Protein AF-0000000087741670 (afdb_homodimer)

InterPro domains:
  IPR006710 Glycoside hydrolase, family 43 [PF04616] (6-291)
  IPR013320 Concanavalin A-like lectin/glucanase domain superfamily [SSF49899] (329-509)
  IPR023296 Glycosyl hydrolase, five-bladed beta-propeller domain superfamily [G3DSA:2.115.10.20] (3-315)
  IPR023296 Glycosyl hydrolase, five-bladed beta-propeller domain superfamily [SSF75005] (6-297)
  IPR041542 Beta-xylosidase, C-terminal Concanavalin A-like domain [PF17851] (325-509)
  IPR051795 Glycosyl Hydrolase Family 43 [PTHR42812] (6-509)

Organism: Butyrivibrio fibrisolvens (NCBI:txid831)

Sequence (1020 aa):
MKAVATNPILSGFYPDPSIVRAGDDYYILNSSFAYFPGLPIMHSKDLANWHQIGNVLCDDKSLPLENTRLSQGLFAPTIRYHEGRFYVVCTNISHGGNFIVTADDINGPWSEPVYIKGADGIDPSIFFDEDGKCYYIGTHPNPEGERYSGNYHIYIGELDTETFQFCGDKVDVWNGSMKNIIWPEGPHLYKKDDYYYIMHAEGGTGPNHCEAICRSKSLFGPYENNMNNPIITHRDMGKEYPIQYVGHADLVETPDGEWFMVMLGVRRTEGYTTIGRETFLAKVTWEDGWPVVNPGIAKLTQTVDTGLEEVKWDDDVKNNRDYRFSSMDKIGPEFVTLRNEQEGRYTLSKDGLVMKASKLPVTQEANPSYLGLRVQNHAFKAYATVNTTESDNLTKGLVLMQNEGFSLRVEVSENKASALLRQDGADKIIGQTEVKDGSVTFVIKGDGLKGQAGIVEGNKEVMFDEVDIRALSTEVAGGFVGCTVGIYASDNTGSDLTNSAVFTDFRYEAMKAVATNPILSGFYPDPSIVRAGDDYYILNSSFAYFPGLPIMHSKDLANWHQIGNVLCDDKSLPLENTRLSQGLFAPTIRYHEGRFYVVCTNISHGGNFIVTADDINGPWSEPVYIKGADGIDPSIFFDEDGKCYYIGTHPNPEGERYSGNYHIYIGELDTETFQFCGDKVDVWNGSMKNIIWPEGPHLYKKDDYYYIMHAEGGTGPNHCEAICRSKSLFGPYENNMNNPIITHRDMGKEYPIQYVGHADLVETPDGEWFMVMLGVRRTEGYTTIGRETFLAKVTWEDGWPVVNPGIAKLTQTVDTGLEEVKWDDDVKNNRDYRFSSMDKIGPEFVTLRNEQEGRYTLSKDGLVMKASKLPVTQEANPSYLGLRVQNHAFKAYATVNTTESDNLTKGLVLMQNEGFSLRVEVSENKASALLRQDGADKIIGQTEVKDGSVTFVIKGDGLKGQAGIVEGNKEVMFDEVDIRALSTEVAGGFVGCTVGIYASDNTGSDLTNSAVFTDFRYEA

Foldseek 3Di:
DFDKAFPPLFFFAFAQWAWEDDPQKIWIWGAQFQKPPGTWIWIDRRSHFIFTDFGQHHACQQAARFLGFRLAAWHRWYWYDDPQKIKIWIAGPPPQGIWMWIASDPRDPIDRTQREPPPDDGQKDWDQDPVRWIKIKWKHADPVHHPDAQQIFIKMFTADPVRRYGDDDIATADRDQDPPWGNFGNWDWDDDPQKIKIKTWTNDQFLRIAIFMWIASDPRDNTHGDPPPPLAACSPVDQPDQKGSWTSKYKYAHPVGWIKIKTWIAGAFPNFGFRFITIHMWGWDADPRRIHTNPPPRYGDRMDRSRGDDDYDPRTSDFKDKDFLLPDPDDDNQKIFRHGDDPPQWDGHNLGIKGQAFQDDQLDSGGGRKIWGRHRDQWKKKKWKWFDDLPAQKKKWKWWDLGSQFIWIWIDGNQKIWTWTGARSDTDTQDMDGHHGTMKMKMWTGHRQKIWIATDDPNDTDITDIDGRSRSTCVNVNRRRHIIMIMGMHGNVSDGRPDIIGIRIMIMHD/DFDKAFPPLFFFAFAQWAWEDDPQKIWIWGAQFQKPPGTWIWIDRRSHFIFTDFGQHHACQQAARFLGFRLAAWHRWYWYDDPQKIKIWIAGPPPQGIWMWIASDPRDPIDRTQREPPPDDGQKDWDQDPVRWIKIKFKHADPVDHPDAQQIFIKMFTADPVRRYGPDDIATAGRDQDPPWGNFGNWDWDDDPQKIKIKTWTNDQFLRIAIFMWIDSDPRDNTHGDPPPPLAACSPVDQPDQKGSWTSKYKYAHPVGWIKIKTWIAGAFPNFGFRFITIHMWGWDDDPRRIHTNPPPRYGDRMDRSRGDDDYDPRTSDFKDKDFLLPDPDDDNQKIFRHGDDPPQWDGHNLGIKGQAFQDDQLDSGGGRKIWGRDRDQWKKKKWKWFDDLPAQKKKWKWWDLGSQFIWIWIDGNQKIWTWTGARSDTDTQDMDGHHGTMKMKMWTGHRQKIWIATDDPNDTDITDIDGRSRSTCVNVNRRRHIIMIMGMHGNVSDGRPDIIGIGIMIMGD

Radius of gyration: 34.97 Å; Cα contacts (8 Å, |Δi|>4): 3132; chains: 2; bounding box: 62×106×77 Å

Solvent-accessible surface area (backbone atoms only — not comparable to full-atom values): 49774 Å² total; per-residue (Å²): 108,69,19,65,18,47,54,52,56,39,60,12,46,36,26,35,32,16,43,35,62,61,86,72,37,35,39,36,34,21,29,38,25,17,33,24,56,25,33,46,34,31,41,24,59,18,84,35,38,38,27,70,77,32,52,67,37,77,46,51,88,65,43,72,29,79,86,40,54,67,69,35,24,35,38,30,34,25,48,46,66,57,94,72,31,38,37,39,26,29,14,24,74,72,53,88,31,28,28,38,33,40,21,72,37,98,87,37,75,52,48,72,64,43,66,28,70,84,51,60,59,46,19,32,25,71,34,75,49,94,87,70,48,35,32,38,29,27,18,27,71,26,87,90,51,62,87,47,88,45,32,27,26,29,30,38,30,38,33,34,90,84,75,54,31,64,74,60,72,69,42,78,49,48,53,66,62,40,61,88,44,24,36,38,34,41,37,41,68,46,76,58,100,74,28,31,32,44,36,26,12,27,41,45,86,41,67,40,8,17,22,36,48,32,34,17,79,37,91,78,39,80,52,44,71,46,75,41,51,52,40,37,45,34,43,36,20,41,80,81,39,47,61,32,35,22,23,29,48,31,65,43,65,48,97,87,68,48,38,34,32,37,20,17,25,29,67,40,55,95,76,34,33,41,34,22,28,14,22,32,58,41,46,39,47,75,56,97,88,36,74,25,32,33,58,68,66,34,46,86,51,62,60,40,80,59,75,28,61,57,48,84,59,96,65,33,76,62,63,64,46,79,44,52,31,41,76,45,91,65,84,60,70,74,46,34,26,47,19,52,76,59,89,78,33,71,40,70,37,82,78,5,31,38,33,31,10,15,45,43,48,76,60,44,92,59,68,27,34,44,48,25,34,68,32,55,57,55,45,33,38,36,36,38,29,35,56,46,54,68,81,49,61,42,39,38,38,40,34,42,34,48,49,47,36,16,32,43,32,27,34,36,42,76,43,30,35,38,23,32,43,30,52,87,63,40,76,40,80,53,35,73,48,81,46,74,71,37,79,45,31,36,37,41,38,37,49,66,52,36,29,35,29,28,35,45,55,91,91,42,76,51,68,41,56,75,43,69,44,54,53,36,7,27,83,64,60,43,69,69,52,23,22,29,41,28,40,37,29,21,25,70,78,59,48,65,58,73,55,68,45,40,32,37,38,42,34,36,41,88,107,67,19,65,20,49,54,51,57,40,56,13,48,36,26,35,32,16,44,34,61,60,88,72,37,35,38,36,35,20,30,38,25,16,33,24,56,26,33,45,34,32,40,24,60,17,84,35,39,37,27,71,78,33,52,68,35,79,46,51,88,65,41,72,30,79,86,39,54,68,68,35,23,35,38,30,34,26,48,46,67,56,95,73,30,39,38,39,26,29,13,24,74,71,53,89,30,27,29,38,33,38,22,72,38,99,87,38,77,53,49,70,64,42,66,30,72,86,51,60,60,46,19,32,25,69,35,75,47,95,87,70,47,35,33,37,30,27,17,28,71,26,88,90,51,62,85,47,91,44,33,28,26,28,32,39,31,39,32,34,90,85,77,53,32,64,73,57,72,72,41,78,50,50,52,64,62,40,60,88,43,24,37,38,35,43,36,42,70,46,76,58,100,74,28,31,33,44,36,26,13,27,41,44,86,41,67,41,7,17,23,36,49,32,34,19,79,38,90,77,39,80,54,45,70,46,75,43,52,54,41,37,45,33,42,36,21,42,81,81,38,46,61,31,34,23,22,30,48,31,64,42,66,46,96,87,69,48,39,34,34,36,21,16,26,30,68,39,55,96,76,34,33,40,34,22,28,15,22,32,56,41,48,40,48,75,57,97,88,37,74,26,33,33,60,67,68,35,48,86,50,62,61,40,80,59,77,27,60,58,48,82,62,96,65,33,71,63,63,68,47,80,45,52,31,40,76,45,91,66,83,60,69,72,46,33,28,46,19,52,75,59,89,77,33,71,41,69,37,80,79,6,32,39,33,30,10,17,44,43,47,76,59,44,93,59,68,27,33,43,48,24,34,68,33,55,56,55,47,32,38,36,37,38,30,34,58,46,52,68,82,48,59,42,38,38,36,40,34,41,35,47,47,46,37,16,31,43,33,25,33,36,41,75,46,30,35,38,23,33,43,29,52,90,64,40,76,41,80,55,34,74,48,81,46,73,72,37,81,45,32,35,37,42,37,37,49,66,53,35,29,35,29,28,36,45,57,91,93,43,76,51,66,39,57,75,44,71,43,55,53,36,7,27,83,64,61,43,70,71,51,25,22,28,42,28,41,38,29,21,24,70,80,59,50,65,57,72,53,68,43,41,32,37,37,41,34,37,40,87

Nearest PDB structures (foldseek):
  5z5d-assembly1_A  TM=9.269E-01  e=2.616E-52  Geobacillus thermoleovorans
  8uws-assembly1_D  TM=9.100E-01  e=6.499E-45  Enterobacter hormaechei
  8uws-assembly1_B  TM=8.966E-01  e=5.292E-44  Enterobacter hormaechei
  7k1r-assembly1_B-2  TM=8.955E-01  e=1.844E-43  Enterobacter sp. enrichment culture clone nf1B6
  8uws-assembly1_A  TM=8.984E-01  e=2.038E-43  Enterobacter hormaechei

Secondary structure (DSSP, 8-state):
-EEEEES-SB-SS--S-EEEEETTEEEEE---BTEESEEEEEEESSSS--EEEEEEE-STTT---TT--TT-SEEEEEEEEETTEEEEEEEETTTTEEEEEEESSTT-PPPPPEE-TT--SEEEEEEE-TTS-EEEEEEEE-TT--SSTT-EEEEEEEEPTTT-SEEEEEEEEE--SBTT----EEEEEEEETTEEEEEEEES-SSTT-EEEEEEESSTT-PPEEPTT--SEESTTS-TT-SEEEEEEEEEEE-TTS-EEEEEEEEE-BTTB-SS-EEEEEEEEEEETTEEEESTTT-S--SEEEEEEEP---TTBS-S-EEEEGGG-SS--TT-BEESSPPTTSEEEETTEEEEEPBSS-TTSSS--EEEEEE---SEEEEEEEEEE-TT--EEEEEEEEEETTEEEEEEEETTEEEEEEEETTEEEEEEEEE--SEEEEEEEEEETTEEEEEEEETTEEEE---EEGGGGSHHHH-SS---EEEEEEEETTS--SSSEEEEEEEEEE-/-EEEEES-SB-SS--S-EEEEETTEEEEE---BTEESEEEEEEESSSS--EEEEEEE-STTT---TT--TT-SEEEEEEEEETTEEEEEEEETTTTEEEEEEESSTT-PPPPPEE-TT--SEEEEEEE-TTS-EEEEEEEE-TT--SSTT-EEEEEEEEPTTT-SEEEEEEEEE--SBTT----EEEEEEEETTEEEEEEEES-SSTT-EEEEEEESSTT-PPEEPTT--SEESTTS-TT-SEEEEEEEEEEE-TTS-EEEEEEEEE-BTTB-SS-EEEEEEEEEEETTEEEESTTT-S--SEEEEEEEP---TT-SSS-EEEEGGG-SS--TT-BEESSPPTTSEEEETTEEEEEPBSS-TTSSS--EEEEEE---SEEEEEEEEEE-TT--EEEEEEEEEETTEEEEEEEETTEEEEEEEETTEEEEEEEEE--SEEEEEEEEEETTEEEEEEEETTEEEE---EEGGGGSHHHH-SS---EEEEEEEETTS--SSSEEEEEEEEEE-

pLDDT: mean 95.94, std 4.17, range [65.69, 98.94]

Structure (mmCIF, N/CA/C/O backbone):
data_AF-0000000087741670-model_v1
#
loop_
_entity.id
_entity.type
_entity.pdbx_description
1 polymer 'Glycoside hydrolase 43 family protein'
#
loop_
_atom_site.group_PDB
_atom_site.id
_atom_site.type_symbol
_atom_site.label_atom_id
_atom_site.label_alt_id
_atom_site.label_comp_id
_atom_site.label_asym_id
_atom_site.label_entity_id
_atom_site.label_seq_id
_atom_site.pdbx_PDB_ins_code
_atom_site.Cartn_x
_atom_site.Cartn_y
_atom_site.Cartn_z
_atom_site.occupancy
_atom_site.B_iso_or_equiv
_atom_site.auth_seq_id
_atom_site.auth_comp_id
_atom_site.auth_asym_id
_atom_site.auth_atom_id
_atom_site.pdbx_PDB_model_num
ATOM 1 N N . MET A 1 1 ? -12.383 -26.609 17.75 1 93.88 1 MET A N 1
ATOM 2 C CA . MET A 1 1 ? -11.516 -25.438 17.812 1 93.88 1 MET A CA 1
ATOM 3 C C . MET A 1 1 ? -11.586 -24.625 16.516 1 93.88 1 MET A C 1
ATOM 5 O O . MET A 1 1 ? -11.836 -25.188 15.445 1 93.88 1 MET A O 1
ATOM 9 N N . LYS A 1 2 ? -11.43 -23.359 16.562 1 96.75 2 LYS A N 1
ATOM 10 C CA . LYS A 1 2 ? -11.477 -22.531 15.359 1 96.75 2 LYS A CA 1
ATOM 11 C C . LYS A 1 2 ? -10.195 -22.656 14.547 1 96.75 2 LYS A C 1
ATOM 13 O O . LYS A 1 2 ? -9.102 -22.734 15.109 1 96.75 2 LYS A O 1
ATOM 18 N N . ALA A 1 3 ? -10.375 -22.688 13.258 1 97.69 3 ALA A N 1
ATOM 19 C CA . ALA A 1 3 ? -9.25 -22.938 12.352 1 97.69 3 ALA A CA 1
ATOM 20 C C . ALA A 1 3 ? -8.398 -21.672 12.195 1 97.69 3 ALA A C 1
ATOM 22 O O . ALA A 1 3 ? -8.922 -20.562 12.109 1 97.69 3 ALA A O 1
ATOM 23 N N . VAL A 1 4 ? -7.105 -21.859 12.203 1 98.12 4 VAL A N 1
ATOM 24 C CA . VAL A 1 4 ? -6.113 -20.844 11.867 1 98.12 4 VAL A CA 1
ATOM 25 C C . VAL A 1 4 ? -5.305 -21.297 10.656 1 98.12 4 VAL A C 1
ATOM 27 O O . VAL A 1 4 ? -4.602 -22.312 10.703 1 98.12 4 VAL A O 1
ATOM 30 N N . ALA A 1 5 ? -5.445 -20.594 9.57 1 98 5 ALA A N 1
ATOM 31 C CA . ALA A 1 5 ? -4.688 -20.922 8.359 1 98 5 ALA A CA 1
ATOM 32 C C . ALA A 1 5 ? -3.25 -20.422 8.461 1 98 5 ALA A C 1
ATOM 34 O O . ALA A 1 5 ? -2.988 -19.375 9.07 1 98 5 ALA A O 1
ATOM 35 N N . THR A 1 6 ? -2.354 -21.125 7.941 1 97.38 6 THR A N 1
ATOM 36 C CA . THR A 1 6 ? -0.962 -20.719 7.805 1 97.38 6 THR A CA 1
ATOM 37 C C . THR A 1 6 ? -0.622 -20.438 6.34 1 97.38 6 THR A C 1
ATOM 39 O O . THR A 1 6 ? -0.8 -21.312 5.484 1 97.38 6 THR A O 1
ATOM 42 N N . ASN A 1 7 ? -0.118 -19.281 6.027 1 98 7 ASN A N 1
ATOM 43 C CA . ASN A 1 7 ? 0.27 -18.938 4.664 1 98 7 ASN A CA 1
ATOM 44 C C . ASN A 1 7 ? 1.676 -19.438 4.34 1 98 7 ASN A C 1
ATOM 46 O O . ASN A 1 7 ? 2.586 -19.312 5.16 1 98 7 ASN A O 1
ATOM 50 N N . PRO A 1 8 ? 1.833 -19.859 3.086 1 97.44 8 PRO A N 1
ATOM 51 C CA . PRO A 1 8 ? 0.785 -20.047 2.082 1 97.44 8 PRO A CA 1
ATOM 52 C C . PRO A 1 8 ? -0.133 -21.234 2.41 1 97.44 8 PRO A C 1
ATOM 54 O O . PRO A 1 8 ? 0.315 -22.219 2.986 1 97.44 8 PRO A O 1
ATOM 57 N N . ILE A 1 9 ? -1.335 -21.109 1.963 1 98.06 9 ILE A N 1
ATOM 58 C CA . ILE A 1 9 ? -2.279 -22.188 2.23 1 98.06 9 ILE A CA 1
ATOM 59 C C . ILE A 1 9 ? -2.07 -23.328 1.225 1 98.06 9 ILE A C 1
ATOM 61 O O . ILE A 1 9 ? -2.426 -24.469 1.492 1 98.06 9 ILE A O 1
ATOM 65 N N . LEU A 1 10 ? -1.612 -23.016 0.079 1 97.62 10 LEU A N 1
ATOM 66 C CA . LEU A 1 10 ? -1.097 -24 -0.874 1 97.62 10 LEU A CA 1
ATOM 67 C C . LEU A 1 10 ? 0.351 -23.688 -1.239 1 97.62 10 LEU A C 1
ATOM 69 O O . LEU A 1 10 ? 0.617 -22.766 -2.02 1 97.62 10 LEU A O 1
ATOM 73 N N . SER A 1 11 ? 1.259 -24.484 -0.723 1 95.38 11 SER A N 1
ATOM 74 C CA . SER A 1 11 ? 2.686 -24.297 -0.96 1 95.38 11 SER A CA 1
ATOM 75 C C . SER A 1 11 ? 3.117 -24.938 -2.273 1 95.38 11 SER A C 1
ATOM 77 O O . SER A 1 11 ? 2.646 -26.031 -2.621 1 95.38 11 SER A O 1
ATOM 79 N N . GLY A 1 12 ? 4.023 -24.266 -2.953 1 93.19 12 GLY A N 1
ATOM 80 C CA . GLY A 1 12 ? 4.441 -24.703 -4.277 1 93.19 12 GLY A CA 1
ATOM 81 C C . GLY A 1 12 ? 3.752 -23.938 -5.398 1 93.19 12 GLY A C 1
ATOM 82 O O . GLY A 1 12 ? 2.994 -23 -5.145 1 93.19 12 GLY A O 1
ATOM 83 N N . PHE A 1 13 ? 4.043 -24.266 -6.645 1 93.25 13 PHE A N 1
ATOM 84 C CA . PHE A 1 13 ? 3.545 -23.484 -7.773 1 93.25 13 PHE A CA 1
ATOM 85 C C . PHE A 1 13 ? 2.084 -23.812 -8.055 1 93.25 13 PHE A C 1
ATOM 87 O O . PHE A 1 13 ? 1.78 -24.562 -8.984 1 93.25 13 PHE A O 1
ATOM 94 N N . TYR A 1 14 ? 1.171 -23.328 -7.164 1 97.19 14 TYR A N 1
ATOM 95 C CA . TYR A 1 14 ? -0.28 -23.266 -7.297 1 97.19 14 TYR A CA 1
ATOM 96 C C . TYR A 1 14 ? -0.741 -21.844 -7.578 1 97.19 14 TYR A C 1
ATOM 98 O O . TYR A 1 14 ? -1.408 -21.219 -6.742 1 97.19 14 TYR A O 1
ATOM 106 N N . PRO A 1 15 ? -0.499 -21.391 -8.711 1 97.56 15 PRO A N 1
ATOM 107 C CA . PRO A 1 15 ? -0.724 -19.969 -9.031 1 97.56 15 PRO A CA 1
ATOM 108 C C . PRO A 1 15 ? -2.152 -19.688 -9.484 1 97.56 15 PRO A C 1
ATOM 110 O O . PRO A 1 15 ? -2.91 -20.625 -9.773 1 97.56 15 PRO A O 1
ATOM 113 N N . ASP A 1 16 ? -2.51 -18.422 -9.531 1 98.31 16 ASP A N 1
ATOM 114 C CA . ASP A 1 16 ? -3.752 -17.906 -10.102 1 98.31 16 ASP A CA 1
ATOM 115 C C . ASP A 1 16 ? -4.965 -18.594 -9.477 1 98.31 16 ASP A C 1
ATOM 117 O O . ASP A 1 16 ? -5.82 -19.141 -10.18 1 98.31 16 ASP A O 1
ATOM 121 N N . PRO A 1 17 ? -5.027 -18.516 -8.164 1 98.81 17 PRO A N 1
ATOM 122 C CA . PRO A 1 17 ? -6.105 -19.25 -7.508 1 98.81 17 PRO A CA 1
ATOM 123 C C . PRO A 1 17 ? -7.488 -18.672 -7.793 1 98.81 17 PRO A C 1
ATOM 125 O O . PRO A 1 17 ? -7.637 -17.453 -7.863 1 98.81 17 PRO A O 1
ATOM 128 N N . SER A 1 18 ? -8.43 -19.484 -7.996 1 98.94 18 SER A N 1
ATOM 129 C CA . SER A 1 18 ? -9.859 -19.172 -7.945 1 98.94 18 SER A CA 1
ATOM 130 C C . SER A 1 18 ? -10.57 -20.031 -6.906 1 98.94 18 SER A C 1
ATOM 132 O O . SER A 1 18 ? -10.312 -21.234 -6.812 1 98.94 18 SER A O 1
ATOM 134 N N . ILE A 1 19 ? -11.398 -19.406 -6.152 1 98.94 19 ILE A N 1
ATOM 135 C CA . ILE A 1 19 ? -12.047 -20.109 -5.055 1 98.94 19 ILE A CA 1
ATOM 136 C C . ILE A 1 19 ? -13.562 -20.016 -5.203 1 98.94 19 ILE A C 1
ATOM 138 O O . ILE A 1 19 ? -14.078 -19 -5.684 1 98.94 19 ILE A O 1
ATOM 142 N N . VAL A 1 20 ? -14.297 -21.031 -4.758 1 98.88 20 VAL A N 1
ATOM 143 C CA . VAL A 1 20 ? -15.758 -21.016 -4.707 1 98.88 20 VAL A CA 1
ATOM 144 C C . VAL A 1 20 ? -16.25 -21.766 -3.471 1 98.88 20 VAL A C 1
ATOM 146 O O . VAL A 1 20 ? -15.578 -22.688 -2.996 1 98.88 20 VAL A O 1
ATOM 149 N N . ARG A 1 21 ? -17.266 -21.281 -2.928 1 98.75 21 ARG A N 1
ATOM 150 C CA . ARG A 1 21 ? -17.969 -22.016 -1.877 1 98.75 21 ARG A CA 1
ATOM 151 C C . ARG A 1 21 ? -19.188 -22.734 -2.436 1 98.75 21 ARG A C 1
ATOM 153 O O . ARG A 1 21 ? -20 -22.125 -3.152 1 98.75 21 ARG A O 1
ATOM 160 N N . ALA A 1 22 ? -19.359 -23.969 -2.197 1 98.31 22 ALA A N 1
ATOM 161 C CA . ALA A 1 22 ? -20.562 -24.766 -2.455 1 98.31 22 ALA A CA 1
ATOM 162 C C . ALA A 1 22 ? -21.062 -25.422 -1.175 1 98.31 22 ALA A C 1
ATOM 164 O O . ALA A 1 22 ? -20.562 -26.469 -0.765 1 98.31 22 ALA A O 1
ATOM 165 N N . GLY A 1 23 ? -22.078 -24.859 -0.567 1 96.31 23 GLY A N 1
ATOM 166 C CA . GLY A 1 23 ? -22.469 -25.281 0.766 1 96.31 23 GLY A CA 1
ATOM 167 C C . GLY A 1 23 ? -21.438 -24.953 1.829 1 96.31 23 GLY A C 1
ATOM 168 O O . GLY A 1 23 ? -21.062 -23.781 1.993 1 96.31 23 GLY A O 1
ATOM 169 N N . ASP A 1 24 ? -20.953 -25.969 2.465 1 96.19 24 ASP A N 1
ATOM 170 C CA . ASP A 1 24 ? -19.953 -25.781 3.518 1 96.19 24 ASP A CA 1
ATOM 171 C C . ASP A 1 24 ? -18.547 -26.125 3.014 1 96.19 24 ASP A C 1
ATOM 173 O O . ASP A 1 24 ? -17.594 -26.156 3.793 1 96.19 24 ASP A O 1
ATOM 177 N N . ASP A 1 25 ? -18.5 -26.375 1.729 1 98.38 25 ASP A N 1
ATOM 178 C CA . ASP A 1 25 ? -17.234 -26.797 1.144 1 98.38 25 ASP A CA 1
ATOM 179 C C . ASP A 1 25 ? -16.609 -25.656 0.336 1 98.38 25 ASP A C 1
ATOM 181 O O . ASP A 1 25 ? -17.312 -24.875 -0.288 1 98.38 25 ASP A O 1
ATOM 185 N N . TYR A 1 26 ? -15.352 -25.578 0.413 1 98.88 26 TYR A N 1
ATOM 186 C CA . TYR A 1 26 ? -14.586 -24.625 -0.384 1 98.88 26 TYR A CA 1
ATOM 187 C C . TYR A 1 26 ? -13.664 -25.344 -1.356 1 98.88 26 TYR A C 1
ATOM 189 O O . TYR A 1 26 ? -13.039 -26.359 -0.999 1 98.88 26 TYR A O 1
ATOM 197 N N . TYR A 1 27 ? -13.578 -24.844 -2.566 1 98.94 27 TYR A N 1
ATOM 198 C CA . TYR A 1 27 ? -12.711 -25.422 -3.586 1 98.94 27 TYR A CA 1
ATOM 199 C C . TYR A 1 27 ? -11.828 -24.344 -4.223 1 98.94 27 TYR A C 1
ATOM 201 O O . TYR A 1 27 ? -12.289 -23.219 -4.469 1 98.94 27 TYR A O 1
ATOM 209 N N . ILE A 1 28 ? -10.602 -24.672 -4.453 1 98.88 28 ILE A N 1
ATOM 210 C CA . ILE A 1 28 ? -9.664 -23.812 -5.172 1 98.88 28 ILE A CA 1
ATOM 211 C C . ILE A 1 28 ? -9.133 -24.547 -6.406 1 98.88 28 ILE A C 1
ATOM 213 O O . ILE A 1 28 ? -8.836 -25.734 -6.352 1 98.88 28 ILE A O 1
ATOM 217 N N . LEU A 1 29 ? -9.109 -23.875 -7.504 1 98.88 29 LEU A N 1
ATOM 218 C CA . LEU A 1 29 ? -8.383 -24.328 -8.688 1 98.88 29 LEU A CA 1
ATOM 219 C C . LEU A 1 29 ? -7.176 -23.422 -8.953 1 98.88 29 LEU A C 1
ATOM 221 O O . LEU A 1 29 ? -7.203 -22.234 -8.641 1 98.88 29 LEU A O 1
ATOM 225 N N . ASN A 1 30 ? -6.156 -23.984 -9.562 1 98.62 30 ASN A N 1
ATOM 226 C CA . ASN A 1 30 ? -4.957 -23.266 -9.953 1 98.62 30 ASN A CA 1
ATOM 227 C C . ASN A 1 30 ? -4.539 -23.578 -11.383 1 98.62 30 ASN A C 1
ATOM 229 O O . ASN A 1 30 ? -4.895 -24.641 -11.914 1 98.62 30 ASN A O 1
ATOM 233 N N . SER A 1 31 ? -3.836 -22.641 -11.945 1 98.44 31 SER A N 1
ATOM 234 C CA . SER A 1 31 ? -3.221 -22.922 -13.242 1 98.44 31 SER A CA 1
ATOM 235 C C . SER A 1 31 ? -2.316 -24.141 -13.164 1 98.44 31 SER A C 1
ATOM 237 O O . SER A 1 31 ? -1.647 -24.375 -12.156 1 98.44 31 SER A O 1
ATOM 239 N N . SER A 1 32 ? -2.303 -24.906 -14.297 1 97.75 32 SER A N 1
ATOM 240 C CA . SER A 1 32 ? -1.443 -26.078 -14.336 1 97.75 32 SER A CA 1
ATOM 241 C C . SER A 1 32 ? -0.487 -26.031 -15.523 1 97.75 32 SER A C 1
ATOM 243 O O . SER A 1 32 ? 0.366 -26.906 -15.672 1 97.75 32 SER A O 1
ATOM 245 N N . PHE A 1 33 ? -0.685 -25.016 -16.438 1 97.69 33 PHE A N 1
ATOM 246 C CA . PHE A 1 33 ? 0.246 -24.766 -17.531 1 97.69 33 PHE A CA 1
ATOM 247 C C . PHE A 1 33 ? 0.373 -26 -18.422 1 97.69 33 PHE A C 1
ATOM 249 O O . PHE A 1 33 ? -0.63 -26.516 -18.906 1 97.69 33 PHE A O 1
ATOM 256 N N . ALA A 1 34 ? 1.618 -26.422 -18.672 1 97.19 34 ALA A N 1
ATOM 257 C CA . ALA A 1 34 ? 1.825 -27.531 -19.594 1 97.19 34 ALA A CA 1
ATOM 258 C C . ALA A 1 34 ? 1.785 -28.875 -18.859 1 97.19 34 ALA A C 1
ATOM 260 O O . ALA A 1 34 ? 2.104 -29.906 -19.438 1 97.19 34 ALA A O 1
ATOM 261 N N . TYR A 1 35 ? 1.41 -28.859 -17.641 1 97 35 TYR A N 1
ATOM 262 C CA . TYR A 1 35 ? 1.383 -30.094 -16.844 1 97 35 TYR A CA 1
ATOM 263 C C . TYR A 1 35 ? 0.029 -30.781 -16.953 1 97 35 TYR A C 1
ATOM 265 O O . TYR A 1 35 ? -0.991 -30.125 -17.188 1 97 35 TYR A O 1
ATOM 273 N N . PHE A 1 36 ? 0.104 -32.062 -16.781 1 96.56 36 PHE A N 1
ATOM 274 C CA . PHE A 1 36 ? -1.04 -32.969 -16.875 1 96.56 36 PHE A CA 1
ATOM 275 C C . PHE A 1 36 ? -1.11 -33.875 -15.656 1 96.56 36 PHE A C 1
ATOM 277 O O . PHE A 1 36 ? -0.085 -34.375 -15.188 1 96.56 36 PHE A O 1
ATOM 284 N N . PRO A 1 37 ? -2.322 -34.156 -15.094 1 96.25 37 PRO A N 1
ATOM 285 C CA . PRO A 1 37 ? -3.639 -33.625 -15.453 1 96.25 37 PRO A CA 1
ATOM 286 C C . PRO A 1 37 ? -3.779 -32.125 -15.156 1 96.25 37 PRO A C 1
ATOM 288 O O . PRO A 1 37 ? -2.941 -31.562 -14.453 1 96.25 37 PRO A O 1
ATOM 291 N N . GLY A 1 38 ? -4.82 -31.594 -15.734 1 97.75 38 GLY A N 1
ATOM 292 C CA . GLY A 1 38 ? -4.949 -30.141 -15.68 1 97.75 38 GLY A CA 1
ATOM 293 C C . GLY A 1 38 ? -5.898 -29.672 -14.594 1 97.75 38 GLY A C 1
ATOM 294 O O . GLY A 1 38 ? -6.922 -30.312 -14.336 1 97.75 38 GLY A O 1
ATOM 295 N N . LEU A 1 39 ? -5.488 -28.547 -13.961 1 98.62 39 LEU A N 1
ATOM 296 C CA . LEU A 1 39 ? -6.328 -27.781 -13.039 1 98.62 39 LEU A CA 1
ATOM 297 C C . LEU A 1 39 ? -6.652 -28.609 -11.797 1 98.62 39 LEU A C 1
ATOM 299 O O . LEU A 1 39 ? -7.785 -29.062 -11.625 1 98.62 39 LEU A O 1
ATOM 303 N N . PRO A 1 40 ? -5.723 -28.672 -10.906 1 98.06 40 PRO A N 1
ATOM 304 C CA . PRO A 1 40 ? -5.961 -29.422 -9.664 1 98.06 40 PRO A CA 1
ATOM 305 C C . PRO A 1 40 ? -7.129 -28.859 -8.859 1 98.06 40 PRO A C 1
ATOM 307 O O . PRO A 1 40 ? -7.32 -27.641 -8.812 1 98.06 40 PRO A O 1
ATOM 310 N N . ILE A 1 41 ? -7.891 -29.734 -8.266 1 98.62 41 ILE A N 1
ATOM 311 C CA . ILE A 1 41 ? -9.016 -29.344 -7.414 1 98.62 41 ILE A CA 1
ATOM 312 C C . ILE A 1 41 ? -8.625 -29.516 -5.945 1 98.62 41 ILE A C 1
ATOM 314 O O . ILE A 1 41 ? -8.469 -30.641 -5.469 1 98.62 41 ILE A O 1
ATOM 318 N N . MET A 1 42 ? -8.516 -28.422 -5.246 1 98.44 42 MET A N 1
ATOM 319 C CA . MET A 1 42 ? -8.234 -28.422 -3.812 1 98.44 42 MET A CA 1
ATOM 320 C C . MET A 1 42 ? -9.516 -28.219 -3.008 1 98.44 42 MET A C 1
ATOM 322 O O . MET A 1 42 ? -10.359 -27.406 -3.367 1 98.44 42 MET A O 1
ATOM 326 N N . HIS A 1 43 ? -9.641 -28.969 -1.946 1 98.44 43 HIS A N 1
ATOM 327 C CA . HIS A 1 43 ? -10.859 -28.953 -1.14 1 98.44 43 HIS A CA 1
ATOM 328 C C . HIS A 1 43 ? -10.555 -28.609 0.314 1 98.44 43 HIS A C 1
ATOM 330 O O . HIS A 1 43 ? -9.539 -29.062 0.862 1 98.44 43 HIS A O 1
ATOM 336 N N . SER A 1 44 ? -11.305 -27.797 0.909 1 98.5 44 SER A N 1
ATOM 337 C CA . SER A 1 44 ? -11.258 -27.453 2.326 1 98.5 44 SER A CA 1
ATOM 338 C C . SER A 1 44 ? -12.664 -27.219 2.885 1 98.5 44 SER A C 1
ATOM 340 O O . SER A 1 44 ? -13.609 -27 2.127 1 98.5 44 SER A O 1
ATOM 342 N N . LYS A 1 45 ? -12.828 -27.328 4.203 1 98.06 45 LYS A N 1
ATOM 343 C CA . LYS A 1 45 ? -14.07 -26.969 4.887 1 98.06 45 LYS A CA 1
ATOM 344 C C . LYS A 1 45 ? -13.844 -25.812 5.848 1 98.06 45 LYS A C 1
ATOM 346 O O . LYS A 1 45 ? -14.805 -25.25 6.383 1 98.06 45 LYS A O 1
ATOM 351 N N . ASP A 1 46 ? -12.562 -25.453 6.004 1 98.31 46 ASP A N 1
ATOM 352 C CA . ASP A 1 46 ? -12.289 -24.484 7.059 1 98.31 46 ASP A CA 1
ATOM 353 C C . ASP A 1 46 ? -11.367 -23.375 6.559 1 98.31 46 ASP A C 1
ATOM 355 O O . ASP A 1 46 ? -10.891 -22.547 7.344 1 98.31 46 ASP A O 1
ATOM 359 N N . LEU A 1 47 ? -10.969 -23.375 5.246 1 98.44 47 LEU A N 1
ATOM 360 C CA . LEU A 1 47 ? -10.117 -22.391 4.57 1 98.44 47 LEU A CA 1
ATOM 361 C C . LEU A 1 47 ? -8.688 -22.469 5.094 1 98.44 47 LEU A C 1
ATOM 363 O O . LEU A 1 47 ? -7.848 -21.641 4.746 1 98.44 47 LEU A O 1
ATOM 367 N N . ALA A 1 48 ? -8.312 -23.422 5.895 1 97.88 48 ALA A N 1
ATOM 368 C CA . ALA A 1 48 ? -6.992 -23.531 6.508 1 97.88 48 ALA A CA 1
ATOM 369 C C . ALA A 1 48 ? -6.305 -24.828 6.102 1 97.88 48 ALA A C 1
ATOM 371 O O . ALA A 1 48 ? -5.098 -24.844 5.852 1 97.88 48 ALA A O 1
ATOM 372 N N . ASN A 1 49 ? -7.07 -25.844 6.078 1 97 49 ASN A N 1
ATOM 373 C CA . ASN A 1 49 ? -6.574 -27.172 5.734 1 97 49 ASN A CA 1
ATOM 374 C C . ASN A 1 49 ? -7.105 -27.641 4.383 1 97 49 ASN A C 1
ATOM 376 O O . ASN A 1 49 ? -8.32 -27.75 4.191 1 97 49 ASN A O 1
ATOM 380 N N . TRP A 1 50 ? -6.215 -27.969 3.502 1 97.5 50 TRP A N 1
ATOM 381 C CA . TRP A 1 50 ? -6.574 -28.281 2.121 1 97.5 50 TRP A CA 1
ATOM 382 C C . TRP A 1 50 ? -6.016 -29.625 1.701 1 97.5 50 TRP A C 1
ATOM 384 O O . TRP A 1 50 ? -4.965 -30.062 2.188 1 97.5 50 TRP A O 1
ATOM 394 N N . HIS A 1 51 ? -6.703 -30.297 0.838 1 95.81 51 HIS A N 1
ATOM 395 C CA . HIS A 1 51 ? -6.23 -31.5 0.174 1 95.81 51 HIS A CA 1
ATOM 396 C C . HIS A 1 51 ? -6.723 -31.562 -1.268 1 95.81 51 HIS A C 1
ATOM 398 O O . HIS A 1 51 ? -7.77 -31.016 -1.596 1 95.81 51 HIS A O 1
ATOM 404 N N . GLN A 1 52 ? -5.957 -32.188 -2.104 1 96.44 52 GLN A N 1
ATOM 405 C CA . GLN A 1 52 ? -6.344 -32.344 -3.502 1 96.44 52 GLN A CA 1
ATOM 406 C C . GLN A 1 52 ? -7.281 -33.531 -3.689 1 96.44 52 GLN A C 1
ATOM 408 O O . GLN A 1 52 ? -6.961 -34.625 -3.281 1 96.44 52 GLN A O 1
ATOM 413 N N . ILE A 1 53 ? -8.359 -33.312 -4.387 1 97 53 ILE A N 1
ATOM 414 C CA . ILE A 1 53 ? -9.328 -34.375 -4.512 1 97 53 ILE A CA 1
ATOM 415 C C . ILE A 1 53 ? -9.391 -34.844 -5.961 1 97 53 ILE A C 1
ATOM 417 O O . ILE A 1 53 ? -10.047 -35.844 -6.266 1 97 53 ILE A O 1
ATOM 421 N N . GLY A 1 54 ? -8.75 -34.156 -6.852 1 96.81 54 GLY A N 1
ATOM 422 C CA . GLY A 1 54 ? -8.727 -34.5 -8.258 1 96.81 54 GLY A CA 1
ATOM 423 C C . GLY A 1 54 ? -8.227 -33.375 -9.148 1 96.81 54 GLY A C 1
ATOM 424 O O . GLY A 1 54 ? -7.488 -32.5 -8.695 1 96.81 54 GLY A O 1
ATOM 425 N N . ASN A 1 55 ? -8.492 -33.5 -10.406 1 97.81 55 ASN A N 1
ATOM 426 C CA . ASN A 1 55 ? -8.234 -32.5 -11.438 1 97.81 55 ASN A CA 1
ATOM 427 C C . ASN A 1 55 ? -9.43 -32.344 -12.383 1 97.81 55 ASN A C 1
ATOM 429 O O . ASN A 1 55 ? -10.234 -33.281 -12.516 1 97.81 55 ASN A O 1
ATOM 433 N N . VAL A 1 56 ? -9.539 -31.25 -13.008 1 98.5 56 VAL A N 1
ATOM 434 C CA . VAL A 1 56 ? -10.672 -30.953 -13.867 1 98.5 56 VAL A CA 1
ATOM 435 C C . VAL A 1 56 ? -10.492 -31.656 -15.211 1 98.5 56 VAL A C 1
ATOM 437 O O . VAL A 1 56 ? -11.422 -32.281 -15.719 1 98.5 56 VAL A O 1
ATOM 440 N N . LEU A 1 57 ? -9.312 -31.562 -15.773 1 97.19 57 LEU A N 1
ATOM 441 C CA . LEU A 1 57 ? -9.031 -32.125 -17.094 1 97.19 57 LEU A CA 1
ATOM 442 C C . LEU A 1 57 ? -8.055 -33.281 -16.984 1 97.19 57 LEU A C 1
ATOM 444 O O . LEU A 1 57 ? -6.859 -33.094 -16.766 1 97.19 57 LEU A O 1
ATOM 448 N N . CYS A 1 58 ? -8.516 -34.531 -17.328 1 93.62 58 CYS A N 1
ATOM 449 C CA . CYS A 1 58 ? -7.734 -35.719 -17.016 1 93.62 58 CYS A CA 1
ATOM 450 C C . CYS A 1 58 ? -7.531 -36.562 -18.25 1 93.62 58 CYS A C 1
ATOM 452 O O . CYS A 1 58 ? -7.012 -37.688 -18.156 1 93.62 58 CYS A O 1
ATOM 454 N N . ASP A 1 59 ? -7.984 -36.094 -19.375 1 91.5 59 ASP A N 1
ATOM 455 C CA . ASP A 1 59 ? -7.789 -36.906 -20.578 1 91.5 59 ASP A CA 1
ATOM 456 C C . ASP A 1 59 ? -7.242 -36.031 -21.734 1 91.5 59 ASP A C 1
ATOM 458 O O . ASP A 1 59 ? -7.488 -34.844 -21.781 1 91.5 59 ASP A O 1
ATOM 462 N N . ASP A 1 60 ? -6.582 -36.688 -22.594 1 87.44 60 ASP A N 1
ATOM 463 C CA . ASP A 1 60 ? -5.867 -36.031 -23.688 1 87.44 60 ASP A CA 1
ATOM 464 C C . ASP A 1 60 ? -6.832 -35.281 -24.609 1 87.44 60 ASP A C 1
ATOM 466 O O . ASP A 1 60 ? -6.488 -34.219 -25.172 1 87.44 60 ASP A O 1
ATOM 470 N N . LYS A 1 61 ? -7.887 -35.875 -24.797 1 86.94 61 LYS A N 1
ATOM 471 C CA . LYS A 1 61 ? -8.859 -35.281 -25.688 1 86.94 61 LYS A CA 1
ATOM 472 C C . LYS A 1 61 ? -9.352 -33.938 -25.156 1 86.94 61 LYS A C 1
ATOM 474 O O . LYS A 1 61 ? -9.562 -32.969 -25.922 1 86.94 61 LYS A O 1
ATOM 479 N N . SER A 1 62 ? -9.484 -33.875 -23.922 1 90.5 62 SER A N 1
ATOM 480 C CA . SER A 1 62 ? -10.039 -32.656 -23.297 1 90.5 62 SER A CA 1
ATOM 481 C C . SER A 1 62 ? -8.953 -31.625 -23.062 1 90.5 62 SER A C 1
ATOM 483 O O . SER A 1 62 ? -9.25 -30.438 -22.859 1 90.5 62 SER A O 1
ATOM 485 N N . LEU A 1 63 ? -7.738 -32.094 -23.047 1 94.38 63 LEU A N 1
ATOM 486 C CA . LEU A 1 63 ? -6.652 -31.172 -22.75 1 94.38 63 LEU A CA 1
ATOM 487 C C . LEU A 1 63 ? -5.484 -31.391 -23.703 1 94.38 63 LEU A C 1
ATOM 489 O O . LEU A 1 63 ? -4.512 -32.062 -23.375 1 94.38 63 LEU A O 1
ATOM 493 N N . PRO A 1 64 ? -5.562 -30.766 -24.891 1 95.06 64 PRO A N 1
ATOM 494 C CA . PRO A 1 64 ? -4.383 -30.797 -25.75 1 95.06 64 PRO A CA 1
ATOM 495 C C . PRO A 1 64 ? -3.236 -29.938 -25.234 1 95.06 64 PRO A C 1
ATOM 497 O O . PRO A 1 64 ? -3.43 -28.766 -24.938 1 95.06 64 PRO A O 1
ATOM 500 N N . LEU A 1 65 ? -2.035 -30.516 -25.141 1 96.25 65 LEU A N 1
ATOM 501 C CA . LEU A 1 65 ? -0.868 -29.797 -24.641 1 96.25 65 LEU A CA 1
ATOM 502 C C . LEU A 1 65 ? 0.347 -30.062 -25.531 1 96.25 65 LEU A C 1
ATOM 504 O O . LEU A 1 65 ? 1.479 -29.75 -25.141 1 96.25 65 LEU A O 1
ATOM 508 N N . GLU A 1 66 ? 0.164 -30.625 -26.672 1 92.69 66 GLU A N 1
ATOM 509 C CA . GLU A 1 66 ? 1.281 -30.922 -27.562 1 92.69 66 GLU A CA 1
ATOM 510 C C . GLU A 1 66 ? 2.037 -29.656 -27.953 1 92.69 66 GLU A C 1
ATOM 512 O O . GLU A 1 66 ? 1.425 -28.625 -28.219 1 92.69 66 GLU A O 1
ATOM 517 N N . ASN A 1 67 ? 3.324 -29.719 -27.922 1 91.69 67 ASN A N 1
ATOM 518 C CA . ASN A 1 67 ? 4.211 -28.641 -28.328 1 91.69 67 ASN A CA 1
ATOM 519 C C . ASN A 1 67 ? 4.016 -27.391 -27.469 1 91.69 67 ASN A C 1
ATOM 521 O O . ASN A 1 67 ? 4.145 -26.266 -27.953 1 91.69 67 ASN A O 1
ATOM 525 N N . THR A 1 68 ? 3.605 -27.625 -26.266 1 95.56 68 THR A N 1
ATOM 526 C CA . THR A 1 68 ? 3.391 -26.531 -25.328 1 95.56 68 THR A CA 1
ATOM 527 C C . THR A 1 68 ? 4.609 -26.328 -24.438 1 95.56 68 THR A C 1
ATOM 529 O O . THR A 1 68 ? 5.07 -27.266 -23.781 1 95.56 68 THR A O 1
ATOM 532 N N . ARG A 1 69 ? 5.16 -25.062 -24.422 1 94.38 69 ARG A N 1
ATOM 533 C CA . ARG A 1 69 ? 6.23 -24.766 -23.469 1 94.38 69 ARG A CA 1
ATOM 534 C C . ARG A 1 69 ? 5.727 -24.844 -22.031 1 94.38 69 ARG A C 1
ATOM 536 O O . ARG A 1 69 ? 4.539 -24.641 -21.766 1 94.38 69 ARG A O 1
ATOM 543 N N . LEU A 1 70 ? 6.574 -25.047 -21.109 1 94.62 70 LEU A N 1
ATOM 544 C CA . LEU A 1 70 ? 6.18 -25.406 -19.766 1 94.62 70 LEU A CA 1
ATOM 545 C C . LEU A 1 70 ? 5.414 -24.281 -19.094 1 94.62 70 LEU A C 1
ATOM 547 O O . LEU A 1 70 ? 4.559 -24.516 -18.234 1 94.62 70 LEU A O 1
ATOM 551 N N . SER A 1 71 ? 5.758 -23.031 -19.422 1 94.31 71 SER A N 1
ATOM 552 C CA . SER A 1 71 ? 5.047 -21.906 -18.828 1 94.31 71 SER A CA 1
ATOM 553 C C . SER A 1 71 ? 3.887 -21.453 -19.719 1 94.31 71 SER A C 1
ATOM 555 O O . SER A 1 71 ? 3.443 -20.312 -19.641 1 94.31 71 SER A O 1
ATOM 557 N N . GLN A 1 72 ? 3.439 -22.234 -20.609 1 96.81 72 GLN A N 1
ATOM 558 C CA . GLN A 1 72 ? 2.23 -22.047 -21.406 1 96.81 72 GLN A CA 1
ATOM 559 C C . GLN A 1 72 ? 1.145 -23.047 -21 1 96.81 72 GLN A C 1
ATOM 561 O O . GLN A 1 72 ? 1.113 -23.516 -19.859 1 96.81 72 GLN A O 1
ATOM 566 N N . GLY A 1 73 ? 0.197 -23.266 -21.859 1 97.12 73 GLY A N 1
ATOM 567 C CA . GLY A 1 73 ? -0.894 -24.172 -21.531 1 97.12 73 GLY A CA 1
ATOM 568 C C . GLY A 1 73 ? -2.037 -23.5 -20.812 1 97.12 73 GLY A C 1
ATOM 569 O O . GLY A 1 73 ? -2.574 -22.484 -21.281 1 97.12 73 GLY A O 1
ATOM 570 N N . LEU A 1 74 ? -2.363 -24.016 -19.641 1 98 74 LEU A N 1
ATOM 571 C CA . LEU A 1 74 ? -3.564 -23.562 -18.953 1 98 74 LEU A CA 1
ATOM 572 C C . LEU A 1 74 ? -3.25 -22.391 -18.016 1 98 74 LEU A C 1
ATOM 574 O O . LEU A 1 74 ? -2.455 -22.531 -17.094 1 98 74 LEU A O 1
ATOM 578 N N . PHE A 1 75 ? -3.996 -21.266 -18.281 1 97.38 75 PHE A N 1
ATOM 579 C CA . PHE A 1 75 ? -3.805 -20.047 -17.5 1 97.38 75 PHE A CA 1
ATOM 580 C C . PHE A 1 75 ? -5.074 -19.703 -16.734 1 97.38 75 PHE A C 1
ATOM 582 O O . PHE A 1 75 ? -6.156 -19.609 -17.312 1 97.38 75 PHE A O 1
ATOM 589 N N . ALA A 1 76 ? -4.91 -19.453 -15.484 1 98.12 76 ALA A N 1
ATOM 590 C CA . ALA A 1 76 ? -5.828 -18.656 -14.68 1 98.12 76 ALA A CA 1
ATOM 591 C C . ALA A 1 76 ? -7.258 -19.188 -14.781 1 98.12 76 ALA A C 1
ATOM 593 O O . ALA A 1 76 ? -8.148 -18.484 -15.273 1 98.12 76 ALA A O 1
ATOM 594 N N . PRO A 1 77 ? -7.516 -20.375 -14.219 1 98.81 77 PRO A N 1
ATOM 595 C CA . PRO A 1 77 ? -8.891 -20.859 -14.18 1 98.81 77 PRO A CA 1
ATOM 596 C C . PRO A 1 77 ? -9.781 -20.062 -13.242 1 98.81 77 PRO A C 1
ATOM 598 O O . PRO A 1 77 ? -9.289 -19.422 -12.305 1 98.81 77 PRO A O 1
ATOM 601 N N . THR A 1 78 ? -11.023 -20.047 -13.531 1 98.94 78 THR A N 1
ATOM 602 C CA . THR A 1 78 ? -12.047 -19.578 -12.602 1 98.94 78 THR A CA 1
ATOM 603 C C . THR A 1 78 ? -13.078 -20.672 -12.336 1 98.94 78 THR A C 1
ATOM 605 O O . THR A 1 78 ? -13.594 -21.297 -13.273 1 98.94 78 THR A O 1
ATOM 608 N N . ILE A 1 79 ? -13.344 -20.938 -11.125 1 98.94 79 ILE A N 1
ATOM 609 C CA . ILE A 1 79 ? -14.391 -21.875 -10.75 1 98.94 79 ILE A CA 1
ATOM 610 C C . ILE A 1 79 ? -15.57 -21.125 -10.141 1 98.94 79 ILE A C 1
ATOM 612 O O . ILE A 1 79 ? -15.391 -20.219 -9.328 1 98.94 79 ILE A O 1
ATOM 616 N N . ARG A 1 80 ? -16.75 -21.438 -10.562 1 98.75 80 ARG A N 1
ATOM 617 C CA . ARG A 1 80 ? -18 -20.938 -10.016 1 98.75 80 ARG A CA 1
ATOM 618 C C . ARG A 1 80 ? -18.984 -22.062 -9.75 1 98.75 80 ARG A C 1
ATOM 620 O O . ARG A 1 80 ? -18.844 -23.156 -10.305 1 98.75 80 ARG A O 1
ATOM 627 N N . TYR A 1 81 ? -19.828 -21.844 -8.859 1 98.31 81 TYR A N 1
ATOM 628 C CA . TYR A 1 81 ? -20.906 -22.75 -8.492 1 98.31 81 TYR A CA 1
ATOM 629 C C . TYR A 1 81 ? -22.25 -22.031 -8.57 1 98.31 81 TYR A C 1
ATOM 631 O O . TYR A 1 81 ? -22.469 -21.016 -7.902 1 98.31 81 TYR A O 1
ATOM 639 N N . HIS A 1 82 ? -23.109 -22.547 -9.367 1 97.44 82 HIS A N 1
ATOM 640 C CA . HIS A 1 82 ? -24.406 -21.906 -9.578 1 97.44 82 HIS A CA 1
ATOM 641 C C . HIS A 1 82 ? -25.5 -22.938 -9.789 1 97.44 82 HIS A C 1
ATOM 643 O O . HIS A 1 82 ? -25.406 -23.781 -10.688 1 97.44 82 HIS A O 1
ATOM 649 N N . GLU A 1 83 ? -26.5 -22.859 -8.906 1 95.81 83 GLU A N 1
ATOM 650 C CA . GLU A 1 83 ? -27.672 -23.703 -8.992 1 95.81 83 GLU A CA 1
ATOM 651 C C . GLU A 1 83 ? -27.281 -25.188 -9.094 1 95.81 83 GLU A C 1
ATOM 653 O O . GLU A 1 83 ? -27.766 -25.891 -9.977 1 95.81 83 GLU A O 1
ATOM 658 N N . GLY A 1 84 ? -26.375 -25.562 -8.312 1 96.94 84 GLY A N 1
ATOM 659 C CA . GLY A 1 84 ? -26.062 -26.984 -8.156 1 96.94 84 GLY A CA 1
ATOM 660 C C . GLY A 1 84 ? -25.047 -27.469 -9.172 1 96.94 84 GLY A C 1
ATOM 661 O O . GLY A 1 84 ? -24.781 -28.672 -9.258 1 96.94 84 GLY A O 1
ATOM 662 N N . ARG A 1 85 ? -24.516 -26.609 -9.961 1 97.69 85 ARG A N 1
ATOM 663 C CA . ARG A 1 85 ? -23.578 -27 -11.008 1 97.69 85 ARG A CA 1
ATOM 664 C C . ARG A 1 85 ? -22.266 -26.234 -10.891 1 97.69 85 ARG A C 1
ATOM 666 O O . ARG A 1 85 ? -22.266 -25.031 -10.594 1 97.69 85 ARG A O 1
ATOM 673 N N . PHE A 1 86 ? -21.156 -26.938 -11.117 1 98.81 86 PHE A N 1
ATOM 674 C CA . PHE A 1 86 ? -19.844 -26.328 -11.141 1 98.81 86 PHE A CA 1
ATOM 675 C C . PHE A 1 86 ? -19.469 -25.891 -12.555 1 98.81 86 PHE A C 1
ATOM 677 O O . PHE A 1 86 ? -19.75 -26.609 -13.523 1 98.81 86 PHE A O 1
ATOM 684 N N . TYR A 1 87 ? -18.922 -24.719 -12.68 1 98.88 87 TYR A N 1
ATOM 685 C CA . TYR A 1 87 ? -18.406 -24.156 -13.922 1 98.88 87 TYR A CA 1
ATOM 686 C C . TYR A 1 87 ? -16.922 -23.828 -13.789 1 98.88 87 TYR A C 1
ATOM 688 O O . TYR A 1 87 ? -16.516 -23.203 -12.805 1 98.88 87 TYR A O 1
ATOM 696 N N . VAL A 1 88 ? -16.141 -24.25 -14.75 1 98.88 88 VAL A N 1
ATOM 697 C CA . VAL A 1 88 ? -14.742 -23.859 -14.812 1 98.88 88 VAL A CA 1
ATOM 698 C C . VAL A 1 88 ? -14.445 -23.219 -16.172 1 98.88 88 VAL A C 1
ATOM 700 O O . VAL A 1 88 ? -14.734 -23.812 -17.219 1 98.88 88 VAL A O 1
ATOM 703 N N . VAL A 1 89 ? -13.992 -22.047 -16.156 1 98.88 89 VAL A N 1
ATOM 704 C CA . VAL A 1 89 ? -13.516 -21.375 -17.375 1 98.88 89 VAL A CA 1
ATOM 705 C C . VAL A 1 89 ? -12.008 -21.156 -17.281 1 98.88 89 VAL A C 1
ATOM 707 O O . VAL A 1 89 ? -11.477 -20.859 -16.203 1 98.88 89 VAL A O 1
ATOM 710 N N . CYS A 1 90 ? -11.312 -21.344 -18.359 1 98.75 90 CYS A N 1
ATOM 711 C CA . CYS A 1 90 ? -9.852 -21.297 -18.359 1 98.75 90 CYS A CA 1
ATOM 712 C C . CYS A 1 90 ? -9.32 -20.969 -19.75 1 98.75 90 CYS A C 1
ATOM 714 O O . CYS A 1 90 ? -10.062 -21.062 -20.734 1 98.75 90 CYS A O 1
ATOM 716 N N . THR A 1 91 ? -8.109 -20.469 -19.844 1 98.75 91 THR A N 1
ATOM 717 C CA . THR A 1 91 ? -7.426 -20.234 -21.109 1 98.75 91 THR A CA 1
ATOM 718 C C . THR A 1 91 ? -6.43 -21.359 -21.406 1 98.75 91 THR A C 1
ATOM 720 O O . THR A 1 91 ? -5.543 -21.641 -20.594 1 98.75 91 THR A O 1
ATOM 723 N N . ASN A 1 92 ? -6.551 -22.047 -22.422 1 98.19 92 ASN A N 1
ATOM 724 C CA . ASN A 1 92 ? -5.449 -22.812 -23 1 98.19 92 ASN A CA 1
ATOM 725 C C . ASN A 1 92 ? -4.727 -22 -24.078 1 98.19 92 ASN A C 1
ATOM 727 O O . ASN A 1 92 ? -5.117 -22.031 -25.25 1 98.19 92 ASN A O 1
ATOM 731 N N . ILE A 1 93 ? -3.697 -21.328 -23.688 1 96.75 93 ILE A N 1
ATOM 732 C CA . ILE A 1 93 ? -3.08 -20.312 -24.531 1 96.75 93 ILE A CA 1
ATOM 733 C C . ILE A 1 93 ? -2.416 -20.969 -25.734 1 96.75 93 ILE A C 1
ATOM 735 O O . ILE A 1 93 ? -2.17 -20.312 -26.75 1 96.75 93 ILE A O 1
ATOM 739 N N . SER A 1 94 ? -2.146 -22.234 -25.625 1 95.69 94 SER A N 1
ATOM 740 C CA . SER A 1 94 ? -1.435 -22.953 -26.688 1 95.69 94 SER A CA 1
ATOM 741 C C . SER A 1 94 ? -2.406 -23.578 -27.672 1 95.69 94 SER A C 1
ATOM 743 O O . SER A 1 94 ? -2.039 -23.859 -28.812 1 95.69 94 SER A O 1
ATOM 745 N N . HIS A 1 95 ? -3.594 -23.844 -27.125 1 95.31 95 HIS A N 1
ATOM 746 C CA . HIS A 1 95 ? -4.531 -24.578 -27.969 1 95.31 95 HIS A CA 1
ATOM 747 C C . HIS A 1 95 ? -5.957 -24.062 -27.781 1 95.31 95 HIS A C 1
ATOM 749 O O . HIS A 1 95 ? -6.602 -24.375 -26.781 1 95.31 95 HIS A O 1
ATOM 755 N N . GLY A 1 96 ? -6.48 -23.281 -28.625 1 94.38 96 GLY A N 1
ATOM 756 C CA . GLY A 1 96 ? -7.902 -22.984 -28.734 1 94.38 96 GLY A CA 1
ATOM 757 C C . GLY A 1 96 ? -8.305 -21.734 -27.969 1 94.38 96 GLY A C 1
ATOM 758 O O . GLY A 1 96 ? -9.32 -21.109 -28.281 1 94.38 96 GLY A O 1
ATOM 759 N N . GLY A 1 97 ? -7.594 -21.422 -26.859 1 97.56 97 GLY A N 1
ATOM 760 C CA . GLY A 1 97 ? -7.906 -20.203 -26.141 1 97.56 97 GLY A CA 1
ATOM 761 C C . GLY A 1 97 ? -8.836 -20.438 -24.953 1 97.56 97 GLY A C 1
ATOM 762 O O . GLY A 1 97 ? -8.617 -21.344 -24.156 1 97.56 97 GLY A O 1
ATOM 763 N N . ASN A 1 98 ? -9.82 -19.594 -24.781 1 98.69 98 ASN A N 1
ATOM 764 C CA . ASN A 1 98 ? -10.695 -19.625 -23.609 1 98.69 98 ASN A CA 1
ATOM 765 C C . ASN A 1 98 ? -11.828 -20.625 -23.781 1 98.69 98 ASN A C 1
ATOM 767 O O . ASN A 1 98 ? -12.508 -20.625 -24.812 1 98.69 98 ASN A O 1
ATOM 771 N N . PHE A 1 99 ? -12.047 -21.453 -22.766 1 98.62 99 PHE A N 1
ATOM 772 C CA . PHE A 1 99 ? -13.047 -22.516 -22.828 1 98.62 99 PHE A CA 1
ATOM 773 C C . PHE A 1 99 ? -13.773 -22.641 -21.5 1 98.62 99 PHE A C 1
ATOM 775 O O . PHE A 1 99 ? -13.367 -22.062 -20.5 1 98.62 99 PHE A O 1
ATOM 782 N N . ILE A 1 100 ? -14.883 -23.344 -21.531 1 98.75 100 ILE A N 1
ATOM 783 C CA . ILE A 1 100 ? -15.664 -23.625 -20.328 1 98.75 100 ILE A CA 1
ATOM 784 C C . ILE A 1 100 ? -15.969 -25.109 -20.234 1 98.75 100 ILE A C 1
ATOM 786 O O . ILE A 1 100 ? -16.234 -25.766 -21.25 1 98.75 100 ILE A O 1
ATOM 790 N N . VAL A 1 101 ? -15.867 -25.719 -19.078 1 98.62 101 VAL A N 1
ATOM 791 C CA . VAL A 1 101 ? -16.328 -27.062 -18.766 1 98.62 101 VAL A CA 1
ATOM 792 C C . VAL A 1 101 ? -17.266 -27.031 -17.547 1 98.62 101 VAL A C 1
ATOM 794 O O . VAL A 1 101 ? -17.203 -26.094 -16.75 1 98.62 101 VAL A O 1
ATOM 797 N N . THR A 1 102 ? -18.125 -27.969 -17.422 1 98.62 102 THR A N 1
ATOM 798 C CA . THR A 1 102 ? -19.094 -28.016 -16.344 1 98.62 102 THR A CA 1
ATOM 799 C C . THR A 1 102 ? -19.156 -29.406 -15.727 1 98.62 102 THR A C 1
ATOM 801 O O . THR A 1 102 ? -18.734 -30.391 -16.344 1 98.62 102 THR A O 1
ATOM 804 N N . ALA A 1 103 ? -19.562 -29.531 -14.523 1 98.69 103 ALA A N 1
ATOM 805 C CA . ALA A 1 103 ? -19.812 -30.781 -13.836 1 98.69 103 ALA A CA 1
ATOM 806 C C . ALA A 1 103 ? -20.891 -30.625 -12.766 1 98.69 103 ALA A C 1
ATOM 808 O O . ALA A 1 103 ? -20.953 -29.594 -12.086 1 98.69 103 ALA A O 1
ATOM 809 N N . ASP A 1 104 ? -21.719 -31.594 -12.555 1 98.25 104 ASP A N 1
ATOM 810 C CA . ASP A 1 104 ? -22.75 -31.578 -11.516 1 98.25 104 ASP A CA 1
ATOM 811 C C . ASP A 1 104 ? -22.156 -31.953 -10.156 1 98.25 104 ASP A C 1
ATOM 813 O O . ASP A 1 104 ? -22.734 -31.641 -9.109 1 98.25 104 ASP A O 1
ATOM 817 N N . ASP A 1 105 ? -21.094 -32.625 -10.258 1 98.31 105 ASP A N 1
ATOM 818 C CA . ASP A 1 105 ? -20.312 -33 -9.078 1 98.31 105 ASP A CA 1
ATOM 819 C C . ASP A 1 105 ? -18.875 -32.531 -9.219 1 98.31 105 ASP A C 1
ATOM 821 O O . ASP A 1 105 ? -18.281 -32.625 -10.297 1 98.31 105 ASP A O 1
ATOM 825 N N . ILE A 1 106 ? -18.234 -32 -8.125 1 98.5 106 ILE A N 1
ATOM 826 C CA . ILE A 1 106 ? -16.891 -31.438 -8.148 1 98.5 106 ILE A CA 1
ATOM 827 C C . ILE A 1 106 ? -15.891 -32.5 -8.594 1 98.5 106 ILE A C 1
ATOM 829 O O . ILE A 1 106 ? -14.828 -32.156 -9.141 1 98.5 106 ILE A O 1
ATOM 833 N N . ASN A 1 107 ? -16.172 -33.719 -8.438 1 96.94 107 ASN A N 1
ATOM 834 C CA . ASN A 1 107 ? -15.266 -34.812 -8.812 1 96.94 107 ASN A CA 1
ATOM 835 C C . ASN A 1 107 ? -15.492 -35.25 -10.25 1 96.94 107 ASN A C 1
ATOM 837 O O . ASN A 1 107 ? -14.836 -36.188 -10.727 1 96.94 107 ASN A O 1
ATOM 841 N N . GLY A 1 108 ? -16.375 -34.531 -10.891 1 96.06 108 GLY A N 1
ATOM 842 C CA . GLY A 1 108 ? -16.688 -34.875 -12.273 1 96.06 108 GLY A CA 1
ATOM 843 C C . GLY A 1 108 ? -17.781 -35.906 -12.391 1 96.06 108 GLY A C 1
ATOM 844 O O . GLY A 1 108 ? -18.438 -36.25 -11.398 1 96.06 108 GLY A O 1
ATOM 845 N N . PRO A 1 109 ? -18.141 -36.469 -13.586 1 96.88 109 PRO A N 1
ATOM 846 C CA . PRO A 1 109 ? -17.359 -36.156 -14.789 1 96.88 109 PRO A CA 1
ATOM 847 C C . PRO A 1 109 ? -17.547 -34.719 -15.25 1 96.88 109 PRO A C 1
ATOM 849 O O . PRO A 1 109 ? -18.656 -34.156 -15.156 1 96.88 109 PRO A O 1
ATOM 852 N N . TRP A 1 110 ? -16.484 -34.188 -15.742 1 98.38 110 TRP A N 1
ATOM 853 C CA . TRP A 1 110 ? -16.516 -32.844 -16.344 1 98.38 110 TRP A CA 1
ATOM 854 C C . TRP A 1 110 ? -16.859 -32.938 -17.828 1 98.38 110 TRP A C 1
ATOM 856 O O . TRP A 1 110 ? -16.484 -33.906 -18.5 1 98.38 110 TRP A O 1
ATOM 866 N N . SER A 1 111 ? -17.516 -31.984 -18.344 1 97.94 111 SER A N 1
ATOM 867 C CA . SER A 1 111 ? -17.906 -31.953 -19.75 1 97.94 111 SER A CA 1
ATOM 868 C C . SER A 1 111 ? -16.703 -31.781 -20.656 1 97.94 111 SER A C 1
ATOM 870 O O . SER A 1 111 ? -15.609 -31.453 -20.188 1 97.94 111 SER A O 1
ATOM 872 N N . GLU A 1 112 ? -16.953 -32.062 -21.938 1 96.69 112 GLU A N 1
ATOM 873 C CA . GLU A 1 112 ? -15.945 -31.641 -22.922 1 96.69 112 GLU A CA 1
ATOM 874 C C . GLU A 1 112 ? -15.812 -30.125 -22.953 1 96.69 112 GLU A C 1
ATOM 876 O O . GLU A 1 112 ? -16.797 -29.406 -22.781 1 96.69 112 GLU A O 1
ATOM 881 N N . PRO A 1 113 ? -14.609 -29.688 -23.172 1 98 113 PRO A N 1
ATOM 882 C CA . PRO A 1 113 ? -14.438 -28.234 -23.234 1 98 113 PRO A CA 1
ATOM 883 C C . PRO A 1 113 ? -15.227 -27.609 -24.391 1 98 113 PRO A C 1
ATOM 885 O O . PRO A 1 113 ? -15.227 -28.125 -25.5 1 98 113 PRO A O 1
ATOM 888 N N . VAL A 1 114 ? -15.922 -26.547 -24.078 1 98.31 114 VAL A N 1
ATOM 889 C CA . VAL A 1 114 ? -16.531 -25.688 -25.078 1 98.31 114 VAL A CA 1
ATOM 890 C C . VAL A 1 114 ? -15.711 -24.422 -25.25 1 98.31 114 VAL A C 1
ATOM 892 O O . VAL A 1 114 ? -15.719 -23.547 -24.375 1 98.31 114 VAL A O 1
ATOM 895 N N . TYR A 1 115 ? -15.047 -24.344 -26.344 1 98.31 115 TYR A N 1
ATOM 896 C CA . TYR A 1 115 ? -14.281 -23.141 -26.641 1 98.31 115 TYR A CA 1
ATOM 897 C C . TYR A 1 115 ? -15.211 -21.984 -27 1 98.31 115 TYR A C 1
ATOM 899 O O . TYR A 1 115 ? -16.109 -22.156 -27.828 1 98.31 115 TYR A O 1
ATOM 907 N N . ILE A 1 116 ? -14.977 -20.844 -26.406 1 98.56 116 ILE A N 1
ATOM 908 C CA . ILE A 1 116 ? -15.859 -19.688 -26.562 1 98.56 116 ILE A CA 1
ATOM 909 C C . ILE A 1 116 ? -15.398 -18.844 -27.75 1 98.56 116 ILE A C 1
ATOM 911 O O . ILE A 1 116 ? -14.414 -18.109 -27.641 1 98.56 116 ILE A O 1
ATOM 915 N N . LYS A 1 117 ? -16.188 -18.891 -28.781 1 97.5 117 LYS A N 1
ATOM 916 C CA . LYS A 1 117 ? -15.836 -18.141 -29.984 1 97.5 117 LYS A CA 1
ATOM 917 C C . LYS A 1 117 ? -15.852 -16.641 -29.734 1 97.5 117 LYS A C 1
ATOM 919 O O . LYS A 1 117 ? -16.828 -16.109 -29.188 1 97.5 117 LYS A O 1
ATOM 924 N N . GLY A 1 118 ? -14.758 -16.016 -30.031 1 96.25 118 GLY A N 1
ATOM 925 C CA . GLY A 1 118 ? -14.688 -14.578 -29.891 1 96.25 118 GLY A CA 1
ATOM 926 C C . GLY A 1 118 ? -14.148 -14.141 -28.531 1 96.25 118 GLY A C 1
ATOM 927 O O . GLY A 1 118 ? -13.953 -12.953 -28.297 1 96.25 118 GLY A O 1
ATOM 928 N N . ALA A 1 119 ? -13.961 -15.055 -27.656 1 97.06 119 ALA A N 1
ATOM 929 C CA . ALA A 1 119 ? -13.352 -14.727 -26.359 1 97.06 119 ALA A CA 1
ATOM 930 C C . ALA A 1 119 ? -11.844 -14.531 -26.5 1 97.06 119 ALA A C 1
ATOM 932 O O . ALA A 1 119 ? -11.07 -15.438 -26.203 1 97.06 119 ALA A O 1
ATOM 933 N N . ASP A 1 120 ? -11.453 -13.312 -26.828 1 93.5 120 ASP A N 1
ATOM 934 C CA . ASP A 1 120 ? -10.039 -13 -27.031 1 93.5 120 ASP A CA 1
ATOM 935 C C . ASP A 1 120 ? -9.32 -12.812 -25.703 1 93.5 120 ASP A C 1
ATOM 937 O O . ASP A 1 120 ? -9.961 -12.547 -24.672 1 93.5 120 ASP A O 1
ATOM 941 N N . GLY A 1 121 ? -8.031 -12.977 -25.781 1 95.62 121 GLY A N 1
ATOM 942 C CA . GLY A 1 121 ? -7.207 -12.695 -24.625 1 95.62 121 GLY A CA 1
ATOM 943 C C . GLY A 1 121 ? -7.125 -13.859 -23.656 1 95.62 121 GLY A C 1
ATOM 944 O O . GLY A 1 121 ? -7.062 -15.016 -24.078 1 95.62 121 GLY A O 1
ATOM 945 N N . ILE A 1 122 ? -6.984 -13.5 -22.297 1 96.62 122 ILE A N 1
ATOM 946 C CA . ILE A 1 122 ? -6.691 -14.539 -21.312 1 96.62 122 ILE A CA 1
ATOM 947 C C . ILE A 1 122 ? -7.5 -14.281 -20.047 1 96.62 122 ILE A C 1
ATOM 949 O O . ILE A 1 122 ? -8.219 -13.289 -19.953 1 96.62 122 ILE A O 1
ATOM 953 N N . ASP A 1 123 ? -7.359 -15.195 -19.125 1 98.19 123 ASP A N 1
ATOM 954 C CA . ASP A 1 123 ? -7.828 -15.117 -17.75 1 98.19 123 ASP A CA 1
ATOM 955 C C . ASP A 1 123 ? -9.344 -14.898 -17.688 1 98.19 123 ASP A C 1
ATOM 957 O O . ASP A 1 123 ? -9.812 -13.961 -17.047 1 98.19 123 ASP A O 1
ATOM 961 N N . PRO A 1 124 ? -10.062 -15.828 -18.219 1 98.75 124 PRO A N 1
ATOM 962 C CA . PRO A 1 124 ? -11.523 -15.695 -18.234 1 98.75 124 PRO A CA 1
ATOM 963 C C . PRO A 1 124 ? -12.156 -15.938 -16.875 1 98.75 124 PRO A C 1
ATOM 965 O O . PRO A 1 124 ? -11.617 -16.703 -16.062 1 98.75 124 PRO A O 1
ATOM 968 N N . SER A 1 125 ? -13.219 -15.297 -16.641 1 98.81 125 SER A N 1
ATOM 969 C CA . SER A 1 125 ? -14.117 -15.562 -15.523 1 98.81 125 SER A CA 1
ATOM 970 C C . SER A 1 125 ? -15.578 -15.484 -15.961 1 98.81 125 SER A C 1
ATOM 972 O O . SER A 1 125 ? -15.875 -15.047 -17.078 1 98.81 125 SER A O 1
ATOM 974 N N . ILE A 1 126 ? -16.469 -15.992 -15.164 1 98.75 126 ILE A N 1
ATOM 975 C CA . ILE A 1 126 ? -17.891 -15.891 -15.43 1 98.75 126 ILE A CA 1
ATOM 976 C C . ILE A 1 126 ? -18.625 -15.453 -14.164 1 98.75 126 ILE A C 1
ATOM 978 O O . ILE A 1 126 ? -18.125 -15.664 -13.047 1 98.75 126 ILE A O 1
ATOM 982 N N . PHE A 1 127 ? -19.703 -14.883 -14.344 1 98.5 127 PHE A N 1
ATOM 983 C CA . PHE A 1 127 ? -20.547 -14.328 -13.297 1 98.5 127 PHE A CA 1
ATOM 984 C C . PHE A 1 127 ? -22.031 -14.578 -13.602 1 98.5 127 PHE A C 1
ATOM 986 O O . PHE A 1 127 ? -22.5 -14.242 -14.695 1 98.5 127 PHE A O 1
ATOM 993 N N . PHE A 1 128 ? -22.656 -15.219 -12.727 1 97.94 128 PHE A N 1
ATOM 994 C CA . PHE A 1 128 ? -24.094 -15.383 -12.836 1 97.94 128 PHE A CA 1
ATOM 995 C C . PHE A 1 128 ? -24.828 -14.281 -12.07 1 97.94 128 PHE A C 1
ATOM 997 O O . PHE A 1 128 ? -24.688 -14.172 -10.852 1 97.94 128 PHE A O 1
ATOM 1004 N N . ASP A 1 129 ? -25.641 -13.555 -12.727 1 96.5 129 ASP A N 1
ATOM 1005 C CA . ASP A 1 129 ? -26.344 -12.445 -12.086 1 96.5 129 ASP A CA 1
ATOM 1006 C C . ASP A 1 129 ? -27.703 -12.883 -11.57 1 96.5 129 ASP A C 1
ATOM 1008 O O . ASP A 1 129 ? -28.125 -14.023 -11.789 1 96.5 129 ASP A O 1
ATOM 1012 N N . GLU A 1 130 ? -28.375 -11.992 -10.914 1 92.56 130 GLU A N 1
ATOM 1013 C CA . GLU A 1 130 ? -29.656 -12.281 -10.266 1 92.56 130 GLU A CA 1
ATOM 1014 C C . GLU A 1 130 ? -30.766 -12.5 -11.297 1 92.56 130 GLU A C 1
ATOM 1016 O O . GLU A 1 130 ? -31.766 -13.148 -11.016 1 92.56 130 GLU A O 1
ATOM 1021 N N . ASP A 1 131 ? -30.562 -11.969 -12.438 1 89.31 131 ASP A N 1
ATOM 1022 C CA . ASP A 1 131 ? -31.578 -12.125 -13.484 1 89.31 131 ASP A CA 1
ATOM 1023 C C . ASP A 1 131 ? -31.422 -13.469 -14.195 1 89.31 131 ASP A C 1
ATOM 1025 O O . ASP A 1 131 ? -32.156 -13.758 -15.141 1 89.31 131 ASP A O 1
ATOM 1029 N N . GLY A 1 132 ? -30.422 -14.258 -13.75 1 89.38 132 GLY A N 1
ATOM 1030 C CA . GLY A 1 132 ? -30.219 -15.586 -14.297 1 89.38 132 GLY A CA 1
ATOM 1031 C C . GLY A 1 132 ? -29.266 -15.609 -15.484 1 89.38 132 GLY A C 1
ATOM 1032 O O . GLY A 1 132 ? -28.906 -16.688 -15.969 1 89.38 132 GLY A O 1
ATOM 1033 N N . LYS A 1 133 ? -28.828 -14.492 -15.875 1 95.69 133 LYS A N 1
ATOM 1034 C CA . LYS A 1 133 ? -27.906 -14.414 -17.016 1 95.69 133 LYS A CA 1
ATOM 1035 C C . LYS A 1 133 ? -26.469 -14.695 -16.594 1 95.69 133 LYS A C 1
ATOM 1037 O O . LYS A 1 133 ? -26.125 -14.516 -15.422 1 95.69 133 LYS A O 1
ATOM 1042 N N . CYS A 1 134 ? -25.734 -15.172 -17.547 1 98.06 134 CYS A N 1
ATOM 1043 C CA . CYS A 1 134 ? -24.328 -15.461 -17.344 1 98.06 134 CYS A CA 1
ATOM 1044 C C . CYS A 1 134 ? -23.438 -14.484 -18.109 1 98.06 134 CYS A C 1
ATOM 1046 O O . CYS A 1 134 ? -23.656 -14.266 -19.297 1 98.06 134 CYS A O 1
ATOM 1048 N N . TYR A 1 135 ? -22.547 -13.891 -17.406 1 98.69 135 TYR A N 1
ATOM 1049 C CA . TYR A 1 135 ? -21.656 -12.93 -18.047 1 98.69 135 TYR A CA 1
ATOM 1050 C C . TYR A 1 135 ? -20.203 -13.422 -18 1 98.69 135 TYR A C 1
ATOM 1052 O O . TYR A 1 135 ? -19.766 -13.961 -16.984 1 98.69 135 TYR A O 1
ATOM 1060 N N . TYR A 1 136 ? -19.562 -13.266 -19.156 1 98.62 136 TYR A N 1
ATOM 1061 C CA . TYR A 1 136 ? -18.125 -13.484 -19.312 1 98.62 136 TYR A CA 1
ATOM 1062 C C . TYR A 1 136 ? -17.344 -12.203 -19.031 1 98.62 136 TYR A C 1
ATOM 1064 O O . TYR A 1 136 ? -17.766 -11.117 -19.422 1 98.62 136 TYR A O 1
ATOM 1072 N N . ILE A 1 137 ? -16.266 -12.297 -18.328 1 98.75 137 ILE A N 1
ATOM 1073 C CA . ILE A 1 137 ? -15.32 -11.195 -18.188 1 98.75 137 ILE A CA 1
ATOM 1074 C C . ILE A 1 137 ? -13.898 -11.688 -18.438 1 98.75 137 ILE A C 1
ATOM 1076 O O . ILE A 1 137 ? -13.523 -12.781 -18 1 98.75 137 ILE A O 1
ATOM 1080 N N . GLY A 1 138 ? -13.125 -11.07 -19.203 1 98.25 138 GLY A N 1
ATOM 1081 C CA . GLY A 1 138 ? -11.742 -11.367 -19.516 1 98.25 138 GLY A CA 1
ATOM 1082 C C . GLY A 1 138 ? -10.93 -10.141 -19.891 1 98.25 138 GLY A C 1
ATOM 1083 O O . GLY A 1 138 ? -11.391 -9.008 -19.719 1 98.25 138 GLY A O 1
ATOM 1084 N N . THR A 1 139 ? -9.719 -10.328 -20.219 1 97.38 139 THR A N 1
ATOM 1085 C CA . THR A 1 139 ? -8.859 -9.234 -20.656 1 97.38 139 THR A CA 1
ATOM 1086 C C . THR A 1 139 ? -8.328 -9.484 -22.062 1 97.38 139 THR A C 1
ATOM 1088 O O . THR A 1 139 ? -8.117 -10.633 -22.453 1 97.38 139 THR A O 1
ATOM 1091 N N . HIS A 1 140 ? -8.188 -8.469 -22.797 1 95.88 140 HIS A N 1
ATOM 1092 C CA . HIS A 1 140 ? -7.68 -8.539 -24.172 1 95.88 140 HIS A CA 1
ATOM 1093 C C . HIS A 1 140 ? -6.941 -7.262 -24.547 1 95.88 140 HIS A C 1
ATOM 1095 O O . HIS A 1 140 ? -6.918 -6.301 -23.781 1 95.88 140 HIS A O 1
ATOM 1101 N N . PRO A 1 141 ? -6.195 -7.32 -25.625 1 93.06 141 PRO A N 1
ATOM 1102 C CA . PRO A 1 141 ? -5.465 -6.109 -26.016 1 93.06 141 PRO A CA 1
ATOM 1103 C C . PRO A 1 141 ? -6.375 -4.891 -26.141 1 93.06 141 PRO A C 1
ATOM 1105 O O . PRO A 1 141 ? -7.535 -5.02 -26.547 1 93.06 141 PRO A O 1
ATOM 1108 N N . ASN A 1 142 ? -5.824 -3.748 -25.859 1 90.94 142 ASN A N 1
ATOM 1109 C CA . ASN A 1 142 ? -6.586 -2.512 -26.016 1 90.94 142 ASN A CA 1
ATOM 1110 C C . ASN A 1 142 ? -7.203 -2.396 -27.406 1 90.94 142 ASN A C 1
ATOM 1112 O O . ASN A 1 142 ? -6.496 -2.486 -28.406 1 90.94 142 ASN A O 1
ATOM 1116 N N . PRO A 1 143 ? -8.453 -2.186 -27.469 1 84.62 143 PRO A N 1
ATOM 1117 C CA . PRO A 1 143 ? -9.133 -2.17 -28.766 1 84.62 143 PRO A CA 1
ATOM 1118 C C . PRO A 1 143 ? -8.688 -1.01 -29.641 1 84.62 143 PRO A C 1
ATOM 1120 O O . PRO A 1 143 ? -8.812 -1.077 -30.875 1 84.62 143 PRO A O 1
ATOM 1123 N N . GLU A 1 144 ? -8.266 0.049 -28.953 1 86.38 144 GLU A N 1
ATOM 1124 C CA . GLU A 1 144 ? -7.797 1.193 -29.734 1 86.38 144 GLU A CA 1
ATOM 1125 C C . GLU A 1 144 ? -6.363 0.98 -30.219 1 86.38 144 GLU A C 1
ATOM 1127 O O . GLU A 1 144 ? -5.797 1.841 -30.891 1 86.38 144 GLU A O 1
ATOM 1132 N N . GLY A 1 145 ? -5.883 -0.135 -29.969 1 84.12 145 GLY A N 1
ATOM 1133 C CA . GLY A 1 145 ? -4.496 -0.431 -30.297 1 84.12 145 GLY A CA 1
ATOM 1134 C C . GLY A 1 145 ? -3.584 -0.413 -29.078 1 84.12 145 GLY A C 1
ATOM 1135 O O . GLY A 1 145 ? -3.689 0.474 -28.234 1 84.12 145 GLY A O 1
ATOM 1136 N N . GLU A 1 146 ? -2.824 -1.383 -28.938 1 82.25 146 GLU A N 1
ATOM 1137 C CA . GLU A 1 146 ? -1.849 -1.436 -27.844 1 82.25 146 GLU A CA 1
ATOM 1138 C C . GLU A 1 146 ? -0.828 -0.308 -27.969 1 82.25 146 GLU A C 1
ATOM 1140 O O . GLU A 1 146 ? -0.074 -0.247 -28.938 1 82.25 146 GLU A O 1
ATOM 1145 N N . ARG A 1 147 ? -0.839 0.623 -27.109 1 84.62 147 ARG A N 1
ATOM 1146 C CA . ARG A 1 147 ? 0.064 1.769 -27.125 1 84.62 147 ARG A CA 1
ATOM 1147 C C . ARG A 1 147 ? 1.422 1.398 -26.531 1 84.62 147 ARG A C 1
ATOM 1149 O O . ARG A 1 147 ? 2.426 2.059 -26.812 1 84.62 147 ARG A O 1
ATOM 1156 N N . TYR A 1 148 ? 1.423 0.411 -25.672 1 85.88 148 TYR A N 1
ATOM 1157 C CA . TYR A 1 148 ? 2.613 -0.151 -25.031 1 85.88 148 TYR A CA 1
ATOM 1158 C C . TYR A 1 148 ? 2.379 -1.601 -24.625 1 85.88 148 TYR A C 1
ATOM 1160 O O . TYR A 1 148 ? 1.235 -2.053 -24.547 1 85.88 148 TYR A O 1
ATOM 1168 N N . SER A 1 149 ? 3.428 -2.312 -24.484 1 85.12 149 SER A N 1
ATOM 1169 C CA . SER A 1 149 ? 3.312 -3.727 -24.125 1 85.12 149 SER A CA 1
ATOM 1170 C C . SER A 1 149 ? 2.549 -3.912 -22.828 1 85.12 149 SER A C 1
ATOM 1172 O O . SER A 1 149 ? 2.912 -3.334 -21.797 1 85.12 149 SER A O 1
ATOM 1174 N N . GLY A 1 150 ? 1.49 -4.645 -22.922 1 90.81 150 GLY A N 1
ATOM 1175 C CA . GLY A 1 150 ? 0.697 -4.902 -21.734 1 90.81 150 GLY A CA 1
ATOM 1176 C C . GLY A 1 150 ? -0.478 -3.957 -21.578 1 90.81 150 GLY A C 1
ATOM 1177 O O . GLY A 1 150 ? -1.241 -4.055 -20.625 1 90.81 150 GLY A O 1
ATOM 1178 N N . ASN A 1 151 ? -0.589 -3.064 -22.609 1 94.12 151 ASN A N 1
ATOM 1179 C CA . ASN A 1 151 ? -1.757 -2.189 -22.609 1 94.12 151 ASN A CA 1
ATOM 1180 C C . ASN A 1 151 ? -3.029 -2.955 -22.969 1 94.12 151 ASN A C 1
ATOM 1182 O O . ASN A 1 151 ? -3.41 -3.031 -24.141 1 94.12 151 ASN A O 1
ATOM 1186 N N . TYR A 1 152 ? -3.676 -3.518 -21.984 1 95.94 152 TYR A N 1
ATOM 1187 C CA . TYR A 1 152 ? -4.832 -4.395 -22.156 1 95.94 152 TYR A CA 1
ATOM 1188 C C . TYR A 1 152 ? -6.074 -3.787 -21.516 1 95.94 152 TYR A C 1
ATOM 1190 O O . TYR A 1 152 ? -5.996 -2.764 -20.844 1 95.94 152 TYR A O 1
ATOM 1198 N N . HIS A 1 153 ? -7.219 -4.371 -21.906 1 96.44 153 HIS A N 1
ATOM 1199 C CA . HIS A 1 153 ? -8.523 -3.934 -21.422 1 96.44 153 HIS A CA 1
ATOM 1200 C C . HIS A 1 153 ? -9.344 -5.117 -20.922 1 96.44 153 HIS A C 1
ATOM 1202 O O . HIS A 1 153 ? -9.266 -6.211 -21.469 1 96.44 153 HIS A O 1
ATOM 1208 N N . ILE A 1 154 ? -10.078 -4.82 -19.891 1 98 154 ILE A N 1
ATOM 1209 C CA . ILE A 1 154 ? -11.055 -5.781 -19.391 1 98 154 ILE A CA 1
ATOM 1210 C C . ILE A 1 154 ? -12.383 -5.59 -20.125 1 98 154 ILE A C 1
ATOM 1212 O O . ILE A 1 154 ? -12.836 -4.461 -20.312 1 98 154 ILE A O 1
ATOM 1216 N N . TYR A 1 155 ? -12.992 -6.656 -20.5 1 98.25 155 TYR A N 1
ATOM 1217 C CA . TYR A 1 155 ? -14.266 -6.582 -21.203 1 98.25 155 TYR A CA 1
ATOM 1218 C C . TYR A 1 155 ? -15.258 -7.602 -20.656 1 98.25 155 TYR A C 1
ATOM 1220 O O . TYR A 1 155 ? -14.867 -8.578 -20.016 1 98.25 155 TYR A O 1
ATOM 1228 N N . ILE A 1 156 ? -16.547 -7.309 -20.891 1 98.38 156 ILE A N 1
ATOM 1229 C CA . ILE A 1 156 ? -17.641 -8.164 -20.438 1 98.38 156 ILE A CA 1
ATOM 1230 C C . ILE A 1 156 ? -18.562 -8.484 -21.625 1 98.38 156 ILE A C 1
ATOM 1232 O O . ILE A 1 156 ? -18.797 -7.629 -22.484 1 98.38 156 ILE A O 1
ATOM 1236 N N . GLY A 1 157 ? -19.016 -9.664 -21.688 1 98.31 157 GLY A N 1
ATOM 1237 C CA . GLY A 1 157 ? -20.047 -10.078 -22.609 1 98.31 157 GLY A CA 1
ATOM 1238 C C . GLY A 1 157 ? -21 -11.102 -22.031 1 98.31 157 GLY A C 1
ATOM 1239 O O . GLY A 1 157 ? -20.625 -11.883 -21.156 1 98.31 157 GLY A O 1
ATOM 1240 N N . GLU A 1 158 ? -22.188 -11.125 -22.562 1 98.31 158 GLU A N 1
ATOM 1241 C CA . GLU A 1 158 ? -23.172 -12.109 -22.109 1 98.31 158 GLU A CA 1
ATOM 1242 C C . GLU A 1 158 ? -22.969 -13.453 -22.812 1 98.31 158 GLU A C 1
ATOM 1244 O O . GLU A 1 158 ? -22.766 -13.5 -24.016 1 98.31 158 GLU A O 1
ATOM 1249 N N . LEU A 1 159 ? -23 -14.516 -22.016 1 98.5 159 LEU A N 1
ATOM 1250 C CA . LEU A 1 159 ? -22.938 -15.867 -22.578 1 98.5 159 LEU A CA 1
ATOM 1251 C C . LEU A 1 159 ? -24.328 -16.516 -22.562 1 98.5 159 LEU A C 1
ATOM 1253 O O . LEU A 1 159 ? -25.078 -16.344 -21.609 1 98.5 159 LEU A O 1
ATOM 1257 N N . ASP A 1 160 ? -24.562 -17.188 -23.688 1 98.12 160 ASP A N 1
ATOM 1258 C CA . ASP A 1 160 ? -25.703 -18.109 -23.656 1 98.12 160 ASP A CA 1
ATOM 1259 C C . ASP A 1 160 ? -25.469 -19.25 -22.672 1 98.12 160 ASP A C 1
ATOM 1261 O O . ASP A 1 160 ? -24.406 -19.891 -22.703 1 98.12 160 ASP A O 1
ATOM 1265 N N . THR A 1 161 ? -26.422 -19.562 -21.828 1 96.12 161 THR A N 1
ATOM 1266 C CA . THR A 1 161 ? -26.203 -20.484 -20.719 1 96.12 161 THR A CA 1
ATOM 1267 C C . THR A 1 161 ? -26.234 -21.938 -21.219 1 96.12 161 THR A C 1
ATOM 1269 O O . THR A 1 161 ? -25.844 -22.859 -20.5 1 96.12 161 THR A O 1
ATOM 1272 N N . GLU A 1 162 ? -26.625 -22.141 -22.438 1 95.19 162 GLU A N 1
ATOM 1273 C CA . GLU A 1 162 ? -26.672 -23.484 -23 1 95.19 162 GLU A CA 1
ATOM 1274 C C . GLU A 1 162 ? -25.469 -23.75 -23.891 1 95.19 162 GLU A C 1
ATOM 1276 O O . GLU A 1 162 ? -24.828 -24.797 -23.781 1 95.19 162 GLU A O 1
ATOM 1281 N N . THR A 1 163 ? -25.156 -22.766 -24.703 1 97.81 163 THR A N 1
ATOM 1282 C CA . THR A 1 163 ? -24.125 -22.984 -25.703 1 97.81 163 THR A CA 1
ATOM 1283 C C . THR A 1 163 ? -22.781 -22.438 -25.219 1 97.81 163 THR A C 1
ATOM 1285 O O . THR A 1 163 ? -21.734 -22.734 -25.781 1 97.81 163 THR A O 1
ATOM 1288 N N . PHE A 1 164 ? -22.844 -21.578 -24.25 1 98.25 164 PHE A N 1
ATOM 1289 C CA . PHE A 1 164 ? -21.688 -20.891 -23.672 1 98.25 164 PHE A CA 1
ATOM 1290 C C . PHE A 1 164 ? -21 -20.031 -24.719 1 98.25 164 PHE A C 1
ATOM 1292 O O . PHE A 1 164 ? -19.781 -19.797 -24.641 1 98.25 164 PHE A O 1
ATOM 1299 N N . GLN A 1 165 ? -21.781 -19.688 -25.766 1 98.56 165 GLN A N 1
ATOM 1300 C CA . GLN A 1 165 ? -21.312 -18.719 -26.734 1 98.56 165 GLN A CA 1
ATOM 1301 C C . GLN A 1 165 ? -21.859 -17.328 -26.453 1 98.56 165 GLN A C 1
ATOM 1303 O O . GLN A 1 165 ? -22.938 -17.188 -25.875 1 98.56 165 GLN A O 1
ATOM 1308 N N . PHE A 1 166 ? -21.094 -16.344 -26.906 1 98.38 166 PHE A N 1
ATOM 1309 C CA . PHE A 1 166 ? -21.562 -14.984 -26.719 1 98.38 166 PHE A CA 1
ATOM 1310 C C . PHE A 1 166 ? -22.906 -14.773 -27.406 1 98.38 166 PHE A C 1
ATOM 1312 O O . PHE A 1 166 ? -23.109 -15.242 -28.516 1 98.38 166 PHE A O 1
ATOM 1319 N N . CYS A 1 167 ? -23.875 -14.109 -26.781 1 96 167 CYS A N 1
ATOM 1320 C CA . CYS A 1 167 ? -25.172 -13.812 -27.375 1 96 167 CYS A CA 1
ATOM 1321 C C . CYS A 1 167 ? -25.453 -12.312 -27.344 1 96 167 CYS A C 1
ATOM 1323 O O . CYS A 1 167 ? -26.609 -11.898 -27.375 1 96 167 CYS A O 1
ATOM 1325 N N . GLY A 1 168 ? -24.531 -11.453 -27.328 1 90.94 168 GLY A N 1
ATOM 1326 C CA . GLY A 1 168 ? -24.594 -10 -27.375 1 90.94 168 GLY A CA 1
ATOM 1327 C C . GLY A 1 168 ? -23.234 -9.352 -27.594 1 90.94 168 GLY A C 1
ATOM 1328 O O . GLY A 1 168 ? -22.266 -10.039 -27.906 1 90.94 168 GLY A O 1
ATOM 1329 N N . ASP A 1 169 ? -23.25 -8.086 -27.516 1 94.31 169 ASP A N 1
ATOM 1330 C CA . ASP A 1 169 ? -22.031 -7.324 -27.734 1 94.31 169 ASP A CA 1
ATOM 1331 C C . ASP A 1 169 ? -21.094 -7.438 -26.531 1 94.31 169 ASP A C 1
ATOM 1333 O O . ASP A 1 169 ? -21.547 -7.617 -25.406 1 94.31 169 ASP A O 1
ATOM 1337 N N . LYS A 1 170 ? -19.797 -7.461 -26.797 1 96.88 170 LYS A N 1
ATOM 1338 C CA . LYS A 1 170 ? -18.781 -7.309 -25.766 1 96.88 170 LYS A CA 1
ATOM 1339 C C . LYS A 1 170 ? -18.484 -5.836 -25.5 1 96.88 170 LYS A C 1
ATOM 1341 O O . LYS A 1 170 ? -18.453 -5.027 -26.438 1 96.88 170 LYS A O 1
ATOM 1346 N N . VAL A 1 171 ? -18.297 -5.523 -24.281 1 97.5 171 VAL A N 1
ATOM 1347 C CA . VAL A 1 171 ? -18.078 -4.133 -23.906 1 97.5 171 VAL A CA 1
ATOM 1348 C C . VAL A 1 171 ? -16.781 -4.004 -23.109 1 97.5 171 VAL A C 1
ATOM 1350 O O . VAL A 1 171 ? -16.594 -4.703 -22.109 1 97.5 171 VAL A O 1
ATOM 1353 N N . ASP A 1 172 ? -15.891 -3.152 -23.578 1 97.12 172 ASP A N 1
ATOM 1354 C CA . ASP A 1 172 ? -14.727 -2.795 -22.781 1 97.12 172 ASP A CA 1
ATOM 1355 C C . ASP A 1 172 ? -15.117 -1.938 -21.578 1 97.12 172 ASP A C 1
ATOM 1357 O O . ASP A 1 172 ? -15.789 -0.913 -21.734 1 97.12 172 ASP A O 1
ATOM 1361 N N . VAL A 1 173 ? -14.625 -2.32 -20.406 1 97.5 173 VAL A N 1
ATOM 1362 C CA . VAL A 1 173 ? -15.234 -1.68 -19.234 1 97.5 173 VAL A CA 1
ATOM 1363 C C . VAL A 1 173 ? -14.156 -1.036 -18.375 1 97.5 173 VAL A C 1
ATOM 1365 O O . VAL A 1 173 ? -14.43 -0.1 -17.625 1 97.5 173 VAL A O 1
ATOM 1368 N N . TRP A 1 174 ? -12.953 -1.485 -18.375 1 95.75 174 TRP A N 1
ATOM 1369 C CA . TRP A 1 174 ? -11.93 -0.976 -17.469 1 95.75 174 TRP A CA 1
ATOM 1370 C C . TRP A 1 174 ? -10.539 -1.37 -17.953 1 95.75 174 TRP A C 1
ATOM 1372 O O . TRP A 1 174 ? -10.375 -2.365 -18.656 1 95.75 174 TRP A O 1
ATOM 1382 N N . ASN A 1 175 ? -9.555 -0.591 -17.672 1 94.69 175 ASN A N 1
ATOM 1383 C CA . ASN A 1 175 ? -8.211 -0.931 -18.125 1 94.69 175 ASN A CA 1
ATOM 1384 C C . ASN A 1 175 ? -7.168 -0.655 -17.047 1 94.69 175 ASN A C 1
ATOM 1386 O O . ASN A 1 175 ? -6.027 -0.295 -17.344 1 94.69 175 ASN A O 1
ATOM 1390 N N . GLY A 1 176 ? -7.605 -0.666 -15.758 1 95.88 176 GLY A N 1
ATOM 1391 C CA . GLY A 1 176 ? -6.648 -0.559 -14.672 1 95.88 176 GLY A CA 1
ATOM 1392 C C . GLY A 1 176 ? -6.832 0.694 -13.836 1 95.88 176 GLY A C 1
ATOM 1393 O O . GLY A 1 176 ? -7.602 1.585 -14.203 1 95.88 176 GLY A O 1
ATOM 1394 N N . SER A 1 177 ? -6.148 0.75 -12.703 1 97.12 177 SER A N 1
ATOM 1395 C CA . SER A 1 177 ? -6.324 1.806 -11.711 1 97.12 177 SER A CA 1
ATOM 1396 C C . SER A 1 177 ? -5.297 2.918 -11.898 1 97.12 177 SER A C 1
ATOM 1398 O O . SER A 1 177 ? -5.582 4.086 -11.617 1 97.12 177 SER A O 1
ATOM 1400 N N . MET A 1 178 ? -4.098 2.611 -12.352 1 96.06 178 MET A N 1
ATOM 1401 C CA . MET A 1 178 ? -3.002 3.572 -12.461 1 96.06 178 MET A CA 1
ATOM 1402 C C . MET A 1 178 ? -2.811 4.016 -13.906 1 96.06 178 MET A C 1
ATOM 1404 O O . MET A 1 178 ? -3.178 3.297 -14.836 1 96.06 178 MET A O 1
ATOM 1408 N N . LYS A 1 179 ? -2.238 5.102 -14.055 1 93.56 179 LYS A N 1
ATOM 1409 C CA . LYS A 1 179 ? -1.871 5.578 -15.383 1 93.56 179 LYS A CA 1
ATOM 1410 C C . LYS A 1 179 ? -0.756 4.723 -15.984 1 93.56 179 LYS A C 1
ATOM 1412 O O . LYS A 1 179 ? 0.199 4.367 -15.297 1 93.56 179 LYS A O 1
ATOM 1417 N N . ASN A 1 180 ? -0.973 4.309 -17.188 1 92.19 180 ASN A N 1
ATOM 1418 C CA . ASN A 1 180 ? -0.018 3.543 -17.984 1 92.19 180 ASN A CA 1
ATOM 1419 C C . ASN A 1 180 ? 0.269 2.18 -17.359 1 92.19 180 ASN A C 1
ATOM 1421 O O . ASN A 1 180 ? 1.339 1.608 -17.578 1 92.19 180 ASN A O 1
ATOM 1425 N N . ILE A 1 181 ? -0.638 1.727 -16.578 1 92.69 181 ILE A N 1
ATOM 1426 C CA . ILE A 1 181 ? -0.472 0.41 -15.969 1 92.69 181 ILE A CA 1
ATOM 1427 C C . ILE A 1 181 ? -0.521 -0.667 -17.047 1 92.69 181 ILE A C 1
ATOM 1429 O O . ILE A 1 181 ? -1.026 -0.43 -18.141 1 92.69 181 ILE A O 1
ATOM 1433 N N . ILE A 1 182 ? 0.076 -1.827 -16.688 1 94.44 182 ILE A N 1
ATOM 1434 C CA . ILE A 1 182 ? 0.151 -2.881 -17.688 1 94.44 182 ILE A CA 1
ATOM 1435 C C . ILE A 1 182 ? -0.546 -4.137 -17.172 1 94.44 182 ILE A C 1
ATOM 1437 O O . ILE A 1 182 ? -0.642 -4.348 -15.969 1 94.44 182 ILE A O 1
ATOM 1441 N N . TRP A 1 183 ? -1.105 -4.934 -18.109 1 95.06 183 TRP A N 1
ATOM 1442 C CA . TRP A 1 183 ? -1.579 -6.297 -17.906 1 95.06 183 TRP A CA 1
ATOM 1443 C C . TRP A 1 183 ? -2.658 -6.352 -16.828 1 95.06 183 TRP A C 1
ATOM 1445 O O . TRP A 1 183 ? -2.535 -7.098 -15.859 1 95.06 183 TRP A O 1
ATOM 1455 N N . PRO A 1 184 ? -3.678 -5.543 -16.953 1 96.62 184 PRO A N 1
ATOM 1456 C CA . PRO A 1 184 ? -4.836 -5.895 -16.125 1 96.62 184 PRO A CA 1
ATOM 1457 C C . PRO A 1 184 ? -5.336 -7.312 -16.391 1 96.62 184 PRO A C 1
ATOM 1459 O O . PRO A 1 184 ? -5.805 -7.617 -17.484 1 96.62 184 PRO A O 1
ATOM 1462 N N . GLU A 1 185 ? -5.207 -8.188 -15.422 1 96.5 185 GLU A N 1
ATOM 1463 C CA . GLU A 1 185 ? -5.453 -9.602 -15.68 1 96.5 185 GLU A CA 1
ATOM 1464 C C . GLU A 1 185 ? -6.184 -10.258 -14.516 1 96.5 185 GLU A C 1
ATOM 1466 O O . GLU A 1 185 ? -6.289 -9.68 -13.43 1 96.5 185 GLU A O 1
ATOM 1471 N N . GLY A 1 186 ? -6.719 -11.43 -14.82 1 98.19 186 GLY A N 1
ATOM 1472 C CA . GLY A 1 186 ? -7.43 -12.203 -13.812 1 98.19 186 GLY A CA 1
ATOM 1473 C C . GLY A 1 186 ? -8.641 -11.477 -13.25 1 98.19 186 GLY A C 1
ATOM 1474 O O . GLY A 1 186 ? -8.812 -11.406 -12.039 1 98.19 186 GLY A O 1
ATOM 1475 N N . PRO A 1 187 ? -9.438 -10.852 -14.055 1 98.75 187 PRO A N 1
ATOM 1476 C CA . PRO A 1 187 ? -10.594 -10.109 -13.547 1 98.75 187 PRO A CA 1
ATOM 1477 C C . PRO A 1 187 ? -11.719 -11.023 -13.062 1 98.75 187 PRO A C 1
ATOM 1479 O O . PRO A 1 187 ? -11.953 -12.078 -13.648 1 98.75 187 PRO A O 1
ATOM 1482 N N . HIS A 1 188 ? -12.367 -10.641 -12.078 1 98.81 188 HIS A N 1
ATOM 1483 C CA . HIS A 1 188 ? -13.586 -11.266 -11.578 1 98.81 188 HIS A CA 1
ATOM 1484 C C . HIS A 1 188 ? -14.688 -10.227 -11.359 1 98.81 188 HIS A C 1
ATOM 1486 O O . HIS A 1 188 ? -14.414 -9.109 -10.922 1 98.81 188 HIS A O 1
ATOM 1492 N N . LEU A 1 189 ? -15.883 -10.633 -11.664 1 98.62 189 LEU A N 1
ATOM 1493 C CA . LEU A 1 189 ? -17.078 -9.836 -11.375 1 98.62 189 LEU A CA 1
ATOM 1494 C C . LEU A 1 189 ? -17.734 -10.305 -10.078 1 98.62 189 LEU A C 1
ATOM 1496 O O . LEU A 1 189 ? -17.828 -11.5 -9.82 1 98.62 189 LEU A O 1
ATOM 1500 N N . TYR A 1 190 ? -18.094 -9.352 -9.258 1 98.25 190 TYR A N 1
ATOM 1501 C CA . TYR A 1 190 ? -18.875 -9.594 -8.055 1 98.25 190 TYR A CA 1
ATOM 1502 C C . TYR A 1 190 ? -20.062 -8.633 -7.965 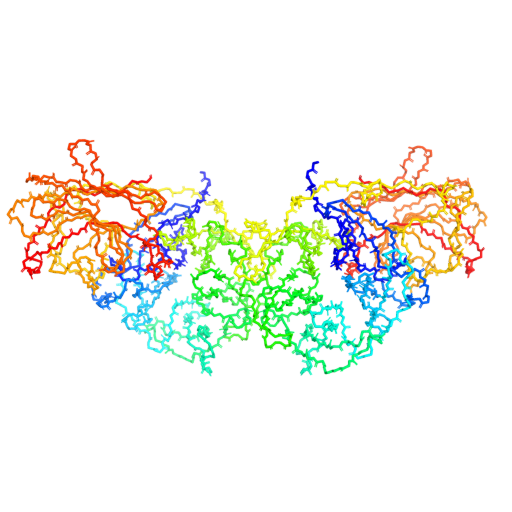1 98.25 190 TYR A C 1
ATOM 1504 O O . TYR A 1 190 ? -20.047 -7.57 -8.586 1 98.25 190 TYR A O 1
ATOM 1512 N N . LYS A 1 191 ? -21.016 -9.047 -7.332 1 97.69 191 LYS A N 1
ATOM 1513 C CA . LYS A 1 191 ? -22.125 -8.172 -6.969 1 97.69 191 LYS A CA 1
ATOM 1514 C C . LYS A 1 191 ? -22.312 -8.125 -5.453 1 97.69 191 LYS A C 1
ATOM 1516 O O . LYS A 1 191 ? -22.375 -9.164 -4.797 1 97.69 191 LYS A O 1
ATOM 1521 N N . LYS A 1 192 ? -22.312 -6.91 -4.879 1 96.31 192 LYS A N 1
ATOM 1522 C CA . LYS A 1 192 ? -22.531 -6.684 -3.453 1 96.31 192 LYS A CA 1
ATOM 1523 C C . LYS A 1 192 ? -23.234 -5.348 -3.209 1 96.31 192 LYS A C 1
ATOM 1525 O O . LYS A 1 192 ? -22.844 -4.324 -3.775 1 96.31 192 LYS A O 1
ATOM 1530 N N . ASP A 1 193 ? -24.312 -5.16 -2.275 1 93.44 193 ASP A N 1
ATOM 1531 C CA . ASP A 1 193 ? -25.031 -3.963 -1.851 1 93.44 193 ASP A CA 1
ATOM 1532 C C . ASP A 1 193 ? -25.375 -3.08 -3.047 1 93.44 193 ASP A C 1
ATOM 1534 O O . ASP A 1 193 ? -25.078 -1.885 -3.051 1 93.44 193 ASP A O 1
ATOM 1538 N N . ASP A 1 194 ? -25.703 -3.486 -4.156 1 94.12 194 ASP A N 1
ATOM 1539 C CA . ASP A 1 194 ? -26.234 -2.791 -5.324 1 94.12 194 ASP A CA 1
ATOM 1540 C C . ASP A 1 194 ? -25.125 -2.428 -6.301 1 94.12 194 ASP A C 1
ATOM 1542 O O . ASP A 1 194 ? -25.344 -1.673 -7.25 1 94.12 194 ASP A O 1
ATOM 1546 N N . TYR A 1 195 ? -23.938 -2.844 -5.953 1 98.38 195 TYR A N 1
ATOM 1547 C CA . TYR A 1 195 ? -22.828 -2.535 -6.844 1 98.38 195 TYR A CA 1
ATOM 1548 C C . TYR A 1 195 ? -22.297 -3.795 -7.523 1 98.38 195 TYR A C 1
ATOM 1550 O O . TYR A 1 195 ? -22.281 -4.871 -6.914 1 98.38 195 TYR A O 1
ATOM 1558 N N . TYR A 1 196 ? -21.906 -3.607 -8.781 1 98.69 196 TYR A N 1
ATOM 1559 C CA . TYR A 1 196 ? -21 -4.543 -9.445 1 98.69 196 TYR A CA 1
ATOM 1560 C C . TYR A 1 196 ? -19.547 -4.156 -9.211 1 98.69 196 TYR A C 1
ATOM 1562 O O . TYR A 1 196 ? -19.188 -2.979 -9.305 1 98.69 196 TYR A O 1
ATOM 1570 N N . TYR A 1 197 ? -18.781 -5.078 -8.859 1 98.88 197 TYR A N 1
ATOM 1571 C CA . TYR A 1 197 ? -17.344 -4.863 -8.664 1 98.88 197 TYR A CA 1
ATOM 1572 C C . TYR A 1 197 ? -16.531 -5.645 -9.688 1 98.88 197 TYR A C 1
ATOM 1574 O O . TYR A 1 197 ? -16.875 -6.777 -10.031 1 98.88 197 TYR A O 1
ATOM 1582 N N . ILE A 1 198 ? -15.484 -5.043 -10.18 1 98.88 198 ILE A N 1
ATOM 1583 C CA . ILE A 1 198 ? -14.445 -5.746 -10.93 1 98.88 198 ILE A CA 1
ATOM 1584 C C . ILE A 1 198 ? -13.148 -5.742 -10.125 1 98.88 198 ILE A C 1
ATOM 1586 O O . ILE A 1 198 ? -12.609 -4.676 -9.805 1 98.88 198 ILE A O 1
ATOM 1590 N N . MET A 1 199 ? -12.719 -6.836 -9.711 1 98.88 199 MET A N 1
ATOM 1591 C CA . MET A 1 199 ? -11.406 -6.992 -9.102 1 98.88 199 MET A CA 1
ATOM 1592 C C . MET A 1 199 ? -10.438 -7.688 -10.047 1 98.88 199 MET A C 1
ATOM 1594 O O . MET A 1 199 ? -10.812 -8.648 -10.734 1 98.88 199 MET A O 1
ATOM 1598 N N . HIS A 1 200 ? -9.25 -7.199 -10.188 1 98.56 200 HIS A N 1
ATOM 1599 C CA . HIS A 1 200 ? -8.25 -7.77 -11.086 1 98.56 200 HIS A CA 1
ATOM 1600 C C . HIS A 1 200 ? -6.84 -7.445 -10.602 1 98.56 200 HIS A C 1
ATOM 1602 O O . HIS A 1 200 ? -6.648 -6.555 -9.773 1 98.56 200 HIS A O 1
ATOM 1608 N N . ALA A 1 201 ? -5.906 -8.211 -11.062 1 98.44 201 ALA A N 1
ATOM 1609 C CA . ALA A 1 201 ? -4.492 -7.91 -10.844 1 98.44 201 ALA A CA 1
ATOM 1610 C C . ALA A 1 201 ? -3.967 -6.957 -11.914 1 98.44 201 ALA A C 1
ATOM 1612 O O . ALA A 1 201 ? -4.492 -6.914 -13.031 1 98.44 201 ALA A O 1
ATOM 1613 N N . GLU A 1 202 ? -2.975 -6.199 -11.586 1 98 202 GLU A N 1
ATOM 1614 C CA . GLU A 1 202 ? -2.312 -5.355 -12.578 1 98 202 GLU A CA 1
ATOM 1615 C C . GLU A 1 202 ? -0.849 -5.125 -12.219 1 98 202 GLU A C 1
ATOM 1617 O O . GLU A 1 202 ? -0.396 -5.535 -11.148 1 98 202 GLU A O 1
ATOM 1622 N N . GLY A 1 203 ? -0.074 -4.531 -13.125 1 96.31 203 GLY A N 1
ATOM 1623 C CA . GLY A 1 203 ? 1.347 -4.277 -12.938 1 96.31 203 GLY A CA 1
ATOM 1624 C C . GLY A 1 203 ? 2.221 -5.438 -13.383 1 96.31 203 GLY A C 1
ATOM 1625 O O . GLY A 1 203 ? 3.377 -5.543 -12.977 1 96.31 203 GLY A O 1
ATOM 1626 N N . GLY A 1 204 ? 1.621 -6.32 -14.156 1 91.81 204 GLY A N 1
ATOM 1627 C CA . GLY A 1 204 ? 2.328 -7.531 -14.555 1 91.81 204 GLY A CA 1
ATOM 1628 C C . GLY A 1 204 ? 2.221 -8.641 -13.523 1 91.81 204 GLY A C 1
ATOM 1629 O O . GLY A 1 204 ? 1.396 -8.578 -12.609 1 91.81 204 GLY A O 1
ATOM 1630 N N . THR A 1 205 ? 2.975 -9.734 -13.68 1 88.62 205 THR A N 1
ATOM 1631 C CA . THR A 1 205 ? 2.939 -10.875 -12.773 1 88.62 205 THR A CA 1
ATOM 1632 C C . THR A 1 205 ? 4.238 -10.977 -11.984 1 88.62 205 THR A C 1
ATOM 1634 O O . THR A 1 205 ? 4.562 -12.039 -11.445 1 88.62 205 THR A O 1
ATOM 1637 N N . GLY A 1 206 ? 4.996 -9.906 -12.008 1 93.06 206 GLY A N 1
ATOM 1638 C CA . GLY A 1 206 ? 6.285 -9.859 -11.336 1 93.06 206 GLY A CA 1
ATOM 1639 C C . GLY A 1 206 ? 6.316 -8.875 -10.18 1 93.06 206 GLY A C 1
ATOM 1640 O O . GLY A 1 206 ? 5.41 -8.859 -9.344 1 93.06 206 GLY A O 1
ATOM 1641 N N . PRO A 1 207 ? 7.371 -8.078 -10.078 1 93.75 207 PRO A N 1
ATOM 1642 C CA . PRO A 1 207 ? 7.625 -7.289 -8.867 1 93.75 207 PRO A CA 1
ATOM 1643 C C . PRO A 1 207 ? 6.59 -6.188 -8.648 1 93.75 207 PRO A C 1
ATOM 1645 O O . PRO A 1 207 ? 6.34 -5.789 -7.512 1 93.75 207 PRO A O 1
ATOM 1648 N N . ASN A 1 208 ? 5.957 -5.688 -9.711 1 96.44 208 ASN A N 1
ATOM 1649 C CA . ASN A 1 208 ? 5.035 -4.562 -9.586 1 96.44 208 ASN A CA 1
ATOM 1650 C C . ASN A 1 208 ? 3.594 -5.031 -9.422 1 96.44 208 ASN A C 1
ATOM 1652 O O . ASN A 1 208 ? 2.666 -4.223 -9.453 1 96.44 208 ASN A O 1
ATOM 1656 N N . HIS A 1 209 ? 3.426 -6.324 -9.227 1 97.56 209 HIS A N 1
ATOM 1657 C CA . HIS A 1 209 ? 2.115 -6.961 -9.172 1 97.56 209 HIS A CA 1
ATOM 1658 C C . HIS A 1 209 ? 1.298 -6.434 -7.996 1 97.56 209 HIS A C 1
ATOM 1660 O O . HIS A 1 209 ? 1.851 -6.125 -6.938 1 97.56 209 HIS A O 1
ATOM 1666 N N . CYS A 1 210 ? 0.018 -6.246 -8.219 1 98.38 210 CYS A N 1
ATOM 1667 C CA . CYS A 1 210 ? -0.902 -5.824 -7.172 1 98.38 210 CYS A CA 1
ATOM 1668 C C . CYS A 1 210 ? -2.338 -6.191 -7.523 1 98.38 210 CYS A C 1
ATOM 1670 O O . CYS A 1 210 ? -2.602 -6.707 -8.609 1 98.38 210 CYS A O 1
ATOM 1672 N N . GLU A 1 211 ? -3.189 -6.012 -6.539 1 98.69 211 GLU A N 1
ATOM 1673 C CA . GLU A 1 211 ? -4.617 -6.227 -6.754 1 98.69 211 GLU A CA 1
ATOM 1674 C C . GLU A 1 211 ? -5.391 -4.914 -6.688 1 98.69 211 GLU A C 1
ATOM 1676 O O . GLU A 1 211 ? -5.168 -4.105 -5.785 1 98.69 211 GLU A O 1
ATOM 1681 N N . ALA A 1 212 ? -6.234 -4.652 -7.688 1 98.56 212 ALA A N 1
ATOM 1682 C CA . ALA A 1 212 ? -7.031 -3.43 -7.77 1 98.56 212 ALA A CA 1
ATOM 1683 C C . ALA A 1 212 ? -8.516 -3.754 -7.941 1 98.56 212 ALA A C 1
ATOM 1685 O O . ALA A 1 212 ? -8.875 -4.883 -8.281 1 98.56 212 ALA A O 1
ATOM 1686 N N . ILE A 1 213 ? -9.375 -2.752 -7.676 1 98.81 213 ILE A N 1
ATOM 1687 C CA . ILE A 1 213 ? -10.812 -2.986 -7.746 1 98.81 213 ILE A CA 1
ATOM 1688 C C . ILE A 1 213 ? -11.523 -1.702 -8.164 1 98.81 213 ILE A C 1
ATOM 1690 O O . ILE A 1 213 ? -11.039 -0.601 -7.895 1 98.81 213 ILE A O 1
ATOM 1694 N N . CYS A 1 214 ? -12.562 -1.768 -8.898 1 98.69 214 CYS A N 1
ATOM 1695 C CA . CYS A 1 214 ? -13.492 -0.697 -9.25 1 98.69 214 CYS A CA 1
ATOM 1696 C C . CYS A 1 214 ? -14.938 -1.141 -9.07 1 98.69 214 CYS A C 1
ATOM 1698 O O . CYS A 1 214 ? -15.195 -2.314 -8.805 1 98.69 214 CYS A O 1
ATOM 1700 N N . ARG A 1 215 ? -15.891 -0.252 -9.109 1 98.75 215 ARG A N 1
ATOM 1701 C CA . ARG A 1 215 ? -17.281 -0.635 -8.938 1 98.75 215 ARG A CA 1
ATOM 1702 C C . ARG A 1 215 ? -18.203 0.225 -9.805 1 98.75 215 ARG A C 1
ATOM 1704 O O . ARG A 1 215 ? -17.781 1.269 -10.312 1 98.75 215 ARG A O 1
ATOM 1711 N N . SER A 1 216 ? -19.375 -0.225 -10.031 1 98.62 216 SER A N 1
ATOM 1712 C CA . SER A 1 216 ? -20.422 0.478 -10.766 1 98.62 216 SER A CA 1
ATOM 1713 C C . SER A 1 216 ? -21.812 -0.008 -10.359 1 98.62 216 SER A C 1
ATOM 1715 O O . SER A 1 216 ? -21.969 -1.133 -9.883 1 98.62 216 SER A O 1
ATOM 1717 N N . LYS A 1 217 ? -22.812 0.838 -10.523 1 97.94 217 LYS A N 1
ATOM 1718 C CA . LYS A 1 217 ? -24.188 0.438 -10.297 1 97.94 217 LYS A CA 1
ATOM 1719 C C . LYS A 1 217 ? -24.75 -0.31 -11.5 1 97.94 217 LYS A C 1
ATOM 1721 O O . LYS A 1 217 ? -25.781 -0.973 -11.398 1 97.94 217 LYS A O 1
ATOM 1726 N N . SER A 1 218 ? -24 -0.205 -12.594 1 97.75 218 SER A N 1
ATOM 1727 C CA . SER A 1 218 ? -24.391 -0.895 -13.82 1 97.75 218 SER A CA 1
ATOM 1728 C C . SER A 1 218 ? -23.328 -1.89 -14.258 1 97.75 218 SER A C 1
ATOM 1730 O O . SER A 1 218 ? -22.125 -1.589 -14.211 1 97.75 218 SER A O 1
ATOM 1732 N N . LEU A 1 219 ? -23.719 -3.045 -14.773 1 97.5 219 LEU A N 1
ATOM 1733 C CA . LEU A 1 219 ? -22.828 -4.145 -15.109 1 97.5 219 LEU A CA 1
ATOM 1734 C C . LEU A 1 219 ? -21.781 -3.701 -16.141 1 97.5 219 LEU A C 1
ATOM 1736 O O . LEU A 1 219 ? -20.625 -4.094 -16.047 1 97.5 219 LEU A O 1
ATOM 1740 N N . PHE A 1 220 ? -22.172 -2.857 -17.062 1 97.81 220 PHE A N 1
ATOM 1741 C CA . PHE A 1 220 ? -21.281 -2.51 -18.172 1 97.81 220 PHE A CA 1
ATOM 1742 C C . PHE A 1 220 ? -20.641 -1.149 -17.938 1 97.81 220 PHE A C 1
ATOM 1744 O O . PHE A 1 220 ? -20 -0.602 -18.828 1 97.81 220 PHE A O 1
ATOM 1751 N N . GLY A 1 221 ? -20.844 -0.587 -16.719 1 96.62 221 GLY A N 1
ATOM 1752 C CA . GLY A 1 221 ? -20.188 0.655 -16.344 1 96.62 221 GLY A CA 1
ATOM 1753 C C . GLY A 1 221 ? -21.031 1.883 -16.594 1 96.62 221 GLY A C 1
ATOM 1754 O O . GLY A 1 221 ? -22.234 1.767 -16.844 1 96.62 221 GLY A O 1
ATOM 1755 N N . PRO A 1 222 ? -20.406 3.082 -16.453 1 97.06 222 PRO A N 1
ATOM 1756 C CA . PRO A 1 222 ? -18.984 3.309 -16.188 1 97.06 222 PRO A CA 1
ATOM 1757 C C . PRO A 1 222 ? -18.562 2.891 -14.773 1 97.06 222 PRO A C 1
ATOM 1759 O O . PRO A 1 222 ? -19.344 3.051 -13.828 1 97.06 222 PRO A O 1
ATOM 1762 N N . TYR A 1 223 ? -17.359 2.357 -14.68 1 97.94 223 TYR A N 1
ATOM 1763 C CA . TYR A 1 223 ? -16.844 1.907 -13.398 1 97.94 223 TYR A CA 1
ATOM 1764 C C . TYR A 1 223 ? -16.047 3.012 -12.711 1 97.94 223 TYR A C 1
ATOM 1766 O O . TYR A 1 223 ? -15.289 3.734 -13.367 1 97.94 223 TYR A O 1
ATOM 1774 N N . GLU A 1 224 ? -16.266 3.186 -11.453 1 96.44 224 GLU A N 1
ATOM 1775 C CA . GLU A 1 224 ? -15.492 4.117 -10.633 1 96.44 224 GLU A CA 1
ATOM 1776 C C . GLU A 1 224 ? -14.305 3.42 -9.977 1 96.44 224 GLU A C 1
ATOM 1778 O O . GLU A 1 224 ? -14.445 2.342 -9.398 1 96.44 224 GLU A O 1
ATOM 1783 N N . ASN A 1 225 ? -13.195 4.066 -10.078 1 96.56 225 ASN A N 1
ATOM 1784 C CA . ASN A 1 225 ? -11.953 3.582 -9.492 1 96.56 225 ASN A CA 1
ATOM 1785 C C . ASN A 1 225 ? -11.969 3.672 -7.973 1 96.56 225 ASN A C 1
ATOM 1787 O O . ASN A 1 225 ? -12.438 4.66 -7.41 1 96.56 225 ASN A O 1
ATOM 1791 N N . ASN A 1 226 ? -11.578 2.576 -7.246 1 97.38 226 ASN A N 1
ATOM 1792 C CA . ASN A 1 226 ? -11.289 2.744 -5.828 1 97.38 226 ASN A CA 1
ATOM 1793 C C . ASN A 1 226 ? -10.055 3.625 -5.613 1 97.38 226 ASN A C 1
ATOM 1795 O O . ASN A 1 226 ? -8.953 3.26 -6.008 1 97.38 226 ASN A O 1
ATOM 1799 N N . MET A 1 227 ? -10.148 4.676 -4.945 1 94.44 227 MET A N 1
ATOM 1800 C CA . MET A 1 227 ? -9.055 5.621 -4.754 1 94.44 227 MET A CA 1
ATOM 1801 C C . MET A 1 227 ? -8.008 5.051 -3.799 1 94.44 227 MET A C 1
ATOM 1803 O O . MET A 1 227 ? -6.898 5.578 -3.703 1 94.44 227 MET A O 1
ATOM 1807 N N . ASN A 1 228 ? -8.344 3.959 -3.168 1 96.31 228 ASN A N 1
ATOM 1808 C CA . ASN A 1 228 ? -7.41 3.328 -2.242 1 96.31 228 ASN A CA 1
ATOM 1809 C C . ASN A 1 228 ? -6.684 2.154 -2.893 1 96.31 228 ASN A C 1
ATOM 1811 O O . ASN A 1 228 ? -6.051 1.354 -2.203 1 96.31 228 ASN A O 1
ATOM 1815 N N . ASN A 1 229 ? -6.84 2.062 -4.195 1 97.75 229 ASN A N 1
ATOM 1816 C CA . ASN A 1 229 ? -6.016 1.078 -4.887 1 97.75 229 ASN A CA 1
ATOM 1817 C C . ASN A 1 229 ? -4.527 1.397 -4.758 1 97.75 229 ASN A C 1
ATOM 1819 O O . ASN A 1 229 ? -4.141 2.566 -4.75 1 97.75 229 ASN A O 1
ATOM 1823 N N . PRO A 1 230 ? -3.707 0.302 -4.824 1 97.81 230 PRO A N 1
ATOM 1824 C CA . PRO A 1 230 ? -4.105 -1.107 -4.781 1 97.81 230 PRO A CA 1
ATOM 1825 C C . PRO A 1 230 ? -4.695 -1.513 -3.434 1 97.81 230 PRO A C 1
ATOM 1827 O O . PRO A 1 230 ? -4.32 -0.953 -2.398 1 97.81 230 PRO A O 1
ATOM 1830 N N . ILE A 1 231 ? -5.547 -2.436 -3.451 1 98.25 231 ILE A N 1
ATOM 1831 C CA . ILE A 1 231 ? -6.164 -2.846 -2.193 1 98.25 231 ILE A CA 1
ATOM 1832 C C . ILE A 1 231 ? -5.254 -3.836 -1.472 1 98.25 231 ILE A C 1
ATOM 1834 O O . ILE A 1 231 ? -5.391 -4.051 -0.265 1 98.25 231 ILE A O 1
ATOM 1838 N N . ILE A 1 232 ? -4.324 -4.461 -2.137 1 98.44 232 ILE A N 1
ATOM 1839 C CA . ILE A 1 232 ? -3.26 -5.242 -1.52 1 98.44 232 ILE A CA 1
ATOM 1840 C C . ILE A 1 232 ? -2.09 -5.379 -2.492 1 98.44 232 ILE A C 1
ATOM 1842 O O . ILE A 1 232 ? -2.291 -5.57 -3.693 1 98.44 232 ILE A O 1
ATOM 1846 N N . THR A 1 233 ? -0.886 -5.281 -2.02 1 98.31 233 THR A N 1
ATOM 1847 C CA . THR A 1 233 ? 0.349 -5.449 -2.779 1 98.31 233 THR A CA 1
ATOM 1848 C C . THR A 1 233 ? 1.536 -5.652 -1.843 1 98.31 233 THR A C 1
ATOM 1850 O O . THR A 1 233 ? 1.431 -5.418 -0.638 1 98.31 233 THR A O 1
ATOM 1853 N N . HIS A 1 234 ? 2.605 -6.148 -2.336 1 98.19 234 HIS A N 1
ATOM 1854 C CA . HIS A 1 234 ? 3.877 -6.172 -1.621 1 98.19 234 HIS A CA 1
ATOM 1855 C C . HIS A 1 234 ? 4.957 -5.426 -2.395 1 98.19 234 HIS A C 1
ATOM 1857 O O . HIS A 1 234 ? 6.145 -5.527 -2.068 1 98.19 234 HIS A O 1
ATOM 1863 N N . ARG A 1 235 ? 4.523 -4.66 -3.447 1 97.69 235 ARG A N 1
ATOM 1864 C CA . ARG A 1 235 ? 5.496 -4.031 -4.336 1 97.69 235 ARG A CA 1
ATOM 1865 C C . ARG A 1 235 ? 6.18 -2.854 -3.648 1 97.69 235 ARG A C 1
ATOM 1867 O O . ARG A 1 235 ? 7.188 -2.34 -4.141 1 97.69 235 ARG A O 1
ATOM 1874 N N . ASP A 1 236 ? 5.648 -2.377 -2.516 1 97.25 236 ASP A N 1
ATOM 1875 C CA . ASP A 1 236 ? 6.207 -1.256 -1.77 1 97.25 236 ASP A CA 1
ATOM 1876 C C . ASP A 1 236 ? 7.051 -1.744 -0.594 1 97.25 236 ASP A C 1
ATOM 1878 O O . ASP A 1 236 ? 7.543 -0.941 0.2 1 97.25 236 ASP A O 1
ATOM 1882 N N . MET A 1 237 ? 7.301 -3.043 -0.463 1 97.44 237 MET A N 1
ATOM 1883 C CA . MET A 1 237 ? 7.98 -3.637 0.686 1 97.44 237 MET A CA 1
ATOM 1884 C C . MET A 1 237 ? 9.492 -3.625 0.492 1 97.44 237 MET A C 1
ATOM 1886 O O . MET A 1 237 ? 10.25 -3.842 1.441 1 97.44 237 MET A O 1
ATOM 1890 N N . GLY A 1 238 ? 9.938 -3.385 -0.72 1 96.75 238 GLY A N 1
ATOM 1891 C CA . GLY A 1 238 ? 11.352 -3.52 -1.043 1 96.75 238 GLY A CA 1
ATOM 1892 C C . GLY A 1 238 ? 11.703 -4.883 -1.608 1 96.75 238 GLY A C 1
ATOM 1893 O O . GLY A 1 238 ? 10.977 -5.855 -1.394 1 96.75 238 GLY A O 1
ATOM 1894 N N . LYS A 1 239 ? 12.805 -5.031 -2.246 1 94.5 239 LYS A N 1
ATOM 1895 C CA . LYS A 1 239 ? 13.18 -6.207 -3.027 1 94.5 239 LYS A CA 1
ATOM 1896 C C . LYS A 1 239 ? 13.57 -7.367 -2.121 1 94.5 239 LYS A C 1
ATOM 1898 O O . LYS A 1 239 ? 13.578 -8.523 -2.549 1 94.5 239 LYS A O 1
ATOM 1903 N N . GLU A 1 240 ? 13.938 -7.035 -0.868 1 94.5 240 GLU A N 1
ATOM 1904 C CA . GLU A 1 240 ? 14.453 -8.078 0.013 1 94.5 240 GLU A CA 1
ATOM 1905 C C . GLU A 1 240 ? 13.328 -8.727 0.82 1 94.5 240 GLU A C 1
ATOM 1907 O O . GLU A 1 240 ? 13.539 -9.734 1.497 1 94.5 240 GLU A O 1
ATOM 1912 N N . TYR A 1 241 ? 12.148 -8.109 0.779 1 96.69 241 TYR A N 1
ATOM 1913 C CA . TYR A 1 241 ? 11.039 -8.711 1.508 1 96.69 241 TYR A CA 1
ATOM 1914 C C . TYR A 1 241 ? 10.727 -10.109 0.981 1 96.69 241 TYR A C 1
ATOM 1916 O O . TYR A 1 241 ? 10.703 -10.328 -0.231 1 96.69 241 TYR A O 1
ATOM 1924 N N . PRO A 1 242 ? 10.453 -11.047 1.791 1 95.94 242 PRO A N 1
ATOM 1925 C CA . PRO A 1 242 ? 10.453 -12.445 1.363 1 95.94 242 PRO A CA 1
ATOM 1926 C C . PRO A 1 242 ? 9.227 -12.812 0.54 1 95.94 242 PRO A C 1
ATOM 1928 O O . PRO A 1 242 ? 9.281 -13.727 -0.29 1 95.94 242 PRO A O 1
ATOM 1931 N N . ILE A 1 243 ? 8.102 -12.25 0.815 1 97.81 243 ILE A N 1
ATOM 1932 C CA . ILE A 1 243 ? 6.879 -12.531 0.065 1 97.81 243 ILE A CA 1
ATOM 1933 C C . ILE A 1 243 ? 6.641 -11.43 -0.965 1 97.81 243 ILE A C 1
ATOM 1935 O O . ILE A 1 243 ? 6.469 -10.266 -0.606 1 97.81 243 ILE A O 1
ATOM 1939 N N . GLN A 1 244 ? 6.648 -11.781 -2.254 1 97 244 GLN A N 1
ATOM 1940 C CA . GLN A 1 244 ? 6.543 -10.812 -3.342 1 97 244 GLN A CA 1
ATOM 1941 C C . GLN A 1 244 ? 5.516 -11.258 -4.379 1 97 244 GLN A C 1
ATOM 1943 O O . GLN A 1 244 ? 4.883 -12.305 -4.223 1 97 244 GLN A O 1
ATOM 1948 N N . TYR A 1 245 ? 5.234 -10.398 -5.359 1 97.25 245 TYR A N 1
ATOM 1949 C CA . TYR A 1 245 ? 4.398 -10.648 -6.527 1 97.25 245 TYR A CA 1
ATOM 1950 C C . TYR A 1 245 ? 2.957 -10.938 -6.113 1 97.25 2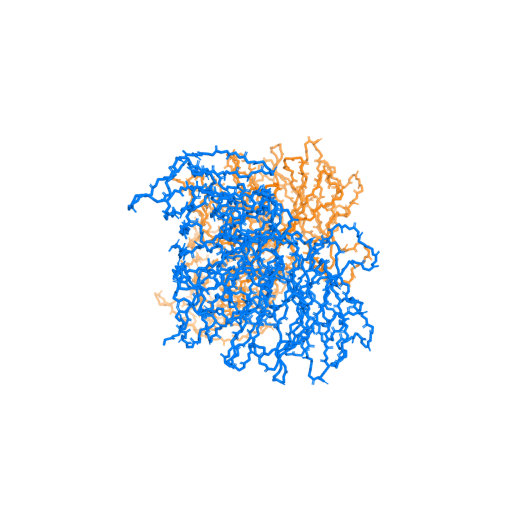45 TYR A C 1
ATOM 1952 O O . TYR A 1 245 ? 2.285 -11.766 -6.723 1 97.25 245 TYR A O 1
ATOM 1960 N N . VAL A 1 246 ? 2.52 -10.281 -5.094 1 98.31 246 VAL A N 1
ATOM 1961 C CA . VAL A 1 246 ? 1.206 -10.539 -4.516 1 98.31 246 VAL A CA 1
ATOM 1962 C C . VAL A 1 246 ? 0.121 -9.953 -5.418 1 98.31 246 VAL A C 1
ATOM 1964 O O . VAL A 1 246 ? 0.184 -8.781 -5.793 1 98.31 246 VAL A O 1
ATOM 1967 N N . GLY A 1 247 ? -0.841 -10.766 -5.809 1 98.19 247 GLY A N 1
ATOM 1968 C CA . GLY A 1 247 ? -1.963 -10.352 -6.637 1 98.19 247 GLY A CA 1
ATOM 1969 C C . GLY A 1 247 ? -2.742 -11.523 -7.207 1 98.19 247 GLY A C 1
ATOM 1970 O O . GLY A 1 247 ? -2.688 -12.633 -6.676 1 98.19 247 GLY A O 1
ATOM 1971 N N . HIS A 1 248 ? -3.586 -11.234 -8.203 1 98.38 248 HIS A N 1
ATOM 1972 C CA . HIS A 1 248 ? -4.426 -12.227 -8.875 1 98.38 248 HIS A CA 1
ATOM 1973 C C . HIS A 1 248 ? -5.344 -12.93 -7.879 1 98.38 248 HIS A C 1
ATOM 1975 O O . HIS A 1 248 ? -5.285 -14.148 -7.73 1 98.38 248 HIS A O 1
ATOM 1981 N N . ALA A 1 249 ? -6.238 -12.234 -7.387 1 98.81 249 ALA A N 1
ATOM 1982 C CA . ALA A 1 249 ? -6.988 -12.672 -6.215 1 98.81 249 ALA A CA 1
ATOM 1983 C C . ALA A 1 249 ? -8.414 -13.07 -6.59 1 98.81 249 ALA A C 1
ATOM 1985 O O . ALA A 1 249 ? -8.883 -12.758 -7.688 1 98.81 249 ALA A O 1
ATOM 1986 N N . ASP A 1 250 ? -9.039 -13.781 -5.789 1 98.94 250 ASP A N 1
ATOM 1987 C CA . ASP A 1 250 ? -10.453 -14.133 -5.82 1 98.94 250 ASP A CA 1
ATOM 1988 C C . ASP A 1 250 ? -11.07 -14.062 -4.426 1 98.94 250 ASP A C 1
ATOM 1990 O O . ASP A 1 250 ? -10.383 -14.273 -3.426 1 98.94 250 ASP A O 1
ATOM 1994 N N . LEU A 1 251 ? -12.312 -13.727 -4.34 1 98.88 251 LEU A N 1
ATOM 1995 C CA . LEU A 1 251 ? -13.008 -13.516 -3.072 1 98.88 251 LEU A CA 1
ATOM 1996 C C . LEU A 1 251 ? -13.945 -14.68 -2.766 1 98.88 251 LEU A C 1
ATOM 1998 O O . LEU A 1 251 ? -14.484 -15.312 -3.68 1 98.88 251 LEU A O 1
ATOM 2002 N N . VAL A 1 252 ? -14.133 -14.953 -1.482 1 98.75 252 VAL A N 1
ATOM 2003 C CA . VAL A 1 252 ? -15.117 -15.938 -1.051 1 98.75 252 VAL A CA 1
ATOM 2004 C C . VAL A 1 252 ? -15.773 -15.477 0.246 1 98.75 252 VAL A C 1
ATOM 2006 O O . VAL A 1 252 ? -15.125 -14.867 1.099 1 98.75 252 VAL A O 1
ATOM 2009 N N . GLU A 1 253 ? -17 -15.672 0.365 1 97.94 253 GLU A N 1
ATOM 2010 C CA . GLU A 1 253 ? -17.781 -15.367 1.553 1 97.94 253 GLU A CA 1
ATOM 2011 C C . GLU A 1 253 ? -18.156 -16.641 2.314 1 97.94 253 GLU A C 1
ATOM 2013 O O . GLU A 1 253 ? -18.562 -17.625 1.712 1 97.94 253 GLU A O 1
ATOM 2018 N N . THR A 1 254 ? -17.953 -16.625 3.576 1 97.62 254 THR A N 1
ATOM 2019 C CA . THR A 1 254 ? -18.375 -17.766 4.398 1 97.62 254 THR A CA 1
ATOM 2020 C C . THR A 1 254 ? -19.875 -17.734 4.66 1 97.62 254 THR A C 1
ATOM 2022 O O . THR A 1 254 ? -20.531 -16.703 4.422 1 97.62 254 THR A O 1
ATOM 2025 N N . PRO A 1 255 ? -20.406 -18.812 5.18 1 94.44 255 PRO A N 1
ATOM 2026 C CA . PRO A 1 255 ? -21.844 -18.828 5.465 1 94.44 255 PRO A CA 1
ATOM 2027 C C . PRO A 1 255 ? -22.25 -17.766 6.488 1 94.44 255 PRO A C 1
ATOM 2029 O O . PRO A 1 255 ? -23.375 -17.266 6.445 1 94.44 255 PRO A O 1
ATOM 2032 N N . ASP A 1 256 ? -21.344 -17.359 7.387 1 94.25 256 ASP A N 1
ATOM 2033 C CA . ASP A 1 256 ? -21.641 -16.391 8.438 1 94.25 256 ASP A CA 1
ATOM 2034 C C . ASP A 1 256 ? -21.406 -14.961 7.957 1 94.25 256 ASP A C 1
ATOM 2036 O O . ASP A 1 256 ? -21.469 -14.016 8.742 1 94.25 256 ASP A O 1
ATOM 2040 N N . GLY A 1 257 ? -21.016 -14.812 6.754 1 95.31 257 GLY A N 1
ATOM 2041 C CA . GLY A 1 257 ? -20.922 -13.484 6.168 1 95.31 257 GLY A CA 1
ATOM 2042 C C . GLY A 1 257 ? -19.516 -12.898 6.238 1 95.31 257 GLY A C 1
ATOM 2043 O O . GLY A 1 257 ? -19.328 -11.719 5.961 1 95.31 257 GLY A O 1
ATOM 2044 N N . GLU A 1 258 ? -18.562 -13.695 6.648 1 97.5 258 GLU A N 1
ATOM 2045 C CA . GLU A 1 258 ? -17.172 -13.242 6.633 1 97.5 258 GLU A CA 1
ATOM 2046 C C . GLU A 1 258 ? -16.547 -13.414 5.25 1 97.5 258 GLU A C 1
ATOM 2048 O O . GLU A 1 258 ? -16.906 -14.344 4.52 1 97.5 258 GLU A O 1
ATOM 2053 N N . TRP A 1 259 ? -15.656 -12.508 4.906 1 98.69 259 TRP A N 1
ATOM 2054 C CA . TRP A 1 259 ? -15.055 -12.523 3.576 1 98.69 259 TRP A CA 1
ATOM 2055 C C . TRP A 1 259 ? -13.562 -12.836 3.662 1 98.69 259 TRP A C 1
ATOM 2057 O O . TRP A 1 259 ? -12.883 -12.383 4.586 1 98.69 259 TRP A O 1
ATOM 2067 N N . PHE A 1 260 ? -13.094 -13.586 2.732 1 98.88 260 PHE A N 1
ATOM 2068 C CA . PHE A 1 260 ? -11.688 -13.906 2.562 1 98.88 260 PHE A CA 1
ATOM 2069 C C . PHE A 1 260 ? -11.266 -13.758 1.104 1 98.88 260 PHE A C 1
ATOM 2071 O O . PHE A 1 260 ? -12.117 -13.672 0.215 1 98.88 260 PHE A O 1
ATOM 2078 N N . MET A 1 261 ? -9.984 -13.633 0.943 1 98.88 261 MET A N 1
ATOM 2079 C CA . MET A 1 261 ? -9.367 -13.492 -0.372 1 98.88 261 MET A CA 1
ATOM 2080 C C . MET A 1 261 ? -8.219 -14.484 -0.542 1 98.88 261 MET A C 1
ATOM 2082 O O . MET A 1 261 ? -7.387 -14.633 0.354 1 98.88 261 MET A O 1
ATOM 2086 N N . VAL A 1 262 ? -8.242 -15.234 -1.593 1 98.94 262 VAL A N 1
ATOM 2087 C CA . VAL A 1 262 ? -7.055 -15.992 -1.977 1 98.94 262 VAL A CA 1
ATOM 2088 C C . VAL A 1 262 ? -6.281 -15.234 -3.051 1 98.94 262 VAL A C 1
ATOM 2090 O O . VAL A 1 262 ? -6.871 -14.516 -3.865 1 98.94 262 VAL A O 1
ATOM 2093 N N . MET A 1 263 ? -5.023 -15.344 -3.057 1 98.75 263 MET A N 1
ATOM 2094 C CA . MET A 1 263 ? -4.203 -14.688 -4.066 1 98.75 263 MET A CA 1
ATOM 2095 C C . MET A 1 263 ? -2.861 -15.398 -4.223 1 98.75 263 MET A C 1
ATOM 2097 O O . MET A 1 263 ? -2.488 -16.219 -3.389 1 98.75 263 MET A O 1
ATOM 2101 N N . LEU A 1 264 ? -2.223 -15.102 -5.289 1 98.5 264 LEU A N 1
ATOM 2102 C CA . LEU A 1 264 ? -0.906 -15.703 -5.473 1 98.5 264 LEU A CA 1
ATOM 2103 C C . LEU A 1 264 ? 0.184 -14.805 -4.887 1 98.5 264 LEU A C 1
ATOM 2105 O O . LEU A 1 264 ? -0.032 -13.609 -4.68 1 98.5 264 LEU A O 1
ATOM 2109 N N . GLY A 1 265 ? 1.272 -15.344 -4.574 1 97.88 265 GLY A N 1
ATOM 2110 C CA . GLY A 1 265 ? 2.541 -14.75 -4.191 1 97.88 265 GLY A CA 1
ATOM 2111 C C . GLY A 1 265 ? 3.709 -15.711 -4.293 1 97.88 265 GLY A C 1
ATOM 2112 O O . GLY A 1 265 ? 3.518 -16.891 -4.566 1 97.88 265 GLY A O 1
ATOM 2113 N N . VAL A 1 266 ? 4.891 -15.188 -4.102 1 97.69 266 VAL A N 1
ATOM 2114 C CA . VAL A 1 266 ? 6.07 -16.047 -4.109 1 97.69 266 VAL A CA 1
ATOM 2115 C C . VAL A 1 266 ? 6.824 -15.898 -2.789 1 97.69 266 VAL A C 1
ATOM 2117 O O . VAL A 1 266 ? 6.805 -14.828 -2.172 1 97.69 266 VAL A O 1
ATOM 2120 N N . ARG A 1 267 ? 7.441 -16.953 -2.305 1 97.38 267 ARG A N 1
ATOM 2121 C CA . ARG A 1 267 ? 8.477 -16.906 -1.274 1 97.38 267 ARG A CA 1
ATOM 2122 C C . ARG A 1 267 ? 9.867 -16.984 -1.891 1 97.38 267 ARG A C 1
ATOM 2124 O O . ARG A 1 267 ? 10.273 -18.031 -2.396 1 97.38 267 ARG A O 1
ATOM 2131 N N . ARG A 1 268 ? 10.594 -15.914 -1.767 1 96.31 268 ARG A N 1
ATOM 2132 C CA . ARG A 1 268 ? 11.898 -15.852 -2.42 1 96.31 268 ARG A CA 1
ATOM 2133 C C . ARG A 1 268 ? 13.016 -16.141 -1.431 1 96.31 268 ARG A C 1
ATOM 2135 O O . ARG A 1 268 ? 12.898 -15.844 -0.24 1 96.31 268 ARG A O 1
ATOM 2142 N N . THR A 1 269 ? 13.984 -16.656 -1.921 1 96.38 269 THR A N 1
ATOM 2143 C CA . THR A 1 269 ? 15.25 -16.797 -1.201 1 96.38 269 THR A CA 1
ATOM 2144 C C . THR A 1 269 ? 16.344 -15.984 -1.865 1 96.38 269 THR A C 1
ATOM 2146 O O . THR A 1 269 ? 16.75 -16.266 -2.996 1 96.38 269 THR A O 1
ATOM 2149 N N . GLU A 1 270 ? 16.828 -14.977 -1.182 1 94.5 270 GLU A N 1
ATOM 2150 C CA . GLU A 1 270 ? 17.859 -14.086 -1.69 1 94.5 270 GLU A CA 1
ATOM 2151 C C . GLU A 1 270 ? 17.484 -13.523 -3.057 1 94.5 270 GLU A C 1
ATOM 2153 O O . GLU A 1 270 ? 18.312 -13.484 -3.969 1 94.5 270 GLU A O 1
ATOM 2158 N N . GLY A 1 271 ? 16.25 -13.266 -3.252 1 93.5 271 GLY A N 1
ATOM 2159 C CA . GLY A 1 271 ? 15.781 -12.602 -4.461 1 93.5 271 GLY A CA 1
ATOM 2160 C C . GLY A 1 271 ? 15.398 -13.562 -5.562 1 93.5 271 GLY A C 1
ATOM 2161 O O . GLY A 1 271 ? 14.977 -13.148 -6.645 1 93.5 271 GLY A O 1
ATOM 2162 N N . TYR A 1 272 ? 15.438 -14.891 -5.316 1 96.38 272 TYR A N 1
ATOM 2163 C CA . TYR A 1 272 ? 15.18 -15.883 -6.355 1 96.38 272 TYR A CA 1
ATOM 2164 C C . TYR A 1 272 ? 14 -16.766 -5.977 1 96.38 272 TYR A C 1
ATOM 2166 O O . TYR A 1 272 ? 13.836 -17.125 -4.809 1 96.38 272 TYR A O 1
ATOM 2174 N N . THR A 1 273 ? 13.203 -17.109 -6.996 1 96.69 273 THR A N 1
ATOM 2175 C CA . THR A 1 273 ? 12.008 -17.922 -6.824 1 96.69 273 THR A CA 1
ATOM 2176 C C . THR A 1 273 ? 12.195 -19.312 -7.453 1 96.69 273 THR A C 1
ATOM 2178 O O . THR A 1 273 ? 12.219 -19.438 -8.68 1 96.69 273 THR A O 1
ATOM 2181 N N . THR A 1 274 ? 12.25 -20.328 -6.578 1 97.44 274 THR A N 1
ATOM 2182 C CA . THR A 1 274 ? 12.438 -21.672 -7.117 1 97.44 274 THR A CA 1
ATOM 2183 C C . THR A 1 274 ? 11.148 -22.484 -6.996 1 97.44 274 THR A C 1
ATOM 2185 O O . THR A 1 274 ? 10.922 -23.406 -7.777 1 97.44 274 THR A O 1
ATOM 2188 N N . ILE A 1 275 ? 10.312 -22.172 -6.078 1 96 275 ILE A N 1
ATOM 2189 C CA . ILE A 1 275 ? 9.18 -23.062 -5.832 1 96 275 ILE A CA 1
ATOM 2190 C C . ILE A 1 275 ? 7.941 -22.531 -6.543 1 96 275 ILE A C 1
ATOM 2192 O O . ILE A 1 275 ? 6.879 -23.156 -6.512 1 96 275 ILE A O 1
ATOM 2196 N N . GLY A 1 276 ? 8.047 -21.297 -7.168 1 96.44 276 GLY A N 1
ATOM 2197 C CA . GLY A 1 276 ? 6.98 -20.75 -7.996 1 96.44 276 GLY A CA 1
ATOM 2198 C C . GLY A 1 276 ? 5.977 -19.938 -7.215 1 96.44 276 GLY A C 1
ATOM 2199 O O . GLY A 1 276 ? 6.246 -19.516 -6.082 1 96.44 276 GLY A O 1
ATOM 2200 N N . ARG A 1 277 ? 4.895 -19.547 -7.848 1 97.44 277 ARG A N 1
ATOM 2201 C CA . ARG A 1 277 ? 3.822 -18.766 -7.246 1 97.44 277 ARG A CA 1
ATOM 2202 C C . ARG A 1 277 ? 2.869 -19.656 -6.457 1 97.44 277 ARG A C 1
ATOM 2204 O O . ARG A 1 277 ? 2.406 -20.688 -6.957 1 97.44 277 ARG A O 1
ATOM 2211 N N . GLU A 1 278 ? 2.66 -19.281 -5.27 1 97.81 278 GLU A N 1
ATOM 2212 C CA . GLU A 1 278 ? 1.886 -20.062 -4.309 1 97.81 278 GLU A CA 1
ATOM 2213 C C . GLU A 1 278 ? 0.546 -19.391 -4.008 1 97.81 278 GLU A C 1
ATOM 2215 O O . GLU A 1 278 ? 0.247 -18.328 -4.543 1 97.81 278 GLU A O 1
ATOM 2220 N N . THR A 1 279 ? -0.306 -20.062 -3.262 1 98.62 279 THR A N 1
ATOM 2221 C CA . THR A 1 279 ? -1.608 -19.5 -2.926 1 98.62 279 THR A CA 1
ATOM 2222 C C . THR A 1 279 ? -1.642 -19.031 -1.471 1 98.62 279 THR A C 1
ATOM 2224 O O . THR A 1 279 ? -1.299 -19.797 -0.566 1 98.62 279 THR A O 1
ATOM 2227 N N . PHE A 1 280 ? -2.02 -17.828 -1.266 1 98.81 280 PHE A N 1
ATOM 2228 C CA . PHE A 1 280 ? -2.129 -17.203 0.047 1 98.81 280 PHE A CA 1
ATOM 2229 C C . PHE A 1 280 ? -3.578 -16.859 0.361 1 98.81 280 PHE A C 1
ATOM 2231 O O . PHE A 1 280 ? -4.418 -16.797 -0.541 1 98.81 280 PHE A O 1
ATOM 2238 N N . LEU A 1 281 ? -3.816 -16.703 1.668 1 98.88 281 LEU A N 1
ATOM 2239 C CA . LEU A 1 281 ? -5.129 -16.328 2.182 1 98.88 281 LEU A CA 1
ATOM 2240 C C . LEU A 1 281 ? -5.055 -15.023 2.973 1 98.88 281 LEU A C 1
ATOM 2242 O O . LEU A 1 281 ? -4.066 -14.773 3.67 1 98.88 281 LEU A O 1
ATOM 2246 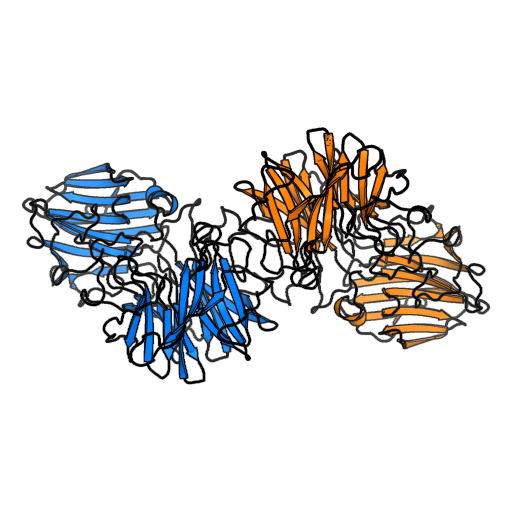N N . ALA A 1 282 ? -6.074 -14.188 2.865 1 98.94 282 ALA A N 1
ATOM 2247 C CA . ALA A 1 282 ? -6.188 -12.977 3.666 1 98.94 282 ALA A CA 1
ATOM 2248 C C . ALA A 1 282 ? -7.637 -12.719 4.078 1 98.94 282 ALA A C 1
ATOM 2250 O O . ALA A 1 282 ? -8.57 -13.125 3.381 1 98.94 282 ALA A O 1
ATOM 2251 N N . LYS A 1 283 ? -7.805 -12.062 5.168 1 98.69 283 LYS A N 1
ATOM 2252 C CA . LYS A 1 283 ? -9.125 -11.602 5.586 1 98.69 283 LYS A CA 1
ATOM 2253 C C . LYS A 1 283 ? -9.523 -10.328 4.848 1 98.69 283 LYS A C 1
ATOM 2255 O O . LYS A 1 283 ? -8.672 -9.508 4.516 1 98.69 283 LYS A O 1
ATOM 2260 N N . VAL A 1 284 ? -10.805 -10.18 4.59 1 98.81 284 VAL A N 1
ATOM 2261 C CA . VAL A 1 284 ? -11.336 -8.984 3.941 1 98.81 284 VAL A CA 1
ATOM 2262 C C . VAL A 1 284 ? -12.508 -8.43 4.754 1 98.81 284 VAL A C 1
ATOM 2264 O O . VAL A 1 284 ? -13.398 -9.18 5.156 1 98.81 284 VAL A O 1
ATOM 2267 N N . THR A 1 285 ? -12.469 -7.207 5.047 1 98.19 285 THR A N 1
ATOM 2268 C CA . THR A 1 285 ? -13.617 -6.477 5.578 1 98.19 285 THR A CA 1
ATOM 2269 C C . THR A 1 285 ? -14.07 -5.398 4.598 1 98.19 285 THR A C 1
ATOM 2271 O O . THR A 1 285 ? -13.312 -4.992 3.717 1 98.19 285 THR A O 1
ATOM 2274 N N . TRP A 1 286 ? -15.32 -5.035 4.633 1 98.06 286 TRP A N 1
ATOM 2275 C CA . TRP A 1 286 ? -15.875 -4.008 3.75 1 98.06 286 TRP A CA 1
ATOM 2276 C C . TRP A 1 286 ? -16.141 -2.717 4.516 1 98.06 286 TRP A C 1
ATOM 2278 O O . TRP A 1 286 ? -16.812 -2.723 5.543 1 98.06 286 TRP A O 1
ATOM 2288 N N . GLU A 1 287 ? -15.523 -1.665 4.094 1 97.19 287 GLU A N 1
ATOM 2289 C CA . GLU A 1 287 ? -15.711 -0.332 4.66 1 97.19 287 GLU A CA 1
ATOM 2290 C C . GLU A 1 287 ? -16.172 0.661 3.594 1 97.19 287 GLU A C 1
ATOM 2292 O O . GLU A 1 287 ? -15.492 0.838 2.574 1 97.19 287 GLU A O 1
ATOM 2297 N N . ASP A 1 288 ? -17.312 1.293 3.812 1 94.88 288 ASP A N 1
ATOM 2298 C CA . ASP A 1 288 ? -17.875 2.279 2.895 1 94.88 288 ASP A CA 1
ATOM 2299 C C . ASP A 1 288 ? -17.984 1.707 1.483 1 94.88 288 ASP A C 1
ATOM 2301 O O . ASP A 1 288 ? -17.656 2.379 0.504 1 94.88 288 ASP A O 1
ATOM 2305 N N . GLY A 1 289 ? -18.297 0.448 1.433 1 97.38 289 GLY A N 1
ATOM 2306 C CA . GLY A 1 289 ? -18.578 -0.215 0.17 1 97.38 289 GLY A CA 1
ATOM 2307 C C . GLY A 1 289 ? -17.328 -0.714 -0.537 1 97.38 289 GLY A C 1
ATOM 2308 O O . GLY A 1 289 ? -17.391 -1.145 -1.69 1 97.38 289 GLY A O 1
ATOM 2309 N N . TRP A 1 290 ? -16.188 -0.642 0.099 1 98.38 290 TRP A N 1
ATOM 2310 C CA . TRP A 1 290 ? -14.961 -1.114 -0.524 1 98.38 290 TRP A CA 1
ATOM 2311 C C . TRP A 1 290 ? -14.281 -2.174 0.339 1 98.38 290 TRP A C 1
ATOM 2313 O O . TRP A 1 290 ? -14.352 -2.117 1.569 1 98.38 290 TRP A O 1
ATOM 2323 N N . PRO A 1 291 ? -13.609 -3.141 -0.293 1 98.5 291 PRO A N 1
ATOM 2324 C CA . PRO A 1 291 ? -12.883 -4.141 0.498 1 98.5 291 PRO A CA 1
ATOM 2325 C C . PRO A 1 291 ? -11.586 -3.598 1.084 1 98.5 291 PRO A C 1
ATOM 2327 O O . PRO A 1 291 ? -10.875 -2.828 0.425 1 98.5 291 PRO A O 1
ATOM 2330 N N . VAL A 1 292 ? -11.305 -3.9 2.279 1 98.69 292 VAL A N 1
ATOM 2331 C CA . VAL A 1 292 ? -10.047 -3.664 2.971 1 98.69 292 VAL A CA 1
ATOM 2332 C C . VAL A 1 292 ? -9.406 -4.996 3.348 1 98.69 292 VAL A C 1
ATOM 2334 O O . VAL A 1 292 ? -9.992 -5.793 4.082 1 98.69 292 VAL A O 1
ATOM 2337 N N . VAL A 1 293 ? -8.227 -5.223 2.846 1 98.81 293 VAL A N 1
ATOM 2338 C CA . VAL A 1 293 ? -7.574 -6.516 3.025 1 98.81 293 VAL A CA 1
ATOM 2339 C C . VAL A 1 293 ? -6.656 -6.465 4.246 1 98.81 293 VAL A C 1
ATOM 2341 O O . VAL A 1 293 ? -5.801 -5.586 4.352 1 98.81 293 VAL A O 1
ATOM 2344 N N . ASN A 1 294 ? -6.836 -7.414 5.18 1 98.5 294 ASN A N 1
ATOM 2345 C CA . ASN A 1 294 ? -6.09 -7.473 6.43 1 98.5 294 ASN A CA 1
ATOM 2346 C C . ASN A 1 294 ? -5.992 -6.098 7.086 1 98.5 294 ASN A C 1
ATOM 2348 O O . ASN A 1 294 ? -4.891 -5.578 7.285 1 98.5 294 ASN A O 1
ATOM 2352 N N . PRO A 1 295 ? -7.18 -5.539 7.453 1 97.69 295 PRO A N 1
ATOM 2353 C CA . PRO A 1 295 ? -7.188 -4.203 8.055 1 97.69 295 PRO A CA 1
ATOM 2354 C C . PRO A 1 295 ? -6.215 -4.074 9.219 1 97.69 295 PRO A C 1
ATOM 2356 O O . PRO A 1 295 ? -6.078 -5.004 10.023 1 97.69 295 PRO A O 1
ATOM 2359 N N . GLY A 1 296 ? -5.539 -2.939 9.289 1 96.62 296 GLY A N 1
ATOM 2360 C CA . GLY A 1 296 ? -4.57 -2.654 10.336 1 96.62 296 GLY A CA 1
ATOM 2361 C C . GLY A 1 296 ? -3.176 -3.16 10.016 1 96.62 296 GLY A C 1
ATOM 2362 O O . GLY A 1 296 ? -2.203 -2.768 10.664 1 96.62 296 GLY A O 1
ATOM 2363 N N . ILE A 1 297 ? -3.08 -4.027 9 1 96.75 297 ILE A N 1
ATOM 2364 C CA . ILE A 1 297 ? -1.808 -4.641 8.633 1 96.75 297 ILE A CA 1
ATOM 2365 C C . ILE A 1 297 ? -1.467 -4.293 7.184 1 96.75 297 ILE A C 1
ATOM 2367 O O . ILE A 1 297 ? -0.339 -3.895 6.883 1 96.75 297 ILE A O 1
ATOM 2371 N N . ALA A 1 298 ? -2.467 -4.465 6.219 1 96.81 298 ALA A N 1
ATOM 2372 C CA . ALA A 1 298 ? -2.436 -4.062 4.812 1 96.81 298 ALA A CA 1
ATOM 2373 C C . ALA A 1 298 ? -1.41 -4.879 4.031 1 96.81 298 ALA A C 1
ATOM 2375 O O . ALA A 1 298 ? -0.876 -4.414 3.021 1 96.81 298 ALA A O 1
ATOM 2376 N N . LYS A 1 299 ? -0.968 -6.004 4.484 1 97.94 299 LYS A N 1
ATOM 2377 C CA . LYS A 1 299 ? -0.131 -6.977 3.789 1 97.94 299 LYS A CA 1
ATOM 2378 C C . LYS A 1 299 ? -0.478 -8.398 4.211 1 97.94 299 LYS A C 1
ATOM 2380 O O . LYS A 1 299 ? -1.268 -8.609 5.137 1 97.94 299 LYS A O 1
ATOM 2385 N N . LEU A 1 300 ? 0.063 -9.359 3.527 1 98.69 300 LEU A N 1
ATOM 2386 C CA . LEU A 1 300 ? -0.176 -10.75 3.883 1 98.69 300 LEU A CA 1
ATOM 2387 C C . LEU A 1 300 ? 0.418 -11.07 5.25 1 98.69 300 LEU A C 1
ATOM 2389 O O . LEU A 1 300 ? 1.499 -10.586 5.59 1 98.69 300 LEU A O 1
ATOM 2393 N N . THR A 1 301 ? -0.292 -11.883 6.004 1 98.31 301 THR A N 1
ATOM 2394 C CA . THR A 1 301 ? 0.141 -12.312 7.328 1 98.31 301 THR A CA 1
ATOM 2395 C C . THR A 1 301 ? 0.542 -13.789 7.316 1 98.31 301 THR A C 1
ATOM 2397 O O . THR A 1 301 ? 0.125 -14.539 6.434 1 98.31 301 THR A O 1
ATOM 2400 N N . GLN A 1 302 ? 1.314 -14.164 8.281 1 98.25 302 GLN A N 1
ATOM 2401 C CA . GLN A 1 302 ? 1.738 -15.555 8.391 1 98.25 302 GLN A CA 1
ATOM 2402 C C . GLN A 1 302 ? 0.553 -16.469 8.688 1 98.25 302 GLN A C 1
ATOM 2404 O O . GLN A 1 302 ? 0.475 -17.578 8.172 1 98.25 302 GLN A O 1
ATOM 2409 N N . THR A 1 303 ? -0.326 -15.977 9.547 1 98.62 303 THR A N 1
ATOM 2410 C CA . THR A 1 303 ? -1.503 -16.75 9.914 1 98.62 303 THR A CA 1
ATOM 2411 C C . THR A 1 303 ? -2.779 -15.953 9.68 1 98.62 303 THR A C 1
ATOM 2413 O O . THR A 1 303 ? -2.746 -14.719 9.648 1 98.62 303 THR A O 1
ATOM 2416 N N . VAL A 1 304 ? -3.857 -16.547 9.453 1 98.62 304 VAL A N 1
ATOM 2417 C CA . VAL A 1 304 ? -5.18 -15.961 9.273 1 98.62 304 VAL A CA 1
ATOM 2418 C C . VAL A 1 304 ? -6.203 -16.734 10.109 1 98.62 304 VAL A C 1
ATOM 2420 O O . VAL A 1 304 ? -6.395 -17.938 9.922 1 98.62 304 VAL A O 1
ATOM 2423 N N . ASP A 1 305 ? -6.844 -16.094 11.039 1 98.25 305 ASP A N 1
ATOM 2424 C CA . ASP A 1 305 ? -7.98 -16.688 11.742 1 98.25 305 ASP A CA 1
ATOM 2425 C C . ASP A 1 305 ? -9.211 -16.766 10.836 1 98.25 305 ASP A C 1
ATOM 2427 O O . ASP A 1 305 ? -9.766 -15.734 10.461 1 98.25 305 ASP A O 1
ATOM 2431 N N . THR A 1 306 ? -9.711 -17.922 10.523 1 98.06 306 THR A N 1
ATOM 2432 C CA . THR A 1 306 ? -10.812 -18.062 9.578 1 98.06 306 THR A CA 1
ATOM 2433 C C . THR A 1 306 ? -12.156 -18 10.305 1 98.06 306 THR A C 1
ATOM 2435 O O . THR A 1 306 ? -13.188 -17.766 9.68 1 98.06 306 THR A O 1
ATOM 2438 N N . GLY A 1 307 ? -12.117 -18.297 11.617 1 97.12 307 GLY A N 1
ATOM 2439 C CA . GLY A 1 307 ? -13.344 -18.344 12.391 1 97.12 307 GLY A CA 1
ATOM 2440 C C . GLY A 1 307 ? -14.164 -19.594 12.141 1 97.12 307 GLY A C 1
ATOM 2441 O O . GLY A 1 307 ? -15.18 -19.812 12.812 1 97.12 307 GLY A O 1
ATOM 2442 N N . LEU A 1 308 ? -13.781 -20.5 11.227 1 98 308 LEU A N 1
ATOM 2443 C CA . LEU A 1 308 ? -14.492 -21.734 10.898 1 98 308 LEU A CA 1
ATOM 2444 C C . LEU A 1 308 ? -14.016 -22.875 11.789 1 98 308 LEU A C 1
ATOM 2446 O O . LEU A 1 308 ? -12.922 -22.828 12.344 1 98 308 LEU A O 1
ATOM 2450 N N . GLU A 1 309 ? -14.875 -23.906 11.945 1 97.81 309 GLU A N 1
ATOM 2451 C CA . GLU A 1 309 ? -14.461 -25.094 12.688 1 97.81 309 GLU A CA 1
ATOM 2452 C C . GLU A 1 309 ? -13.375 -25.859 11.938 1 97.81 309 GLU A C 1
ATOM 2454 O O . GLU A 1 309 ? -13.484 -26.078 10.727 1 97.81 309 GLU A O 1
ATOM 2459 N N . GLU A 1 310 ? -12.367 -26.203 12.648 1 97.5 310 GLU A N 1
ATOM 2460 C CA . GLU A 1 310 ? -11.227 -26.875 12.031 1 97.5 310 GLU A CA 1
ATOM 2461 C C . GLU A 1 310 ? -11.609 -28.25 11.516 1 97.5 310 GLU A C 1
ATOM 2463 O O . GLU A 1 310 ? -12.242 -29.031 12.227 1 97.5 310 GLU A O 1
ATOM 2468 N N . VAL A 1 311 ? -11.32 -28.5 10.289 1 97.06 311 VAL A N 1
ATOM 2469 C CA . VAL A 1 311 ? -11.453 -29.812 9.656 1 97.06 311 VAL A CA 1
ATOM 2470 C C . VAL A 1 311 ? -10.141 -30.203 8.984 1 97.06 311 VAL A C 1
ATOM 2472 O O . VAL A 1 311 ? -9.781 -29.641 7.945 1 97.06 311 VAL A O 1
ATOM 2475 N N . LYS A 1 312 ? -9.484 -31.234 9.461 1 94.31 312 LYS A N 1
ATOM 2476 C CA . LYS A 1 312 ? -8.211 -31.703 8.93 1 94.31 312 LYS A CA 1
ATOM 2477 C C . LYS A 1 312 ? -8.398 -32.906 8 1 94.31 312 LYS A C 1
ATOM 2479 O O . LYS A 1 312 ? -9.398 -33.625 8.109 1 94.31 312 LYS A O 1
ATOM 2484 N N . TRP A 1 313 ? -7.422 -33.094 7.133 1 91.62 313 TRP A N 1
ATOM 2485 C CA . TRP A 1 313 ? -7.414 -34.219 6.203 1 91.62 313 TRP A CA 1
ATOM 2486 C C . TRP A 1 313 ? -6.133 -35.031 6.348 1 91.62 313 TRP A C 1
ATOM 2488 O O . TRP A 1 313 ? -5.055 -34.469 6.551 1 91.62 313 TRP A O 1
ATOM 2498 N N . ASP A 1 314 ? -6.199 -36.281 6.152 1 83.31 314 ASP A N 1
ATOM 2499 C CA . ASP A 1 314 ? -5.031 -37.156 6.227 1 83.31 314 ASP A CA 1
ATOM 2500 C C . ASP A 1 314 ? -4.023 -36.812 5.129 1 83.31 314 ASP A C 1
ATOM 2502 O O . ASP A 1 314 ? -2.812 -36.906 5.348 1 83.31 314 ASP A O 1
ATOM 2506 N N . ASP A 1 315 ? -4.543 -36.406 3.969 1 77.94 315 ASP A N 1
ATOM 2507 C CA . ASP A 1 315 ? -3.699 -36.125 2.816 1 77.94 315 ASP A CA 1
ATOM 2508 C C . ASP A 1 315 ? -3.6 -34.625 2.586 1 77.94 315 ASP A C 1
ATOM 2510 O O . ASP A 1 315 ? -3.564 -34.156 1.442 1 77.94 315 ASP A O 1
ATOM 2514 N N . ASP A 1 316 ? -3.469 -34 3.592 1 74.62 316 ASP A N 1
ATOM 2515 C CA . ASP A 1 316 ? -3.342 -32.562 3.492 1 74.62 316 ASP A CA 1
ATOM 2516 C C . ASP A 1 316 ? -2.109 -32.156 2.676 1 74.62 316 ASP A C 1
ATOM 2518 O O . ASP A 1 316 ? -1.192 -32.969 2.506 1 74.62 316 ASP A O 1
ATOM 2522 N N . VAL A 1 317 ? -2.141 -31.109 1.951 1 68.44 317 VAL A N 1
ATOM 2523 C CA . VAL A 1 317 ? -1.107 -30.672 1.018 1 68.44 317 VAL A CA 1
ATOM 2524 C C . VAL A 1 317 ? 0.195 -30.406 1.771 1 68.44 317 VAL A C 1
ATOM 2526 O O . VAL A 1 317 ? 1.094 -29.734 1.258 1 68.44 317 VAL A O 1
ATOM 2529 N N . LYS A 1 318 ? 0.302 -31.094 2.855 1 65.69 318 LYS A N 1
ATOM 2530 C CA . LYS A 1 318 ? 1.505 -30.859 3.65 1 65.69 318 LYS A CA 1
ATOM 2531 C C . LYS A 1 318 ? 2.689 -31.641 3.094 1 65.69 318 LYS A C 1
ATOM 2533 O O . LYS A 1 318 ? 2.529 -32.469 2.178 1 65.69 318 LYS A O 1
ATOM 2538 N N . ASN A 1 319 ? 3.855 -31.609 3.645 1 73.62 319 ASN A N 1
ATOM 2539 C CA . ASN A 1 319 ? 5.246 -31.547 3.209 1 73.62 319 ASN A CA 1
ATOM 2540 C C . ASN A 1 319 ? 5.844 -32.938 3.027 1 73.62 319 ASN A C 1
ATOM 2542 O O . ASN A 1 319 ? 6.598 -33.156 2.084 1 73.62 319 ASN A O 1
ATOM 2546 N N . ASN A 1 320 ? 5.457 -33.938 3.725 1 85.75 320 ASN A N 1
ATOM 2547 C CA . ASN A 1 320 ? 6.117 -35.219 3.568 1 85.75 320 ASN A CA 1
ATOM 2548 C C . ASN A 1 320 ? 5.238 -36.219 2.807 1 85.75 320 ASN A C 1
ATOM 2550 O O . ASN A 1 320 ? 4.055 -36.344 3.105 1 85.75 320 ASN A O 1
ATOM 2554 N N . ARG A 1 321 ? 5.746 -36.812 1.741 1 91.19 321 ARG A N 1
ATOM 2555 C CA . ARG A 1 321 ? 5.109 -37.844 0.917 1 91.19 321 ARG A CA 1
ATOM 2556 C C . ARG A 1 321 ? 5.984 -39.094 0.815 1 91.19 321 ARG A C 1
ATOM 2558 O O . ARG A 1 321 ? 7.199 -38.969 0.644 1 91.19 321 ARG A O 1
ATOM 2565 N N . ASP A 1 322 ? 5.414 -40.188 1.125 1 94.12 322 ASP A N 1
ATOM 2566 C CA . ASP A 1 322 ? 6.09 -41.469 1.023 1 94.12 322 ASP A CA 1
ATOM 2567 C C . ASP A 1 322 ? 5.27 -42.469 0.201 1 94.12 322 ASP A C 1
ATOM 2569 O O . ASP A 1 322 ? 4.297 -43.031 0.698 1 94.12 322 ASP A O 1
ATOM 2573 N N . TYR A 1 323 ? 5.68 -42.688 -1.036 1 96 323 TYR A N 1
ATOM 2574 C CA . TYR A 1 323 ? 4.945 -43.562 -1.951 1 96 323 TYR A CA 1
ATOM 2575 C C . TYR A 1 323 ? 5.66 -44.875 -2.131 1 96 323 TYR A C 1
ATOM 2577 O O . TYR A 1 323 ? 6.805 -44.938 -2.586 1 96 323 TYR A O 1
ATOM 2585 N N . ARG A 1 324 ? 4.984 -45.969 -1.772 1 97.19 324 ARG A N 1
ATOM 2586 C CA . ARG A 1 324 ? 5.352 -47.312 -2.148 1 97.19 324 ARG A CA 1
ATOM 2587 C C . ARG A 1 324 ? 4.477 -47.812 -3.291 1 97.19 324 ARG A C 1
ATOM 2589 O O . ARG A 1 324 ? 3.373 -48.312 -3.062 1 97.19 324 ARG A O 1
ATOM 2596 N N . PHE A 1 325 ? 5.043 -47.812 -4.484 1 97.69 325 PHE A N 1
ATOM 2597 C CA . PHE A 1 325 ? 4.23 -47.969 -5.688 1 97.69 325 PHE A CA 1
ATOM 2598 C C . PHE A 1 325 ? 3.58 -49.344 -5.715 1 97.69 325 PHE A C 1
ATOM 2600 O O . PHE A 1 325 ? 2.471 -49.531 -6.227 1 97.69 325 PHE A O 1
ATOM 2607 N N . SER A 1 326 ? 4.199 -50.375 -5.148 1 96.5 326 SER A N 1
ATOM 2608 C CA . SER A 1 326 ? 3.684 -51.719 -5.18 1 96.5 326 SER A CA 1
ATOM 2609 C C . SER A 1 326 ? 2.404 -51.844 -4.359 1 96.5 326 SER A C 1
ATOM 2611 O O . SER A 1 326 ? 1.65 -52.812 -4.52 1 96.5 326 SER A O 1
ATOM 2613 N N . SER A 1 327 ? 2.213 -50.969 -3.523 1 96.31 327 SER A N 1
ATOM 2614 C CA . SER A 1 327 ? 1.06 -51.031 -2.633 1 96.31 327 SER A CA 1
ATOM 2615 C C . SER A 1 327 ? -0.018 -50.031 -3.035 1 96.31 327 SER A C 1
ATOM 2617 O O . SER A 1 327 ? -1.033 -49.906 -2.35 1 96.31 327 SER A O 1
ATOM 2619 N N . MET A 1 328 ? 0.209 -49.375 -4.039 1 95.12 328 MET A N 1
ATOM 2620 C CA . MET A 1 328 ? -0.734 -48.344 -4.465 1 95.12 328 MET A CA 1
ATOM 2621 C C . MET A 1 328 ? -1.734 -48.875 -5.473 1 95.12 328 MET A C 1
ATOM 2623 O O . MET A 1 328 ? -1.375 -49.719 -6.324 1 95.12 328 MET A O 1
ATOM 2627 N N . ASP A 1 329 ? -2.963 -48.406 -5.34 1 94.62 329 ASP A N 1
ATOM 2628 C CA . ASP A 1 329 ? -4 -48.812 -6.281 1 94.62 329 ASP A CA 1
ATOM 2629 C C . ASP A 1 329 ? -4.074 -47.844 -7.469 1 94.62 329 ASP A C 1
ATOM 2631 O O . ASP A 1 329 ? -4.492 -48.25 -8.562 1 94.62 329 ASP A O 1
ATOM 2635 N N . LYS A 1 330 ? -3.754 -46.656 -7.219 1 94.88 330 LYS A N 1
ATOM 2636 C CA . LYS A 1 330 ? -3.768 -45.625 -8.258 1 94.88 330 LYS A CA 1
ATOM 2637 C C . LYS A 1 330 ? -2.703 -44.562 -7.996 1 94.88 330 LYS A C 1
ATOM 2639 O O . LYS A 1 330 ? -2.285 -44.375 -6.855 1 94.88 330 LYS A O 1
ATOM 2644 N N . ILE A 1 331 ? -2.287 -43.969 -9.055 1 94.75 331 ILE A N 1
ATOM 2645 C CA . ILE A 1 331 ? -1.396 -42.844 -8.93 1 94.75 331 ILE A CA 1
ATOM 2646 C C . ILE A 1 331 ? -2.176 -41.625 -8.406 1 94.75 331 ILE A C 1
ATOM 2648 O O . ILE A 1 331 ? -3.25 -41.312 -8.914 1 94.75 331 ILE A O 1
ATOM 2652 N N . GLY A 1 332 ? -1.783 -41 -7.41 1 92.94 332 GLY A N 1
ATOM 2653 C CA . GLY A 1 332 ? -2.486 -39.906 -6.766 1 92.94 332 GLY A CA 1
ATOM 2654 C C . GLY A 1 332 ? -2.639 -38.688 -7.66 1 92.94 332 GLY A C 1
ATOM 2655 O O . GLY A 1 332 ? -1.831 -38.5 -8.57 1 92.94 332 GLY A O 1
ATOM 2656 N N . PRO A 1 333 ? -3.662 -37.875 -7.395 1 94.12 333 PRO A N 1
ATOM 2657 C CA . PRO A 1 333 ? -3.947 -36.719 -8.242 1 94.12 333 PRO A CA 1
ATOM 2658 C C . PRO A 1 333 ? -2.883 -35.625 -8.133 1 94.12 333 PRO A C 1
ATOM 2660 O O . PRO A 1 333 ? -2.877 -34.688 -8.93 1 94.12 333 PRO A O 1
ATOM 2663 N N . GLU A 1 334 ? -2.018 -35.719 -7.129 1 94.25 334 GLU A N 1
ATOM 2664 C CA . GLU A 1 334 ? -0.99 -34.719 -6.91 1 94.25 334 GLU A CA 1
ATOM 2665 C C . GLU A 1 334 ? 0.177 -34.906 -7.875 1 94.25 334 GLU A C 1
ATOM 2667 O O . GLU A 1 334 ? 1.009 -34 -8.023 1 94.25 334 GLU A O 1
ATOM 2672 N N . PHE A 1 335 ? 0.29 -36.094 -8.508 1 96 335 PHE A N 1
ATOM 2673 C CA . PHE A 1 335 ? 1.354 -36.312 -9.477 1 96 335 PHE A CA 1
ATOM 2674 C C . PHE A 1 335 ? 1.077 -35.594 -10.773 1 96 335 PHE A C 1
ATOM 2676 O O . PHE A 1 335 ? -0.074 -35.469 -11.203 1 96 335 PHE A O 1
ATOM 2683 N N . VAL A 1 336 ? 2.133 -35.125 -11.391 1 96.62 336 VAL A N 1
ATOM 2684 C CA . VAL A 1 336 ? 1.998 -34.406 -12.664 1 96.62 336 VAL A CA 1
ATOM 2685 C C . VAL A 1 336 ? 2.957 -35.031 -13.688 1 96.62 336 VAL A C 1
ATOM 2687 O O . VAL A 1 336 ? 4.02 -35.531 -13.328 1 96.62 336 VAL A O 1
ATOM 2690 N N . THR A 1 337 ? 2.586 -34.969 -14.938 1 96.56 337 THR A N 1
ATOM 2691 C CA . THR A 1 337 ? 3.436 -35.312 -16.078 1 96.56 337 THR A CA 1
ATOM 2692 C C . THR A 1 337 ? 3.688 -34.062 -16.938 1 96.56 337 THR A C 1
ATOM 2694 O O . THR A 1 337 ? 3.07 -33.031 -16.719 1 96.56 337 THR A O 1
ATOM 2697 N N . LEU A 1 338 ? 4.676 -34.125 -17.797 1 95.5 338 LEU A N 1
ATOM 2698 C CA . LEU A 1 338 ? 4.941 -33.062 -18.75 1 95.5 338 LEU A CA 1
ATOM 2699 C C . LEU A 1 338 ? 4.148 -33.25 -20.031 1 95.5 338 LEU A C 1
ATOM 2701 O O . LEU A 1 338 ? 4.402 -34.219 -20.781 1 95.5 338 LEU A O 1
ATOM 2705 N N . ARG A 1 339 ? 3.146 -32.344 -20.203 1 95.31 339 ARG A N 1
ATOM 2706 C CA . ARG A 1 339 ? 2.25 -32.406 -21.344 1 95.31 339 ARG A CA 1
ATOM 2707 C C . ARG A 1 339 ? 1.373 -33.656 -21.281 1 95.31 339 ARG A C 1
ATOM 2709 O O . ARG A 1 339 ? 1.035 -34.125 -20.188 1 95.31 339 ARG A O 1
ATOM 2716 N N . ASN A 1 340 ? 0.76 -34.094 -22.406 1 88.81 340 ASN A N 1
ATOM 2717 C CA . ASN A 1 340 ? -0.27 -35.125 -22.375 1 88.81 340 ASN A CA 1
ATOM 2718 C C . ASN A 1 340 ? 0.31 -36.469 -21.984 1 88.81 340 ASN A C 1
ATOM 2720 O O . ASN A 1 340 ? 1.459 -36.781 -22.312 1 88.81 340 ASN A O 1
ATOM 2724 N N . GLU A 1 341 ? -0.466 -37.125 -21.172 1 82.44 341 GLU A N 1
ATOM 2725 C CA . GLU A 1 341 ? -0.103 -38.5 -20.812 1 82.44 341 GLU A CA 1
ATOM 2726 C C . GLU A 1 341 ? -0.484 -39.469 -21.906 1 82.44 341 GLU A C 1
ATOM 2728 O O . GLU A 1 341 ? -1.495 -39.281 -22.594 1 82.44 341 GLU A O 1
ATOM 2733 N N . GLN A 1 342 ? 0.47 -40.344 -22.266 1 80.06 342 GLN A N 1
ATOM 2734 C CA . GLN A 1 342 ? 0.129 -41.438 -23.172 1 80.06 342 GLN A CA 1
ATOM 2735 C C . GLN A 1 342 ? -0.386 -42.625 -22.391 1 80.06 342 GLN A C 1
ATOM 2737 O O . GLN A 1 342 ? 0.224 -43.062 -21.406 1 80.06 342 GLN A O 1
ATOM 2742 N N . GLU A 1 343 ? -1.534 -43.062 -22.859 1 83.88 343 GLU A N 1
ATOM 2743 C CA . GLU A 1 343 ? -2.156 -44.188 -22.188 1 83.88 343 GLU A CA 1
ATOM 2744 C C . GLU A 1 343 ? -1.173 -45.375 -22.047 1 83.88 343 GLU A C 1
ATOM 2746 O O . GLU A 1 343 ? -0.459 -45.688 -23 1 83.88 343 GLU A O 1
ATOM 2751 N N . GLY A 1 344 ? -1.105 -45.875 -20.844 1 89.44 344 GLY A N 1
ATOM 2752 C CA . GLY A 1 344 ? -0.302 -47.062 -20.609 1 89.44 344 GLY A CA 1
ATOM 2753 C C . GLY A 1 344 ? 1.138 -46.75 -20.25 1 89.44 344 GLY A C 1
ATOM 2754 O O . GLY A 1 344 ? 1.907 -47.656 -19.891 1 89.44 344 GLY A O 1
ATOM 2755 N N . ARG A 1 345 ? 1.5 -45.562 -20.297 1 95 345 ARG A N 1
ATOM 2756 C CA . ARG A 1 345 ? 2.881 -45.188 -20 1 95 345 ARG A CA 1
ATOM 2757 C C . ARG A 1 345 ? 3.246 -45.469 -18.562 1 95 345 ARG A C 1
ATOM 2759 O O . ARG A 1 345 ? 4.375 -45.875 -18.266 1 95 345 ARG A O 1
ATOM 2766 N N . TYR A 1 346 ? 2.32 -45.281 -17.656 1 96.44 346 TYR A N 1
ATOM 2767 C CA . TYR A 1 346 ? 2.525 -45.5 -16.219 1 96.44 346 TYR A CA 1
ATOM 2768 C C . TYR A 1 346 ? 1.567 -46.562 -15.688 1 96.44 346 TYR A C 1
ATOM 2770 O O . TYR A 1 346 ? 0.351 -46.375 -15.68 1 96.44 346 TYR A O 1
ATOM 2778 N N . THR A 1 347 ? 2.043 -47.656 -15.203 1 96.69 347 THR A N 1
ATOM 2779 C CA . THR A 1 347 ? 1.208 -48.75 -14.68 1 96.69 347 THR A CA 1
ATOM 2780 C C . THR A 1 347 ? 1.729 -49.219 -13.328 1 96.69 347 THR A C 1
ATOM 2782 O O . THR A 1 347 ? 2.93 -49.438 -13.164 1 96.69 347 THR A O 1
ATOM 2785 N N . LEU A 1 348 ? 0.854 -49.312 -12.406 1 97.62 348 LEU A N 1
ATOM 2786 C CA . LEU A 1 348 ? 1.206 -49.875 -11.102 1 97.62 348 LEU A CA 1
ATOM 2787 C C . LEU A 1 348 ? 1.146 -51.375 -11.117 1 97.62 348 LEU A C 1
ATOM 2789 O O . LEU A 1 348 ? 0.253 -51.969 -11.734 1 97.62 348 LEU A O 1
ATOM 2793 N N . SER A 1 349 ? 2.135 -52 -10.516 1 96.88 349 SER A N 1
ATOM 2794 C CA . SER A 1 349 ? 2.209 -53.438 -10.391 1 96.88 349 SER A CA 1
ATOM 2795 C C . SER A 1 349 ? 2.74 -53.844 -9.023 1 96.88 349 SER A C 1
ATOM 2797 O O . SER A 1 349 ? 3.115 -53 -8.219 1 96.88 349 SER A O 1
ATOM 2799 N N . LYS A 1 350 ? 2.799 -55.156 -8.797 1 96.75 350 LYS A N 1
ATOM 2800 C CA . LYS A 1 350 ? 3.324 -55.688 -7.539 1 96.75 350 LYS A CA 1
ATOM 2801 C C . LYS A 1 350 ? 4.812 -55.375 -7.398 1 96.75 350 LYS A C 1
ATOM 2803 O O . LYS A 1 350 ? 5.352 -55.375 -6.289 1 96.75 350 LYS A O 1
ATOM 2808 N N . ASP A 1 351 ? 5.406 -55.156 -8.523 1 96.38 351 ASP A N 1
ATOM 2809 C CA . ASP A 1 351 ? 6.84 -54.875 -8.5 1 96.38 351 ASP A CA 1
ATOM 2810 C C . ASP A 1 351 ? 7.109 -53.375 -8.336 1 96.38 351 ASP A C 1
ATOM 2812 O O . ASP A 1 351 ? 8.234 -52.969 -8.047 1 96.38 351 ASP A O 1
ATOM 2816 N N . GLY A 1 352 ? 6.078 -52.625 -8.492 1 98.06 352 GLY A N 1
ATOM 2817 C CA . GLY A 1 352 ? 6.215 -51.188 -8.43 1 98.06 352 GLY A CA 1
ATOM 2818 C C . GLY A 1 352 ? 5.52 -50.469 -9.57 1 98.06 352 GLY A C 1
ATOM 2819 O O . GLY A 1 352 ? 4.535 -50.969 -10.117 1 98.06 352 GLY A O 1
ATOM 2820 N N . LEU A 1 353 ? 5.969 -49.25 -9.812 1 98.5 353 LEU A N 1
ATOM 2821 C CA . LEU A 1 353 ? 5.48 -48.469 -10.945 1 98.5 353 LEU A CA 1
ATOM 2822 C C . LEU A 1 353 ? 6.25 -48.812 -12.219 1 98.5 353 LEU A C 1
ATOM 2824 O O . LEU A 1 353 ? 7.453 -48.562 -12.312 1 98.5 353 LEU A O 1
ATOM 2828 N N . VAL A 1 354 ? 5.617 -49.406 -13.172 1 98.12 354 VAL A N 1
ATOM 2829 C CA . VAL A 1 354 ? 6.191 -49.656 -14.484 1 98.12 354 VAL A CA 1
ATOM 2830 C C . VAL A 1 354 ? 6.043 -48.406 -15.367 1 98.12 354 VAL A C 1
ATOM 2832 O O . VAL A 1 354 ? 4.93 -48.031 -15.727 1 98.12 354 VAL A O 1
ATOM 2835 N N . MET A 1 355 ? 7.16 -47.812 -15.695 1 97.69 355 MET A N 1
ATOM 2836 C CA . MET A 1 355 ? 7.207 -46.625 -16.547 1 97.69 355 MET A CA 1
ATOM 2837 C C . MET A 1 355 ? 7.797 -46.969 -17.906 1 97.69 355 MET A C 1
ATOM 2839 O O . MET A 1 355 ? 8.984 -47.312 -18.016 1 97.69 355 MET A O 1
ATOM 2843 N N . LYS A 1 356 ? 6.941 -46.906 -18.938 1 97.38 356 LYS A N 1
ATOM 2844 C CA . LYS A 1 356 ? 7.473 -47.094 -20.281 1 97.38 356 LYS A CA 1
ATOM 2845 C C . LYS A 1 356 ? 8.391 -45.938 -20.672 1 97.38 356 LYS A C 1
ATOM 2847 O O . LYS A 1 356 ? 8.031 -44.75 -20.516 1 97.38 356 LYS A O 1
ATOM 2852 N N . ALA A 1 357 ? 9.555 -46.281 -21.141 1 96.88 357 ALA A N 1
ATOM 2853 C CA . ALA A 1 357 ? 10.578 -45.281 -21.438 1 96.88 357 ALA A CA 1
ATOM 2854 C C . ALA A 1 357 ? 10.289 -44.562 -22.75 1 96.88 357 ALA A C 1
ATOM 2856 O O . ALA A 1 357 ? 9.844 -45.156 -23.719 1 96.88 357 ALA A O 1
ATOM 2857 N N . SER A 1 358 ? 10.477 -43.312 -22.703 1 96.19 358 SER A N 1
ATOM 2858 C CA . SER A 1 358 ? 10.305 -42.5 -23.891 1 96.19 358 SER A CA 1
ATOM 2859 C C . SER A 1 358 ? 11.586 -42.406 -24.703 1 96.19 358 SER A C 1
ATOM 2861 O O . SER A 1 358 ? 12.688 -42.406 -24.141 1 96.19 358 SER A O 1
ATOM 2863 N N . LYS A 1 359 ? 11.438 -42.281 -26.031 1 95.25 359 LYS A N 1
ATOM 2864 C CA . LYS A 1 359 ? 12.594 -42 -26.875 1 95.25 359 LYS A CA 1
ATOM 2865 C C . LYS A 1 359 ? 13.086 -40.562 -26.688 1 95.25 359 LYS A C 1
ATOM 2867 O O . LYS A 1 359 ? 14.211 -40.25 -27.078 1 95.25 359 LYS A O 1
ATOM 2872 N N . LEU A 1 360 ? 12.219 -39.75 -26.156 1 93.56 360 LEU A N 1
ATOM 2873 C CA . LEU A 1 360 ? 12.547 -38.344 -25.922 1 93.56 360 LEU A CA 1
ATOM 2874 C C . LEU A 1 360 ? 13.094 -38.156 -24.516 1 93.56 360 LEU A C 1
ATOM 2876 O O . LEU A 1 360 ? 12.453 -38.531 -23.531 1 93.56 360 LEU A O 1
ATOM 2880 N N . PRO A 1 361 ? 14.234 -37.531 -24.438 1 94.44 361 PRO A N 1
ATOM 2881 C CA . PRO A 1 361 ? 14.789 -37.281 -23.109 1 94.44 361 PRO A CA 1
ATOM 2882 C C . PRO A 1 361 ? 14.016 -36.188 -22.344 1 94.44 361 PRO A C 1
ATOM 2884 O O . PRO A 1 361 ? 13.281 -35.406 -22.938 1 94.44 361 PRO A O 1
ATOM 2887 N N . VAL A 1 362 ? 14.164 -36.125 -21.031 1 95.25 362 VAL A N 1
ATOM 2888 C CA . VAL A 1 362 ? 13.461 -35.188 -20.172 1 95.25 362 VAL A CA 1
ATOM 2889 C C . VAL A 1 362 ? 13.984 -33.781 -20.422 1 95.25 362 VAL A C 1
ATOM 2891 O O . VAL A 1 362 ? 13.336 -32.812 -20.031 1 95.25 362 VAL A O 1
ATOM 2894 N N . THR A 1 363 ? 15.047 -33.594 -21.219 1 95.44 363 THR A N 1
ATOM 2895 C CA . THR A 1 363 ? 15.688 -32.312 -21.484 1 95.44 363 THR A CA 1
ATOM 2896 C C . THR A 1 363 ? 15.156 -31.703 -22.781 1 95.44 363 THR A C 1
ATOM 2898 O O . THR A 1 363 ? 15.594 -30.625 -23.203 1 95.44 363 THR A O 1
ATOM 2901 N N . GLN A 1 364 ? 14.281 -32.344 -23.438 1 93 364 GLN A N 1
ATOM 2902 C CA . GLN A 1 364 ? 13.719 -31.828 -24.688 1 93 364 GLN A CA 1
ATOM 2903 C C . GLN A 1 364 ? 12.297 -31.328 -24.484 1 93 364 GLN A C 1
ATOM 2905 O O . GLN A 1 364 ? 11.531 -31.891 -23.703 1 93 364 GLN A O 1
ATOM 2910 N N . GLU A 1 365 ? 12 -30.219 -25.234 1 92.12 365 GLU A N 1
ATOM 2911 C CA . GLU A 1 365 ? 10.641 -29.688 -25.219 1 92.12 365 GLU A CA 1
ATOM 2912 C C . GLU A 1 365 ? 9.688 -30.609 -25.984 1 92.12 365 GLU A C 1
ATOM 2914 O O . GLU A 1 365 ? 9.289 -30.312 -27.109 1 92.12 365 GLU A O 1
ATOM 2919 N N . ALA A 1 366 ? 9.352 -31.641 -25.344 1 91.94 366 ALA A N 1
ATOM 2920 C CA . ALA A 1 366 ? 8.484 -32.688 -25.891 1 91.94 366 ALA A CA 1
ATOM 2921 C C . ALA A 1 366 ? 7.742 -33.406 -24.781 1 91.94 366 ALA A C 1
ATOM 2923 O O . ALA A 1 366 ? 7.453 -32.812 -23.734 1 91.94 366 ALA A O 1
ATOM 2924 N N . ASN A 1 367 ? 7.297 -34.625 -25.078 1 93.06 367 ASN A N 1
ATOM 2925 C CA . ASN A 1 367 ? 6.555 -35.406 -24.094 1 93.06 367 ASN A CA 1
ATOM 2926 C C . ASN A 1 367 ? 7.383 -36.594 -23.578 1 93.06 367 ASN A C 1
ATOM 2928 O O . ASN A 1 367 ? 7.133 -37.719 -23.938 1 93.06 367 ASN A O 1
ATOM 2932 N N . PRO A 1 368 ? 8.281 -36.312 -22.688 1 95.88 368 PRO A N 1
ATOM 2933 C CA . PRO A 1 368 ? 9.078 -37.375 -22.078 1 95.88 368 PRO A CA 1
ATOM 2934 C C . PRO A 1 368 ? 8.273 -38.25 -21.094 1 95.88 368 PRO A C 1
ATOM 2936 O O . PRO A 1 368 ? 7.145 -37.875 -20.75 1 95.88 368 PRO A O 1
ATOM 2939 N N . SER A 1 369 ? 8.82 -39.438 -20.766 1 97.25 369 SER A N 1
ATOM 2940 C CA . SER A 1 369 ? 8.281 -40.156 -19.625 1 97.25 369 SER A CA 1
ATOM 2941 C C . SER A 1 369 ? 8.742 -39.531 -18.312 1 97.25 369 SER A C 1
ATOM 2943 O O . SER A 1 369 ? 9.906 -39.688 -17.922 1 97.25 369 SER A O 1
ATOM 2945 N N . TYR A 1 370 ? 7.918 -38.812 -17.688 1 97.56 370 TYR A N 1
ATOM 2946 C CA . TYR A 1 370 ? 8.188 -38.062 -16.469 1 97.56 370 TYR A CA 1
ATOM 2947 C C . TYR A 1 370 ? 6.98 -38.094 -15.531 1 97.56 370 TYR A C 1
ATOM 2949 O O . TYR A 1 370 ? 5.844 -37.906 -15.977 1 97.56 370 TYR A O 1
ATOM 2957 N N . LEU A 1 371 ? 7.125 -38.375 -14.305 1 97.56 371 LEU A N 1
ATOM 2958 C CA . LEU A 1 371 ? 6.121 -38.312 -13.25 1 97.56 371 LEU A CA 1
ATOM 2959 C C . LEU A 1 371 ? 6.684 -37.625 -12.008 1 97.56 371 LEU A C 1
ATOM 2961 O O . LEU A 1 371 ? 7.645 -38.125 -11.406 1 97.56 371 LEU A O 1
ATOM 2965 N N . GLY A 1 372 ? 6.086 -36.531 -11.648 1 96.56 372 GLY A N 1
ATOM 2966 C CA . GLY A 1 372 ? 6.691 -35.781 -10.547 1 96.56 372 GLY A CA 1
ATOM 2967 C C . GLY A 1 372 ? 5.676 -35.062 -9.68 1 96.56 372 GLY A C 1
ATOM 2968 O O . GLY A 1 372 ? 4.469 -35.25 -9.852 1 96.56 372 GLY A O 1
ATOM 2969 N N . LEU A 1 373 ? 6.164 -34.406 -8.664 1 96.31 373 LEU A N 1
ATOM 2970 C CA . LEU A 1 373 ? 5.414 -33.562 -7.727 1 96.31 373 LEU A CA 1
ATOM 2971 C C . LEU A 1 373 ? 5.91 -32.125 -7.758 1 96.31 373 LEU A C 1
ATOM 2973 O O . LEU A 1 373 ? 7.074 -31.875 -8.07 1 96.31 373 LEU A O 1
ATOM 2977 N N . ARG A 1 374 ? 5.055 -31.219 -7.426 1 96.5 374 ARG A N 1
ATOM 2978 C CA . ARG A 1 374 ? 5.48 -29.844 -7.199 1 96.5 374 ARG A CA 1
ATOM 2979 C C . ARG A 1 374 ? 6.383 -29.75 -5.977 1 96.5 374 ARG A C 1
ATOM 2981 O O . ARG A 1 374 ? 6.098 -30.344 -4.934 1 96.5 374 ARG A O 1
ATOM 2988 N N . VAL A 1 375 ? 7.504 -29.016 -6.113 1 97 375 VAL A N 1
ATOM 2989 C CA . VAL A 1 375 ? 8.32 -28.719 -4.941 1 97 375 VAL A CA 1
ATOM 2990 C C . VAL A 1 375 ? 7.602 -27.688 -4.07 1 97 375 VAL A C 1
ATOM 2992 O O . VAL A 1 375 ? 7.184 -26.625 -4.559 1 97 375 VAL A O 1
ATOM 2995 N N . GLN A 1 376 ? 7.504 -27.953 -2.797 1 95.75 376 GLN A N 1
ATOM 2996 C CA . GLN A 1 376 ? 6.645 -27.125 -1.96 1 95.75 376 GLN A CA 1
ATOM 2997 C C . GLN A 1 376 ? 7.453 -26.406 -0.879 1 95.75 376 GLN A C 1
ATOM 2999 O O . GLN A 1 376 ? 6.922 -25.578 -0.147 1 95.75 376 GLN A O 1
ATOM 3004 N N . ASN A 1 377 ? 8.781 -26.734 -0.75 1 96 377 ASN A N 1
ATOM 3005 C CA . ASN A 1 377 ? 9.625 -26.219 0.319 1 96 377 ASN A CA 1
ATOM 3006 C C . ASN A 1 377 ? 11 -25.812 -0.2 1 96 377 ASN A C 1
ATOM 3008 O O . ASN A 1 377 ? 11.539 -26.453 -1.105 1 96 377 ASN A O 1
ATOM 3012 N N . HIS A 1 378 ? 11.516 -24.812 0.435 1 96.56 378 HIS A N 1
ATOM 3013 C CA . HIS A 1 378 ? 12.875 -24.422 0.075 1 96.56 378 HIS A CA 1
ATOM 3014 C C . HIS A 1 378 ? 13.891 -25.484 0.499 1 96.56 378 HIS A C 1
ATOM 3016 O O . HIS A 1 378 ? 14.914 -25.656 -0.159 1 96.56 378 HIS A O 1
ATOM 3022 N N . ALA A 1 379 ? 13.578 -26.062 1.623 1 97.19 379 ALA A N 1
ATOM 3023 C CA . ALA A 1 379 ? 14.375 -27.203 2.086 1 97.19 379 ALA A CA 1
ATOM 3024 C C . ALA A 1 379 ? 13.617 -28.516 1.922 1 97.19 379 ALA A C 1
ATOM 3026 O O . ALA A 1 379 ? 12.539 -28.688 2.494 1 97.19 379 ALA A O 1
ATOM 3027 N N . PHE A 1 380 ? 14.188 -29.453 1.134 1 97.19 380 PHE A N 1
ATOM 3028 C CA . PHE A 1 380 ? 13.523 -30.719 0.892 1 97.19 380 PHE A CA 1
ATOM 3029 C C . PHE A 1 380 ? 14.523 -31.781 0.449 1 97.19 380 PHE A C 1
ATOM 3031 O O . PHE A 1 380 ? 15.664 -31.453 0.102 1 97.19 380 PHE A O 1
ATOM 3038 N N . LYS A 1 381 ? 14.125 -33 0.552 1 97.75 381 LYS A N 1
ATOM 3039 C CA . LYS A 1 381 ? 14.789 -34.156 -0.046 1 97.75 381 LYS A CA 1
ATOM 3040 C C . LYS A 1 381 ? 13.789 -35.031 -0.808 1 97.75 381 LYS A C 1
ATOM 3042 O O . LYS A 1 381 ? 12.656 -35.219 -0.36 1 97.75 381 LYS A O 1
ATOM 3047 N N . ALA A 1 382 ? 14.203 -35.469 -1.916 1 98.44 382 ALA A N 1
ATOM 3048 C CA . ALA A 1 382 ? 13.43 -36.406 -2.695 1 98.44 382 ALA A CA 1
ATOM 3049 C C . ALA A 1 382 ? 14.242 -37.656 -2.992 1 98.44 382 ALA A C 1
ATOM 3051 O O . ALA A 1 382 ? 15.438 -37.594 -3.279 1 98.44 382 ALA A O 1
ATOM 3052 N N . TYR A 1 383 ? 13.617 -38.781 -2.854 1 98.44 383 TYR A N 1
ATOM 3053 C CA . TYR A 1 383 ? 14.227 -40.094 -3.115 1 98.44 383 TYR A CA 1
ATOM 3054 C C . TYR A 1 383 ? 13.406 -40.875 -4.125 1 98.44 383 TYR A C 1
ATOM 3056 O O . TYR A 1 383 ? 12.172 -40.812 -4.117 1 98.44 383 TYR A O 1
ATOM 3064 N N . ALA A 1 384 ? 14.055 -41.594 -4.945 1 98.56 384 ALA A N 1
ATOM 3065 C CA . ALA A 1 384 ? 13.398 -42.562 -5.836 1 98.56 384 ALA A CA 1
ATOM 3066 C C . ALA A 1 384 ? 14.258 -43.812 -6.02 1 98.56 384 ALA A C 1
ATOM 3068 O O . ALA A 1 384 ? 15.477 -43.719 -6.152 1 98.56 384 ALA A O 1
ATOM 3069 N N . THR A 1 385 ? 13.672 -44.938 -5.957 1 98 385 THR A N 1
ATOM 3070 C CA . THR A 1 385 ? 14.375 -46.188 -6.133 1 98 385 THR A CA 1
ATOM 3071 C C . THR A 1 385 ? 13.938 -46.875 -7.422 1 98 385 THR A C 1
ATOM 3073 O O . THR A 1 385 ? 12.734 -47.031 -7.684 1 98 385 THR A O 1
ATOM 3076 N N . VAL A 1 386 ? 14.93 -47.375 -8.18 1 97 386 VAL A N 1
ATOM 3077 C CA . VAL A 1 386 ? 14.641 -48 -9.453 1 97 386 VAL A CA 1
ATOM 3078 C C . VAL A 1 386 ? 15.445 -49.281 -9.594 1 97 386 VAL A C 1
ATOM 3080 O O . VAL A 1 386 ? 16.562 -49.375 -9.062 1 97 386 VAL A O 1
ATOM 3083 N N . ASN A 1 387 ? 14.867 -50.188 -10.289 1 93.5 387 ASN A N 1
ATOM 3084 C CA . ASN A 1 387 ? 15.609 -51.375 -10.656 1 93.5 387 ASN A CA 1
ATOM 3085 C C . ASN A 1 387 ? 16.453 -51.156 -11.906 1 93.5 387 ASN A C 1
ATOM 3087 O O . ASN A 1 387 ? 16 -50.531 -12.859 1 93.5 387 ASN A O 1
ATOM 3091 N N . THR A 1 388 ? 17.688 -51.719 -11.836 1 91.06 388 THR A N 1
ATOM 3092 C CA . THR A 1 388 ? 18.578 -51.562 -12.977 1 91.06 388 THR A CA 1
ATOM 3093 C C . THR A 1 388 ? 19.25 -52.875 -13.32 1 91.06 388 THR A C 1
ATOM 3095 O O . THR A 1 388 ? 19.484 -53.719 -12.445 1 91.06 388 THR A O 1
ATOM 3098 N N . THR A 1 389 ? 19.391 -53.031 -14.625 1 84.94 389 THR A N 1
ATOM 3099 C CA . THR A 1 389 ? 20.188 -54.156 -15.109 1 84.94 389 THR A CA 1
ATOM 3100 C C . THR A 1 389 ? 21.219 -53.656 -16.141 1 84.94 389 THR A C 1
ATOM 3102 O O . THR A 1 389 ? 20.984 -52.656 -16.828 1 84.94 389 THR A O 1
ATOM 3105 N N . GLU A 1 390 ? 22.312 -54.344 -16.172 1 76.38 390 GLU A N 1
ATOM 3106 C CA . GLU A 1 390 ? 23.391 -53.969 -17.094 1 76.38 390 GLU A CA 1
ATOM 3107 C C . GLU A 1 390 ? 22.906 -53.969 -18.547 1 76.38 390 GLU A C 1
ATOM 3109 O O . GLU A 1 390 ? 23.406 -53.219 -19.375 1 76.38 390 GLU A O 1
ATOM 3114 N N . SER A 1 391 ? 22 -54.75 -18.719 1 77 391 SER A N 1
ATOM 3115 C CA . SER A 1 391 ? 21.641 -55 -20.109 1 77 391 SER A CA 1
ATOM 3116 C C . SER A 1 391 ? 20.562 -54.031 -20.578 1 77 391 SER A C 1
ATOM 3118 O O . SER A 1 391 ? 20.234 -53.969 -21.766 1 77 391 SER A O 1
ATOM 3120 N N . ASP A 1 392 ? 20.125 -53.219 -19.641 1 85.62 392 ASP A N 1
ATOM 3121 C CA . ASP A 1 392 ? 19.047 -52.406 -20.188 1 85.62 392 ASP A CA 1
ATOM 3122 C C . ASP A 1 392 ? 19.578 -51.156 -20.891 1 85.62 392 ASP A C 1
ATOM 3124 O O . ASP A 1 392 ? 20.703 -50.719 -20.609 1 85.62 392 ASP A O 1
ATOM 3128 N N . ASN A 1 393 ? 19.094 -50.688 -21.969 1 91.81 393 ASN A N 1
ATOM 3129 C CA . ASN A 1 393 ? 19.438 -49.531 -22.766 1 91.81 393 ASN A CA 1
ATOM 3130 C C . ASN A 1 393 ? 18.609 -48.312 -22.375 1 91.81 393 ASN A C 1
ATOM 3132 O O . ASN A 1 393 ? 18.109 -47.594 -23.25 1 91.81 393 ASN A O 1
ATOM 3136 N N . LEU A 1 394 ? 18.453 -48.188 -21.062 1 96 394 LEU A N 1
ATOM 3137 C CA . LEU A 1 394 ? 17.625 -47.094 -20.562 1 96 394 LEU A CA 1
ATOM 3138 C C . LEU A 1 394 ? 18.469 -46.125 -19.75 1 96 394 LEU A C 1
ATOM 3140 O O . LEU A 1 394 ? 19.453 -46.5 -19.109 1 96 394 LEU A O 1
ATOM 3144 N N . THR A 1 395 ? 18.125 -44.875 -19.812 1 96.62 395 THR A N 1
ATOM 3145 C CA . THR A 1 395 ? 18.5 -43.906 -18.812 1 96.62 395 THR A CA 1
ATOM 3146 C C . THR A 1 395 ? 17.344 -43.656 -17.844 1 96.62 395 THR A C 1
ATOM 3148 O O . THR A 1 395 ? 16.234 -43.344 -18.281 1 96.62 395 THR A O 1
ATOM 3151 N N . LYS A 1 396 ? 17.562 -43.906 -16.562 1 96.75 396 LYS A N 1
ATOM 3152 C CA . LYS A 1 396 ? 16.578 -43.719 -15.508 1 96.75 396 LYS A CA 1
ATOM 3153 C C . LYS A 1 396 ? 17.109 -42.781 -14.422 1 96.75 396 LYS A C 1
ATOM 3155 O O . LYS A 1 396 ? 18.297 -42.812 -14.102 1 96.75 396 LYS A O 1
ATOM 3160 N N . GLY A 1 397 ? 16.109 -41.969 -13.883 1 98.12 397 GLY A N 1
ATOM 3161 C CA . GLY A 1 397 ? 16.672 -41.094 -12.867 1 98.12 397 GLY A CA 1
ATOM 3162 C C . GLY A 1 397 ? 15.617 -40.281 -12.133 1 98.12 397 GLY A C 1
ATOM 3163 O O . GLY A 1 397 ? 14.43 -40.594 -12.211 1 98.12 397 GLY A O 1
ATOM 3164 N N . LEU A 1 398 ? 16.078 -39.406 -11.266 1 98.81 398 LEU A N 1
ATOM 3165 C CA . LEU A 1 398 ? 15.367 -38.375 -10.523 1 98.81 398 LEU A CA 1
ATOM 3166 C C . LEU A 1 398 ? 15.781 -36.969 -10.977 1 98.81 398 LEU A C 1
ATOM 3168 O O . LEU A 1 398 ? 16.969 -36.719 -11.188 1 98.81 398 LEU A O 1
ATOM 3172 N N . VAL A 1 399 ? 14.781 -36.156 -11.219 1 98.81 399 VAL A N 1
ATOM 3173 C CA . VAL A 1 399 ? 15.117 -34.844 -11.758 1 98.81 399 VAL A CA 1
ATOM 3174 C C . VAL A 1 399 ? 14.375 -33.75 -10.992 1 98.81 399 VAL A C 1
ATOM 3176 O O . VAL A 1 399 ? 13.188 -33.906 -10.688 1 98.81 399 VAL A O 1
ATOM 3179 N N . LEU A 1 400 ? 15.062 -32.75 -10.516 1 98.69 400 LEU A N 1
ATOM 3180 C CA . LEU A 1 400 ? 14.516 -31.438 -10.133 1 98.69 400 LEU A CA 1
ATOM 3181 C C . LEU A 1 400 ? 14.422 -30.516 -11.344 1 98.69 400 LEU A C 1
ATOM 3183 O O . LEU A 1 400 ? 15.438 -30.016 -11.828 1 98.69 400 LEU A O 1
ATOM 3187 N N . MET A 1 401 ? 13.203 -30.281 -11.758 1 97.31 401 MET A N 1
ATOM 3188 C CA . MET A 1 401 ? 12.953 -29.688 -13.07 1 97.31 401 MET A CA 1
ATOM 3189 C C . MET A 1 401 ? 12.352 -28.297 -12.93 1 97.31 401 MET A C 1
ATOM 3191 O O . MET A 1 401 ? 11.312 -28.125 -12.281 1 97.31 401 MET A O 1
ATOM 3195 N N . GLN A 1 402 ? 13.039 -27.297 -13.461 1 98 402 GLN A N 1
ATOM 3196 C CA . GLN A 1 402 ? 12.391 -26 -13.711 1 98 402 GLN A CA 1
ATOM 3197 C C . GLN A 1 402 ? 11.781 -25.969 -15.109 1 98 402 GLN A C 1
ATOM 3199 O O . GLN A 1 402 ? 10.602 -25.656 -15.273 1 98 402 GLN A O 1
ATOM 3204 N N . ASN A 1 403 ? 12.578 -26.203 -16.062 1 97.25 403 ASN A N 1
ATOM 3205 C CA . ASN A 1 403 ? 12.164 -26.469 -17.438 1 97.25 403 ASN A CA 1
ATOM 3206 C C . ASN A 1 403 ? 13.227 -27.25 -18.203 1 97.25 403 ASN A C 1
ATOM 3208 O O . ASN A 1 403 ? 14.203 -27.719 -17.609 1 97.25 403 ASN A O 1
ATOM 3212 N N . GLU A 1 404 ? 13.07 -27.469 -19.484 1 96.44 404 GLU A N 1
ATOM 3213 C CA . GLU A 1 404 ? 13.914 -28.391 -20.266 1 96.44 404 GLU A CA 1
ATOM 3214 C C . GLU A 1 404 ? 15.344 -27.859 -20.344 1 96.44 404 GLU A C 1
ATOM 3216 O O . GLU A 1 404 ? 16.281 -28.641 -20.531 1 96.44 404 GLU A O 1
ATOM 3221 N N . GLY A 1 405 ? 15.469 -26.609 -20.203 1 97.5 405 GLY A N 1
ATOM 3222 C CA . GLY A 1 405 ? 16.797 -26.016 -20.297 1 97.5 405 GLY A CA 1
ATOM 3223 C C . GLY A 1 405 ? 17.469 -25.859 -18.938 1 97.5 405 GLY A C 1
ATOM 3224 O O . GLY A 1 405 ? 18.656 -25.516 -18.859 1 97.5 405 GLY A O 1
ATOM 3225 N N . PHE A 1 406 ? 16.781 -26.141 -17.844 1 98.38 406 PHE A N 1
ATOM 3226 C CA . PHE A 1 406 ? 17.266 -25.891 -16.5 1 98.38 406 PHE A CA 1
ATOM 3227 C C . PHE A 1 406 ? 16.781 -26.969 -15.531 1 98.38 406 PHE A C 1
ATOM 3229 O O . PHE A 1 406 ? 15.594 -27.047 -15.211 1 98.38 406 PHE A O 1
ATOM 3236 N N . SER A 1 407 ? 17.75 -27.828 -15.031 1 98.56 407 SER A N 1
ATOM 3237 C CA . SER A 1 407 ? 17.391 -28.922 -14.133 1 98.56 407 SER A CA 1
ATOM 3238 C C . SER A 1 407 ? 18.609 -29.438 -13.383 1 98.56 407 SER A C 1
ATOM 3240 O O . SER A 1 407 ? 19.75 -29.156 -13.758 1 98.56 407 SER A O 1
ATOM 3242 N N . LEU A 1 408 ? 18.406 -30 -12.305 1 98.81 408 LEU A N 1
ATOM 3243 C CA . LEU A 1 408 ? 19.359 -30.859 -11.594 1 98.81 408 LEU A CA 1
ATOM 3244 C C . LEU A 1 408 ? 18.891 -32.312 -11.609 1 98.81 408 LEU A C 1
ATOM 3246 O O . LEU A 1 408 ? 17.781 -32.625 -11.164 1 98.81 408 LEU A O 1
ATOM 3250 N N . ARG A 1 409 ? 19.703 -33.25 -12.164 1 98.56 409 ARG A N 1
ATOM 3251 C CA . ARG A 1 409 ? 19.25 -34.625 -12.25 1 98.56 409 ARG A CA 1
ATOM 3252 C C . ARG A 1 409 ? 20.344 -35.594 -11.797 1 98.56 409 ARG A C 1
ATOM 3254 O O . ARG A 1 409 ? 21.516 -35.25 -11.82 1 98.56 409 ARG A O 1
ATOM 3261 N N . VAL A 1 410 ? 19.969 -36.656 -11.297 1 98.75 410 VAL A N 1
ATOM 3262 C CA . VAL A 1 410 ? 20.797 -37.844 -11.055 1 98.75 410 VAL A CA 1
ATOM 3263 C C . VAL A 1 410 ? 20.203 -39.031 -11.766 1 98.75 410 VAL A C 1
ATOM 3265 O O . VAL A 1 410 ? 19 -39.312 -11.656 1 98.75 410 VAL A O 1
ATOM 3268 N N . GLU A 1 411 ? 21.031 -39.688 -12.539 1 98.12 411 GLU A N 1
ATOM 3269 C CA . GLU A 1 411 ? 20.516 -40.719 -13.406 1 98.12 411 GLU A CA 1
ATOM 3270 C C . GLU A 1 411 ? 21.484 -41.906 -13.508 1 98.12 411 GLU A C 1
ATOM 3272 O O . GLU A 1 411 ? 22.672 -41.75 -13.188 1 98.12 411 GLU A O 1
ATOM 3277 N N . VAL A 1 412 ? 20.984 -43.031 -13.891 1 96.69 412 VAL A N 1
ATOM 3278 C CA . VAL A 1 412 ? 21.812 -44.219 -14.148 1 96.69 412 VAL A CA 1
ATOM 3279 C C . VAL A 1 412 ? 21.641 -44.625 -15.602 1 96.69 412 VAL A C 1
ATOM 3281 O O . VAL A 1 412 ? 20.531 -44.625 -16.141 1 96.69 412 VAL A O 1
ATOM 3284 N N . SER A 1 413 ? 22.703 -44.812 -16.219 1 93.19 413 SER A N 1
ATOM 3285 C CA . SER A 1 413 ? 22.828 -45.438 -17.547 1 93.19 413 SER A CA 1
ATOM 3286 C C . SER A 1 413 ? 24.047 -46.344 -17.625 1 93.19 413 SER A C 1
ATOM 3288 O O . SER A 1 413 ? 25.125 -46 -17.156 1 93.19 413 SER A O 1
ATOM 3290 N N . GLU A 1 414 ? 23.969 -47.5 -18.297 1 84.62 414 GLU A N 1
ATOM 3291 C CA . GLU A 1 414 ? 25.078 -48.406 -18.516 1 84.62 414 GLU A CA 1
ATOM 3292 C C . GLU A 1 414 ? 25.891 -48.625 -17.25 1 84.62 414 GLU A C 1
ATOM 3294 O O . GLU A 1 414 ? 27.125 -48.469 -17.266 1 84.62 414 GLU A O 1
ATOM 3299 N N . ASN A 1 415 ? 25.469 -48.844 -16.141 1 84.88 415 ASN A N 1
ATOM 3300 C CA . ASN A 1 415 ? 26.078 -49.188 -14.867 1 84.88 415 ASN A CA 1
ATOM 3301 C C . ASN A 1 415 ? 26.766 -48 -14.242 1 84.88 415 ASN A C 1
ATOM 3303 O O . ASN A 1 415 ? 27.703 -48.125 -13.461 1 84.88 415 ASN A O 1
ATOM 3307 N N . LYS A 1 416 ? 26.406 -46.812 -14.68 1 92.88 416 LYS A N 1
ATOM 3308 C CA . LYS A 1 416 ? 26.969 -45.594 -14.141 1 92.88 416 LYS A CA 1
ATOM 3309 C C . LYS A 1 416 ? 25.875 -44.656 -13.656 1 92.88 416 LYS A C 1
ATOM 3311 O O . LYS A 1 416 ? 24.875 -44.438 -14.359 1 92.88 416 LYS A O 1
ATOM 3316 N N . ALA A 1 417 ? 26.109 -44.188 -12.438 1 96.12 417 ALA A N 1
ATOM 3317 C CA . ALA A 1 417 ? 25.266 -43.094 -11.93 1 96.12 417 ALA A CA 1
ATOM 3318 C C . ALA A 1 417 ? 25.938 -41.75 -12.094 1 96.12 417 ALA A C 1
ATOM 3320 O O . ALA A 1 417 ? 27.125 -41.594 -11.766 1 96.12 417 ALA A O 1
ATOM 3321 N N . SER A 1 418 ? 25.25 -40.781 -12.672 1 97.75 418 SER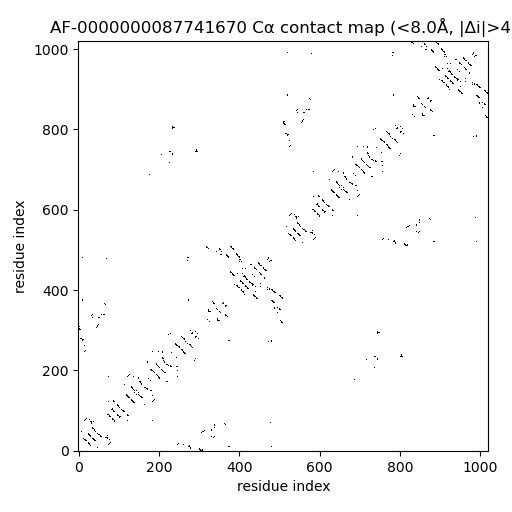 A N 1
ATOM 3322 C CA . SER A 1 418 ? 25.781 -39.438 -12.891 1 97.75 418 SER A CA 1
ATOM 3323 C C . SER A 1 418 ? 24.812 -38.375 -12.406 1 97.75 418 SER A C 1
ATOM 3325 O O . SER A 1 418 ? 23.594 -38.5 -12.562 1 97.75 418 SER A O 1
ATOM 3327 N N . ALA A 1 419 ? 25.375 -37.406 -11.758 1 98.5 419 ALA A N 1
ATOM 3328 C CA . ALA A 1 419 ? 24.625 -36.188 -11.445 1 98.5 419 ALA A CA 1
ATOM 3329 C C . ALA A 1 419 ? 24.969 -35.062 -12.43 1 98.5 419 ALA A C 1
ATOM 3331 O O . ALA A 1 419 ? 26.141 -34.875 -12.766 1 98.5 419 ALA A O 1
ATOM 3332 N N . LEU A 1 420 ? 23.922 -34.375 -12.914 1 98.5 420 LEU A N 1
ATOM 3333 C CA . LEU A 1 420 ? 24.109 -33.344 -13.93 1 98.5 420 LEU A CA 1
ATOM 3334 C C . LEU A 1 420 ? 23.344 -32.094 -13.562 1 98.5 420 LEU A C 1
ATOM 3336 O O . LEU A 1 420 ? 22.188 -32.156 -13.133 1 98.5 420 LEU A O 1
ATOM 3340 N N . LEU A 1 421 ? 23.984 -30.984 -13.641 1 98.62 421 LEU A N 1
ATOM 3341 C CA . LEU A 1 421 ? 23.312 -29.688 -13.625 1 98.62 421 LEU A CA 1
ATOM 3342 C C . LEU A 1 421 ? 23.141 -29.141 -15.039 1 98.62 421 LEU A C 1
ATOM 3344 O O . LEU A 1 421 ? 24.109 -29.031 -15.781 1 98.62 421 LEU A O 1
ATOM 3348 N N . ARG A 1 422 ? 21.922 -28.969 -15.398 1 98.38 422 ARG A N 1
ATOM 3349 C CA . ARG A 1 422 ? 21.625 -28.406 -16.719 1 98.38 422 ARG A CA 1
ATOM 3350 C C . ARG A 1 422 ? 21.297 -26.922 -16.609 1 98.38 422 ARG A C 1
ATOM 3352 O O . ARG A 1 422 ? 20.422 -26.516 -15.844 1 98.38 422 ARG A O 1
ATOM 3359 N N . GLN A 1 423 ? 22 -26.078 -17.344 1 97.88 423 GLN A N 1
ATOM 3360 C CA . GLN A 1 423 ? 21.781 -24.641 -17.438 1 97.88 423 GLN A CA 1
ATOM 3361 C C . GLN A 1 423 ? 21.844 -24.172 -18.891 1 97.88 423 GLN A C 1
ATOM 3363 O O . GLN A 1 423 ? 22.766 -24.531 -19.641 1 97.88 423 GLN A O 1
ATOM 3368 N N . ASP A 1 424 ? 20.875 -23.422 -19.297 1 97.06 424 ASP A N 1
ATOM 3369 C CA . ASP A 1 424 ? 20.797 -22.891 -20.641 1 97.06 424 ASP A CA 1
ATOM 3370 C C . ASP A 1 424 ? 20.922 -24 -21.688 1 97.06 424 ASP A C 1
ATOM 3372 O O . ASP A 1 424 ? 21.672 -23.859 -22.656 1 97.06 424 ASP A O 1
ATOM 3376 N N . GLY A 1 425 ? 20.422 -25.125 -21.328 1 97.06 425 GLY A N 1
ATOM 3377 C CA . GLY A 1 425 ? 20.359 -26.219 -22.266 1 97.06 425 GLY A CA 1
ATOM 3378 C C . GLY A 1 425 ? 21.625 -27.062 -22.281 1 97.06 425 GLY A C 1
ATOM 3379 O O . GLY A 1 425 ? 21.703 -28.047 -23.031 1 97.06 425 GLY A O 1
ATOM 3380 N N . ALA A 1 426 ? 22.531 -26.719 -21.469 1 97.81 426 ALA A N 1
ATOM 3381 C CA . ALA A 1 426 ? 23.797 -27.453 -21.453 1 97.81 426 ALA A CA 1
ATOM 3382 C C . ALA A 1 426 ? 23.969 -28.219 -20.141 1 97.81 426 ALA A C 1
ATOM 3384 O O . ALA A 1 426 ? 23.766 -27.656 -19.062 1 97.81 426 ALA A O 1
ATOM 3385 N N . ASP A 1 427 ? 24.375 -29.484 -20.266 1 97.81 427 ASP A N 1
ATOM 3386 C CA . ASP A 1 427 ? 24.609 -30.328 -19.094 1 97.81 427 ASP A CA 1
ATOM 3387 C C . ASP A 1 427 ? 26.047 -30.219 -18.594 1 97.81 427 ASP A C 1
ATOM 3389 O O . ASP A 1 427 ? 26.969 -30.156 -19.406 1 97.81 427 ASP A O 1
ATOM 3393 N N . LYS A 1 428 ? 26.203 -30.078 -17.359 1 98 428 LYS A N 1
ATOM 3394 C CA . LYS A 1 428 ? 27.5 -30.219 -16.703 1 98 428 LYS A CA 1
ATOM 3395 C C . LYS A 1 428 ? 27.469 -31.359 -15.688 1 98 428 LYS A C 1
ATOM 3397 O O . LYS A 1 428 ? 26.641 -31.375 -14.789 1 98 428 LYS A O 1
ATOM 3402 N N . ILE A 1 429 ? 28.375 -32.375 -15.859 1 98.06 429 ILE A N 1
ATOM 3403 C CA . ILE A 1 429 ? 28.484 -33.469 -14.898 1 98.06 429 ILE A CA 1
ATOM 3404 C C . ILE A 1 429 ? 29.094 -32.938 -13.602 1 98.06 429 ILE A C 1
ATOM 3406 O O . ILE A 1 429 ? 30.188 -32.344 -13.602 1 98.06 429 ILE A O 1
ATOM 3410 N N . ILE A 1 430 ? 28.438 -33.219 -12.562 1 97.5 430 ILE A N 1
ATOM 3411 C CA . ILE A 1 430 ? 28.922 -32.688 -11.297 1 97.5 430 ILE A CA 1
ATOM 3412 C C . ILE A 1 430 ? 29.422 -33.844 -10.414 1 97.5 430 ILE A C 1
ATOM 3414 O O . ILE A 1 430 ? 30.016 -33.594 -9.359 1 97.5 430 ILE A O 1
ATOM 3418 N N . GLY A 1 431 ? 29.172 -35.031 -10.766 1 97.5 431 GLY A N 1
ATOM 3419 C CA . GLY A 1 431 ? 29.656 -36.25 -10.094 1 97.5 431 GLY A CA 1
ATOM 3420 C C . GLY A 1 431 ? 29.234 -37.531 -10.789 1 97.5 431 GLY A C 1
ATOM 3421 O O . GLY A 1 431 ? 28.25 -37.531 -11.531 1 97.5 431 GLY A O 1
ATOM 3422 N N . GLN A 1 432 ? 30.016 -38.562 -10.617 1 96.94 432 GLN A N 1
ATOM 3423 C CA . GLN A 1 432 ? 29.734 -39.844 -11.219 1 96.94 432 GLN A CA 1
ATOM 3424 C C . GLN A 1 432 ? 30.281 -41 -10.359 1 96.94 432 GLN A C 1
ATOM 3426 O O . GLN A 1 432 ? 31.281 -40.812 -9.664 1 96.94 432 GLN A O 1
ATOM 3431 N N . THR A 1 433 ? 29.641 -42.094 -10.414 1 95.69 433 THR A N 1
ATOM 3432 C CA . THR A 1 433 ? 30.109 -43.312 -9.75 1 95.69 433 THR A CA 1
ATOM 3433 C C . THR A 1 433 ? 29.578 -44.562 -10.445 1 95.69 433 THR A C 1
ATOM 3435 O O . THR A 1 433 ? 28.578 -44.5 -11.172 1 95.69 433 THR A O 1
ATOM 3438 N N . GLU A 1 434 ? 30.219 -45.688 -10.273 1 93.31 434 GLU A N 1
ATOM 3439 C CA . GLU A 1 434 ? 29.75 -46.969 -10.812 1 93.31 434 GLU A CA 1
ATOM 3440 C C . GLU A 1 434 ? 28.641 -47.531 -9.93 1 93.31 434 GLU A C 1
ATOM 3442 O O . GLU A 1 434 ? 28.656 -47.375 -8.711 1 93.31 434 GLU A O 1
ATOM 3447 N N . VAL A 1 435 ? 27.688 -48.094 -10.641 1 91.75 435 VAL A N 1
ATOM 3448 C CA . VAL A 1 435 ? 26.625 -48.781 -9.906 1 91.75 435 VAL A CA 1
ATOM 3449 C C . VAL A 1 435 ? 26.5 -50.219 -10.391 1 91.75 435 VAL A C 1
ATOM 3451 O O . VAL A 1 435 ? 26.781 -50.531 -11.562 1 91.75 435 VAL A O 1
ATOM 3454 N N . LYS A 1 436 ? 26.125 -51.125 -9.461 1 87.19 436 LYS A N 1
ATOM 3455 C CA . LYS A 1 436 ? 25.906 -52.531 -9.797 1 87.19 436 LYS A CA 1
ATOM 3456 C C . LYS A 1 436 ? 24.453 -52.781 -10.164 1 87.19 436 LYS A C 1
ATOM 3458 O O . LYS A 1 436 ? 23.578 -51.969 -9.875 1 87.19 436 LYS A O 1
ATOM 3463 N N . ASP A 1 437 ? 24.297 -53.938 -10.82 1 88.75 437 ASP A N 1
ATOM 3464 C CA . ASP A 1 437 ? 22.922 -54.375 -11.102 1 88.75 437 ASP A CA 1
ATOM 3465 C C . ASP A 1 437 ? 22.125 -54.5 -9.812 1 88.75 437 ASP A C 1
ATOM 3467 O O . ASP A 1 437 ? 22.656 -54.906 -8.781 1 88.75 437 ASP A O 1
ATOM 3471 N N . GLY A 1 438 ? 20.906 -54.125 -9.898 1 90.75 438 GLY A N 1
ATOM 3472 C CA . GLY A 1 438 ? 20.031 -54.188 -8.742 1 90.75 438 GLY A CA 1
ATOM 3473 C C . GLY A 1 438 ? 19.234 -52.938 -8.508 1 90.75 438 GLY A C 1
ATOM 3474 O O . GLY A 1 438 ? 18.828 -52.281 -9.461 1 90.75 438 GLY A O 1
ATOM 3475 N N . SER A 1 439 ? 19.016 -52.719 -7.242 1 93.44 439 SER A N 1
ATOM 3476 C CA . SER A 1 439 ? 18.219 -51.562 -6.859 1 93.44 439 SER A CA 1
ATOM 3477 C C . SER A 1 439 ? 19.094 -50.344 -6.602 1 93.44 439 SER A C 1
ATOM 3479 O O . SER A 1 439 ? 20.078 -50.438 -5.855 1 93.44 439 SER A O 1
ATOM 3481 N N . VAL A 1 440 ? 18.797 -49.25 -7.285 1 95.44 440 VAL A N 1
ATOM 3482 C CA . VAL A 1 440 ? 19.5 -48 -7.07 1 95.44 440 VAL A CA 1
ATOM 3483 C C . VAL A 1 440 ? 18.516 -46.969 -6.516 1 95.44 440 VAL A C 1
ATOM 3485 O O . VAL A 1 440 ? 17.422 -46.781 -7.047 1 95.44 440 VAL A O 1
ATOM 3488 N N . THR A 1 441 ? 18.891 -46.312 -5.426 1 97.75 441 THR A N 1
ATOM 3489 C CA . THR A 1 441 ? 18.109 -45.219 -4.863 1 97.75 441 THR A CA 1
ATOM 3490 C C . THR A 1 441 ? 18.781 -43.875 -5.133 1 97.75 441 THR A C 1
ATOM 3492 O O . THR A 1 441 ? 19.922 -43.656 -4.734 1 97.75 441 THR A O 1
ATOM 3495 N N . PHE A 1 442 ? 18.031 -43 -5.863 1 98.5 442 PHE A N 1
ATOM 3496 C CA . PHE A 1 442 ? 18.469 -41.656 -6.125 1 98.5 442 PHE A CA 1
ATOM 3497 C C . PHE A 1 442 ? 18.078 -40.719 -4.984 1 98.5 442 PHE A C 1
ATOM 3499 O O . PHE A 1 442 ? 17.094 -40.938 -4.297 1 98.5 442 PHE A O 1
ATOM 3506 N N . VAL A 1 443 ? 18.844 -39.625 -4.805 1 98.62 443 VAL A N 1
ATOM 3507 C CA . VAL A 1 443 ? 18.469 -38.594 -3.846 1 98.62 443 VAL A CA 1
ATOM 3508 C C . VAL A 1 443 ? 18.812 -37.219 -4.414 1 98.62 443 VAL A C 1
ATOM 3510 O O . VAL A 1 443 ? 19.875 -37.031 -5.008 1 98.62 443 VAL A O 1
ATOM 3513 N N . ILE A 1 444 ? 17.906 -36.312 -4.398 1 98.81 444 ILE A N 1
ATOM 3514 C CA . ILE A 1 444 ? 18.109 -34.875 -4.645 1 98.81 444 ILE A CA 1
ATOM 3515 C C . ILE A 1 444 ? 17.719 -34.062 -3.41 1 98.81 444 ILE A C 1
ATOM 3517 O O . ILE A 1 444 ? 16.656 -34.312 -2.826 1 98.81 444 ILE A O 1
ATOM 3521 N N . LYS A 1 445 ? 18.625 -33.219 -3.018 1 98.44 445 LYS A N 1
ATOM 3522 C CA . LYS A 1 445 ? 18.406 -32.344 -1.871 1 98.44 445 LYS A CA 1
ATOM 3523 C C . LYS A 1 445 ? 18.438 -30.891 -2.289 1 98.44 445 LYS A C 1
ATOM 3525 O O . LYS A 1 445 ? 19.312 -30.469 -3.057 1 98.44 445 LYS A O 1
ATOM 3530 N N . GLY A 1 446 ? 17.422 -30.141 -1.861 1 97.69 446 GLY A N 1
ATOM 3531 C CA . GLY A 1 446 ? 17.422 -28.688 -1.943 1 97.69 446 GLY A CA 1
ATOM 3532 C C . GLY A 1 446 ? 17.453 -28.016 -0.584 1 97.69 446 GLY A C 1
ATOM 3533 O O . GLY A 1 446 ? 16.828 -28.484 0.363 1 97.69 446 GLY A O 1
ATOM 3534 N N . ASP A 1 447 ? 18.188 -26.953 -0.445 1 97.88 447 ASP A N 1
ATOM 3535 C CA . ASP A 1 447 ? 18.25 -26.125 0.748 1 97.88 447 ASP A CA 1
ATOM 3536 C C . ASP A 1 447 ? 18.5 -24.656 0.379 1 97.88 447 ASP A C 1
ATOM 3538 O O . ASP A 1 447 ? 19.641 -24.219 0.28 1 97.88 447 ASP A O 1
ATOM 3542 N N . GLY A 1 448 ? 17.391 -23.953 0.348 1 96.81 448 GLY A N 1
ATOM 3543 C CA . GLY A 1 448 ? 17.5 -22.609 -0.21 1 96.81 448 GLY A CA 1
ATOM 3544 C C . GLY A 1 448 ? 17.922 -22.609 -1.67 1 96.81 448 GLY A C 1
ATOM 3545 O O . GLY A 1 448 ? 17.219 -23.156 -2.52 1 96.81 448 GLY A O 1
ATOM 3546 N N . LEU A 1 449 ? 19.094 -22.031 -1.895 1 98.12 449 LEU A N 1
ATOM 3547 C CA . LEU A 1 449 ? 19.578 -21.938 -3.266 1 98.12 449 LEU A CA 1
ATOM 3548 C C . LEU A 1 449 ? 20.719 -22.938 -3.508 1 98.12 449 LEU A C 1
ATOM 3550 O O . LEU A 1 449 ? 21.438 -22.844 -4.504 1 98.12 449 LEU A O 1
ATOM 3554 N N . LYS A 1 450 ? 20.797 -23.891 -2.586 1 98.31 450 LYS A N 1
ATOM 3555 C CA . LYS A 1 450 ? 21.781 -24.953 -2.719 1 98.31 450 LYS A CA 1
ATOM 3556 C C . LYS A 1 450 ? 21.109 -26.281 -3.098 1 98.31 450 LYS A C 1
ATOM 3558 O O . LYS A 1 450 ? 20.016 -26.578 -2.605 1 98.31 450 LYS A O 1
ATOM 3563 N N . GLY A 1 451 ? 21.734 -26.984 -4.039 1 98.31 451 GLY A N 1
ATOM 3564 C CA . GLY A 1 451 ? 21.266 -28.297 -4.461 1 98.31 451 GLY A CA 1
ATOM 3565 C C . GLY A 1 451 ? 22.344 -29.359 -4.453 1 98.31 451 GLY A C 1
ATOM 3566 O O . GLY A 1 451 ? 23.531 -29.047 -4.652 1 98.31 451 GLY A O 1
ATOM 3567 N N . GLN A 1 452 ? 21.953 -30.5 -4.191 1 98.44 452 GLN A N 1
ATOM 3568 C CA . GLN A 1 452 ? 22.828 -31.672 -4.297 1 98.44 452 GLN A CA 1
ATOM 3569 C C . GLN A 1 452 ? 22.062 -32.875 -4.812 1 98.44 452 GLN A C 1
ATOM 3571 O O . GLN A 1 452 ? 20.859 -33 -4.605 1 98.44 452 GLN A O 1
ATOM 3576 N N . ALA A 1 453 ? 22.781 -33.719 -5.5 1 98.69 453 ALA A N 1
ATOM 3577 C CA . ALA A 1 453 ? 22.234 -34.969 -6.004 1 98.69 453 ALA A CA 1
ATOM 3578 C C . ALA A 1 453 ? 23.203 -36.156 -5.762 1 98.69 453 ALA A C 1
ATOM 3580 O O . ALA A 1 453 ? 24.406 -35.938 -5.656 1 98.69 453 ALA A O 1
ATOM 3581 N N . GLY A 1 454 ? 22.672 -37.281 -5.605 1 98.44 454 GLY A N 1
ATOM 3582 C CA . GLY A 1 454 ? 23.469 -38.469 -5.379 1 98.44 454 GLY A CA 1
ATOM 3583 C C . GLY A 1 454 ? 22.656 -39.75 -5.359 1 98.44 454 GLY A C 1
ATOM 3584 O O . GLY A 1 454 ? 21.578 -39.812 -5.949 1 98.44 454 GLY A O 1
ATOM 3585 N N . ILE A 1 455 ? 23.281 -40.781 -4.844 1 97.81 455 ILE A N 1
ATOM 3586 C CA . ILE A 1 455 ? 22.625 -42.094 -4.695 1 97.81 455 ILE A CA 1
ATOM 3587 C C . ILE A 1 455 ? 22.781 -42.594 -3.262 1 97.81 455 ILE A C 1
ATOM 3589 O O . ILE A 1 455 ? 23.578 -42.031 -2.49 1 97.81 455 ILE A O 1
ATOM 3593 N N . VAL A 1 456 ? 21.922 -43.531 -2.969 1 96.44 456 VAL A N 1
ATOM 3594 C CA . VAL A 1 456 ? 22.016 -44.156 -1.661 1 96.44 456 VAL A CA 1
ATOM 3595 C C . VAL A 1 456 ? 22.688 -45.531 -1.802 1 96.44 456 VAL A C 1
ATOM 3597 O O . VAL A 1 456 ? 22.25 -46.375 -2.586 1 96.44 456 VAL A O 1
ATOM 3600 N N . GLU A 1 457 ? 23.672 -45.812 -1.152 1 89.06 457 GLU A N 1
ATOM 3601 C CA . GLU A 1 457 ? 24.359 -47.094 -1.047 1 89.06 457 GLU A CA 1
ATOM 3602 C C . GLU A 1 457 ? 24.219 -47.656 0.356 1 89.06 457 GLU A C 1
ATOM 3604 O O . GLU A 1 457 ? 24.781 -47.156 1.313 1 89.06 457 GLU A O 1
ATOM 3609 N N . GLY A 1 458 ? 23.578 -48.75 0.441 1 84.38 458 GLY A N 1
ATOM 3610 C CA . GLY A 1 458 ? 23.219 -49.219 1.766 1 84.38 458 GLY A CA 1
ATOM 3611 C C . GLY A 1 458 ? 22.359 -48.25 2.545 1 84.38 458 GLY A C 1
ATOM 3612 O O . GLY A 1 458 ? 21.234 -47.969 2.143 1 84.38 458 GLY A O 1
ATOM 3613 N N . ASN A 1 459 ? 22.891 -47.719 3.557 1 87.12 459 ASN A N 1
ATOM 3614 C CA . ASN A 1 459 ? 22.156 -46.75 4.355 1 87.12 459 ASN A CA 1
ATOM 3615 C C . ASN A 1 459 ? 22.812 -45.375 4.336 1 87.12 459 ASN A C 1
ATOM 3617 O O . ASN A 1 459 ? 22.484 -44.531 5.148 1 87.12 459 ASN A O 1
ATOM 3621 N N . LYS A 1 460 ? 23.781 -45.219 3.348 1 92.06 460 LYS A N 1
ATOM 3622 C CA . LYS A 1 460 ? 24.547 -43.969 3.307 1 92.06 460 LYS A CA 1
ATOM 3623 C C . LYS A 1 460 ? 24.266 -43.219 2.012 1 92.06 460 LYS A C 1
ATOM 3625 O O . LYS A 1 460 ? 24.297 -43.812 0.925 1 92.06 460 LYS A O 1
ATOM 3630 N N . GLU A 1 461 ? 23.875 -42.062 2.115 1 95.38 461 GLU A N 1
ATOM 3631 C CA . GLU A 1 461 ? 23.75 -41.156 0.962 1 95.38 461 GLU A CA 1
ATOM 3632 C C . GLU A 1 461 ? 25.125 -40.781 0.421 1 95.38 461 GLU A C 1
ATOM 3634 O O . GLU A 1 461 ? 25.938 -40.219 1.152 1 95.38 461 GLU A O 1
ATOM 3639 N N . VAL A 1 462 ? 25.469 -41.094 -0.739 1 96.12 462 VAL A N 1
ATOM 3640 C CA . VAL A 1 462 ? 26.641 -40.625 -1.465 1 96.12 462 VAL A CA 1
ATOM 3641 C C . VAL A 1 462 ? 26.281 -39.438 -2.33 1 96.12 462 VAL A C 1
ATOM 3643 O O . VAL A 1 462 ? 25.844 -39.594 -3.467 1 96.12 462 VAL A O 1
ATOM 3646 N N . MET A 1 463 ? 26.562 -38.25 -1.794 1 97.44 463 MET A N 1
ATOM 3647 C CA . MET A 1 463 ? 26.188 -37 -2.449 1 97.44 463 MET A CA 1
ATOM 3648 C C . MET A 1 463 ? 27.344 -36.438 -3.271 1 97.44 463 MET A C 1
ATOM 3650 O O . MET A 1 463 ? 28.484 -36.5 -2.838 1 97.44 463 MET A O 1
ATOM 3654 N N . PHE A 1 464 ? 27.031 -36 -4.434 1 97.5 464 PHE A N 1
ATOM 3655 C CA . PHE A 1 464 ? 28.016 -35.375 -5.297 1 97.5 464 PHE A CA 1
ATOM 3656 C C . PHE A 1 464 ? 28.156 -33.875 -4.949 1 97.5 464 PHE A C 1
ATOM 3658 O O . PHE A 1 464 ? 27.75 -33.469 -3.869 1 97.5 464 PHE A O 1
ATOM 3665 N N . ASP A 1 465 ? 28.859 -33.094 -5.781 1 97.31 465 ASP A N 1
ATOM 3666 C CA . ASP A 1 465 ? 29.188 -31.719 -5.484 1 97.31 465 ASP A CA 1
ATOM 3667 C C . ASP A 1 465 ? 27.922 -30.875 -5.328 1 97.31 465 ASP A C 1
ATOM 3669 O O . ASP A 1 465 ? 26.938 -31.062 -6.047 1 97.31 465 ASP A O 1
ATOM 3673 N N . GLU A 1 466 ? 27.953 -30.047 -4.344 1 98.06 466 GLU A N 1
ATOM 3674 C CA . GLU A 1 466 ? 26.875 -29.062 -4.18 1 98.06 466 GLU A CA 1
ATOM 3675 C C . GLU A 1 466 ? 26.844 -28.078 -5.336 1 98.06 466 GLU A C 1
ATOM 3677 O O . GLU A 1 466 ? 27.906 -27.641 -5.816 1 98.06 466 GLU A O 1
ATOM 3682 N N . VAL A 1 467 ? 25.641 -27.672 -5.75 1 98.38 467 VAL A N 1
ATOM 3683 C CA . VAL A 1 467 ? 25.516 -26.734 -6.859 1 98.38 467 VAL A CA 1
ATOM 3684 C C . VAL A 1 467 ? 24.609 -25.578 -6.449 1 98.38 467 VAL A C 1
ATOM 3686 O O . VAL A 1 467 ? 23.859 -25.688 -5.473 1 98.38 467 VAL A O 1
ATOM 3689 N N . ASP A 1 468 ? 24.656 -24.469 -7.168 1 98.12 468 ASP A N 1
ATOM 3690 C CA . ASP A 1 468 ? 23.781 -23.297 -7.012 1 98.12 468 ASP A CA 1
ATOM 3691 C C . ASP A 1 468 ? 22.516 -23.453 -7.836 1 98.12 468 ASP A C 1
ATOM 3693 O O . ASP A 1 468 ? 22.547 -23.328 -9.062 1 98.12 468 ASP A O 1
ATOM 3697 N N . ILE A 1 469 ? 21.453 -23.656 -7.188 1 97.81 469 ILE A N 1
ATOM 3698 C CA . ILE A 1 469 ? 20.234 -23.922 -7.949 1 97.81 469 ILE A CA 1
ATOM 3699 C C . ILE A 1 469 ? 19.469 -22.609 -8.188 1 97.81 469 ILE A C 1
ATOM 3701 O O . ILE A 1 469 ? 18.312 -22.641 -8.617 1 97.81 469 ILE A O 1
ATOM 3705 N N . ARG A 1 470 ? 20.078 -21.422 -7.98 1 96.06 470 ARG A N 1
ATOM 3706 C CA . ARG A 1 470 ? 19.531 -20.172 -8.5 1 96.06 470 ARG A CA 1
ATOM 3707 C C . ARG A 1 470 ? 19.219 -20.297 -9.984 1 96.06 470 ARG A C 1
ATOM 3709 O O . ARG A 1 470 ? 18.281 -19.656 -10.477 1 96.06 470 ARG A O 1
ATOM 3716 N N . ALA A 1 471 ? 19.922 -21.078 -10.641 1 97.12 471 ALA A N 1
ATOM 3717 C CA . ALA A 1 471 ? 19.719 -21.344 -12.062 1 97.12 471 ALA A CA 1
ATOM 3718 C C . ALA A 1 471 ? 18.297 -21.828 -12.336 1 97.12 471 ALA A C 1
ATOM 3720 O O . ALA A 1 471 ? 17.766 -21.609 -13.422 1 97.12 471 ALA A O 1
ATOM 3721 N N . LEU A 1 472 ? 17.734 -22.516 -11.344 1 98.19 472 LEU A N 1
ATOM 3722 C CA . LEU A 1 472 ? 16.406 -23.109 -11.508 1 98.19 472 LEU A CA 1
ATOM 3723 C C . LEU A 1 472 ? 15.32 -22.172 -11.023 1 98.19 472 LEU A C 1
ATOM 3725 O O . LEU A 1 472 ? 14.188 -22.594 -10.766 1 98.19 472 LEU A O 1
ATOM 3729 N N . SER A 1 473 ? 15.648 -20.922 -10.891 1 97.38 473 SER A N 1
ATOM 3730 C CA . SER A 1 473 ? 14.68 -19.922 -10.461 1 97.38 473 SER A CA 1
ATOM 3731 C C . SER A 1 473 ? 13.992 -19.266 -11.656 1 97.38 473 SER A C 1
ATOM 3733 O O . SER A 1 473 ? 14.516 -19.297 -12.773 1 97.38 473 SER A O 1
ATOM 3735 N N . THR A 1 474 ? 12.852 -18.703 -11.383 1 96.12 474 THR A N 1
ATOM 3736 C CA . THR A 1 474 ? 12.117 -17.938 -12.391 1 96.12 474 THR A CA 1
ATOM 3737 C C . THR A 1 474 ? 12.977 -16.812 -12.938 1 96.12 474 THR A C 1
ATOM 3739 O O . THR A 1 474 ? 12.922 -16.5 -14.125 1 96.12 474 THR A O 1
ATOM 3742 N N . GLU A 1 475 ? 13.789 -16.141 -12.141 1 94.88 475 GLU A N 1
ATOM 3743 C CA . GLU A 1 475 ? 14.586 -14.977 -12.5 1 94.88 475 GLU A CA 1
ATOM 3744 C C . GLU A 1 475 ? 15.672 -15.344 -13.508 1 94.88 475 GLU A C 1
ATOM 3746 O O . GLU A 1 475 ? 16.062 -14.523 -14.336 1 94.88 475 GLU A O 1
ATOM 3751 N N . VAL A 1 476 ? 16.094 -16.594 -13.484 1 97 476 VAL A N 1
ATOM 3752 C CA . VAL A 1 476 ? 17.188 -17.016 -14.367 1 97 476 VAL A CA 1
ATOM 3753 C C . VAL A 1 476 ? 16.625 -17.844 -15.516 1 97 476 VAL A C 1
ATOM 3755 O O . VAL A 1 476 ? 16.859 -17.547 -16.688 1 97 476 VAL A O 1
ATOM 3758 N N . ALA A 1 477 ? 15.828 -18.844 -15.156 1 97.31 477 ALA A N 1
ATOM 3759 C CA . ALA A 1 477 ? 15.328 -19.812 -16.141 1 97.31 477 ALA A CA 1
ATOM 3760 C C . ALA A 1 477 ? 14.164 -19.234 -16.938 1 97.31 477 ALA A C 1
ATOM 3762 O O . ALA A 1 477 ? 13.797 -19.766 -17.984 1 97.31 477 ALA A O 1
ATOM 3763 N N . GLY A 1 478 ? 13.555 -18.172 -16.391 1 94.12 478 GLY A N 1
ATOM 3764 C CA . GLY A 1 478 ? 12.391 -17.594 -17.031 1 94.12 478 GLY A CA 1
ATOM 3765 C C . GLY A 1 478 ? 11.102 -18.328 -16.719 1 94.12 478 GLY A C 1
ATOM 3766 O O . GLY A 1 478 ? 11.094 -19.281 -15.938 1 94.12 478 GLY A O 1
ATOM 3767 N N . GLY A 1 479 ? 10.031 -17.812 -17.281 1 89.81 479 GLY A N 1
ATOM 3768 C CA . GLY A 1 479 ? 8.719 -18.406 -17.078 1 89.81 479 GLY A CA 1
ATOM 3769 C C . GLY A 1 479 ? 8.117 -18.047 -15.727 1 89.81 479 GLY A C 1
ATOM 3770 O O . GLY A 1 479 ? 8.586 -17.125 -15.055 1 89.81 479 GLY A O 1
ATOM 3771 N N . PHE A 1 480 ? 7.07 -18.734 -15.359 1 88.38 480 PHE A N 1
ATOM 3772 C CA . PHE A 1 480 ? 6.426 -18.406 -14.094 1 88.38 480 PHE A CA 1
ATOM 3773 C C . PHE A 1 480 ? 5.914 -19.656 -13.398 1 88.38 480 PHE A C 1
ATOM 3775 O O . PHE A 1 480 ? 4.926 -19.609 -12.664 1 88.38 480 PHE A O 1
ATOM 3782 N N . VAL A 1 481 ? 6.543 -20.797 -13.805 1 94.69 481 VAL A N 1
ATOM 3783 C CA . VAL A 1 481 ? 6.254 -22.031 -13.07 1 94.69 481 VAL A CA 1
ATOM 3784 C C . VAL A 1 481 ? 7.297 -22.234 -11.969 1 94.69 481 VAL A C 1
ATOM 3786 O O . VAL A 1 481 ? 8.305 -21.531 -11.93 1 94.69 481 VAL A O 1
ATOM 3789 N N . GLY A 1 482 ? 7.008 -23.125 -11.055 1 96.94 482 GLY A N 1
ATOM 3790 C CA . GLY A 1 482 ? 7.973 -23.578 -10.062 1 96.94 482 GLY A CA 1
ATOM 3791 C C . GLY A 1 482 ? 8.594 -24.922 -10.406 1 96.94 482 GLY A C 1
ATOM 3792 O O . GLY A 1 482 ? 8.195 -25.562 -11.375 1 96.94 482 GLY A O 1
ATOM 3793 N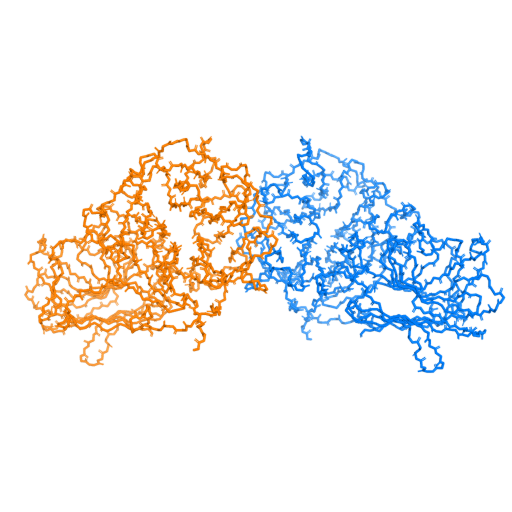 N . CYS A 1 483 ? 9.531 -25.266 -9.594 1 98.12 483 CYS A N 1
ATOM 3794 C CA . CYS A 1 483 ? 10.203 -26.531 -9.836 1 98.12 483 CYS A CA 1
ATOM 3795 C C . CYS A 1 483 ? 9.312 -27.719 -9.461 1 98.12 483 CYS A C 1
ATOM 3797 O O . CYS A 1 483 ? 8.508 -27.609 -8.523 1 98.12 483 CYS A O 1
ATOM 3799 N N . THR A 1 484 ? 9.477 -28.766 -10.18 1 97.88 484 THR A N 1
ATOM 3800 C CA . THR A 1 484 ? 8.961 -30.078 -9.812 1 97.88 484 THR A CA 1
ATOM 3801 C C . THR A 1 484 ? 10.109 -31.078 -9.633 1 97.88 484 THR A C 1
ATOM 3803 O O . THR A 1 484 ? 11.219 -30.844 -10.117 1 97.88 484 THR A O 1
ATOM 3806 N N . VAL A 1 485 ? 9.867 -32.031 -8.852 1 98.31 485 VAL A N 1
ATOM 3807 C CA . VAL A 1 485 ? 10.82 -33.125 -8.68 1 98.31 485 VAL A CA 1
ATOM 3808 C C . VAL A 1 485 ? 10.148 -34.469 -8.977 1 98.31 485 VAL A C 1
ATOM 3810 O O . VAL A 1 485 ? 9.055 -34.75 -8.484 1 98.31 485 VAL A O 1
ATOM 3813 N N . GLY A 1 486 ? 10.781 -35.219 -9.867 1 98.44 486 GLY A N 1
ATOM 3814 C CA . GLY A 1 486 ? 10.102 -36.438 -10.273 1 98.44 486 GLY A CA 1
ATOM 3815 C C . GLY A 1 486 ? 11.016 -37.438 -10.938 1 98.44 486 GLY A C 1
ATOM 3816 O O . GLY A 1 486 ? 12.203 -37.156 -11.148 1 98.44 486 GLY A O 1
ATOM 3817 N N . ILE A 1 487 ? 10.508 -38.656 -11.258 1 98.69 487 ILE A N 1
ATOM 3818 C CA . ILE A 1 487 ? 11.219 -39.75 -11.875 1 98.69 487 ILE A CA 1
ATOM 3819 C C . ILE A 1 487 ? 11.031 -39.719 -13.391 1 98.69 487 ILE A C 1
ATOM 3821 O O . ILE A 1 487 ? 10.023 -39.188 -13.875 1 98.69 487 ILE A O 1
ATOM 3825 N N . TYR A 1 488 ? 12.039 -40.219 -14.094 1 98.31 488 TYR A N 1
ATOM 3826 C CA . TYR A 1 488 ? 11.93 -40.281 -15.547 1 98.31 488 TYR A CA 1
ATOM 3827 C C . TYR A 1 488 ? 12.688 -41.469 -16.109 1 98.31 488 TYR A C 1
ATOM 3829 O O . TYR A 1 488 ? 13.539 -42.062 -15.422 1 98.31 488 TYR A O 1
ATOM 3837 N N . ALA A 1 489 ? 12.32 -41.875 -17.297 1 97.62 489 ALA A N 1
ATOM 3838 C CA . ALA A 1 489 ? 13 -42.938 -18.031 1 97.62 489 ALA A CA 1
ATOM 3839 C C . ALA A 1 489 ? 13.07 -42.625 -19.531 1 97.62 489 ALA A C 1
ATOM 3841 O O . ALA A 1 489 ? 12.07 -42.219 -20.141 1 97.62 489 ALA A O 1
ATOM 3842 N N . SER A 1 490 ? 14.219 -42.75 -20.047 1 96.81 490 SER A N 1
ATOM 3843 C CA . SER A 1 490 ? 14.453 -42.531 -21.469 1 96.81 490 SER A CA 1
ATOM 3844 C C . SER A 1 490 ? 15.07 -43.781 -22.109 1 96.81 490 SER A C 1
ATOM 3846 O O . SER A 1 490 ? 15.945 -44.406 -21.531 1 96.81 490 SER A O 1
ATOM 3848 N N . ASP A 1 491 ? 14.586 -44.031 -23.297 1 96.31 491 ASP A N 1
ATOM 3849 C CA . ASP A 1 491 ? 15.133 -45.156 -24.047 1 96.31 491 ASP A CA 1
ATOM 3850 C C . ASP A 1 491 ? 16.297 -44.719 -24.922 1 96.31 491 ASP A C 1
ATOM 3852 O O . ASP A 1 491 ? 16.141 -43.875 -25.812 1 96.31 491 ASP A O 1
ATOM 3856 N N . ASN A 1 492 ? 17.438 -45.344 -24.75 1 93.88 492 ASN A N 1
ATOM 3857 C CA . ASN A 1 492 ? 18.656 -44.906 -25.422 1 93.88 492 ASN A CA 1
ATOM 3858 C C . ASN A 1 492 ? 18.734 -45.5 -26.844 1 93.88 492 ASN A C 1
ATOM 3860 O O . ASN A 1 492 ? 19.547 -45.062 -27.656 1 93.88 492 ASN A O 1
ATOM 3864 N N . THR A 1 493 ? 17.953 -46.406 -27.125 1 93.5 493 THR A N 1
ATOM 3865 C CA . THR A 1 493 ? 18 -47.031 -28.438 1 93.5 493 THR A CA 1
ATOM 3866 C C . THR A 1 493 ? 17.172 -46.281 -29.453 1 93.5 493 THR A C 1
ATOM 3868 O O . THR A 1 493 ? 17.266 -46.531 -30.656 1 93.5 493 THR A O 1
ATOM 3871 N N . GLY A 1 494 ? 16.375 -45.438 -28.969 1 92.56 494 GLY A N 1
ATOM 3872 C CA . GLY A 1 494 ? 15.484 -44.688 -29.844 1 92.56 494 GLY A CA 1
ATOM 3873 C C . GLY A 1 494 ? 14.094 -45.312 -29.922 1 92.56 494 GLY A C 1
ATOM 3874 O O . GLY A 1 494 ? 13.203 -44.75 -30.578 1 92.56 494 GLY A O 1
ATOM 3875 N N . SER A 1 495 ? 13.867 -46.344 -29.203 1 93.5 495 SER A N 1
ATOM 3876 C CA . SER A 1 495 ? 12.531 -46.906 -29.109 1 93.5 495 SER A CA 1
ATOM 3877 C C . SER A 1 495 ? 11.625 -46.094 -28.219 1 93.5 495 SER A C 1
ATOM 3879 O O . SER A 1 495 ? 12.102 -45.438 -27.281 1 93.5 495 SER A O 1
ATOM 3881 N N . ASP A 1 496 ? 10.406 -46.094 -28.656 1 94 496 ASP A N 1
ATOM 3882 C CA . ASP A 1 496 ? 9.461 -45.281 -27.875 1 94 496 ASP A CA 1
ATOM 3883 C C . ASP A 1 496 ? 8.422 -46.188 -27.188 1 94 496 ASP A C 1
ATOM 3885 O O . ASP A 1 496 ? 7.668 -46.875 -27.859 1 94 496 ASP A O 1
ATOM 3889 N N . LEU A 1 497 ? 8.438 -46.219 -25.875 1 95 497 LEU A N 1
ATOM 3890 C CA . LEU A 1 497 ? 7.43 -46.844 -25.031 1 95 497 LEU A CA 1
ATOM 3891 C C . LEU A 1 497 ? 7.418 -48.344 -25.203 1 95 497 LEU A C 1
ATOM 3893 O O . LEU A 1 497 ? 6.359 -48.969 -25.172 1 95 497 LEU A O 1
ATOM 3897 N N . THR A 1 498 ? 8.477 -48.875 -25.469 1 94.31 498 THR A N 1
ATOM 3898 C CA . THR A 1 498 ? 8.617 -50.312 -25.609 1 94.31 498 THR A CA 1
ATOM 3899 C C . THR A 1 498 ? 9.305 -50.906 -24.391 1 94.31 498 THR A C 1
ATOM 3901 O O . THR A 1 498 ? 8.82 -51.906 -23.828 1 94.31 498 THR A O 1
ATOM 3904 N N . ASN A 1 499 ? 10.391 -50.312 -24.078 1 94.81 499 ASN A N 1
ATOM 3905 C CA . ASN A 1 499 ? 11.109 -50.719 -22.875 1 94.81 499 ASN A CA 1
ATOM 3906 C C . ASN A 1 499 ? 10.617 -49.938 -21.641 1 94.81 499 ASN A C 1
ATOM 3908 O O . ASN A 1 499 ? 10 -48.875 -21.766 1 94.81 499 ASN A O 1
ATOM 3912 N N . SER A 1 500 ? 10.828 -50.656 -20.484 1 96.19 500 SER A N 1
ATOM 3913 C CA . SER A 1 500 ? 10.273 -50.031 -19.281 1 96.19 500 SER A CA 1
ATOM 3914 C C . SER A 1 500 ? 11.273 -50.062 -18.141 1 96.19 500 SER A C 1
ATOM 3916 O O . SER A 1 500 ? 12.141 -50.938 -18.078 1 96.19 500 SER A O 1
ATOM 3918 N N . ALA A 1 501 ? 11.18 -49.094 -17.344 1 96.69 501 ALA A N 1
ATOM 3919 C CA . ALA A 1 501 ? 11.82 -49.062 -16.031 1 96.69 501 ALA A CA 1
ATOM 3920 C C . ALA A 1 501 ? 10.812 -49.312 -14.922 1 96.69 501 ALA A C 1
ATOM 3922 O O . ALA A 1 501 ? 9.656 -48.906 -15.016 1 96.69 501 ALA A O 1
ATOM 3923 N N . VAL A 1 502 ? 11.242 -49.969 -13.852 1 97.69 502 VAL A N 1
ATOM 3924 C CA . VAL A 1 502 ? 10.375 -50.219 -12.703 1 97.69 502 VAL A CA 1
ATOM 3925 C C . VAL A 1 502 ? 10.883 -49.469 -11.484 1 97.69 502 VAL A C 1
ATOM 3927 O O . VAL A 1 502 ? 11.914 -49.812 -10.914 1 97.69 502 VAL A O 1
ATOM 3930 N N . PHE A 1 503 ? 10.141 -48.469 -11.086 1 98.5 503 PHE A N 1
ATOM 3931 C CA . PHE A 1 503 ? 10.406 -47.719 -9.852 1 98.5 503 PHE A CA 1
ATOM 3932 C C . PHE A 1 503 ? 9.625 -48.344 -8.688 1 98.5 503 PHE A C 1
ATOM 3934 O O . PHE A 1 503 ? 8.445 -48.656 -8.828 1 98.5 503 PHE A O 1
ATOM 3941 N N . THR A 1 504 ? 10.242 -48.438 -7.512 1 98 504 THR A N 1
ATOM 3942 C CA . THR A 1 504 ? 9.578 -49.094 -6.391 1 98 504 THR A CA 1
ATOM 3943 C C . THR A 1 504 ? 9.078 -48.062 -5.379 1 98 504 THR A C 1
ATOM 3945 O O . THR A 1 504 ? 8.062 -48.281 -4.723 1 98 504 THR A O 1
ATOM 3948 N N . ASP A 1 505 ? 9.828 -47.031 -5.254 1 96.62 505 ASP A N 1
ATOM 3949 C CA . ASP A 1 505 ? 9.5 -46.062 -4.23 1 96.62 505 ASP A CA 1
ATOM 3950 C C . ASP A 1 505 ? 9.789 -44.625 -4.723 1 96.62 505 ASP A C 1
ATOM 3952 O O . ASP A 1 505 ? 10.656 -44.438 -5.578 1 96.62 505 ASP A O 1
ATOM 3956 N N . PHE A 1 506 ? 9.039 -43.688 -4.188 1 97.56 506 PHE A N 1
ATOM 3957 C CA . PHE A 1 506 ? 9.242 -42.25 -4.328 1 97.56 506 PHE A CA 1
ATOM 3958 C C . PHE A 1 506 ? 8.891 -41.531 -3.031 1 97.56 506 PHE A C 1
ATOM 3960 O O . PHE A 1 506 ? 7.816 -41.75 -2.471 1 97.56 506 PHE A O 1
ATOM 3967 N N . ARG A 1 507 ? 9.852 -40.719 -2.539 1 96.94 507 ARG A N 1
ATOM 3968 C CA . ARG A 1 507 ? 9.641 -40 -1.272 1 96.94 507 ARG A CA 1
ATOM 3969 C C . ARG A 1 507 ? 10.016 -38.531 -1.388 1 96.94 507 ARG A C 1
ATOM 3971 O O . ARG A 1 507 ? 11.016 -38.188 -2.01 1 96.94 507 ARG A O 1
ATOM 3978 N N . TYR A 1 508 ? 9.195 -37.75 -0.901 1 96.25 508 TYR A N 1
ATOM 3979 C CA . TYR A 1 508 ? 9.43 -36.312 -0.742 1 96.25 508 TYR A CA 1
ATOM 3980 C C . TYR A 1 508 ? 9.359 -35.906 0.725 1 96.25 508 TYR A C 1
ATOM 3982 O O . TYR A 1 508 ? 8.336 -36.125 1.387 1 96.25 508 TYR A O 1
ATOM 3990 N N . GLU A 1 509 ? 10.469 -35.25 1.28 1 95.12 509 GLU A N 1
ATOM 3991 C CA . GLU A 1 509 ? 10.57 -34.875 2.682 1 95.12 509 GLU A CA 1
ATOM 3992 C C . GLU A 1 509 ? 10.906 -33.375 2.814 1 95.12 509 GLU A C 1
ATOM 3994 O O . GLU A 1 509 ? 11.781 -32.875 2.105 1 95.12 509 GLU A O 1
ATOM 3999 N N . ALA A 1 510 ? 10.18 -32.781 3.686 1 91.31 510 ALA A N 1
ATOM 4000 C CA . ALA A 1 510 ? 10.508 -31.375 3.947 1 91.31 510 ALA A CA 1
ATOM 4001 C C 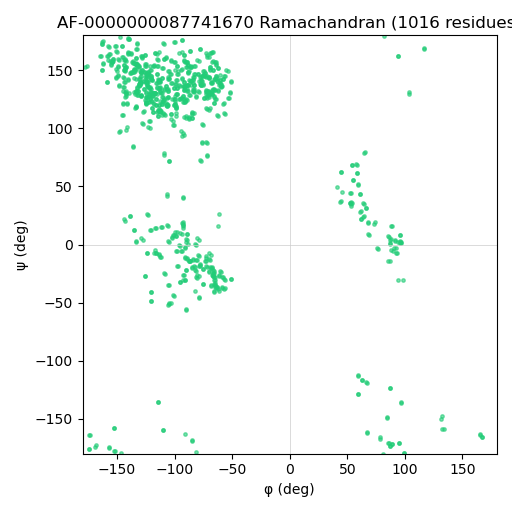. ALA A 1 510 ? 10.383 -31.062 5.434 1 91.31 510 ALA A C 1
ATOM 4003 O O . ALA A 1 510 ? 9.617 -31.688 6.156 1 91.31 510 ALA A O 1
ATOM 4004 N N . MET B 1 1 ? 25.453 8.188 21.906 1 94.06 1 MET B N 1
ATOM 4005 C CA . MET B 1 1 ? 24.484 7.164 21.531 1 94.06 1 MET B CA 1
ATOM 4006 C C . MET B 1 1 ? 23.75 7.551 20.25 1 94.06 1 MET B C 1
ATOM 4008 O O . MET B 1 1 ? 23.578 8.734 19.969 1 94.06 1 MET B O 1
ATOM 4012 N N . LYS B 1 2 ? 23.344 6.629 19.453 1 96.81 2 LYS B N 1
ATOM 4013 C CA . LYS B 1 2 ? 22.641 6.934 18.219 1 96.81 2 LYS B CA 1
ATOM 4014 C C . LYS B 1 2 ? 21.188 7.309 18.5 1 96.81 2 LYS B C 1
ATOM 4016 O O . LYS B 1 2 ? 20.547 6.719 19.375 1 96.81 2 LYS B O 1
ATOM 4021 N N . ALA B 1 3 ? 20.719 8.273 17.766 1 97.69 3 ALA B N 1
ATOM 4022 C CA . ALA B 1 3 ? 19.391 8.82 18 1 97.69 3 ALA B CA 1
ATOM 4023 C C . ALA B 1 3 ? 18.312 7.895 17.453 1 97.69 3 ALA B C 1
ATOM 4025 O O . ALA B 1 3 ? 18.469 7.316 16.375 1 97.69 3 ALA B O 1
ATOM 4026 N N . VAL B 1 4 ? 17.266 7.719 18.203 1 98.06 4 VAL B N 1
ATOM 4027 C CA . VAL B 1 4 ? 16.047 7.051 17.781 1 98.06 4 VAL B CA 1
ATOM 4028 C C . VAL B 1 4 ? 14.867 8.031 17.859 1 98.06 4 VAL B C 1
ATOM 4030 O O . VAL B 1 4 ? 14.523 8.516 18.938 1 98.06 4 VAL B O 1
ATOM 4033 N N . ALA B 1 5 ? 14.305 8.359 16.734 1 98 5 ALA B N 1
ATOM 4034 C CA . ALA B 1 5 ? 13.156 9.25 16.688 1 98 5 ALA B CA 1
ATOM 4035 C C . ALA B 1 5 ? 11.875 8.523 17.094 1 98 5 ALA B C 1
ATOM 4037 O O . ALA B 1 5 ? 11.711 7.336 16.797 1 98 5 ALA B O 1
ATOM 4038 N N . THR B 1 6 ? 11.023 9.172 17.75 1 97.31 6 THR B N 1
ATOM 4039 C CA . THR B 1 6 ? 9.688 8.68 18.062 1 97.31 6 THR B CA 1
ATOM 4040 C C . THR B 1 6 ? 8.633 9.453 17.266 1 97.31 6 THR B C 1
ATOM 4042 O O . THR B 1 6 ? 8.562 10.68 17.344 1 97.31 6 THR B O 1
ATOM 4045 N N . ASN B 1 7 ? 7.801 8.773 16.516 1 97.94 7 ASN B N 1
ATOM 4046 C CA . ASN B 1 7 ? 6.738 9.414 15.75 1 97.94 7 ASN B CA 1
ATOM 4047 C C . ASN B 1 7 ? 5.504 9.664 16.609 1 97.94 7 ASN B C 1
ATOM 4049 O O . ASN B 1 7 ? 5.102 8.805 17.406 1 97.94 7 ASN B O 1
ATOM 4053 N N . PRO B 1 8 ? 4.855 10.812 16.328 1 97.38 8 PRO B N 1
ATOM 4054 C CA . PRO B 1 8 ? 5.301 11.883 15.445 1 97.38 8 PRO B CA 1
ATOM 4055 C C . PRO B 1 8 ? 6.5 12.648 16 1 97.38 8 PRO B C 1
ATOM 4057 O O . PRO B 1 8 ? 6.625 12.82 17.219 1 97.38 8 PRO B O 1
ATOM 4060 N N . ILE B 1 9 ? 7.285 13.148 15.102 1 98.06 9 ILE B N 1
ATOM 4061 C CA . ILE B 1 9 ? 8.453 13.898 15.547 1 98.06 9 ILE B CA 1
ATOM 4062 C C . ILE B 1 9 ? 8.047 15.32 15.914 1 98.06 9 ILE B C 1
ATOM 4064 O O . ILE B 1 9 ? 8.727 15.984 16.703 1 98.06 9 ILE B O 1
ATOM 4068 N N . LEU B 1 10 ? 7.031 15.82 15.312 1 97.44 10 LEU B N 1
ATOM 4069 C CA . LEU B 1 10 ? 6.355 17.031 15.758 1 97.44 10 LEU B CA 1
ATOM 4070 C C . LEU B 1 10 ? 4.883 16.766 16.047 1 97.44 10 LEU B C 1
ATOM 4072 O O . LEU B 1 10 ? 4.074 16.641 15.133 1 97.44 10 LEU B O 1
ATOM 4076 N N . SER B 1 11 ? 4.551 16.734 17.328 1 95.31 11 SER B N 1
ATOM 4077 C CA . SER B 1 11 ? 3.188 16.453 17.766 1 95.31 11 SER B CA 1
ATOM 4078 C C . SER B 1 11 ? 2.33 17.703 17.75 1 95.31 11 SER B C 1
ATOM 4080 O O . SER B 1 11 ? 2.799 18.797 18.109 1 95.31 11 SER B O 1
ATOM 4082 N N . GLY B 1 12 ? 1.085 17.531 17.344 1 93.06 12 GLY B N 1
ATOM 4083 C CA . GLY B 1 12 ? 0.189 18.656 17.172 1 93.06 12 GLY B CA 1
ATOM 4084 C C . GLY B 1 12 ? 0.065 19.094 15.719 1 93.06 12 GLY B C 1
ATOM 4085 O O . GLY B 1 12 ? 0.62 18.453 14.82 1 93.06 12 GLY B O 1
ATOM 4086 N N . PHE B 1 13 ? -0.716 20.109 15.43 1 93.31 13 PHE B N 1
ATOM 4087 C CA . PHE B 1 13 ? -1.018 20.5 14.055 1 93.31 13 PHE B CA 1
ATOM 4088 C C . PHE B 1 13 ? 0.152 21.25 13.43 1 93.31 13 PHE B C 1
ATOM 4090 O O . PHE B 1 13 ? 0.12 22.469 13.32 1 93.31 13 PHE B O 1
ATOM 4097 N N . TYR B 1 14 ? 1.254 20.5 13.117 1 97.19 14 TYR B N 1
ATOM 4098 C CA . TYR B 1 14 ? 2.404 20.875 12.305 1 97.19 14 TYR B CA 1
ATOM 4099 C C . TYR B 1 14 ? 2.34 20.219 10.93 1 97.19 14 TYR B C 1
ATOM 4101 O O . TYR B 1 14 ? 3.17 19.359 10.602 1 97.19 14 TYR B O 1
ATOM 4109 N N . PRO B 1 15 ? 1.476 20.656 10.125 1 97.62 15 PRO B N 1
ATOM 4110 C CA . PRO B 1 15 ? 1.195 19.969 8.859 1 97.62 15 PRO B CA 1
ATOM 4111 C C . PRO B 1 15 ? 2.123 20.422 7.734 1 97.62 15 PRO B C 1
ATOM 4113 O O . PRO B 1 15 ? 2.832 21.422 7.875 1 97.62 15 PRO B O 1
ATOM 4116 N N . ASP B 1 16 ? 2.131 19.688 6.645 1 98.31 16 ASP B N 1
ATOM 4117 C CA . ASP B 1 16 ? 2.793 20.016 5.391 1 98.31 16 ASP B CA 1
ATOM 4118 C C . ASP B 1 16 ? 4.277 20.297 5.609 1 98.31 16 ASP B C 1
ATOM 4120 O O . ASP B 1 16 ? 4.781 21.359 5.207 1 98.31 16 ASP B O 1
ATOM 4124 N N . PRO B 1 17 ? 4.941 19.344 6.207 1 98.81 17 PRO B N 1
ATOM 4125 C CA . PRO B 1 17 ? 6.336 19.609 6.551 1 98.81 17 PRO B CA 1
ATOM 4126 C C . PRO B 1 17 ? 7.238 19.734 5.324 1 98.81 17 PRO B C 1
ATOM 4128 O O . PRO B 1 17 ? 7.059 18.984 4.352 1 98.81 17 PRO B O 1
ATOM 4131 N N . SER B 1 18 ? 8.125 20.625 5.336 1 98.94 18 SER B N 1
ATOM 4132 C CA . SER B 1 18 ? 9.289 20.703 4.457 1 98.94 18 SER B CA 1
ATOM 4133 C C . SER B 1 18 ? 10.586 20.719 5.262 1 98.94 18 SER B C 1
ATOM 4135 O O . SER B 1 18 ? 10.68 21.406 6.285 1 98.94 18 SER B O 1
ATOM 4137 N N . ILE B 1 19 ? 11.508 19.953 4.82 1 98.94 19 ILE B N 1
ATOM 4138 C CA . ILE B 1 19 ? 12.75 19.797 5.574 1 98.94 19 ILE B CA 1
ATOM 4139 C C . ILE B 1 19 ? 13.938 20.172 4.691 1 98.94 19 ILE B C 1
ATOM 4141 O O . ILE B 1 19 ? 13.922 19.938 3.482 1 98.94 19 ILE B O 1
ATOM 4145 N N . VAL B 1 20 ? 15.008 20.703 5.297 1 98.88 20 VAL B N 1
ATOM 4146 C CA . VAL B 1 20 ? 16.266 20.984 4.605 1 98.88 20 VAL B CA 1
ATOM 4147 C C . VAL B 1 20 ? 17.438 20.734 5.547 1 98.88 20 VAL B C 1
ATOM 4149 O O . VAL B 1 20 ? 17.297 20.859 6.766 1 98.88 20 VAL B O 1
ATOM 4152 N N . ARG B 1 21 ? 18.453 20.25 4.992 1 98.75 21 ARG B N 1
ATOM 4153 C CA . ARG B 1 21 ? 19.719 20.156 5.707 1 98.75 21 ARG B CA 1
ATOM 4154 C C . ARG B 1 21 ? 20.656 21.297 5.332 1 98.75 21 ARG B C 1
ATOM 4156 O O . ARG B 1 21 ? 20.859 21.578 4.148 1 98.75 21 ARG B O 1
ATOM 4163 N N . ALA B 1 22 ? 21.188 22.016 6.25 1 98.38 22 ALA B N 1
ATOM 4164 C CA . ALA B 1 22 ? 22.266 23 6.105 1 98.38 22 ALA B CA 1
ATOM 4165 C C . ALA B 1 22 ? 23.453 22.641 6.988 1 98.38 22 ALA B C 1
ATOM 4167 O O . ALA B 1 22 ? 23.469 22.953 8.18 1 98.38 22 ALA B O 1
ATOM 4168 N N . GLY B 1 23 ? 24.469 22.062 6.43 1 96.38 23 GLY B N 1
ATOM 4169 C CA . GLY B 1 23 ? 25.547 21.484 7.23 1 96.38 23 GLY B CA 1
ATOM 4170 C C . GLY B 1 23 ? 25.109 20.297 8.047 1 96.38 23 GLY B C 1
ATOM 4171 O O . GLY B 1 23 ? 24.594 19.312 7.5 1 96.38 23 GLY B O 1
ATOM 4172 N N . ASP B 1 24 ? 25.219 20.422 9.344 1 96.25 24 ASP B N 1
ATOM 4173 C CA . ASP B 1 24 ? 24.844 19.344 10.242 1 96.25 24 ASP B CA 1
ATOM 4174 C C . ASP B 1 24 ? 23.484 19.609 10.891 1 96.25 24 ASP B C 1
ATOM 4176 O O . ASP B 1 24 ? 23.062 18.875 11.781 1 96.25 24 ASP B O 1
ATOM 4180 N N . ASP B 1 25 ? 22.891 20.688 10.414 1 98.38 25 ASP B N 1
ATOM 4181 C CA . ASP B 1 25 ? 21.625 21.094 11.008 1 98.38 25 ASP B CA 1
ATOM 4182 C C . ASP B 1 25 ? 20.453 20.75 10.086 1 98.38 25 ASP B C 1
ATOM 4184 O O . ASP B 1 25 ? 20.578 20.828 8.867 1 98.38 25 ASP B O 1
ATOM 4188 N N . TYR B 1 26 ? 19.406 20.359 10.688 1 98.88 26 TYR B N 1
ATOM 4189 C CA . TYR B 1 26 ? 18.156 20.109 9.977 1 98.88 26 TYR B CA 1
ATOM 4190 C C . TYR B 1 26 ? 17.062 21.078 10.422 1 98.88 26 TYR B C 1
ATOM 4192 O O . TYR B 1 26 ? 16.938 21.359 11.617 1 98.88 26 TYR B O 1
ATOM 4200 N N . TYR B 1 27 ? 16.297 21.562 9.461 1 98.94 27 TYR B N 1
ATOM 4201 C CA . TYR B 1 27 ? 15.203 22.484 9.758 1 98.94 27 TYR B CA 1
ATOM 4202 C C . TYR B 1 27 ? 13.914 22.016 9.094 1 98.94 27 TYR B C 1
ATOM 4204 O O . TYR B 1 27 ? 13.93 21.531 7.957 1 98.94 27 TYR B O 1
ATOM 4212 N N . ILE B 1 28 ? 12.82 22.125 9.805 1 98.88 28 ILE B N 1
ATOM 4213 C CA . ILE B 1 28 ? 11.492 21.844 9.281 1 98.88 28 ILE B CA 1
ATOM 4214 C C . ILE B 1 28 ? 10.617 23.078 9.398 1 98.88 28 ILE B C 1
ATOM 4216 O O . ILE B 1 28 ? 10.656 23.781 10.414 1 98.88 28 ILE B O 1
ATOM 4220 N N . LEU B 1 29 ? 9.922 23.406 8.367 1 98.88 29 LEU B N 1
ATOM 4221 C CA . LEU B 1 29 ? 8.828 24.375 8.406 1 98.88 29 LEU B CA 1
ATOM 4222 C C . LEU B 1 29 ? 7.48 23.688 8.219 1 98.88 29 LEU B C 1
ATOM 4224 O O . LEU B 1 29 ? 7.391 22.656 7.543 1 98.88 29 LEU B O 1
ATOM 4228 N N . ASN B 1 30 ? 6.445 24.281 8.789 1 98.62 30 ASN B N 1
ATOM 4229 C CA . ASN B 1 30 ? 5.074 23.781 8.656 1 98.62 30 ASN B CA 1
ATOM 4230 C C . ASN B 1 30 ? 4.105 24.922 8.336 1 98.62 30 ASN B C 1
ATOM 4232 O O . ASN B 1 30 ? 4.387 26.078 8.633 1 98.62 30 ASN B O 1
ATOM 4236 N N . SER B 1 31 ? 3.027 24.531 7.715 1 98.44 31 SER B N 1
ATOM 4237 C CA . SER B 1 31 ? 1.946 25.484 7.535 1 98.44 31 SER B CA 1
ATOM 4238 C C . SER B 1 31 ? 1.49 26.062 8.875 1 98.44 31 SER B C 1
ATOM 4240 O O . SER B 1 31 ? 1.466 25.359 9.883 1 98.44 31 SER B O 1
ATOM 4242 N N . SER B 1 32 ? 1.103 27.375 8.82 1 97.81 32 SER B N 1
ATOM 4243 C CA . SER B 1 32 ? 0.621 28 10.047 1 97.81 32 SER B CA 1
ATOM 4244 C C . SER B 1 32 ? -0.771 28.594 9.859 1 97.81 32 SER B C 1
ATOM 4246 O O . SER B 1 32 ? -1.37 29.094 10.805 1 97.81 32 SER B O 1
ATOM 4248 N N . PHE B 1 33 ? -1.277 28.594 8.578 1 97.69 33 PHE B N 1
ATOM 4249 C CA . PHE B 1 33 ? -2.65 28.984 8.281 1 97.69 33 PHE B CA 1
ATOM 4250 C C . PHE B 1 33 ? -2.91 30.422 8.742 1 97.69 33 PHE B C 1
ATOM 4252 O O . PHE B 1 33 ? -2.174 31.344 8.375 1 97.69 33 PHE B O 1
ATOM 4259 N N . ALA B 1 34 ? -3.988 30.609 9.508 1 97.19 34 ALA B N 1
ATOM 4260 C CA . ALA B 1 34 ? -4.355 31.969 9.914 1 97.19 34 ALA B CA 1
ATOM 4261 C C . ALA B 1 34 ? -3.668 32.344 11.219 1 97.19 34 ALA B C 1
ATOM 4263 O O . ALA B 1 34 ? -3.975 33.406 11.805 1 97.19 34 ALA B O 1
ATOM 4264 N N . TYR B 1 35 ? -2.762 31.562 11.68 1 97 35 TYR B N 1
ATOM 4265 C CA . TYR B 1 35 ? -2.082 31.828 12.945 1 97 35 TYR B CA 1
ATOM 4266 C C . TYR B 1 35 ? -0.836 32.688 12.719 1 97 35 TYR B C 1
ATOM 4268 O O . TYR B 1 35 ? -0.231 32.625 11.648 1 97 35 TYR B O 1
ATOM 4276 N N . PHE B 1 36 ? -0.527 33.406 13.75 1 96.62 36 PHE B N 1
ATOM 4277 C CA . PHE B 1 36 ? 0.599 34.344 13.781 1 96.62 36 PHE B CA 1
ATOM 4278 C C . PHE B 1 36 ? 1.449 34.094 15.031 1 96.62 36 PHE B C 1
ATOM 4280 O O . PHE B 1 36 ? 0.917 33.875 16.125 1 96.62 36 PHE B O 1
ATOM 4287 N N . PRO B 1 37 ? 2.814 34.156 14.93 1 96.31 37 PRO B N 1
ATOM 4288 C CA . PRO B 1 37 ? 3.635 34.344 13.734 1 96.31 37 PRO B CA 1
ATOM 4289 C C . PRO B 1 37 ? 3.566 33.156 12.773 1 96.31 37 PRO B C 1
ATOM 4291 O O . PRO B 1 37 ? 3.064 32.094 13.141 1 96.31 37 PRO B O 1
ATOM 4294 N N . GLY B 1 38 ? 4.043 33.438 11.586 1 97.81 38 GLY B N 1
ATOM 4295 C CA . GLY B 1 38 ? 3.857 32.469 10.531 1 97.81 38 GLY B CA 1
ATOM 4296 C C . GLY B 1 38 ? 5.078 31.594 10.312 1 97.81 38 GLY B C 1
ATOM 4297 O O . GLY B 1 38 ? 6.211 32.062 10.398 1 97.81 38 GLY B O 1
ATOM 4298 N N . LEU B 1 39 ? 4.781 30.297 10.039 1 98.69 39 LEU B N 1
ATOM 4299 C CA . LEU B 1 39 ? 5.766 29.328 9.578 1 98.69 39 LEU B CA 1
ATOM 4300 C C . LEU B 1 39 ? 6.82 29.078 10.648 1 98.69 39 LEU B C 1
ATOM 4302 O O . LEU B 1 39 ? 7.965 29.516 10.516 1 98.69 39 LEU B O 1
ATOM 4306 N N . PRO B 1 40 ? 6.477 28.281 11.602 1 98.06 40 PRO B N 1
ATOM 4307 C CA . PRO B 1 40 ? 7.441 27.953 12.656 1 98.06 40 PRO B CA 1
ATOM 4308 C C . PRO B 1 40 ? 8.695 27.266 12.117 1 98.06 40 PRO B C 1
ATOM 4310 O O . PRO B 1 40 ? 8.609 26.453 11.195 1 98.06 40 PRO B O 1
ATOM 4313 N N . ILE B 1 41 ? 9.828 27.609 12.672 1 98.69 41 ILE B N 1
ATOM 4314 C CA . ILE B 1 41 ? 11.102 27 12.305 1 98.69 41 ILE B CA 1
ATOM 4315 C C . ILE B 1 41 ? 11.523 26 13.375 1 98.69 41 ILE B C 1
ATOM 4317 O O . ILE B 1 41 ? 11.883 26.391 14.492 1 98.69 41 ILE B O 1
ATOM 4321 N N . MET B 1 42 ? 11.516 24.75 13.023 1 98.38 42 MET B N 1
ATOM 4322 C CA . MET B 1 42 ? 11.977 23.672 13.906 1 98.38 42 MET B CA 1
ATOM 4323 C C . MET B 1 42 ? 13.406 23.266 13.57 1 98.38 42 MET B C 1
ATOM 4325 O O . MET B 1 42 ? 13.766 23.156 12.398 1 98.38 42 MET B O 1
ATOM 4329 N N . HIS B 1 43 ? 14.188 23.047 14.586 1 98.44 43 HIS B N 1
ATOM 4330 C CA . HIS B 1 43 ? 15.602 22.734 14.422 1 98.44 43 HIS B CA 1
ATOM 4331 C C . HIS B 1 43 ? 15.969 21.406 15.078 1 98.44 43 HIS B C 1
ATOM 4333 O O . HIS B 1 43 ? 15.477 21.109 16.172 1 98.44 43 HIS B O 1
ATOM 4339 N N . SER B 1 44 ? 16.703 20.609 14.445 1 98.44 44 SER B N 1
ATOM 4340 C CA . SER B 1 44 ? 17.281 19.359 14.961 1 98.44 44 SER B CA 1
ATOM 4341 C C . SER B 1 44 ? 18.688 19.141 14.422 1 98.44 44 SER B C 1
ATOM 4343 O O . SER B 1 44 ? 19.078 19.734 13.414 1 98.44 44 SER B O 1
ATOM 4345 N N . LYS B 1 45 ? 19.484 18.328 15.117 1 98.06 45 LYS B N 1
ATOM 4346 C CA . LYS B 1 45 ? 20.781 17.875 14.625 1 98.06 45 LYS B CA 1
ATOM 4347 C C . LYS B 1 45 ? 20.797 16.359 14.414 1 98.06 45 LYS B C 1
ATOM 4349 O O . LYS B 1 45 ? 21.734 15.82 13.82 1 98.06 45 LYS B O 1
ATOM 4354 N N . ASP B 1 46 ? 19.703 15.719 14.852 1 98.31 46 ASP B N 1
ATOM 4355 C CA . ASP B 1 46 ? 19.766 14.258 14.852 1 98.31 46 ASP B CA 1
ATOM 4356 C C . ASP B 1 46 ? 18.5 13.664 14.25 1 98.31 46 ASP B C 1
ATOM 4358 O O . ASP B 1 46 ? 18.297 12.445 14.305 1 98.31 46 ASP B O 1
ATOM 4362 N N . LEU B 1 47 ? 17.531 14.492 13.758 1 98.5 47 LEU B N 1
ATOM 4363 C CA . LEU B 1 47 ? 16.266 14.125 13.133 1 98.5 47 LEU B CA 1
ATOM 4364 C C . LEU B 1 47 ? 15.32 13.492 14.148 1 98.5 47 LEU B C 1
ATOM 4366 O O . LEU B 1 47 ? 14.258 12.977 13.781 1 98.5 47 LEU B O 1
ATOM 4370 N N . ALA B 1 48 ? 15.602 13.492 15.422 1 97.88 48 ALA B N 1
ATOM 4371 C CA . ALA B 1 48 ? 14.797 12.836 16.453 1 97.88 48 ALA B CA 1
ATOM 4372 C C . ALA B 1 48 ? 14.305 13.844 17.484 1 97.88 48 ALA B C 1
ATOM 4374 O O . ALA B 1 48 ? 13.164 13.758 17.953 1 97.88 48 ALA B O 1
ATOM 4375 N N . ASN B 1 49 ? 15.164 14.727 17.828 1 96.88 49 ASN B N 1
ATOM 4376 C CA . ASN B 1 49 ? 14.867 15.75 18.812 1 96.88 49 ASN B CA 1
ATOM 4377 C C . ASN B 1 49 ? 14.773 17.141 18.188 1 96.88 49 ASN B C 1
ATOM 4379 O O . ASN B 1 49 ? 15.734 17.609 17.578 1 96.88 49 ASN B O 1
ATOM 4383 N N . TRP B 1 50 ? 13.664 17.766 18.375 1 97.31 50 TRP B N 1
ATOM 4384 C CA . TRP B 1 50 ? 13.367 19.016 17.703 1 97.31 50 TRP B CA 1
ATOM 4385 C C . TRP B 1 50 ? 12.992 20.109 18.703 1 97.31 50 TRP B C 1
ATOM 4387 O O . TRP B 1 50 ? 12.422 19.812 19.75 1 97.31 50 TRP B O 1
ATOM 4397 N N . HIS B 1 51 ? 13.312 21.312 18.391 1 95.62 51 HIS B N 1
ATOM 4398 C CA . HIS B 1 51 ? 12.859 22.484 19.125 1 95.62 51 HIS B CA 1
ATOM 4399 C C . HIS B 1 51 ? 12.602 23.656 18.188 1 95.62 51 HIS B C 1
ATOM 4401 O O . HIS B 1 51 ? 13.211 23.75 17.125 1 95.62 51 HIS B O 1
ATOM 4407 N N . GLN B 1 52 ? 11.688 24.5 18.547 1 96.38 52 GLN B N 1
ATOM 4408 C CA . GLN B 1 52 ? 11.375 25.672 17.734 1 96.38 52 GLN B CA 1
ATOM 4409 C C . GLN B 1 52 ? 12.344 26.812 18.031 1 96.38 52 GLN B C 1
ATOM 4411 O O . GLN B 1 52 ? 12.508 27.203 19.172 1 96.38 52 GLN B O 1
ATOM 4416 N N . ILE B 1 53 ? 12.883 27.406 17 1 97 53 ILE B N 1
ATOM 4417 C CA . ILE B 1 53 ? 13.891 28.438 17.219 1 97 53 ILE B CA 1
ATOM 4418 C C . ILE B 1 53 ? 13.352 29.781 16.766 1 97 53 ILE B C 1
ATOM 4420 O O . ILE B 1 53 ? 13.977 30.828 17 1 97 53 ILE B O 1
ATOM 4424 N N . GLY B 1 54 ? 12.219 29.797 16.125 1 96.94 54 GLY B N 1
ATOM 4425 C CA . GLY B 1 54 ? 11.602 31.016 15.648 1 96.94 54 GLY B CA 1
ATOM 4426 C C . GLY B 1 54 ? 10.492 30.781 14.641 1 96.94 54 GLY B C 1
ATOM 4427 O O . GLY B 1 54 ? 9.891 29.703 14.617 1 96.94 54 GLY B O 1
ATOM 4428 N N . ASN B 1 55 ? 10.141 31.797 13.938 1 97.88 55 ASN B N 1
ATOM 4429 C CA . ASN B 1 55 ? 9.203 31.797 12.82 1 97.88 55 ASN B CA 1
ATOM 4430 C C . ASN B 1 55 ? 9.727 32.625 11.648 1 97.88 55 ASN B C 1
ATOM 4432 O O . ASN B 1 55 ? 10.547 33.531 11.836 1 97.88 55 ASN B O 1
ATOM 4436 N N . VAL B 1 56 ? 9.273 32.344 10.484 1 98.5 56 VAL B N 1
ATOM 4437 C CA . VAL B 1 56 ? 9.758 33 9.281 1 98.5 56 VAL B CA 1
ATOM 4438 C C . VAL B 1 56 ? 9.117 34.375 9.164 1 98.5 56 VAL B C 1
ATOM 4440 O O . VAL B 1 56 ? 9.797 35.375 8.891 1 98.5 56 VAL B O 1
ATOM 4443 N N . LEU B 1 57 ? 7.82 34.438 9.383 1 97.31 57 LEU B N 1
ATOM 4444 C CA . LEU B 1 57 ? 7.078 35.688 9.227 1 97.31 57 LEU B CA 1
ATOM 4445 C C . LEU B 1 57 ? 6.559 36.188 10.57 1 97.31 57 LEU B C 1
ATOM 4447 O O . LEU B 1 57 ? 5.59 35.656 11.102 1 97.31 57 LEU B O 1
ATOM 4451 N N . CYS B 1 58 ? 7.059 37.375 11.031 1 93.69 58 CYS B N 1
ATOM 4452 C CA . CYS B 1 58 ? 6.812 37.75 12.414 1 93.69 58 CYS B CA 1
ATOM 4453 C C . CYS B 1 58 ? 6.238 39.188 12.477 1 93.69 58 CYS B C 1
ATOM 4455 O O . CYS B 1 58 ? 6.082 39.75 13.562 1 93.69 58 CYS B O 1
ATOM 4457 N N . ASP B 1 59 ? 5.98 39.75 11.328 1 91.56 59 ASP B N 1
ATOM 4458 C CA . ASP B 1 59 ? 5.418 41.094 11.367 1 91.56 59 ASP B CA 1
ATOM 4459 C C . ASP B 1 59 ? 4.211 41.219 10.438 1 91.56 59 ASP B C 1
ATOM 4461 O O . ASP B 1 59 ? 4.113 40.5 9.445 1 91.56 59 ASP B O 1
ATOM 4465 N N . ASP B 1 60 ? 3.373 42.094 10.734 1 87.81 60 ASP B N 1
ATOM 4466 C CA . ASP B 1 60 ? 2.096 42.281 10.055 1 87.81 60 ASP B CA 1
ATOM 4467 C C . ASP B 1 60 ? 2.301 42.625 8.586 1 87.81 60 ASP B C 1
ATOM 4469 O O . ASP B 1 60 ? 1.512 42.219 7.727 1 87.81 60 ASP B O 1
ATOM 4473 N N . LYS B 1 61 ? 3.254 43.406 8.391 1 87.38 61 LYS B N 1
ATOM 4474 C CA . LYS B 1 61 ? 3.506 43.844 7.023 1 87.38 61 LYS B CA 1
ATOM 4475 C C . LYS B 1 61 ? 3.875 42.656 6.129 1 87.38 61 LYS B C 1
ATOM 4477 O O . LYS B 1 61 ? 3.475 42.625 4.961 1 87.38 61 LYS B O 1
ATOM 4482 N N . SER B 1 62 ? 4.57 41.781 6.664 1 90.5 62 SER B N 1
ATOM 4483 C CA . SER B 1 62 ? 5.062 40.656 5.879 1 90.5 62 SER B CA 1
ATOM 4484 C C . SER B 1 62 ? 4.02 39.531 5.793 1 90.5 62 SER B C 1
ATOM 4486 O O . SER B 1 62 ? 4.105 38.688 4.926 1 90.5 62 SER B O 1
ATOM 4488 N N . LEU B 1 63 ? 3.104 39.594 6.73 1 94.5 63 LEU B N 1
ATOM 4489 C CA . LEU B 1 63 ? 2.119 38.531 6.758 1 94.5 63 LEU B CA 1
ATOM 4490 C C . LEU B 1 63 ? 0.714 39.094 6.969 1 94.5 63 LEU B C 1
ATOM 4492 O O . LEU B 1 63 ? 0.202 39.094 8.086 1 94.5 63 LEU B O 1
ATOM 4496 N N . PRO B 1 64 ? 0.08 39.5 5.883 1 95.19 64 PRO B N 1
ATOM 4497 C CA . PRO B 1 64 ? -1.327 39.906 6.023 1 95.19 64 PRO B CA 1
ATOM 4498 C C . PRO B 1 64 ? -2.244 38.688 6.246 1 95.19 64 PRO B C 1
ATOM 4500 O O . PRO B 1 64 ? -2.207 37.719 5.473 1 95.19 64 PRO B O 1
ATOM 4503 N N . LEU B 1 65 ? -3.096 38.75 7.273 1 96.31 65 LEU B N 1
ATOM 4504 C CA . LEU B 1 65 ? -4.012 37.656 7.586 1 96.31 65 LEU B CA 1
ATOM 4505 C C . LEU B 1 65 ? -5.406 38.188 7.895 1 96.31 65 LEU B C 1
ATOM 4507 O O . LEU B 1 65 ? -6.246 37.469 8.43 1 96.31 65 LEU B O 1
ATOM 4511 N N . GLU B 1 66 ? -5.676 39.438 7.617 1 92.81 66 GLU B N 1
ATOM 4512 C CA . GLU B 1 66 ? -6.984 40 7.898 1 92.81 66 GLU B CA 1
ATOM 4513 C C . GLU B 1 66 ? -8.094 39.25 7.176 1 92.81 66 GLU B C 1
ATOM 4515 O O . GLU B 1 66 ? -7.945 38.875 6.004 1 92.81 66 GLU B O 1
ATOM 4520 N N . ASN B 1 67 ? -9.148 39 7.844 1 91.88 67 ASN B N 1
ATOM 4521 C CA . ASN B 1 67 ? -10.344 38.344 7.301 1 91.88 67 ASN B CA 1
ATOM 4522 C C . ASN B 1 67 ? -10.039 36.938 6.785 1 91.88 67 ASN B C 1
ATOM 4524 O O . ASN B 1 67 ? -10.656 36.5 5.82 1 91.88 67 ASN B O 1
ATOM 4528 N N . THR B 1 68 ? -9.047 36.344 7.367 1 95.62 68 THR B N 1
ATOM 4529 C CA . THR B 1 68 ? -8.672 35 6.969 1 95.62 68 THR B CA 1
ATOM 4530 C C . THR B 1 68 ? -9.32 33.969 7.887 1 95.62 68 THR B C 1
ATOM 4532 O O . THR B 1 68 ? -9.188 34.031 9.109 1 95.62 68 THR B O 1
ATOM 4535 N N . ARG B 1 69 ? -10.055 33 7.277 1 94.44 69 ARG B N 1
ATOM 4536 C CA . ARG B 1 69 ? -10.57 31.875 8.07 1 94.44 69 ARG B CA 1
ATOM 4537 C C . ARG B 1 69 ? -9.438 31.031 8.641 1 94.44 69 ARG B C 1
ATOM 4539 O O . ARG B 1 69 ? -8.344 30.984 8.07 1 94.44 69 ARG B O 1
ATOM 4546 N N . LEU B 1 70 ? -9.68 30.328 9.664 1 94.75 70 LEU B N 1
ATOM 4547 C CA . LEU B 1 70 ? -8.617 29.703 10.445 1 94.75 70 LEU B CA 1
ATOM 4548 C C . LEU B 1 70 ? -7.895 28.641 9.625 1 94.75 70 LEU B C 1
ATOM 4550 O O . LEU B 1 70 ? -6.703 28.391 9.828 1 94.75 70 LEU B O 1
ATOM 4554 N N . SER B 1 71 ? -8.633 27.953 8.75 1 94.5 71 SER B N 1
ATOM 4555 C CA . SER B 1 71 ? -7.996 26.938 7.918 1 94.5 71 SER B CA 1
ATOM 4556 C C . SER B 1 71 ? -7.543 27.516 6.582 1 94.5 71 SER B C 1
ATOM 4558 O O . SER B 1 71 ? -7.402 26.781 5.602 1 94.5 71 SER B O 1
ATOM 4560 N N . GLN B 1 72 ? -7.402 28.766 6.445 1 96.81 72 GLN B N 1
ATOM 4561 C CA . GLN B 1 72 ? -6.801 29.469 5.309 1 96.81 72 GLN B CA 1
ATOM 4562 C C . GLN B 1 72 ? -5.465 30.094 5.695 1 96.81 72 GLN B C 1
ATOM 4564 O O . GLN B 1 72 ? -4.793 29.625 6.617 1 96.81 72 GLN B O 1
ATOM 4569 N N . GLY B 1 73 ? -5.016 31.062 4.953 1 97.12 73 GLY B N 1
ATOM 4570 C CA . GLY B 1 73 ? -3.732 31.672 5.234 1 97.12 73 GLY B CA 1
ATOM 4571 C C . GLY B 1 73 ? -2.566 30.953 4.578 1 97.12 73 GLY B C 1
ATOM 4572 O O . GLY B 1 73 ? -2.566 30.734 3.367 1 97.12 73 GLY B O 1
ATOM 4573 N N . LEU B 1 74 ? -1.614 30.547 5.395 1 98.06 74 LEU B N 1
ATOM 4574 C CA . LEU B 1 74 ? -0.363 30.031 4.859 1 98.06 74 LEU B CA 1
ATOM 4575 C C . LEU B 1 74 ? -0.448 28.516 4.664 1 98.06 74 LEU B C 1
ATOM 4577 O O . LEU B 1 74 ? -0.649 27.766 5.625 1 98.06 74 LEU B O 1
ATOM 4581 N N . PHE B 1 75 ? -0.194 28.109 3.375 1 97.44 75 PHE B N 1
ATOM 4582 C CA . PHE B 1 75 ? -0.251 26.703 3.012 1 97.44 75 PHE B CA 1
ATOM 4583 C C . PHE B 1 75 ? 1.114 26.203 2.551 1 97.44 75 PHE B C 1
ATOM 4585 O O . PHE B 1 75 ? 1.724 26.797 1.654 1 97.44 75 PHE B O 1
ATOM 4592 N N . ALA B 1 76 ? 1.532 25.109 3.107 1 98.12 76 ALA B N 1
ATOM 4593 C CA . ALA B 1 76 ? 2.514 24.203 2.516 1 98.12 76 ALA B CA 1
ATOM 4594 C C . ALA B 1 76 ? 3.793 24.953 2.146 1 98.12 76 ALA B C 1
ATOM 4596 O O . ALA B 1 76 ? 4.16 25.016 0.971 1 98.12 76 ALA B O 1
ATOM 4597 N N . PRO B 1 77 ? 4.559 25.422 3.162 1 98.81 77 PRO B N 1
ATOM 4598 C CA . PRO B 1 77 ? 5.855 26.031 2.861 1 98.81 77 PRO B CA 1
ATOM 4599 C C . PRO B 1 77 ? 6.883 25.016 2.357 1 98.81 77 PRO B C 1
ATOM 4601 O O . PRO B 1 77 ? 6.773 23.828 2.645 1 98.81 77 PRO B O 1
ATOM 4604 N N . THR B 1 78 ? 7.781 25.484 1.592 1 98.94 78 THR B N 1
ATOM 4605 C CA . THR B 1 78 ? 8.992 24.75 1.255 1 98.94 78 THR B CA 1
ATOM 4606 C C . THR B 1 78 ? 10.234 25.531 1.667 1 98.94 78 THR B C 1
ATOM 4608 O O . THR B 1 78 ? 10.359 26.719 1.365 1 98.94 78 THR B O 1
ATOM 4611 N N . ILE B 1 79 ? 11.102 24.906 2.361 1 98.94 79 ILE B N 1
ATOM 4612 C CA . ILE B 1 79 ? 12.383 25.516 2.721 1 98.94 79 ILE B CA 1
ATOM 4613 C C . ILE B 1 79 ? 13.508 24.844 1.938 1 98.94 79 ILE B C 1
ATOM 4615 O O . ILE B 1 79 ? 13.539 23.609 1.804 1 98.94 79 ILE B O 1
ATOM 4619 N N . ARG B 1 80 ? 14.375 25.625 1.383 1 98.75 80 ARG B N 1
ATOM 4620 C CA . ARG B 1 80 ? 15.586 25.172 0.708 1 98.75 80 ARG B CA 1
ATOM 4621 C C . ARG B 1 80 ? 16.797 25.969 1.174 1 98.75 80 ARG B C 1
ATOM 4623 O O . ARG B 1 80 ? 16.656 27.062 1.717 1 98.75 80 ARG B O 1
ATOM 4630 N N . TYR B 1 81 ? 17.891 25.375 1.068 1 98.25 81 TYR B N 1
ATOM 4631 C CA . TYR B 1 81 ? 19.203 25.969 1.366 1 98.25 81 TYR B CA 1
ATOM 4632 C C . TYR B 1 81 ? 20.141 25.844 0.176 1 98.25 81 TYR B C 1
ATOM 4634 O O . TYR B 1 81 ? 20.406 24.734 -0.295 1 98.25 81 TYR B O 1
ATOM 4642 N N . HIS B 1 82 ? 20.594 26.953 -0.296 1 97.44 82 HIS B N 1
ATOM 4643 C CA . HIS B 1 82 ? 21.438 26.953 -1.482 1 97.44 82 HIS B CA 1
ATOM 4644 C C . HIS B 1 82 ? 22.5 28.047 -1.394 1 97.44 82 HIS B C 1
ATOM 4646 O O . HIS B 1 82 ? 22.172 29.219 -1.223 1 97.44 82 HIS B O 1
ATOM 4652 N N . GLU B 1 83 ? 23.734 27.594 -1.466 1 95.81 83 GLU B N 1
ATOM 4653 C CA . GLU B 1 83 ? 24.891 28.5 -1.479 1 95.81 83 GLU B CA 1
ATOM 4654 C C . GLU B 1 83 ? 24.844 29.469 -0.304 1 95.81 83 GLU B C 1
ATOM 4656 O O . GLU B 1 83 ? 24.969 30.672 -0.489 1 95.81 83 GLU B O 1
ATOM 4661 N N . GLY B 1 84 ? 24.547 28.969 0.817 1 96.94 84 GLY B N 1
ATOM 4662 C CA . GLY B 1 84 ? 24.656 29.75 2.047 1 96.94 84 GLY B CA 1
ATOM 4663 C C . GLY B 1 84 ? 23.422 30.562 2.355 1 96.94 84 GLY B C 1
ATOM 4664 O O . GLY B 1 84 ? 23.422 31.375 3.291 1 96.94 84 GLY B O 1
ATOM 4665 N N . ARG B 1 85 ? 22.406 30.422 1.581 1 97.69 85 ARG B N 1
ATOM 4666 C CA . ARG B 1 85 ? 21.188 31.219 1.766 1 97.69 85 ARG B CA 1
ATOM 4667 C C . ARG B 1 85 ? 19.969 30.312 1.921 1 97.69 85 ARG B C 1
ATOM 4669 O O . ARG B 1 85 ? 19.844 29.297 1.233 1 97.69 85 ARG B O 1
ATOM 4676 N N . PHE B 1 86 ? 19.078 30.703 2.826 1 98.81 86 PHE B N 1
ATOM 4677 C CA . PHE B 1 86 ? 17.812 30.016 3.014 1 98.81 86 PHE B CA 1
ATOM 4678 C C . PHE B 1 86 ? 16.719 30.641 2.152 1 98.81 86 PHE B C 1
ATOM 4680 O O . PHE B 1 86 ? 16.656 31.859 2.02 1 98.81 86 PHE B O 1
ATOM 4687 N N . TYR B 1 87 ? 15.938 29.812 1.532 1 98.88 87 TYR B N 1
ATOM 4688 C CA . TYR B 1 87 ? 14.773 30.188 0.737 1 98.88 87 TYR B CA 1
ATOM 4689 C C . TYR B 1 87 ? 13.508 29.547 1.275 1 98.88 87 TYR B C 1
ATOM 4691 O O . TYR B 1 87 ? 13.492 28.344 1.56 1 98.88 87 TYR B O 1
ATOM 4699 N N . VAL B 1 88 ? 12.469 30.328 1.444 1 98.88 88 VAL B N 1
ATOM 4700 C CA . VAL B 1 88 ? 11.164 29.797 1.814 1 98.88 88 VAL B CA 1
ATOM 4701 C C . VAL B 1 88 ? 10.117 30.25 0.806 1 98.88 88 VAL B C 1
ATOM 4703 O O . VAL B 1 88 ? 9.992 31.453 0.536 1 98.88 88 VAL B O 1
ATOM 4706 N N . VAL B 1 89 ? 9.477 29.359 0.197 1 98.88 89 VAL B N 1
ATOM 4707 C CA . VAL B 1 89 ? 8.344 29.656 -0.667 1 98.88 89 VAL B CA 1
ATOM 4708 C C . VAL B 1 89 ? 7.059 29.109 -0.045 1 98.88 89 VAL B C 1
ATOM 4710 O O . VAL B 1 89 ? 7.062 28.031 0.561 1 98.88 89 VAL B O 1
ATOM 4713 N N . CYS B 1 90 ? 5.988 29.828 -0.143 1 98.75 90 CYS B N 1
ATOM 4714 C CA . CYS B 1 90 ? 4.738 29.469 0.526 1 98.75 90 CYS B CA 1
ATOM 4715 C C . CYS B 1 90 ? 3.547 30.125 -0.17 1 98.75 90 CYS B C 1
ATOM 4717 O O . CYS B 1 90 ? 3.719 31.031 -0.984 1 98.75 90 CYS B O 1
ATOM 4719 N N . THR B 1 91 ? 2.363 29.578 0.024 1 98.75 91 THR B N 1
ATOM 4720 C CA . THR B 1 91 ? 1.124 30.172 -0.473 1 98.75 91 THR B CA 1
ATOM 4721 C C . THR B 1 91 ? 0.389 30.906 0.643 1 98.75 91 THR B C 1
ATOM 4723 O O . THR B 1 91 ? 0.09 30.328 1.688 1 98.75 91 THR B O 1
ATOM 4726 N N . ASN B 1 92 ? 0.158 32.125 0.549 1 98.25 92 ASN B N 1
ATOM 4727 C CA . ASN B 1 92 ? -0.891 32.812 1.305 1 98.25 92 ASN B CA 1
ATOM 4728 C C . ASN B 1 92 ? -2.201 32.844 0.522 1 98.25 92 ASN B C 1
ATOM 4730 O O . ASN B 1 92 ? -2.428 33.781 -0.256 1 98.25 92 ASN B O 1
ATOM 4734 N N . ILE B 1 93 ? -3.037 31.906 0.758 1 96.81 93 ILE B N 1
ATOM 4735 C CA . ILE B 1 93 ? -4.195 31.672 -0.1 1 96.81 93 ILE B CA 1
ATOM 4736 C C . ILE B 1 93 ? -5.188 32.812 0.055 1 96.81 93 ILE B C 1
ATOM 4738 O O . ILE B 1 93 ? -6.031 33.062 -0.817 1 96.81 93 ILE B O 1
ATOM 4742 N N . SER B 1 94 ? -5.078 33.562 1.134 1 95.94 94 SER B N 1
ATOM 4743 C CA . SER B 1 94 ? -6.023 34.625 1.436 1 95.94 94 SER B CA 1
ATOM 4744 C C . SER B 1 94 ? -5.535 35.969 0.89 1 95.94 94 SER B C 1
ATOM 4746 O O . SER B 1 94 ? -6.332 36.875 0.666 1 95.94 94 SER B O 1
ATOM 4748 N N . HIS B 1 95 ? -4.207 36 0.786 1 95.5 95 HIS B N 1
ATOM 4749 C CA . HIS B 1 95 ? -3.656 37.312 0.407 1 95.5 95 HIS B CA 1
ATOM 4750 C C . HIS B 1 95 ? -2.477 37.156 -0.546 1 95.5 95 HIS B C 1
ATOM 4752 O O . HIS B 1 95 ? -1.37 36.812 -0.121 1 95.5 95 HIS B O 1
ATOM 4758 N N . GLY B 1 96 ? -2.621 37.281 -1.802 1 94.56 96 GLY B N 1
ATOM 4759 C CA . GLY B 1 96 ? -1.541 37.5 -2.756 1 94.56 96 GLY B CA 1
ATOM 4760 C C . GLY B 1 96 ? -1.111 36.188 -3.434 1 94.56 96 GLY B C 1
ATOM 4761 O O . GLY B 1 96 ? -0.554 36.219 -4.531 1 94.56 96 GLY B O 1
ATOM 4762 N N . GLY B 1 97 ? -1.24 35.062 -2.725 1 97.62 97 GLY B N 1
ATOM 4763 C CA . GLY B 1 97 ? -0.898 33.781 -3.354 1 97.62 97 GLY B CA 1
ATOM 4764 C C . GLY B 1 97 ? 0.51 33.312 -3.033 1 97.62 97 GLY B C 1
ATOM 4765 O O . GLY B 1 97 ? 0.915 33.312 -1.869 1 97.62 97 GLY B O 1
ATOM 4766 N N . ASN B 1 98 ? 1.237 32.844 -4.012 1 98.69 98 ASN B N 1
ATOM 4767 C CA . ASN B 1 98 ? 2.547 32.219 -3.805 1 98.69 98 ASN B CA 1
ATOM 4768 C C . ASN B 1 98 ? 3.648 33.281 -3.729 1 98.69 98 ASN B C 1
ATOM 4770 O O . ASN B 1 98 ? 3.73 34.156 -4.586 1 98.69 98 ASN B O 1
ATOM 4774 N N . PHE B 1 99 ? 4.508 33.188 -2.719 1 98.62 99 PHE B N 1
ATOM 4775 C CA . PHE B 1 99 ? 5.559 34.156 -2.49 1 98.62 99 PHE B CA 1
ATOM 4776 C C . PHE B 1 99 ? 6.848 33.469 -2.051 1 98.62 99 PHE B C 1
ATOM 4778 O O . PHE B 1 99 ? 6.855 32.281 -1.747 1 98.62 99 PHE B O 1
ATOM 4785 N N . ILE B 1 100 ? 7.934 34.219 -2.102 1 98.75 100 ILE B N 1
ATOM 4786 C CA . ILE B 1 100 ? 9.234 33.719 -1.66 1 98.75 100 ILE B CA 1
ATOM 4787 C C . ILE B 1 100 ? 9.867 34.75 -0.707 1 98.75 100 ILE B C 1
ATOM 4789 O O . ILE B 1 100 ? 9.742 35.938 -0.907 1 98.75 100 ILE B O 1
ATOM 4793 N N . VAL B 1 101 ? 10.477 34.312 0.376 1 98.62 101 VAL B N 1
ATOM 4794 C CA . VAL B 1 101 ? 11.32 35.094 1.267 1 98.62 101 VAL B CA 1
ATOM 4795 C C . VAL B 1 101 ? 12.688 34.438 1.414 1 98.62 101 VAL B C 1
ATOM 4797 O O . VAL B 1 101 ? 12.82 33.219 1.209 1 98.62 101 VAL B O 1
ATOM 4800 N N . THR B 1 102 ? 13.68 35.156 1.734 1 98.62 102 THR B N 1
ATOM 4801 C CA . THR B 1 102 ? 15.039 34.656 1.861 1 98.62 102 THR B CA 1
ATOM 4802 C C . THR B 1 102 ? 15.703 35.156 3.135 1 98.62 102 THR B C 1
ATOM 4804 O O . THR B 1 102 ? 15.266 36.188 3.697 1 98.62 102 THR B O 1
ATOM 4807 N N . ALA B 1 103 ? 16.656 34.5 3.641 1 98.69 103 ALA B N 1
ATOM 4808 C CA . ALA B 1 103 ? 17.484 34.906 4.773 1 98.69 103 ALA B CA 1
ATOM 4809 C C . ALA B 1 103 ? 18.875 34.312 4.691 1 98.69 103 ALA B C 1
ATOM 4811 O O . ALA B 1 103 ? 19.031 33.156 4.293 1 98.69 103 ALA B O 1
ATOM 4812 N N . ASP B 1 104 ? 19.906 35 5.086 1 98.25 104 ASP B N 1
ATOM 4813 C CA . ASP B 1 104 ? 21.266 34.469 5.121 1 98.25 104 ASP B CA 1
ATOM 4814 C C . ASP B 1 104 ? 21.516 33.656 6.379 1 98.25 104 ASP B C 1
ATOM 4816 O O . ASP B 1 104 ? 22.438 32.844 6.422 1 98.25 104 ASP B O 1
ATOM 4820 N N . ASP B 1 105 ? 20.719 33.938 7.312 1 98.31 105 ASP B N 1
ATOM 4821 C CA . ASP B 1 105 ? 20.703 33.156 8.562 1 98.31 105 ASP B CA 1
ATOM 4822 C C . ASP B 1 105 ? 19.297 32.625 8.859 1 98.31 105 ASP B C 1
ATOM 4824 O O . ASP B 1 105 ? 18.312 33.344 8.656 1 98.31 105 ASP B O 1
ATOM 4828 N N . ILE B 1 106 ? 19.188 31.359 9.367 1 98.56 106 ILE B N 1
ATOM 4829 C CA . ILE B 1 106 ? 17.906 30.703 9.594 1 98.56 106 ILE B CA 1
ATOM 4830 C C . ILE B 1 106 ? 17.078 31.5 10.594 1 98.56 106 ILE B C 1
ATOM 4832 O O . ILE B 1 106 ? 15.844 31.438 10.578 1 98.56 106 ILE B O 1
ATOM 4836 N N . ASN B 1 107 ? 17.656 32.281 11.398 1 97 107 ASN B N 1
ATOM 4837 C CA . ASN B 1 107 ? 16.953 33.062 12.398 1 97 107 ASN B CA 1
ATOM 4838 C C . ASN B 1 107 ? 16.547 34.438 11.852 1 97 107 ASN B C 1
ATOM 4840 O O . ASN B 1 107 ? 15.969 35.25 12.57 1 97 107 ASN B O 1
ATOM 4844 N N . GLY B 1 108 ? 16.828 34.594 10.586 1 96 108 GLY B N 1
ATOM 4845 C CA . GLY B 1 108 ? 16.5 35.875 9.953 1 96 108 GLY B CA 1
ATOM 4846 C C . GLY B 1 108 ? 17.609 36.906 10.102 1 96 108 GLY B C 1
ATOM 4847 O O . GLY B 1 108 ? 18.719 36.594 10.547 1 96 108 GLY B O 1
ATOM 4848 N N . PRO B 1 109 ? 17.453 38.188 9.703 1 96.88 109 PRO B N 1
ATOM 4849 C CA . PRO B 1 109 ? 16.141 38.656 9.234 1 96.88 109 PRO B CA 1
ATOM 4850 C C . PRO B 1 109 ? 15.758 38.062 7.887 1 96.88 109 PRO B C 1
ATOM 4852 O O . PRO B 1 109 ? 16.609 37.875 7.016 1 96.88 109 PRO B O 1
ATOM 4855 N N . TRP B 1 110 ? 14.5 37.812 7.773 1 98.38 110 TRP B N 1
ATOM 4856 C CA . TRP B 1 110 ? 13.938 37.344 6.508 1 98.38 110 TRP B CA 1
ATOM 4857 C C . TRP B 1 110 ? 13.539 38.531 5.633 1 98.38 110 TRP B C 1
ATOM 4859 O O . TRP B 1 110 ? 13.117 39.562 6.137 1 98.38 110 TRP B O 1
ATOM 4869 N N . SER B 1 111 ? 13.633 38.375 4.375 1 97.94 111 SER B N 1
ATOM 4870 C CA . SER B 1 111 ? 13.281 39.438 3.436 1 97.94 111 SER B CA 1
ATOM 4871 C C . SER B 1 111 ? 11.773 39.688 3.42 1 97.94 111 SER B C 1
ATOM 4873 O O . SER B 1 111 ? 11.008 38.875 3.959 1 97.94 111 SER B O 1
ATOM 4875 N N . GLU B 1 112 ? 11.43 40.844 2.826 1 96.69 112 GLU B N 1
ATOM 4876 C CA . GLU B 1 112 ? 10.016 41.031 2.508 1 96.69 112 GLU B CA 1
ATOM 4877 C C . GLU B 1 112 ? 9.547 40 1.486 1 96.69 112 GLU B C 1
ATOM 4879 O O . GLU B 1 112 ? 10.305 39.594 0.593 1 96.69 112 GLU B O 1
ATOM 4884 N N . PRO B 1 113 ? 8.312 39.594 1.642 1 98.06 113 PRO B N 1
ATOM 4885 C CA . PRO B 1 113 ? 7.816 38.625 0.666 1 98.06 113 PRO B CA 1
ATOM 4886 C C . PRO B 1 113 ? 7.793 39.156 -0.758 1 98.06 113 PRO B C 1
ATOM 4888 O O . PRO B 1 113 ? 7.363 40.312 -0.978 1 98.06 113 PRO B O 1
ATOM 4891 N N . VAL B 1 114 ? 8.297 38.406 -1.672 1 98.38 114 VAL B N 1
ATOM 4892 C CA . VAL B 1 114 ? 8.148 38.656 -3.098 1 98.38 114 VAL B CA 1
ATOM 4893 C C . VAL B 1 114 ? 7.086 37.75 -3.688 1 98.38 114 VAL B C 1
ATOM 4895 O O . VAL B 1 114 ? 7.32 36.531 -3.85 1 98.38 114 VAL B O 1
ATOM 4898 N N . TYR B 1 115 ? 5.969 38.312 -3.99 1 98.31 115 TYR B N 1
ATOM 4899 C CA . TYR B 1 115 ? 4.918 37.531 -4.625 1 98.31 115 TYR B CA 1
ATOM 4900 C C . TYR B 1 115 ? 5.266 37.219 -6.078 1 98.31 115 TYR B C 1
ATOM 4902 O O . TYR B 1 115 ? 5.688 38.125 -6.824 1 98.31 115 TYR B O 1
ATOM 4910 N N . ILE B 1 116 ? 5.102 35.969 -6.457 1 98.56 116 ILE B N 1
ATOM 4911 C CA . ILE B 1 116 ? 5.52 35.531 -7.777 1 98.56 116 ILE B CA 1
ATOM 4912 C C . ILE B 1 116 ? 4.371 35.656 -8.766 1 98.56 116 ILE B C 1
ATOM 4914 O O . ILE B 1 116 ? 3.422 34.875 -8.75 1 98.56 116 ILE B O 1
ATOM 4918 N N . LYS B 1 117 ? 4.551 36.625 -9.656 1 97.5 117 LYS B N 1
ATOM 4919 C CA . LYS B 1 117 ? 3.502 36.906 -10.641 1 97.5 117 LYS B CA 1
ATOM 4920 C C . LYS B 1 117 ? 3.303 35.688 -11.57 1 97.5 117 LYS B C 1
ATOM 4922 O O . LYS B 1 117 ? 4.27 35.188 -12.133 1 97.5 117 LYS B O 1
ATOM 4927 N N . GLY B 1 118 ? 2.086 35.25 -11.633 1 96.19 118 GLY B N 1
ATOM 4928 C CA . GLY B 1 118 ? 1.771 34.156 -12.539 1 96.19 118 GLY B CA 1
ATOM 4929 C C . GLY B 1 118 ? 1.874 32.781 -11.883 1 96.19 118 GLY B C 1
ATOM 4930 O O . GLY B 1 118 ? 1.552 31.781 -12.508 1 96.19 118 GLY B O 1
ATOM 4931 N N . ALA B 1 119 ? 2.348 32.75 -10.703 1 97.06 119 ALA B N 1
ATOM 4932 C CA . ALA B 1 119 ? 2.377 31.484 -9.969 1 97.06 119 ALA B CA 1
ATOM 4933 C C . ALA B 1 119 ? 0.991 31.125 -9.445 1 97.06 119 ALA B C 1
ATOM 4935 O O . ALA B 1 119 ? 0.686 31.344 -8.273 1 97.06 119 ALA B O 1
ATOM 4936 N N . ASP B 1 120 ? 0.226 30.438 -10.273 1 93.56 120 ASP B N 1
ATOM 4937 C CA . ASP B 1 120 ? -1.136 30.062 -9.906 1 93.56 120 ASP B CA 1
ATOM 4938 C C . ASP B 1 120 ? -1.145 28.828 -9.016 1 93.56 120 ASP B C 1
ATOM 4940 O O . ASP B 1 120 ? -0.173 28.062 -8.992 1 93.56 120 ASP B O 1
ATOM 4944 N N . GLY B 1 121 ? -2.242 28.703 -8.32 1 95.5 121 GLY B N 1
ATOM 4945 C CA . GLY B 1 121 ? -2.439 27.5 -7.516 1 95.5 121 GLY B CA 1
ATOM 4946 C C . GLY B 1 121 ? -1.785 27.594 -6.148 1 95.5 121 GLY B C 1
ATOM 4947 O O . GLY B 1 121 ? -1.781 28.656 -5.52 1 95.5 121 GLY B O 1
ATOM 4948 N N . ILE B 1 122 ? -1.339 26.375 -5.625 1 96.56 122 ILE B N 1
ATOM 4949 C CA . ILE B 1 122 ? -0.881 26.312 -4.242 1 96.56 122 ILE B CA 1
ATOM 4950 C C . ILE B 1 122 ? 0.357 25.422 -4.148 1 96.56 122 ILE B C 1
ATOM 4952 O O . ILE B 1 122 ? 0.791 24.844 -5.148 1 96.56 122 ILE B O 1
ATOM 4956 N N . ASP B 1 123 ? 0.887 25.344 -2.963 1 98.12 123 ASP B N 1
ATOM 4957 C CA . ASP B 1 123 ? 1.931 24.422 -2.527 1 98.12 123 ASP B CA 1
ATOM 4958 C C . ASP B 1 123 ? 3.188 24.578 -3.381 1 98.12 123 ASP B C 1
ATOM 4960 O O . ASP B 1 123 ? 3.691 23.594 -3.932 1 98.12 123 ASP B O 1
ATOM 4964 N N . PRO B 1 124 ? 3.76 25.734 -3.348 1 98.75 124 PRO B N 1
ATOM 4965 C CA . PRO B 1 124 ? 4.957 25.984 -4.16 1 98.75 124 PRO B CA 1
ATOM 4966 C C . PRO B 1 124 ? 6.207 25.328 -3.576 1 98.75 124 PRO B C 1
ATOM 4968 O O . PRO B 1 124 ? 6.312 25.172 -2.357 1 98.75 124 PRO B O 1
ATOM 4971 N N . SER B 1 125 ? 7.078 24.969 -4.43 1 98.81 125 SER B N 1
ATOM 4972 C CA . SER B 1 125 ? 8.438 24.562 -4.094 1 98.81 125 SER B CA 1
ATOM 4973 C C . SER B 1 125 ? 9.453 25.141 -5.074 1 98.81 125 SER B C 1
ATOM 4975 O O . SER B 1 125 ? 9.07 25.703 -6.109 1 98.81 125 SER B O 1
ATOM 4977 N N . ILE B 1 126 ? 10.695 25.125 -4.727 1 98.75 126 ILE B N 1
ATOM 4978 C CA . ILE B 1 126 ? 11.758 25.562 -5.621 1 98.75 126 ILE B CA 1
ATOM 4979 C C . ILE B 1 126 ? 12.891 24.547 -5.617 1 98.75 126 ILE B C 1
ATOM 4981 O O . ILE B 1 126 ? 13.055 23.797 -4.652 1 98.75 126 ILE B O 1
ATOM 4985 N N . PHE B 1 127 ? 13.594 24.531 -6.637 1 98.5 127 PHE B N 1
ATOM 4986 C CA . PHE B 1 127 ? 14.695 23.594 -6.895 1 98.5 127 PHE B CA 1
ATOM 4987 C C . PHE B 1 127 ? 15.844 24.312 -7.594 1 98.5 127 PHE B C 1
ATOM 4989 O O . PHE B 1 127 ? 15.648 24.969 -8.625 1 98.5 127 PHE B O 1
ATOM 4996 N N . PHE B 1 128 ? 16.953 24.281 -6.984 1 97.94 128 PHE B N 1
ATOM 4997 C CA . PHE B 1 128 ? 18.156 24.781 -7.621 1 97.94 128 PHE B CA 1
ATOM 4998 C C . PHE B 1 128 ? 18.891 23.672 -8.352 1 97.94 128 PHE B C 1
ATOM 5000 O O . PHE B 1 128 ? 19.344 22.703 -7.727 1 97.94 128 PHE B O 1
ATOM 5007 N N . ASP B 1 129 ? 19.109 23.812 -9.586 1 96.5 129 ASP B N 1
ATOM 5008 C CA . ASP B 1 129 ? 19.766 22.781 -10.375 1 96.5 129 ASP B CA 1
ATOM 5009 C C . ASP B 1 129 ? 21.266 23.016 -10.461 1 96.5 129 ASP B C 1
ATOM 5011 O O . ASP B 1 129 ? 21.766 24.031 -9.969 1 96.5 129 ASP B O 1
ATOM 5015 N N . GLU B 1 130 ? 21.953 22.109 -11.07 1 92.56 130 GLU B N 1
ATOM 5016 C CA . GLU B 1 130 ? 23.422 22.141 -11.156 1 92.56 130 GLU B CA 1
ATOM 5017 C C . GLU B 1 130 ? 23.891 23.266 -12.078 1 92.56 130 GLU B C 1
ATOM 5019 O O . GLU B 1 130 ? 25.031 23.734 -11.977 1 92.56 130 GLU B O 1
ATOM 5024 N N . ASP B 1 131 ? 23.047 23.656 -12.953 1 89.19 131 ASP B N 1
ATOM 5025 C CA . ASP B 1 131 ? 23.422 24.719 -13.883 1 89.19 131 ASP B CA 1
ATOM 5026 C C . ASP B 1 131 ? 23.266 26.094 -13.234 1 89.19 131 ASP B C 1
ATOM 5028 O O . ASP B 1 131 ? 23.484 27.125 -13.883 1 89.19 131 ASP B O 1
ATOM 5032 N N . GLY B 1 132 ? 22.812 26.109 -11.969 1 89.19 132 GLY B N 1
ATOM 5033 C CA . GLY B 1 132 ? 22.688 27.359 -11.219 1 89.19 132 GLY B CA 1
ATOM 5034 C C . GLY B 1 132 ? 21.312 27.984 -11.352 1 89.19 132 GLY B C 1
ATOM 5035 O O . GLY B 1 132 ? 21.016 28.984 -10.688 1 89.19 132 GLY B O 1
ATOM 5036 N N . LYS B 1 133 ? 20.484 27.391 -12.125 1 95.62 133 LYS B N 1
ATOM 5037 C CA . LYS B 1 133 ? 19.141 27.938 -12.328 1 95.62 133 LYS B CA 1
ATOM 5038 C C . LYS B 1 133 ? 18.203 27.5 -11.211 1 95.62 133 LYS B C 1
ATOM 5040 O O . LYS B 1 133 ? 18.422 26.484 -10.555 1 95.62 133 LYS B O 1
ATOM 5045 N N . CYS B 1 134 ? 17.219 28.328 -11.016 1 98 134 CYS B N 1
ATOM 5046 C CA . CYS B 1 134 ? 16.188 28.062 -10.016 1 98 134 CYS B CA 1
ATOM 5047 C C . CYS B 1 134 ? 14.852 27.75 -10.68 1 98 134 CYS B C 1
ATOM 5049 O O . CYS B 1 134 ? 14.398 28.484 -11.555 1 98 134 CYS B O 1
ATOM 5051 N N . TYR B 1 135 ? 14.312 26.656 -10.305 1 98.62 135 TYR B N 1
ATOM 5052 C CA . TYR B 1 135 ? 13.031 26.25 -10.875 1 98.62 135 TYR B CA 1
ATOM 5053 C C . TYR B 1 135 ? 11.938 26.219 -9.82 1 98.62 135 TYR B C 1
ATOM 5055 O O . TYR B 1 135 ? 12.172 25.781 -8.688 1 98.62 135 TYR B O 1
ATOM 5063 N N . TYR B 1 136 ? 10.797 26.797 -10.211 1 98.62 136 TYR B N 1
ATOM 5064 C CA . TYR B 1 136 ? 9.555 26.734 -9.453 1 98.62 136 TYR B CA 1
ATOM 5065 C C . TYR B 1 136 ? 8.742 25.5 -9.836 1 98.62 136 TYR B C 1
ATOM 5067 O O . TYR B 1 136 ? 8.672 25.141 -11.016 1 98.62 136 TYR B O 1
ATOM 5075 N N . ILE B 1 137 ? 8.18 24.828 -8.883 1 98.75 137 ILE B N 1
ATOM 5076 C CA . ILE B 1 137 ? 7.203 23.766 -9.133 1 98.75 137 ILE B CA 1
ATOM 5077 C C . ILE B 1 137 ? 5.984 23.969 -8.234 1 98.75 137 ILE B C 1
ATOM 5079 O O . ILE B 1 137 ? 6.125 24.297 -7.055 1 98.75 137 ILE B O 1
ATOM 5083 N N . GLY B 1 138 ? 4.836 23.906 -8.703 1 98.25 138 GLY B N 1
ATOM 5084 C CA . GLY B 1 138 ? 3.574 24.031 -7.988 1 98.25 138 GLY B CA 1
ATOM 5085 C C . GLY B 1 138 ? 2.436 23.281 -8.656 1 98.25 138 GLY B C 1
ATOM 5086 O O . GLY B 1 138 ? 2.66 22.484 -9.57 1 98.25 138 GLY B O 1
ATOM 5087 N N . THR B 1 139 ? 1.286 23.375 -8.117 1 97.25 139 THR B N 1
ATOM 5088 C CA . THR B 1 139 ? 0.102 22.75 -8.695 1 97.25 139 THR B CA 1
ATOM 5089 C C . THR B 1 139 ? -0.964 23.797 -9.008 1 97.25 139 THR B C 1
ATOM 5091 O O . THR B 1 139 ? -1.065 24.812 -8.32 1 97.25 139 THR B O 1
ATOM 5094 N N . HIS B 1 140 ? -1.668 23.594 -10.039 1 95.69 140 HIS B N 1
ATOM 5095 C CA . HIS B 1 140 ? -2.742 24.484 -10.445 1 95.69 140 HIS B CA 1
ATOM 5096 C C . HIS B 1 140 ? -3.834 23.734 -11.195 1 95.69 140 HIS B C 1
ATOM 5098 O O . HIS B 1 140 ? -3.699 22.531 -11.453 1 95.69 140 HIS B O 1
ATOM 5104 N N . PRO B 1 141 ? -4.977 24.375 -11.367 1 92.56 141 PRO B N 1
ATOM 5105 C CA . PRO B 1 141 ? -6.051 23.656 -12.07 1 92.56 141 PRO B CA 1
ATOM 5106 C C . PRO B 1 141 ? -5.613 23.141 -13.438 1 92.56 141 PRO B C 1
ATOM 5108 O O . PRO B 1 141 ? -4.793 23.766 -14.109 1 92.56 141 PRO B O 1
ATOM 5111 N N . ASN B 1 142 ? -6.207 22.047 -13.828 1 90.75 142 ASN B N 1
ATOM 5112 C CA . ASN B 1 142 ? -5.91 21.484 -15.141 1 90.75 142 ASN B CA 1
ATOM 5113 C C . ASN B 1 142 ? -6.09 22.516 -16.25 1 90.75 142 ASN B C 1
ATOM 5115 O O . ASN B 1 142 ? -7.16 23.125 -16.375 1 90.75 142 ASN B O 1
ATOM 5119 N N . PRO B 1 143 ? -5.105 22.703 -17.031 1 84.19 143 PRO B N 1
ATOM 5120 C CA . PRO B 1 143 ? -5.164 23.75 -18.047 1 84.19 143 PRO B CA 1
ATOM 5121 C C . PRO B 1 143 ? -6.23 23.484 -19.109 1 84.19 143 PRO B C 1
ATOM 5123 O O . PRO B 1 143 ? -6.703 24.422 -19.766 1 84.19 143 PRO B O 1
ATOM 5126 N N . GLU B 1 144 ? -6.477 22.188 -19.297 1 86.06 144 GLU B N 1
ATOM 5127 C CA . GLU B 1 144 ? -7.504 21.844 -20.281 1 86.06 144 GLU B CA 1
ATOM 5128 C C . GLU B 1 144 ? -8.906 22.016 -19.703 1 86.06 144 GLU B C 1
ATOM 5130 O O . GLU B 1 144 ? -9.898 21.781 -20.375 1 86.06 144 GLU B O 1
ATOM 5135 N N . GLY B 1 145 ? -8.938 22.484 -18.547 1 83.69 145 GLY B N 1
ATOM 5136 C CA . GLY B 1 145 ? -10.203 22.594 -17.844 1 83.69 145 GLY B CA 1
ATOM 5137 C C . GLY B 1 145 ? -10.398 21.531 -16.781 1 83.69 145 GLY B C 1
ATOM 5138 O O . GLY B 1 145 ? -10.094 20.359 -17.016 1 83.69 145 GLY B O 1
ATOM 5139 N N . GLU B 1 146 ? -10.742 21.906 -15.648 1 82.12 146 GLU B N 1
ATOM 5140 C CA . GLU B 1 146 ? -11.031 20.969 -14.57 1 82.12 146 GLU B CA 1
ATOM 5141 C C . GLU B 1 146 ? -12.211 20.062 -14.922 1 82.12 146 GLU B C 1
ATOM 5143 O O . GLU B 1 146 ? -13.328 20.547 -15.109 1 82.12 146 GLU B O 1
ATOM 5148 N N . ARG B 1 147 ? -11.984 18.844 -15.141 1 83.44 147 ARG B N 1
ATOM 5149 C CA . ARG B 1 147 ? -13.008 17.875 -15.492 1 83.44 147 ARG B CA 1
ATOM 5150 C C . ARG B 1 147 ? -13.789 17.422 -14.266 1 83.44 147 ARG B C 1
ATOM 5152 O O . ARG B 1 147 ? -14.922 16.953 -14.375 1 83.44 147 ARG B O 1
ATOM 5159 N N . TYR B 1 148 ? -13.164 17.469 -13.133 1 85.56 148 TYR B N 1
ATOM 5160 C CA . TYR B 1 148 ? -13.742 17.141 -11.836 1 85.56 148 TYR B CA 1
ATOM 5161 C C . TYR B 1 148 ? -13.023 17.875 -10.719 1 85.56 148 TYR B C 1
ATOM 5163 O O . TYR B 1 148 ? -11.906 18.375 -10.906 1 85.56 148 TYR B O 1
ATOM 5171 N N . SER B 1 149 ? -13.68 18.031 -9.625 1 84.94 149 SER B N 1
ATOM 5172 C CA . SER B 1 149 ? -13.102 18.766 -8.508 1 84.94 149 SER B CA 1
ATOM 5173 C C . SER B 1 149 ? -11.781 18.141 -8.062 1 84.94 149 SER B C 1
ATOM 5175 O O . SER B 1 149 ? -11.734 16.938 -7.75 1 84.94 149 SER B O 1
ATOM 5177 N N . GLY B 1 150 ? -10.766 18.922 -8.117 1 90.44 150 GLY B N 1
ATOM 5178 C CA . GLY B 1 150 ? -9.469 18.438 -7.699 1 90.44 150 GLY B CA 1
ATOM 5179 C C . GLY B 1 150 ? -8.609 17.953 -8.859 1 90.44 150 GLY B C 1
ATOM 5180 O O . GLY B 1 150 ? -7.477 17.516 -8.656 1 90.44 150 GLY B O 1
ATOM 5181 N N . ASN B 1 151 ? -9.211 18.094 -10.078 1 93.94 151 ASN B N 1
ATOM 5182 C CA . ASN B 1 151 ? -8.422 17.781 -11.258 1 93.94 151 ASN B CA 1
ATOM 5183 C C . ASN B 1 151 ? -7.348 18.828 -11.516 1 93.94 151 ASN B C 1
ATOM 5185 O O . ASN B 1 151 ? -7.574 19.781 -12.266 1 93.94 151 ASN B O 1
ATOM 5189 N N . TYR B 1 152 ? -6.195 18.672 -10.922 1 95.81 152 TYR B N 1
ATOM 5190 C CA . TYR B 1 152 ? -5.109 19.641 -10.953 1 95.81 152 TYR B CA 1
ATOM 5191 C C . TYR B 1 152 ? -3.881 19.062 -11.648 1 95.81 152 TYR B C 1
ATOM 5193 O O . TYR B 1 152 ? -3.84 17.875 -11.961 1 95.81 152 TYR B O 1
ATOM 5201 N N . HIS B 1 153 ? -2.98 19.984 -11.992 1 96.31 153 HIS B N 1
ATOM 5202 C CA . HIS B 1 153 ? -1.734 19.641 -12.672 1 96.31 153 HIS B CA 1
ATOM 5203 C C . HIS B 1 153 ? -0.535 20.266 -11.961 1 96.31 153 HIS B C 1
ATOM 5205 O O . HIS B 1 153 ? -0.628 21.375 -11.43 1 96.31 153 HIS B O 1
ATOM 5211 N N . ILE B 1 154 ? 0.515 19.516 -12 1 97.94 154 ILE B N 1
ATOM 5212 C CA . ILE B 1 154 ? 1.8 20.031 -11.531 1 97.94 154 ILE B CA 1
ATOM 5213 C C . ILE B 1 154 ? 2.537 20.703 -12.688 1 97.94 154 ILE B C 1
ATOM 5215 O O . ILE B 1 154 ? 2.576 20.188 -13.797 1 97.94 154 ILE B O 1
ATOM 5219 N N . TYR B 1 155 ? 3.115 21.812 -12.414 1 98.25 155 TYR B N 1
ATOM 5220 C CA . TYR B 1 155 ? 3.834 22.547 -13.453 1 98.25 155 TYR B CA 1
ATOM 5221 C C . TYR B 1 155 ? 5.164 23.078 -12.93 1 98.25 155 TYR B C 1
ATOM 5223 O O . TYR B 1 155 ? 5.355 23.203 -11.711 1 98.25 155 TYR B O 1
ATOM 5231 N N . ILE B 1 156 ? 6.09 23.328 -13.867 1 98.38 156 ILE B N 1
ATOM 5232 C CA . ILE B 1 156 ? 7.422 23.828 -13.57 1 98.38 156 ILE B CA 1
ATOM 5233 C C . ILE B 1 156 ? 7.699 25.094 -14.398 1 98.38 156 ILE B C 1
ATOM 5235 O O . ILE B 1 156 ? 7.285 25.172 -15.555 1 98.38 156 ILE B O 1
ATOM 5239 N N . GLY B 1 157 ? 8.32 26.031 -13.82 1 98.31 157 GLY B N 1
ATOM 5240 C CA . GLY B 1 157 ? 8.844 27.203 -14.508 1 98.31 157 GLY B CA 1
ATOM 5241 C C . GLY B 1 157 ? 10.156 27.688 -13.938 1 98.31 157 GLY B C 1
ATOM 5242 O O . GLY B 1 157 ? 10.43 27.516 -12.75 1 98.31 157 GLY B O 1
ATOM 5243 N N . GLU B 1 158 ? 10.906 28.344 -14.766 1 98.31 158 GLU B N 1
ATOM 5244 C CA . GLU B 1 158 ? 12.172 28.906 -14.312 1 98.31 158 GLU B CA 1
ATOM 5245 C C . GLU B 1 158 ? 11.969 30.266 -13.641 1 98.31 158 GLU B C 1
ATOM 5247 O O . GLU B 1 158 ? 11.227 31.109 -14.141 1 98.31 158 GLU B O 1
ATOM 5252 N N . LEU B 1 159 ? 12.602 30.438 -12.492 1 98.5 159 LEU B N 1
ATOM 5253 C CA . LEU B 1 159 ? 12.586 31.719 -11.812 1 98.5 159 LEU B CA 1
ATOM 5254 C C . LEU B 1 159 ? 13.914 32.469 -12.016 1 98.5 159 LEU B C 1
ATOM 5256 O O . LEU B 1 159 ? 14.977 31.828 -11.992 1 98.5 159 LEU B O 1
ATOM 5260 N N . ASP B 1 160 ? 13.727 33.75 -12.227 1 98.12 160 ASP B N 1
ATOM 5261 C CA . ASP B 1 160 ? 14.914 34.594 -12.117 1 98.12 160 ASP B CA 1
ATOM 5262 C C . ASP B 1 160 ? 15.43 34.625 -10.68 1 98.12 160 ASP B C 1
ATOM 5264 O O . ASP B 1 160 ? 14.664 34.844 -9.742 1 98.12 160 ASP B O 1
ATOM 5268 N N . THR B 1 161 ? 16.719 34.469 -10.477 1 96.06 161 THR B N 1
ATOM 5269 C CA . THR B 1 161 ? 17.266 34.25 -9.141 1 96.06 161 THR B CA 1
ATOM 5270 C C . THR B 1 161 ? 17.375 35.594 -8.398 1 96.06 161 THR B C 1
ATOM 5272 O O . THR B 1 161 ? 17.594 35.625 -7.184 1 96.06 161 THR B O 1
ATOM 5275 N N . GLU B 1 162 ? 17.172 36.688 -9.062 1 95.19 162 GLU B N 1
ATOM 5276 C CA . GLU B 1 162 ? 17.234 38 -8.43 1 95.19 162 GLU B CA 1
ATOM 5277 C C . GLU B 1 162 ? 15.844 38.531 -8.133 1 95.19 162 GLU B C 1
ATOM 5279 O O . GLU B 1 162 ? 15.578 39.031 -7.031 1 95.19 162 GLU B O 1
ATOM 5284 N N . THR B 1 163 ? 14.984 38.375 -9.109 1 97.75 163 THR B N 1
ATOM 5285 C CA . THR B 1 163 ? 13.664 39 -8.977 1 97.75 163 THR B CA 1
ATOM 5286 C C . THR B 1 163 ? 12.641 38 -8.477 1 97.75 163 THR B C 1
ATOM 5288 O O . THR B 1 163 ? 11.539 38.344 -8.055 1 97.75 163 THR B O 1
ATOM 5291 N N . PHE B 1 164 ? 12.961 36.719 -8.602 1 98.25 164 PHE B N 1
ATOM 5292 C CA . PHE B 1 164 ? 12.117 35.594 -8.242 1 98.25 164 PHE B CA 1
ATOM 5293 C C . PHE B 1 164 ? 10.828 35.594 -9.062 1 98.25 164 PHE B C 1
ATOM 5295 O O . PHE B 1 164 ? 9.797 35.094 -8.609 1 98.25 164 PHE B O 1
ATOM 5302 N N . GLN B 1 165 ? 10.93 36.281 -10.219 1 98.62 165 GLN B N 1
ATOM 5303 C CA . GLN B 1 165 ? 9.836 36.219 -11.18 1 98.62 165 GLN B CA 1
ATOM 5304 C C . GLN B 1 165 ? 10.133 35.188 -12.273 1 98.62 165 GLN B C 1
ATOM 5306 O O . GLN B 1 165 ? 11.297 34.938 -12.586 1 98.62 165 GLN B O 1
ATOM 5311 N N . PHE B 1 166 ? 9.039 34.688 -12.812 1 98.38 166 PHE B N 1
ATOM 5312 C CA . PHE B 1 166 ? 9.219 33.719 -13.914 1 98.38 166 PHE B CA 1
ATOM 5313 C C . PHE B 1 166 ? 9.984 34.375 -15.062 1 98.38 166 PHE B C 1
ATOM 5315 O O . PHE B 1 166 ? 9.719 35.531 -15.422 1 98.38 166 PHE B O 1
ATOM 5322 N N . CYS B 1 167 ? 10.953 33.719 -15.664 1 96.06 167 CYS B N 1
ATOM 5323 C CA . CYS B 1 167 ? 11.703 34.219 -16.812 1 96.06 167 CYS B CA 1
ATOM 5324 C C . CYS B 1 167 ? 11.617 33.25 -17.984 1 96.06 167 CYS B C 1
ATOM 5326 O O . CYS B 1 167 ? 12.484 33.281 -18.859 1 96.06 167 CYS B O 1
ATOM 5328 N N . GLY B 1 168 ? 10.664 32.438 -18.141 1 90.56 168 GLY B N 1
ATOM 5329 C CA . GLY B 1 168 ? 10.367 31.531 -19.219 1 90.56 168 GLY B CA 1
ATOM 5330 C C . GLY B 1 168 ? 8.969 30.938 -19.141 1 90.56 168 GLY B C 1
ATOM 5331 O O . GLY B 1 168 ? 8.148 31.391 -18.344 1 90.56 168 GLY B O 1
ATOM 5332 N N . ASP B 1 169 ? 8.742 30.031 -20 1 94.19 169 ASP B N 1
ATOM 5333 C CA . ASP B 1 169 ? 7.426 29.406 -20.062 1 94.19 169 ASP B CA 1
ATOM 5334 C C . ASP B 1 169 ? 7.238 28.422 -18.906 1 94.19 169 ASP B C 1
ATOM 5336 O O . ASP B 1 169 ? 8.211 27.844 -18.422 1 94.19 169 ASP B O 1
ATOM 5340 N N . LYS B 1 170 ? 6.012 28.328 -18.406 1 96.81 170 LYS B N 1
ATOM 5341 C CA . LYS B 1 170 ? 5.617 27.266 -17.484 1 96.81 170 LYS B CA 1
ATOM 5342 C C . LYS B 1 170 ? 5.164 26.031 -18.25 1 96.81 170 LYS B C 1
ATOM 5344 O O . LYS B 1 170 ? 4.52 26.125 -19.297 1 96.81 170 LYS B O 1
ATOM 5349 N N . VAL B 1 171 ? 5.527 24.922 -17.75 1 97.44 171 VAL B N 1
ATOM 5350 C CA . VAL B 1 171 ? 5.23 23.656 -18.422 1 97.44 171 VAL B CA 1
ATOM 5351 C C . VAL B 1 171 ? 4.48 22.734 -17.484 1 97.44 171 VAL B C 1
ATOM 5353 O O . VAL B 1 171 ? 4.945 22.453 -16.375 1 97.44 171 VAL B O 1
ATOM 5356 N N . ASP B 1 172 ? 3.305 22.281 -17.891 1 97.06 172 ASP B N 1
ATOM 5357 C CA . ASP B 1 172 ? 2.617 21.219 -17.172 1 97.06 172 ASP B CA 1
ATOM 5358 C C . ASP B 1 172 ? 3.34 19.891 -17.328 1 97.06 172 ASP B C 1
ATOM 5360 O O . ASP B 1 172 ? 3.6 19.453 -18.453 1 97.06 172 ASP B O 1
ATOM 5364 N N . VAL B 1 173 ? 3.576 19.219 -16.203 1 97.44 173 VAL B N 1
ATOM 5365 C CA . VAL B 1 173 ? 4.512 18.109 -16.344 1 97.44 173 VAL B CA 1
ATOM 5366 C C . VAL B 1 173 ? 3.867 16.828 -15.828 1 97.44 173 VAL B C 1
ATOM 5368 O O . VAL B 1 173 ? 4.25 15.719 -16.234 1 97.44 173 VAL B O 1
ATOM 5371 N N . TRP B 1 174 ? 2.955 16.859 -14.938 1 95.75 174 TRP B N 1
ATOM 5372 C CA . TRP B 1 174 ? 2.412 15.641 -14.328 1 95.75 174 TRP B CA 1
ATOM 5373 C C . TRP B 1 174 ? 1.084 15.93 -13.633 1 95.75 174 TRP B C 1
ATOM 5375 O O . TRP B 1 174 ? 0.819 17.062 -13.234 1 95.75 174 TRP B O 1
ATOM 5385 N N . ASN B 1 175 ? 0.206 14.992 -13.562 1 94.62 175 ASN B N 1
ATOM 5386 C CA . ASN B 1 175 ? -1.078 15.242 -12.922 1 94.62 175 ASN B CA 1
ATOM 5387 C C . ASN B 1 175 ? -1.508 14.062 -12.047 1 94.62 175 ASN B C 1
ATOM 5389 O O . ASN B 1 175 ? -2.701 13.781 -11.93 1 94.62 175 ASN B O 1
ATOM 5393 N N . GLY B 1 176 ? -0.527 13.273 -11.578 1 95.81 176 GLY B N 1
ATOM 5394 C CA . GLY B 1 176 ? -0.839 12.219 -10.633 1 95.81 176 GLY B CA 1
ATOM 5395 C C . GLY B 1 176 ? -0.547 10.828 -11.164 1 95.81 176 GLY B C 1
ATOM 5396 O O . GLY B 1 176 ? -0.284 10.656 -12.359 1 95.81 176 GLY B O 1
ATOM 5397 N N . SER B 1 177 ? -0.574 9.836 -10.289 1 97.12 177 SER B N 1
ATOM 5398 C CA . SER B 1 177 ? -0.173 8.469 -10.602 1 97.12 177 SER B CA 1
ATOM 5399 C C . SER B 1 177 ? -1.374 7.617 -10.984 1 97.12 177 SER B C 1
ATOM 5401 O O . SER B 1 177 ? -1.248 6.68 -11.781 1 97.12 177 SER B O 1
ATOM 5403 N N . MET B 1 178 ? -2.541 7.875 -10.43 1 96 178 MET B N 1
ATOM 5404 C CA . MET B 1 178 ? -3.732 7.055 -10.641 1 96 178 MET B CA 1
ATOM 5405 C C . MET B 1 178 ? -4.691 7.73 -11.617 1 96 178 MET B C 1
ATOM 5407 O O . MET B 1 178 ? -4.668 8.953 -11.773 1 96 178 MET B O 1
ATOM 5411 N N . LYS B 1 179 ? -5.508 6.977 -12.18 1 93.5 179 LYS B N 1
ATOM 5412 C CA . LYS B 1 179 ? -6.562 7.508 -13.039 1 93.5 179 LYS B CA 1
ATOM 5413 C C . LYS B 1 179 ? -7.605 8.266 -12.219 1 93.5 179 LYS B C 1
ATOM 5415 O O . LYS B 1 179 ? -8.016 7.805 -11.156 1 93.5 179 LYS B O 1
ATOM 5420 N N . ASN B 1 180 ? -7.902 9.438 -12.648 1 91.94 180 ASN B N 1
ATOM 5421 C CA . ASN B 1 180 ? -8.922 10.305 -12.07 1 91.94 180 ASN B CA 1
ATOM 5422 C C . ASN B 1 180 ? -8.562 10.711 -10.641 1 91.94 180 ASN B C 1
ATOM 5424 O O . ASN B 1 180 ? -9.453 11.008 -9.836 1 91.94 180 ASN B O 1
ATOM 5428 N N . ILE B 1 181 ? -7.316 10.68 -10.336 1 92.62 181 ILE B N 1
ATOM 5429 C CA . ILE B 1 181 ? -6.883 11.086 -9.008 1 92.62 181 ILE B CA 1
ATOM 5430 C C . ILE B 1 181 ? -7.125 12.586 -8.828 1 92.62 181 ILE B C 1
ATOM 5432 O O . ILE B 1 181 ? -7.234 13.328 -9.812 1 92.62 181 ILE B O 1
ATOM 5436 N N . ILE B 1 182 ? -7.223 12.977 -7.539 1 94.19 182 ILE B N 1
ATOM 5437 C CA . ILE B 1 182 ? -7.531 14.375 -7.273 1 94.19 182 ILE B CA 1
ATOM 5438 C C . ILE B 1 182 ? -6.406 15.008 -6.457 1 94.19 182 ILE B C 1
ATOM 5440 O O . ILE B 1 182 ? -5.703 14.312 -5.715 1 94.19 182 ILE B O 1
ATOM 5444 N N . TRP B 1 183 ? -6.191 16.328 -6.645 1 94.94 183 TRP B N 1
ATOM 5445 C CA . TRP B 1 183 ? -5.387 17.203 -5.809 1 94.94 183 TRP B CA 1
ATOM 5446 C C . TRP B 1 183 ? -3.941 16.719 -5.734 1 94.94 183 TRP B C 1
ATOM 5448 O O . TRP B 1 183 ? -3.408 16.5 -4.645 1 94.94 183 TRP B O 1
ATOM 5458 N N . PRO B 1 184 ? -3.32 16.469 -6.859 1 96.56 184 PRO B N 1
ATOM 5459 C CA . PRO B 1 184 ? -1.863 16.375 -6.75 1 96.56 184 PRO B CA 1
ATOM 5460 C C . PRO B 1 184 ? -1.244 17.641 -6.129 1 96.56 184 PRO B C 1
ATOM 5462 O O . PRO B 1 184 ? -1.287 18.703 -6.73 1 96.56 184 PRO B O 1
ATOM 5465 N N . GLU B 1 185 ? -0.7 17.516 -4.941 1 96.44 185 GLU B N 1
ATOM 5466 C CA . GLU B 1 185 ? -0.305 18.703 -4.199 1 96.44 185 GLU B CA 1
ATOM 5467 C C . GLU B 1 185 ? 1.025 18.5 -3.482 1 96.44 185 GLU B C 1
ATOM 5469 O O . GLU B 1 185 ? 1.512 17.359 -3.385 1 96.44 185 GLU B O 1
ATOM 5474 N N . GLY B 1 186 ? 1.591 19.625 -3.066 1 98.19 186 GLY B N 1
ATOM 5475 C CA . GLY B 1 186 ? 2.852 19.594 -2.342 1 98.19 186 GLY B CA 1
ATOM 5476 C C . GLY B 1 186 ? 3.984 18.984 -3.143 1 98.19 186 GLY B C 1
ATOM 5477 O O . GLY B 1 186 ? 4.703 18.109 -2.646 1 98.19 186 GLY B O 1
ATOM 5478 N N . PRO B 1 187 ? 4.137 19.297 -4.391 1 98.75 187 PRO B N 1
ATOM 5479 C CA . PRO B 1 187 ? 5.199 18.703 -5.199 1 98.75 187 PRO B CA 1
ATOM 5480 C C . PRO B 1 187 ? 6.586 19.219 -4.848 1 98.75 187 PRO B C 1
ATOM 5482 O O . PRO B 1 187 ? 6.738 20.406 -4.516 1 98.75 187 PRO B O 1
ATOM 5485 N N . HIS B 1 188 ? 7.527 18.422 -4.926 1 98.81 188 HIS B N 1
ATOM 5486 C CA . HIS B 1 188 ? 8.945 18.766 -4.812 1 98.81 188 HIS B CA 1
ATOM 5487 C C . HIS B 1 188 ? 9.75 18.156 -5.957 1 98.81 188 HIS B C 1
ATOM 5489 O O . HIS B 1 188 ? 9.477 17.031 -6.387 1 98.81 188 HIS B O 1
ATOM 5495 N N . LEU B 1 189 ? 10.711 18.906 -6.406 1 98.62 189 LEU B N 1
ATOM 5496 C CA . LEU B 1 189 ? 11.68 18.438 -7.383 1 98.62 189 LEU B CA 1
ATOM 5497 C C . LEU B 1 189 ? 12.969 17.984 -6.699 1 98.62 189 LEU B C 1
ATOM 5499 O O . LEU B 1 189 ? 13.438 18.625 -5.766 1 98.62 189 LEU B O 1
ATOM 5503 N N . TYR B 1 190 ? 13.453 16.844 -7.121 1 98.25 190 TYR B N 1
ATOM 5504 C CA . TYR B 1 190 ? 14.75 16.328 -6.695 1 98.25 190 TYR B CA 1
ATOM 5505 C C . TYR B 1 190 ? 15.578 15.891 -7.895 1 98.25 190 TYR B C 1
ATOM 5507 O O . TYR B 1 190 ? 15.039 15.602 -8.969 1 98.25 190 TYR B O 1
ATOM 5515 N N . LYS B 1 191 ? 16.797 15.938 -7.734 1 97.75 191 LYS B N 1
ATOM 5516 C CA . LYS B 1 191 ? 17.719 15.344 -8.695 1 97.75 191 LYS B CA 1
ATOM 5517 C C . LYS B 1 191 ? 18.594 14.281 -8.023 1 97.75 191 LYS B C 1
ATOM 5519 O O . LYS B 1 191 ? 19.188 14.539 -6.98 1 97.75 191 LYS B O 1
ATOM 5524 N N . LYS B 1 192 ? 18.594 13.055 -8.578 1 96.44 192 LYS B N 1
ATOM 5525 C CA . LYS B 1 192 ? 19.406 11.953 -8.094 1 96.44 192 LYS B CA 1
ATOM 5526 C C . LYS B 1 192 ? 19.812 11.031 -9.242 1 96.44 192 LYS B C 1
ATOM 5528 O O . LYS B 1 192 ? 18.984 10.648 -10.07 1 96.44 192 LYS B O 1
ATOM 5533 N N . ASP B 1 193 ? 21.125 10.508 -9.391 1 93.56 193 ASP B N 1
ATOM 5534 C CA . ASP B 1 193 ? 21.672 9.562 -10.359 1 93.56 193 ASP B CA 1
ATOM 5535 C C . ASP B 1 193 ? 21.203 9.891 -11.773 1 93.56 193 ASP B C 1
ATOM 5537 O O . ASP B 1 193 ? 20.672 9.016 -12.477 1 93.56 193 ASP B O 1
ATOM 5541 N N . ASP B 1 194 ? 21.062 11.023 -12.234 1 94.12 194 ASP B N 1
ATOM 5542 C CA . ASP B 1 194 ? 20.797 11.492 -13.594 1 94.12 194 ASP B CA 1
ATOM 5543 C C . ASP B 1 194 ? 19.297 11.68 -13.82 1 94.12 194 ASP B C 1
ATOM 5545 O O . ASP B 1 194 ? 18.859 11.891 -14.953 1 94.12 194 ASP B O 1
ATOM 5549 N N . TYR B 1 195 ? 18.547 11.445 -12.781 1 98.38 195 TYR B N 1
ATOM 5550 C CA . TYR B 1 195 ? 17.109 11.617 -12.93 1 98.38 195 TYR B CA 1
ATOM 5551 C C . TYR B 1 195 ? 16.609 12.82 -12.141 1 98.38 195 TYR B C 1
ATOM 5553 O O . TYR B 1 195 ? 17.125 13.117 -11.055 1 98.38 195 TYR B O 1
ATOM 5561 N N . TYR B 1 196 ? 15.633 13.5 -12.742 1 98.69 196 TYR B N 1
ATOM 5562 C CA . TYR B 1 196 ? 14.758 14.398 -11.992 1 98.69 196 TYR B CA 1
ATOM 5563 C C . TYR B 1 196 ? 13.547 13.641 -11.445 1 98.69 196 TYR B C 1
ATOM 5565 O O . TYR B 1 196 ? 12.938 12.836 -12.156 1 98.69 196 TYR B O 1
ATOM 5573 N N . TYR B 1 197 ? 13.273 13.828 -10.242 1 98.88 197 TYR B N 1
ATOM 5574 C CA . TYR B 1 197 ? 12.102 13.234 -9.602 1 98.88 197 TYR B CA 1
ATOM 5575 C C . TYR B 1 197 ? 11.094 14.305 -9.195 1 98.88 197 TYR B C 1
ATOM 5577 O O . TYR B 1 197 ? 11.477 15.383 -8.75 1 98.88 197 TYR B O 1
ATOM 5585 N N . ILE B 1 198 ? 9.836 14.016 -9.383 1 98.88 198 ILE B N 1
ATOM 5586 C CA . ILE B 1 198 ? 8.758 14.781 -8.773 1 98.88 198 ILE B CA 1
ATOM 5587 C C . ILE B 1 198 ? 8.039 13.922 -7.73 1 98.88 198 ILE B C 1
ATOM 5589 O O . ILE B 1 198 ? 7.508 12.859 -8.055 1 98.88 198 ILE B O 1
ATOM 5593 N N . MET B 1 199 ? 8.117 14.273 -6.539 1 98.88 199 MET B N 1
ATOM 5594 C CA . MET B 1 199 ? 7.34 13.648 -5.473 1 98.88 199 MET B CA 1
ATOM 5595 C C . MET B 1 199 ? 6.215 14.57 -5.016 1 98.88 199 MET B C 1
ATOM 5597 O O . MET B 1 199 ? 6.41 15.781 -4.883 1 98.88 199 MET B O 1
ATOM 5601 N N . HIS B 1 200 ? 5.035 14.078 -4.859 1 98.56 200 HIS B N 1
ATOM 5602 C CA . HIS B 1 200 ? 3.881 14.867 -4.441 1 98.56 200 HIS B CA 1
ATOM 5603 C C . HIS B 1 200 ? 2.848 13.992 -3.738 1 98.56 200 HIS B C 1
ATOM 5605 O O . HIS B 1 200 ? 2.891 12.766 -3.84 1 98.56 200 HIS B O 1
ATOM 5611 N N . ALA B 1 201 ? 2.002 14.617 -2.988 1 98.38 201 ALA B N 1
ATOM 5612 C CA . ALA B 1 201 ? 0.841 13.945 -2.41 1 98.38 201 ALA B CA 1
ATOM 5613 C C . ALA B 1 201 ? -0.333 13.938 -3.385 1 98.38 201 ALA B C 1
ATOM 5615 O O . ALA B 1 201 ? -0.432 14.812 -4.25 1 98.38 201 ALA B O 1
ATOM 5616 N N . GLU B 1 202 ? -1.187 12.977 -3.268 1 97.94 202 GLU B N 1
ATOM 5617 C CA . GLU B 1 202 ? -2.412 12.969 -4.059 1 97.94 202 GLU B CA 1
ATOM 5618 C C . GLU B 1 202 ? -3.531 12.227 -3.332 1 97.94 202 GLU B C 1
ATOM 5620 O O . GLU B 1 202 ? -3.305 11.633 -2.275 1 97.94 202 GLU B O 1
ATOM 5625 N N . GLY B 1 203 ? -4.762 12.297 -3.852 1 96.25 203 GLY B N 1
ATOM 5626 C CA . GLY B 1 203 ? -5.934 11.672 -3.252 1 96.25 203 GLY B CA 1
ATOM 5627 C C . GLY B 1 203 ? -6.633 12.57 -2.248 1 96.25 203 GLY B C 1
ATOM 5628 O O . GLY B 1 203 ? -7.406 12.086 -1.416 1 96.25 203 GLY B O 1
ATOM 5629 N N . GLY B 1 204 ? -6.297 13.844 -2.309 1 91.88 204 GLY B N 1
ATOM 5630 C CA . GLY B 1 204 ? -6.82 14.781 -1.322 1 91.88 204 GLY B CA 1
ATOM 5631 C C . GLY B 1 204 ? -5.984 14.844 -0.058 1 91.88 204 GLY B C 1
ATOM 5632 O O . GLY B 1 204 ? -4.859 14.344 -0.027 1 91.88 204 GLY B O 1
ATOM 5633 N N . THR B 1 205 ? -6.457 15.516 0.989 1 88.69 205 THR B N 1
ATOM 5634 C CA . THR B 1 205 ? -5.73 15.664 2.244 1 88.69 205 THR B CA 1
ATOM 5635 C C . THR B 1 205 ? -6.414 14.891 3.363 1 88.69 205 THR B C 1
ATOM 5637 O O . THR B 1 205 ? -6.18 15.148 4.547 1 88.69 205 THR B O 1
ATOM 5640 N N . GLY B 1 206 ? -7.312 14.008 2.975 1 93 206 GLY B N 1
ATOM 5641 C CA . GLY B 1 206 ? -8.078 13.219 3.924 1 93 206 GLY B CA 1
ATOM 5642 C C . GLY B 1 206 ? -7.77 11.734 3.84 1 93 206 GLY B C 1
ATOM 5643 O O . GLY B 1 206 ? -6.605 11.336 3.83 1 93 206 GLY B O 1
ATOM 5644 N N . PRO B 1 207 ? -8.797 10.891 3.852 1 93.56 207 PRO B N 1
ATOM 5645 C CA . PRO B 1 207 ? -8.617 9.445 4.047 1 93.56 207 PRO B CA 1
ATOM 5646 C C . PRO B 1 207 ? -7.875 8.789 2.885 1 93.56 207 PRO B C 1
ATOM 5648 O O . PRO B 1 207 ? -7.203 7.77 3.074 1 93.56 207 PRO B O 1
ATOM 5651 N N . ASN B 1 208 ? -7.949 9.344 1.68 1 96.31 208 ASN B N 1
ATOM 5652 C CA . ASN B 1 208 ? -7.363 8.695 0.509 1 96.31 208 ASN B CA 1
ATOM 5653 C C . ASN B 1 208 ? -5.961 9.227 0.221 1 96.31 208 ASN B C 1
ATOM 5655 O O . ASN B 1 208 ? -5.375 8.914 -0.815 1 96.31 208 ASN B O 1
ATOM 5659 N N . HIS B 1 209 ? -5.438 10 1.153 1 97.5 209 HIS B N 1
ATOM 5660 C CA . HIS B 1 209 ? -4.156 10.68 0.997 1 97.5 209 HIS B CA 1
ATOM 5661 C C . HIS B 1 209 ? -3.016 9.68 0.84 1 97.5 209 HIS B C 1
ATOM 5663 O O . HIS B 1 209 ? -3.043 8.602 1.44 1 97.5 209 HIS B O 1
ATOM 5669 N N . CYS B 1 210 ? -2.088 9.984 -0.031 1 98.38 210 CYS B N 1
ATOM 5670 C CA . CYS B 1 210 ? -0.899 9.164 -0.229 1 98.38 210 CYS B CA 1
ATOM 5671 C C . CYS B 1 210 ? 0.231 9.984 -0.845 1 98.38 210 CYS B C 1
ATOM 5673 O O . CYS B 1 210 ? 0.046 11.156 -1.176 1 98.38 210 CYS B O 1
ATOM 5675 N N . GLU B 1 211 ? 1.39 9.367 -0.864 1 98.69 211 GLU B N 1
ATOM 5676 C CA . GLU B 1 211 ? 2.543 9.984 -1.516 1 98.69 211 GLU B CA 1
ATOM 5677 C C . GLU B 1 211 ? 2.936 9.219 -2.777 1 98.69 211 GLU B C 1
ATOM 5679 O O . GLU B 1 211 ? 3 7.984 -2.77 1 98.69 211 GLU B O 1
ATOM 5684 N N . ALA B 1 212 ? 3.109 9.922 -3.889 1 98.56 212 ALA B N 1
ATOM 5685 C CA . ALA B 1 212 ? 3.475 9.336 -5.176 1 98.56 212 ALA B CA 1
ATOM 5686 C C . ALA B 1 212 ? 4.723 10.008 -5.75 1 98.56 212 ALA B C 1
ATOM 5688 O O . ALA B 1 212 ? 5.117 11.086 -5.301 1 98.56 212 ALA B O 1
ATOM 5689 N N . ILE B 1 213 ? 5.348 9.336 -6.738 1 98.81 213 ILE B N 1
ATOM 5690 C CA . ILE B 1 213 ? 6.586 9.859 -7.301 1 98.81 213 ILE B CA 1
ATOM 5691 C C . ILE B 1 213 ? 6.703 9.453 -8.766 1 98.81 213 ILE B C 1
ATOM 5693 O O . ILE B 1 213 ? 6.172 8.414 -9.172 1 98.81 213 ILE B O 1
ATOM 5697 N N . CYS B 1 214 ? 7.25 10.242 -9.602 1 98.75 214 CYS B N 1
ATOM 5698 C CA . CYS B 1 214 ? 7.621 9.977 -10.984 1 98.75 214 CYS B CA 1
ATOM 5699 C C . CYS B 1 214 ? 9.031 10.477 -11.273 1 98.75 214 CYS B C 1
ATOM 5701 O O . CYS B 1 214 ? 9.648 11.141 -10.438 1 98.75 214 CYS B O 1
ATOM 5703 N N . ARG B 1 215 ? 9.625 10.125 -12.383 1 98.75 215 ARG B N 1
ATOM 5704 C CA . ARG B 1 215 ? 10.977 10.57 -12.703 1 98.75 215 ARG B CA 1
ATOM 5705 C C . ARG B 1 215 ? 11.148 10.797 -14.195 1 98.75 215 ARG B C 1
ATOM 5707 O O . ARG B 1 215 ? 10.32 10.352 -15 1 98.75 215 ARG B O 1
ATOM 5714 N N . SER B 1 216 ? 12.125 11.523 -14.562 1 98.62 216 SER B N 1
ATOM 5715 C CA . SER B 1 216 ? 12.508 11.797 -15.945 1 98.62 216 SER B CA 1
ATOM 5716 C C . SER B 1 216 ? 13.984 12.148 -16.047 1 98.62 216 SER B C 1
ATOM 5718 O O . SER B 1 216 ? 14.594 12.609 -15.086 1 98.62 216 SER B O 1
ATOM 5720 N N . LYS B 1 217 ? 14.57 11.922 -17.219 1 97.94 217 LYS B N 1
ATOM 5721 C CA . LYS B 1 217 ? 15.938 12.344 -17.484 1 97.94 217 LYS B CA 1
ATOM 5722 C C . LYS B 1 217 ? 16 13.82 -17.859 1 97.94 217 LYS B C 1
ATOM 5724 O O . LYS B 1 217 ? 17.078 14.43 -17.844 1 97.94 217 LYS B O 1
ATOM 5729 N N . SER B 1 218 ? 14.805 14.359 -18.141 1 97.75 218 SER B N 1
ATOM 5730 C CA . SER B 1 218 ? 14.695 15.773 -18.484 1 97.75 218 SER B CA 1
ATOM 5731 C C . SER B 1 218 ? 13.805 16.516 -17.484 1 97.75 218 SER B C 1
ATOM 5733 O O . SER B 1 218 ? 12.75 16 -17.094 1 97.75 218 SER B O 1
ATOM 5735 N N . LEU B 1 219 ? 14.156 17.734 -17.141 1 97.5 219 LEU B N 1
ATOM 5736 C CA . LEU B 1 219 ? 13.477 18.516 -16.109 1 97.5 219 LEU B CA 1
ATOM 5737 C C . LEU B 1 219 ? 12 18.703 -16.453 1 97.5 219 LEU B C 1
ATOM 5739 O O . LEU B 1 219 ? 11.148 18.656 -15.57 1 97.5 219 LEU B O 1
ATOM 5743 N N . PHE B 1 220 ? 11.695 18.891 -17.719 1 97.81 220 PHE B N 1
ATOM 5744 C CA . PHE B 1 220 ? 10.336 19.234 -18.109 1 97.81 220 PHE B CA 1
ATOM 5745 C C . PHE B 1 220 ? 9.594 18 -18.641 1 97.81 220 PHE B C 1
ATOM 5747 O O . PHE B 1 220 ? 8.5 18.125 -19.188 1 97.81 220 PHE B O 1
ATOM 5754 N N . GLY B 1 221 ? 10.219 16.812 -18.5 1 96.62 221 GLY B N 1
ATOM 5755 C CA . GLY B 1 221 ? 9.57 15.57 -18.859 1 96.62 221 GLY B CA 1
ATOM 5756 C C . GLY B 1 221 ? 9.898 15.117 -20.266 1 96.62 221 GLY B C 1
ATOM 5757 O O . GLY B 1 221 ? 10.812 15.648 -20.906 1 96.62 221 GLY B O 1
ATOM 5758 N N . PRO B 1 222 ? 9.156 14.047 -20.734 1 97.12 222 PRO B N 1
ATOM 5759 C CA . PRO B 1 222 ? 8.023 13.391 -20.078 1 97.12 222 PRO B CA 1
ATOM 5760 C C . PRO B 1 222 ? 8.453 12.586 -18.844 1 97.12 222 PRO B C 1
ATOM 5762 O O . PRO B 1 222 ? 9.531 11.992 -18.828 1 97.12 222 PRO B O 1
ATOM 5765 N N . TYR B 1 223 ? 7.59 12.609 -17.828 1 97.94 223 TYR B N 1
ATOM 5766 C CA . TYR B 1 223 ? 7.875 11.891 -16.594 1 97.94 223 TYR B CA 1
ATOM 5767 C C . TYR B 1 223 ? 7.281 10.484 -16.641 1 97.94 223 TYR B C 1
ATOM 5769 O O . TYR B 1 223 ? 6.164 10.289 -17.109 1 97.94 223 TYR B O 1
ATOM 5777 N N . GLU B 1 224 ? 8.039 9.531 -16.203 1 96.56 224 GLU B N 1
ATOM 5778 C CA . GLU B 1 224 ? 7.578 8.148 -16.047 1 96.56 224 GLU B CA 1
ATOM 5779 C C . GLU B 1 224 ? 7.031 7.898 -14.648 1 96.56 224 GLU B C 1
ATOM 5781 O O . GLU B 1 224 ? 7.668 8.258 -13.656 1 96.56 224 GLU B O 1
ATOM 5786 N N . ASN B 1 225 ? 5.902 7.285 -14.633 1 96.75 225 ASN B N 1
ATOM 5787 C CA . ASN B 1 225 ? 5.234 6.926 -13.383 1 96.75 225 ASN B CA 1
ATOM 5788 C C . ASN B 1 225 ? 5.965 5.797 -12.664 1 96.75 225 ASN B C 1
ATOM 5790 O O . ASN B 1 225 ? 6.414 4.84 -13.297 1 96.75 225 ASN B O 1
ATOM 5794 N N . ASN B 1 226 ? 6.23 5.934 -11.328 1 97.5 226 ASN B N 1
ATOM 5795 C CA . ASN B 1 226 ? 6.633 4.754 -10.57 1 97.5 226 ASN B CA 1
ATOM 5796 C C . ASN B 1 226 ? 5.504 3.73 -10.484 1 97.5 226 ASN B C 1
ATOM 5798 O O . ASN B 1 226 ? 4.453 4.008 -9.906 1 97.5 226 ASN B O 1
ATOM 5802 N N . MET B 1 227 ? 5.672 2.576 -10.906 1 94.88 227 MET B N 1
ATOM 5803 C CA . MET B 1 227 ? 4.633 1.554 -10.945 1 94.88 227 MET B CA 1
ATOM 5804 C C . MET B 1 227 ? 4.332 1.036 -9.539 1 94.88 227 MET B C 1
ATOM 5806 O O . MET B 1 227 ? 3.324 0.361 -9.32 1 94.88 227 MET B O 1
ATOM 5810 N N . ASN B 1 228 ? 5.172 1.396 -8.609 1 96.69 228 ASN B N 1
ATOM 5811 C CA . ASN B 1 228 ? 4.969 0.966 -7.227 1 96.69 228 ASN B CA 1
ATOM 5812 C C . ASN B 1 228 ? 4.289 2.053 -6.395 1 96.69 228 ASN B C 1
ATOM 5814 O O . ASN B 1 228 ? 4.254 1.97 -5.168 1 96.69 228 ASN B O 1
ATOM 5818 N N . ASN B 1 229 ? 3.816 3.074 -7.082 1 97.81 229 ASN B N 1
ATOM 5819 C CA . ASN B 1 229 ? 2.994 4.043 -6.363 1 97.81 229 ASN B CA 1
ATOM 5820 C C . ASN B 1 229 ? 1.729 3.398 -5.805 1 97.81 229 ASN B C 1
ATOM 5822 O O . ASN B 1 229 ? 1.147 2.514 -6.438 1 97.81 229 ASN B O 1
ATOM 5826 N N . PRO B 1 230 ? 1.247 4.004 -4.664 1 97.88 230 PRO B N 1
ATOM 5827 C CA . PRO B 1 230 ? 1.916 5.012 -3.842 1 97.88 230 PRO B CA 1
ATOM 5828 C C . PRO B 1 230 ? 3.158 4.473 -3.137 1 97.88 230 PRO B C 1
ATOM 5830 O O . PRO B 1 230 ? 3.219 3.285 -2.807 1 97.88 230 PRO B O 1
ATOM 5833 N N . ILE B 1 231 ? 4.078 5.297 -2.914 1 98.31 231 ILE B N 1
ATOM 5834 C CA . ILE B 1 231 ? 5.301 4.832 -2.268 1 98.31 231 ILE B CA 1
ATOM 5835 C C . ILE B 1 231 ? 5.098 4.785 -0.754 1 98.31 231 ILE B C 1
ATOM 5837 O O . ILE B 1 231 ? 5.852 4.121 -0.04 1 98.31 231 ILE B O 1
ATOM 5841 N N . ILE B 1 232 ? 4.129 5.465 -0.218 1 98.44 232 ILE B N 1
ATOM 5842 C CA . ILE B 1 232 ? 3.693 5.32 1.168 1 98.44 232 ILE B CA 1
ATOM 5843 C C . ILE B 1 232 ? 2.264 5.828 1.317 1 98.44 232 ILE B C 1
ATOM 5845 O O . ILE B 1 232 ? 1.896 6.852 0.732 1 98.44 232 ILE B O 1
ATOM 5849 N N . THR B 1 233 ? 1.453 5.164 2.082 1 98.31 233 THR B N 1
ATOM 5850 C CA . THR B 1 233 ? 0.078 5.535 2.396 1 98.31 233 THR B CA 1
ATOM 5851 C C . THR B 1 233 ? -0.433 4.75 3.602 1 98.31 233 THR B C 1
ATOM 5853 O O . THR B 1 233 ? 0.183 3.764 4.016 1 98.31 233 THR B O 1
ATOM 5856 N N . HIS B 1 234 ? -1.461 5.203 4.207 1 98.19 234 HIS B N 1
ATOM 5857 C CA . HIS B 1 234 ? -2.189 4.434 5.211 1 98.19 234 HIS B CA 1
ATOM 5858 C C . HIS B 1 234 ? -3.646 4.238 4.805 1 98.19 234 HIS B C 1
ATOM 5860 O O . HIS B 1 234 ? -4.473 3.816 5.617 1 98.19 234 HIS B O 1
ATOM 5866 N N . ARG B 1 235 ? -3.957 4.555 3.512 1 97.62 235 ARG B N 1
ATOM 5867 C CA . ARG B 1 235 ? -5.348 4.539 3.072 1 97.62 235 ARG B CA 1
ATOM 5868 C C . ARG B 1 235 ? -5.863 3.109 2.936 1 97.62 235 ARG B C 1
ATOM 5870 O O . ARG B 1 235 ? -7.066 2.887 2.803 1 97.62 235 ARG B O 1
ATOM 5877 N N . ASP B 1 236 ? -4.977 2.113 2.934 1 97.19 236 ASP B N 1
ATOM 5878 C CA . ASP B 1 236 ? -5.348 0.707 2.807 1 97.19 236 ASP B CA 1
ATOM 5879 C C . ASP B 1 236 ? -5.379 0.023 4.172 1 97.19 236 ASP B C 1
ATOM 5881 O O . ASP B 1 236 ? -5.594 -1.188 4.262 1 97.19 236 ASP B O 1
ATOM 5885 N N . MET B 1 237 ? -5.234 0.744 5.281 1 97.38 237 MET B N 1
ATOM 5886 C CA . MET B 1 237 ? -5.117 0.186 6.625 1 97.38 237 MET B CA 1
ATOM 5887 C C . MET B 1 237 ? -6.492 -0.029 7.246 1 97.38 237 MET B C 1
ATOM 5889 O O . MET B 1 237 ? -6.617 -0.72 8.258 1 97.38 237 MET B O 1
ATOM 5893 N N . GLY B 1 238 ? -7.516 0.561 6.656 1 96.69 238 GLY B N 1
ATOM 5894 C CA . GLY B 1 238 ? -8.836 0.564 7.266 1 96.69 238 GLY B CA 1
ATOM 5895 C C . GLY B 1 238 ? -9.102 1.801 8.102 1 96.69 238 GLY B C 1
ATOM 5896 O O . GLY B 1 238 ? -8.164 2.467 8.555 1 96.69 238 GLY B O 1
ATOM 5897 N N . LYS B 1 239 ? -10.305 2.105 8.406 1 94.44 239 LYS B N 1
ATOM 5898 C CA . LYS B 1 239 ? -10.742 3.363 9.008 1 94.44 239 LYS B CA 1
ATOM 5899 C C . LYS B 1 239 ? -10.375 3.42 10.492 1 94.44 239 LYS B C 1
ATOM 5901 O O . LYS B 1 239 ? -10.328 4.5 11.078 1 94.44 239 LYS B O 1
ATOM 5906 N N . GLU B 1 240 ? -10.156 2.238 11.078 1 94.5 240 GLU B N 1
ATOM 5907 C CA . GLU B 1 240 ? -9.938 2.205 12.523 1 94.5 240 GLU B CA 1
ATOM 5908 C C . GLU B 1 240 ? -8.453 2.322 12.859 1 94.5 240 GLU B C 1
ATOM 5910 O O . GLU B 1 240 ? -8.086 2.48 14.023 1 94.5 240 GLU B O 1
ATOM 5915 N N . TYR B 1 241 ? -7.617 2.203 11.836 1 96.75 241 TYR B N 1
ATOM 5916 C CA . TYR B 1 241 ? -6.188 2.342 12.094 1 96.75 241 TYR B CA 1
ATOM 5917 C C . TYR B 1 241 ? -5.867 3.723 12.656 1 96.75 241 TYR B C 1
ATOM 5919 O O . TYR B 1 241 ? -6.383 4.73 12.164 1 96.75 241 TYR B O 1
ATOM 5927 N N . PRO B 1 242 ? -5.039 3.838 13.602 1 95.94 242 PRO B N 1
ATOM 5928 C CA . PRO B 1 242 ? -4.934 5.086 14.367 1 95.94 242 PRO B CA 1
ATOM 5929 C C . PRO B 1 242 ? -4.207 6.188 13.602 1 95.94 242 PRO B C 1
ATOM 5931 O O . PRO B 1 242 ? -4.453 7.371 13.828 1 95.94 242 PRO B O 1
ATOM 5934 N N . ILE B 1 243 ? -3.238 5.859 12.805 1 97.81 243 ILE B N 1
ATOM 5935 C CA . ILE B 1 243 ? -2.504 6.848 12.023 1 97.81 243 ILE B CA 1
ATOM 5936 C C . ILE B 1 243 ? -3.047 6.887 10.594 1 97.81 243 ILE B C 1
ATOM 5938 O O . ILE B 1 243 ? -2.99 5.883 9.883 1 97.81 243 ILE B O 1
ATOM 5942 N N . GLN B 1 244 ? -3.592 8.031 10.172 1 97 244 GLN B N 1
ATOM 5943 C CA . GLN B 1 244 ? -4.246 8.172 8.875 1 97 244 GLN B CA 1
ATOM 5944 C C . GLN B 1 244 ? -3.775 9.43 8.156 1 97 244 GLN B C 1
ATOM 5946 O O . GLN B 1 244 ? -2.936 10.164 8.672 1 97 244 GLN B O 1
ATOM 5951 N N . TYR B 1 245 ? -4.195 9.586 6.898 1 97.31 245 TYR B N 1
ATOM 5952 C CA . TYR B 1 245 ? -3.996 10.766 6.062 1 97.31 245 TYR B CA 1
ATOM 5953 C C . TYR B 1 245 ? -2.516 10.992 5.781 1 97.31 245 TYR B C 1
ATOM 5955 O O . TYR B 1 245 ? -2.057 12.133 5.719 1 97.31 245 TYR B O 1
ATOM 5963 N N . VAL B 1 246 ? -1.796 9.938 5.656 1 98.38 246 VAL B N 1
ATOM 5964 C CA . VAL B 1 246 ? -0.346 10 5.504 1 98.38 246 VAL B CA 1
ATOM 5965 C C . VAL B 1 246 ? 0.005 10.477 4.098 1 98.38 246 VAL B C 1
ATOM 5967 O O . VAL B 1 246 ? -0.494 9.938 3.107 1 98.38 246 VAL B O 1
ATOM 5970 N N . GLY B 1 247 ? 0.811 11.523 3.996 1 98.25 247 GLY B N 1
ATOM 5971 C CA . GLY B 1 247 ? 1.268 12.078 2.732 1 98.25 247 GLY B CA 1
ATOM 5972 C C . GLY B 1 247 ? 1.917 13.438 2.881 1 98.25 247 GLY B C 1
ATOM 5973 O O . GLY B 1 247 ? 2.383 13.797 3.965 1 98.25 247 GLY B O 1
ATOM 5974 N N . HIS B 1 248 ? 2.082 14.141 1.753 1 98.44 248 HIS B N 1
ATOM 5975 C CA . HIS B 1 248 ? 2.693 15.461 1.695 1 98.44 248 HIS B CA 1
ATOM 5976 C C . HIS B 1 248 ? 4.105 15.438 2.268 1 98.44 248 HIS B C 1
ATOM 5978 O O . HIS B 1 248 ? 4.402 16.156 3.232 1 98.44 248 HIS B O 1
ATOM 5984 N N . ALA B 1 249 ? 4.949 14.82 1.604 1 98.81 249 ALA B N 1
ATOM 5985 C CA . ALA B 1 249 ? 6.25 14.461 2.16 1 98.81 249 ALA B CA 1
ATOM 5986 C C . ALA B 1 249 ? 7.363 15.312 1.556 1 98.81 249 ALA B C 1
ATOM 5988 O O . ALA B 1 249 ? 7.16 15.977 0.538 1 98.81 249 ALA B O 1
ATOM 5989 N N . ASP B 1 250 ? 8.43 15.375 2.178 1 98.94 250 ASP B N 1
ATOM 5990 C CA . ASP B 1 250 ? 9.695 15.953 1.729 1 98.94 250 ASP B CA 1
ATOM 5991 C C . ASP B 1 250 ? 10.875 15.062 2.109 1 98.94 250 ASP B C 1
ATOM 5993 O O . ASP B 1 250 ? 10.82 14.344 3.105 1 98.94 250 ASP B O 1
ATOM 5997 N N . LEU B 1 251 ? 11.898 15.047 1.32 1 98.88 251 LEU B N 1
ATOM 5998 C CA . LEU B 1 251 ? 13.055 14.172 1.499 1 98.88 251 LEU B CA 1
ATOM 5999 C C . LEU B 1 251 ? 14.25 14.953 2.027 1 98.88 251 LEU B C 1
ATOM 6001 O O . LEU B 1 251 ? 14.398 16.141 1.737 1 98.88 251 LEU B O 1
ATOM 6005 N N . VAL B 1 252 ? 15.086 14.273 2.799 1 98.75 252 VAL B N 1
ATOM 6006 C CA . VAL B 1 252 ? 16.344 14.859 3.244 1 98.75 252 VAL B CA 1
ATOM 6007 C C . VAL B 1 252 ? 17.422 13.781 3.277 1 98.75 252 VAL B C 1
ATOM 6009 O O . VAL B 1 252 ? 17.156 12.625 3.607 1 98.75 252 VAL B O 1
ATOM 6012 N N . GLU B 1 253 ? 18.562 14.094 2.885 1 97.94 253 GLU B N 1
ATOM 6013 C CA . GLU B 1 253 ? 19.734 13.227 2.904 1 97.94 253 GLU B CA 1
ATOM 6014 C C . GLU B 1 253 ? 20.703 13.625 4.023 1 97.94 253 GLU B C 1
ATOM 6016 O O . GLU B 1 253 ? 20.969 14.812 4.219 1 97.94 253 GLU B O 1
ATOM 6021 N N . THR B 1 254 ? 21.141 12.695 4.773 1 97.62 254 THR B N 1
ATOM 6022 C CA . THR B 1 254 ? 22.141 12.969 5.805 1 97.62 254 THR B CA 1
ATOM 6023 C C . THR B 1 254 ? 23.531 13.094 5.191 1 97.62 254 THR B C 1
ATOM 6025 O O . THR B 1 254 ? 23.734 12.727 4.035 1 97.62 254 THR B O 1
ATOM 6028 N N . PRO B 1 255 ? 24.469 13.578 5.973 1 94.5 255 PRO B N 1
ATOM 6029 C CA . PRO B 1 255 ? 25.828 13.703 5.445 1 94.5 255 PRO B CA 1
ATOM 6030 C C . PRO B 1 255 ? 26.438 12.367 5.035 1 94.5 255 PRO B C 1
ATOM 6032 O O . PRO B 1 255 ? 27.266 12.312 4.121 1 94.5 255 PRO B O 1
ATOM 6035 N N . ASP B 1 256 ? 26 11.258 5.645 1 94.31 256 ASP B N 1
ATOM 6036 C CA . ASP B 1 256 ? 26.547 9.93 5.363 1 94.31 256 ASP B CA 1
ATOM 6037 C C . ASP B 1 256 ? 25.781 9.25 4.227 1 94.31 256 ASP B C 1
ATOM 6039 O O . ASP B 1 256 ? 26.016 8.07 3.938 1 94.31 256 ASP B O 1
ATOM 6043 N N . GLY B 1 257 ? 24.844 9.914 3.68 1 95.38 257 GLY B N 1
ATOM 6044 C CA . GLY B 1 257 ? 24.188 9.406 2.484 1 95.38 257 GLY B CA 1
ATOM 6045 C C . GLY B 1 257 ? 22.906 8.648 2.781 1 95.38 257 GLY B C 1
ATOM 6046 O O . GLY B 1 257 ? 22.344 8.008 1.897 1 95.38 257 GLY B O 1
ATOM 6047 N N . GLU B 1 258 ? 22.484 8.688 4.02 1 97.56 258 GLU B N 1
ATOM 6048 C CA . GLU B 1 258 ? 21.188 8.086 4.363 1 97.56 258 GLU B CA 1
ATOM 6049 C C . GLU B 1 258 ? 20.031 9.039 4.059 1 97.56 258 GLU B C 1
ATOM 6051 O O . GLU B 1 258 ? 20.188 10.258 4.168 1 97.56 258 GLU B O 1
ATOM 6056 N N . TRP B 1 259 ? 18.906 8.469 3.67 1 98.69 259 TRP B N 1
ATOM 6057 C CA . TRP B 1 259 ? 17.766 9.281 3.283 1 98.69 259 TRP B CA 1
ATOM 6058 C C . TRP B 1 259 ? 16.609 9.094 4.266 1 98.69 259 TRP B C 1
ATOM 6060 O O . TRP B 1 259 ? 16.375 7.992 4.758 1 98.69 259 TRP B O 1
ATOM 6070 N N . PHE B 1 260 ? 15.938 10.148 4.531 1 98.94 260 PHE B N 1
ATOM 6071 C CA . PHE B 1 260 ? 14.727 10.172 5.348 1 98.94 260 PHE B CA 1
ATOM 6072 C C . PHE B 1 260 ? 13.641 11 4.684 1 98.94 260 PHE B C 1
ATOM 6074 O O . PHE B 1 260 ? 13.914 11.766 3.758 1 98.94 260 PHE B O 1
ATOM 6081 N N . MET B 1 261 ? 12.453 10.742 5.125 1 98.88 261 MET B N 1
ATOM 6082 C CA . MET B 1 261 ? 11.258 11.43 4.641 1 98.88 261 MET B CA 1
ATOM 6083 C C . MET B 1 261 ? 10.43 11.961 5.801 1 98.88 261 MET B C 1
ATOM 6085 O O . MET B 1 261 ? 10.188 11.242 6.777 1 98.88 261 MET B O 1
ATOM 6089 N N . VAL B 1 262 ? 10.102 13.211 5.777 1 98.94 262 VAL B N 1
ATOM 6090 C CA . VAL B 1 262 ? 9.086 13.727 6.684 1 98.94 262 VAL B CA 1
ATOM 6091 C C . VAL B 1 262 ? 7.738 13.805 5.961 1 98.94 262 VAL B C 1
ATOM 6093 O O . VAL B 1 262 ? 7.691 14.023 4.746 1 98.94 262 VAL B O 1
ATOM 6096 N N . MET B 1 263 ? 6.703 13.594 6.641 1 98.81 263 MET B N 1
ATOM 6097 C CA . MET B 1 263 ? 5.371 13.68 6.043 1 98.81 263 MET B CA 1
ATOM 6098 C C . MET B 1 263 ? 4.316 13.969 7.105 1 98.81 263 MET B C 1
ATOM 6100 O O . MET B 1 263 ? 4.586 13.852 8.305 1 98.81 263 MET B O 1
ATOM 6104 N N . LEU B 1 264 ? 3.195 14.383 6.652 1 98.5 264 LEU B N 1
ATOM 6105 C CA . LEU B 1 264 ? 2.123 14.625 7.613 1 98.5 264 LEU B CA 1
ATOM 6106 C C . LEU B 1 264 ? 1.283 13.367 7.816 1 98.5 264 LEU B C 1
ATOM 6108 O O . LEU B 1 264 ? 1.291 12.469 6.977 1 98.5 264 LEU B O 1
ATOM 6112 N N . GLY B 1 265 ? 0.631 13.266 8.883 1 97.94 265 GLY B N 1
ATOM 6113 C CA . GLY B 1 265 ? -0.391 12.305 9.273 1 97.94 265 GLY B CA 1
ATOM 6114 C C . GLY B 1 265 ? -1.214 12.766 10.469 1 97.94 265 GLY B C 1
ATOM 6115 O O . GLY B 1 265 ? -0.92 13.805 11.07 1 97.94 265 GLY B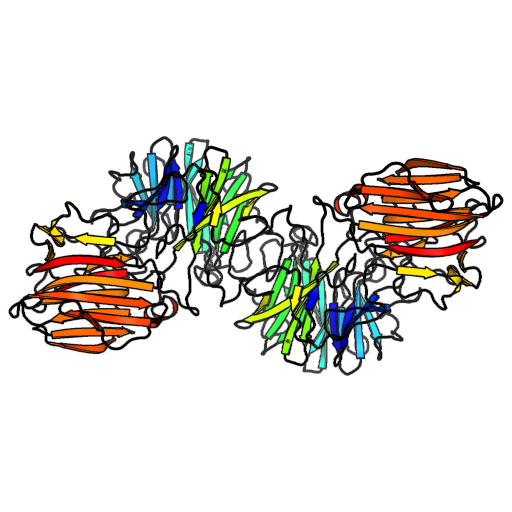 O 1
ATOM 6116 N N . VAL B 1 266 ? -2.244 12.016 10.781 1 97.75 266 VAL B N 1
ATOM 6117 C CA . VAL B 1 266 ? -3.053 12.336 11.953 1 97.75 266 VAL B CA 1
ATOM 6118 C C . VAL B 1 266 ? -3.088 11.133 12.898 1 97.75 266 VAL B C 1
ATOM 6120 O O . VAL B 1 266 ? -2.998 9.984 12.453 1 97.75 266 VAL B O 1
ATOM 6123 N N . ARG B 1 267 ? -3.146 11.359 14.18 1 97.25 267 ARG B N 1
ATOM 6124 C CA . ARG B 1 267 ? -3.537 10.375 15.188 1 97.25 267 ARG B CA 1
ATOM 6125 C C . ARG B 1 267 ? -4.996 10.555 15.594 1 97.25 267 ARG B C 1
ATOM 6127 O O . ARG B 1 267 ? -5.344 11.539 16.25 1 97.25 267 ARG B O 1
ATOM 6134 N N . ARG B 1 268 ? -5.766 9.594 15.188 1 96.25 268 ARG B N 1
ATOM 6135 C CA . ARG B 1 268 ? -7.199 9.727 15.43 1 96.25 268 ARG B CA 1
ATOM 6136 C C . ARG B 1 268 ? -7.609 8.969 16.688 1 96.25 268 ARG B C 1
ATOM 6138 O O . ARG B 1 268 ? -6.977 7.977 17.062 1 96.25 268 ARG B O 1
ATOM 6145 N N . THR B 1 269 ? -8.578 9.461 17.297 1 96.31 269 THR B N 1
ATOM 6146 C CA . THR B 1 269 ? -9.266 8.766 18.391 1 96.31 269 THR B CA 1
ATOM 6147 C C . THR B 1 269 ? -10.703 8.438 17.984 1 96.31 269 THR B C 1
ATOM 6149 O O . THR B 1 269 ? -11.516 9.336 17.781 1 96.31 269 THR B O 1
ATOM 6152 N N . GLU B 1 270 ? -10.992 7.176 17.875 1 94.56 270 GLU B N 1
ATOM 6153 C CA . GLU B 1 270 ? -12.32 6.707 17.484 1 94.56 270 GLU B CA 1
ATOM 6154 C C . GLU B 1 270 ? -12.781 7.375 16.203 1 94.56 270 GLU B C 1
ATOM 6156 O O . GLU B 1 270 ? -13.938 7.809 16.094 1 94.56 270 GLU B O 1
ATOM 6161 N N . GLY B 1 271 ? -11.898 7.613 15.32 1 93.5 271 GLY B N 1
ATOM 6162 C CA . GLY B 1 271 ? -12.234 8.117 14 1 93.5 271 GLY B CA 1
ATOM 6163 C C . GLY B 1 271 ? -12.219 9.633 13.922 1 93.5 271 GLY B C 1
ATOM 6164 O O . GLY B 1 271 ? -12.469 10.203 12.859 1 93.5 271 GLY B O 1
ATOM 6165 N N . TYR B 1 272 ? -11.844 10.344 15.008 1 96.44 272 TYR B N 1
ATOM 6166 C CA . TYR B 1 272 ? -11.898 11.797 15.039 1 96.44 272 TYR B CA 1
ATOM 6167 C C . TYR B 1 272 ? -10.516 12.391 15.297 1 96.44 272 TYR B C 1
ATOM 6169 O O . TYR B 1 272 ? -9.734 11.836 16.062 1 96.44 272 TYR B O 1
ATOM 6177 N N . THR B 1 273 ? -10.258 13.508 14.617 1 96.69 273 THR B N 1
ATOM 6178 C CA . THR B 1 273 ? -8.977 14.203 14.711 1 96.69 273 THR B CA 1
ATOM 6179 C C . THR B 1 273 ? -9.133 15.531 15.445 1 96.69 273 THR B C 1
ATOM 6181 O O . THR B 1 273 ? -9.703 16.484 14.906 1 96.69 273 THR B O 1
ATOM 6184 N N . THR B 1 274 ? -8.523 15.602 16.641 1 97.44 274 THR B N 1
ATOM 6185 C CA . THR B 1 274 ? -8.641 16.844 17.391 1 97.44 274 THR B CA 1
ATOM 6186 C C . THR B 1 274 ? -7.316 17.594 17.422 1 97.44 274 THR B C 1
ATOM 6188 O O . THR B 1 274 ? -7.289 18.812 17.547 1 97.44 274 THR B O 1
ATOM 6191 N N . ILE B 1 275 ? -6.223 16.922 17.266 1 96 275 ILE B N 1
ATOM 6192 C CA . ILE B 1 275 ? -4.949 17.594 17.469 1 96 275 ILE B CA 1
ATOM 6193 C C . ILE B 1 275 ? -4.359 18.016 16.125 1 96 275 ILE B C 1
ATOM 6195 O O . ILE B 1 275 ? -3.299 18.641 16.078 1 96 275 ILE B O 1
ATOM 6199 N N . GLY B 1 276 ? -5.031 17.609 14.992 1 96.5 276 GLY B N 1
ATOM 6200 C CA . GLY B 1 276 ? -4.648 18.062 13.664 1 96.5 276 GLY B CA 1
ATOM 6201 C C . GLY B 1 276 ? -3.607 17.172 13.008 1 96.5 276 GLY B C 1
ATOM 6202 O O . GLY B 1 276 ? -3.395 16.047 13.438 1 96.5 276 GLY B O 1
ATOM 6203 N N . ARG B 1 277 ? -3.082 17.594 11.883 1 97.44 277 ARG B N 1
ATOM 6204 C CA . ARG B 1 277 ? -2.059 16.891 11.125 1 97.44 277 ARG B CA 1
ATOM 6205 C C . ARG B 1 277 ? -0.672 17.141 11.703 1 97.44 277 ARG B C 1
ATOM 6207 O O . ARG B 1 277 ? -0.295 18.281 11.945 1 97.44 277 ARG B O 1
ATOM 6214 N N . GLU B 1 278 ? 0.004 16.094 11.961 1 97.75 278 GLU B N 1
ATOM 6215 C CA . GLU B 1 278 ? 1.297 16.109 12.633 1 97.75 278 GLU B CA 1
ATOM 6216 C C . GLU B 1 278 ? 2.428 15.75 11.68 1 97.75 278 GLU B C 1
ATOM 6218 O O . GLU B 1 278 ? 2.186 15.461 10.508 1 97.75 278 GLU B O 1
ATOM 6223 N N . THR B 1 279 ? 3.662 15.875 12.125 1 98.62 279 THR B N 1
ATOM 6224 C CA . THR B 1 279 ? 4.801 15.547 11.273 1 98.62 279 THR B CA 1
ATOM 6225 C C . THR B 1 279 ? 5.43 14.219 11.695 1 98.62 279 THR B C 1
ATOM 6227 O O . THR B 1 279 ? 5.746 14.023 12.867 1 98.62 279 THR B O 1
ATOM 6230 N N . PHE B 1 280 ? 5.574 13.344 10.773 1 98.81 280 PHE B N 1
ATOM 6231 C CA . PHE B 1 280 ? 6.16 12.023 10.961 1 98.81 280 PHE B CA 1
ATOM 6232 C C . PHE B 1 280 ? 7.461 11.891 10.18 1 98.81 280 PHE B C 1
ATOM 6234 O O . PHE B 1 280 ? 7.719 12.664 9.258 1 98.81 280 PHE B O 1
ATOM 6241 N N . LEU B 1 281 ? 8.258 10.922 10.641 1 98.88 281 LEU B N 1
ATOM 6242 C CA . LEU B 1 281 ? 9.539 10.602 10.016 1 98.88 281 LEU B CA 1
ATOM 6243 C C . LEU B 1 281 ? 9.562 9.148 9.547 1 98.88 281 LEU B C 1
ATOM 6245 O O . LEU B 1 281 ? 9.016 8.266 10.211 1 98.88 281 LEU B O 1
ATOM 6249 N N . ALA B 1 282 ? 10.195 8.891 8.406 1 98.94 282 ALA B N 1
ATOM 6250 C CA . ALA B 1 282 ? 10.406 7.531 7.91 1 98.94 282 ALA B CA 1
ATOM 6251 C C . ALA B 1 282 ? 11.773 7.395 7.246 1 98.94 282 ALA B C 1
ATOM 6253 O O . ALA B 1 282 ? 12.312 8.367 6.719 1 98.94 282 ALA B O 1
ATOM 6254 N N . LYS B 1 283 ? 12.297 6.219 7.273 1 98.69 283 LYS B N 1
ATOM 6255 C CA . LYS B 1 283 ? 13.516 5.91 6.527 1 98.69 283 LYS B CA 1
ATOM 6256 C C . LYS B 1 283 ? 13.211 5.664 5.055 1 98.69 283 LYS B C 1
ATOM 6258 O O . LYS B 1 283 ? 12.133 5.156 4.711 1 98.69 283 LYS B O 1
ATOM 6263 N N . VAL B 1 284 ? 14.133 6.027 4.199 1 98.81 284 VAL B N 1
ATOM 6264 C CA . VAL B 1 284 ? 14 5.801 2.762 1 98.81 284 VAL B CA 1
ATOM 6265 C C . VAL B 1 284 ? 15.258 5.117 2.23 1 98.81 284 VAL B C 1
ATOM 6267 O O . VAL B 1 284 ? 16.375 5.539 2.531 1 98.81 284 VAL B O 1
ATOM 6270 N N . THR B 1 285 ? 15.102 4.078 1.543 1 98.25 285 THR B N 1
ATOM 6271 C CA . THR B 1 285 ? 16.156 3.469 0.753 1 98.25 285 THR B CA 1
ATOM 6272 C C . THR B 1 285 ? 15.836 3.539 -0.737 1 98.25 285 THR B C 1
ATOM 6274 O O . THR B 1 285 ? 14.68 3.725 -1.117 1 98.25 285 THR B O 1
ATOM 6277 N N . TRP B 1 286 ? 16.828 3.531 -1.581 1 98.12 286 TRP B N 1
ATOM 6278 C CA . TRP B 1 286 ? 16.641 3.584 -3.027 1 98.12 286 TRP B CA 1
ATOM 6279 C C . TRP B 1 286 ? 16.953 2.232 -3.666 1 98.12 286 TRP B C 1
ATOM 6281 O O . TRP B 1 286 ? 18.016 1.666 -3.455 1 98.12 286 TRP B O 1
ATOM 6291 N N . GLU B 1 287 ? 15.992 1.693 -4.336 1 97.25 287 GLU B N 1
ATOM 6292 C CA . GLU B 1 287 ? 16.125 0.438 -5.07 1 97.25 287 GLU B CA 1
ATOM 6293 C C . GLU B 1 287 ? 15.773 0.623 -6.547 1 97.25 287 GLU B C 1
ATOM 6295 O O . GLU B 1 287 ? 14.672 1.068 -6.879 1 97.25 287 GLU B O 1
ATOM 6300 N N . ASP B 1 288 ? 16.703 0.302 -7.422 1 95 288 ASP B N 1
ATOM 6301 C CA . ASP B 1 288 ? 16.516 0.41 -8.867 1 95 288 ASP B CA 1
ATOM 6302 C C . ASP B 1 288 ? 16.062 1.816 -9.258 1 95 288 ASP B C 1
ATOM 6304 O O . ASP B 1 288 ? 15.164 1.979 -10.086 1 95 288 ASP B O 1
ATOM 6308 N N . GLY B 1 289 ? 16.578 2.764 -8.539 1 97.38 289 GLY B N 1
ATOM 6309 C CA . GLY B 1 289 ? 16.359 4.164 -8.867 1 97.38 289 GLY B CA 1
ATOM 6310 C C . GLY B 1 289 ? 15.078 4.723 -8.281 1 97.38 289 GLY B C 1
ATOM 6311 O O . GLY B 1 289 ? 14.672 5.844 -8.602 1 97.38 289 GLY B O 1
ATOM 6312 N N . TRP B 1 290 ? 14.398 3.957 -7.461 1 98.44 290 TRP B N 1
ATOM 6313 C CA . TRP B 1 290 ? 13.156 4.438 -6.859 1 98.44 290 TRP B CA 1
ATOM 6314 C C . TRP B 1 290 ? 13.234 4.395 -5.336 1 98.44 290 TRP B C 1
ATOM 6316 O O . TRP B 1 290 ? 13.883 3.512 -4.77 1 98.44 290 TRP B O 1
ATOM 6326 N N . PRO B 1 291 ? 12.578 5.344 -4.652 1 98.5 291 PRO B N 1
ATOM 6327 C CA . PRO B 1 291 ? 12.57 5.297 -3.189 1 98.5 291 PRO B CA 1
ATOM 6328 C C . PRO B 1 291 ? 11.633 4.23 -2.637 1 98.5 291 PRO B C 1
ATOM 6330 O O . PRO B 1 291 ? 10.547 4.008 -3.186 1 98.5 291 PRO B O 1
ATOM 6333 N N . VAL B 1 292 ? 12.039 3.537 -1.67 1 98.69 292 VAL B N 1
ATOM 6334 C CA . VAL B 1 292 ? 11.25 2.607 -0.867 1 98.69 292 VAL B CA 1
ATOM 6335 C C . VAL B 1 292 ? 11.188 3.098 0.578 1 98.69 292 VAL B C 1
ATOM 6337 O O . VAL B 1 292 ? 12.219 3.254 1.234 1 98.69 292 VAL B O 1
ATOM 6340 N N . VAL B 1 293 ? 10 3.344 1.05 1 98.81 293 VAL B N 1
ATOM 6341 C CA . VAL B 1 293 ? 9.82 3.941 2.369 1 98.81 293 VAL B CA 1
ATOM 6342 C C . VAL B 1 293 ? 9.625 2.844 3.412 1 98.81 293 VAL B C 1
ATOM 6344 O O . VAL B 1 293 ? 8.75 1.988 3.264 1 98.81 293 VAL B O 1
ATOM 6347 N N . ASN B 1 294 ? 10.445 2.867 4.477 1 98.56 294 ASN B N 1
ATOM 6348 C CA . ASN B 1 294 ? 10.43 1.855 5.527 1 98.56 294 ASN B CA 1
ATOM 6349 C C . ASN B 1 294 ? 10.352 0.447 4.949 1 98.56 294 ASN B C 1
ATOM 6351 O O . ASN B 1 294 ? 9.398 -0.287 5.219 1 98.56 294 ASN B O 1
ATOM 6355 N N . PRO B 1 295 ? 11.406 0.074 4.168 1 97.69 295 PRO B N 1
ATOM 6356 C CA . PRO B 1 295 ? 11.398 -1.245 3.533 1 97.69 295 PRO B CA 1
ATOM 6357 C C . PRO B 1 295 ? 11.102 -2.373 4.52 1 97.69 295 PRO B C 1
ATOM 6359 O O . PRO B 1 295 ? 11.578 -2.342 5.656 1 97.69 295 PRO B O 1
ATOM 6362 N N . GLY B 1 296 ? 10.32 -3.344 4.078 1 96.62 296 GLY B N 1
ATOM 6363 C CA . GLY B 1 296 ? 9.93 -4.488 4.891 1 96.62 296 GLY B CA 1
ATOM 6364 C C . GLY B 1 296 ? 8.711 -4.227 5.75 1 96.62 296 GLY B C 1
ATOM 6365 O O . GLY B 1 296 ? 8.109 -5.16 6.281 1 96.62 296 GLY B O 1
ATOM 6366 N N . ILE B 1 297 ? 8.344 -2.943 5.883 1 96.75 297 ILE B N 1
ATOM 6367 C CA . ILE B 1 297 ? 7.227 -2.551 6.738 1 96.75 297 ILE B CA 1
ATOM 6368 C C . ILE B 1 297 ? 6.16 -1.839 5.906 1 96.75 297 ILE B C 1
ATOM 6370 O O . ILE B 1 297 ? 4.973 -2.15 6.012 1 96.75 297 ILE B O 1
ATOM 6374 N N . ALA B 1 298 ? 6.582 -0.817 5.043 1 96.88 298 ALA B N 1
ATOM 6375 C CA . ALA B 1 298 ? 5.789 -0.107 4.043 1 96.88 298 ALA B CA 1
ATOM 6376 C C . ALA B 1 298 ? 4.727 0.767 4.707 1 96.88 298 ALA B C 1
ATOM 6378 O O . ALA B 1 298 ? 3.688 1.052 4.105 1 96.88 298 ALA B O 1
ATOM 6379 N N . LYS B 1 299 ? 4.82 1.108 5.949 1 98 299 LYS B N 1
ATOM 6380 C CA . LYS B 1 299 ? 3.992 2.064 6.676 1 98 299 LYS B CA 1
ATOM 6381 C C . LYS B 1 299 ? 4.809 2.805 7.734 1 98 299 LYS B C 1
ATOM 6383 O O . LYS B 1 299 ? 5.969 2.469 7.98 1 98 299 LYS B O 1
ATOM 6388 N N . LEU B 1 300 ? 4.234 3.803 8.305 1 98.69 300 LEU B N 1
ATOM 6389 C CA . LEU B 1 300 ? 4.918 4.543 9.359 1 98.69 300 LEU B CA 1
ATOM 6390 C C . LEU B 1 300 ? 5.145 3.664 10.586 1 98.69 300 LEU B C 1
ATOM 6392 O O . LEU B 1 300 ? 4.289 2.85 10.938 1 98.69 300 LEU B O 1
ATOM 6396 N N . THR B 1 301 ? 6.277 3.844 11.203 1 98.31 301 THR B N 1
ATOM 6397 C CA . THR B 1 301 ? 6.645 3.102 12.406 1 98.31 301 THR B CA 1
ATOM 6398 C C . THR B 1 301 ? 6.633 4.016 13.633 1 98.31 301 THR B C 1
ATOM 6400 O O . THR B 1 301 ? 6.734 5.234 13.5 1 98.31 301 THR B O 1
ATOM 6403 N N . GLN B 1 302 ? 6.531 3.418 14.773 1 98.25 302 GLN B N 1
ATOM 6404 C CA . GLN B 1 302 ? 6.539 4.188 16.016 1 98.25 302 GLN B CA 1
ATOM 6405 C C . GLN B 1 302 ? 7.895 4.855 16.234 1 98.25 302 GLN B C 1
ATOM 6407 O O . GLN B 1 302 ? 7.961 5.988 16.719 1 98.25 302 GLN B O 1
ATOM 6412 N N . THR B 1 303 ? 8.938 4.113 15.922 1 98.62 303 THR B N 1
ATOM 6413 C CA . THR B 1 303 ? 10.289 4.637 16.094 1 98.62 303 THR B CA 1
ATOM 6414 C C . THR B 1 303 ? 11.078 4.547 14.789 1 98.62 303 THR B C 1
ATOM 6416 O O . THR B 1 303 ? 10.766 3.729 13.922 1 98.62 303 THR B O 1
ATOM 6419 N N . VAL B 1 304 ? 12.023 5.348 14.578 1 98.62 304 VAL B N 1
ATOM 6420 C CA . VAL B 1 304 ? 12.922 5.375 13.43 1 98.62 304 VAL B CA 1
ATOM 6421 C C . VAL B 1 304 ? 14.367 5.531 13.914 1 98.62 304 VAL B C 1
ATOM 6423 O O . VAL B 1 304 ? 14.703 6.52 14.57 1 98.62 304 VAL B O 1
ATOM 6426 N N . ASP B 1 305 ? 15.219 4.602 13.641 1 98.25 305 ASP B N 1
ATOM 6427 C CA . ASP B 1 305 ? 16.656 4.758 13.883 1 98.25 305 ASP B CA 1
ATOM 6428 C C . ASP B 1 305 ? 17.266 5.719 12.867 1 98.25 305 ASP B C 1
ATOM 6430 O O . ASP B 1 305 ? 17.328 5.418 11.672 1 98.25 305 ASP B O 1
ATOM 6434 N N . THR B 1 306 ? 17.797 6.828 13.289 1 98.12 306 THR B N 1
ATOM 6435 C CA . THR B 1 306 ? 18.312 7.832 12.359 1 98.12 306 THR B CA 1
ATOM 6436 C C . THR B 1 306 ? 19.781 7.586 12.055 1 98.12 306 THR B C 1
ATOM 6438 O O . THR B 1 306 ? 20.312 8.094 11.062 1 98.12 306 THR B O 1
ATOM 6441 N N . GLY B 1 307 ? 20.453 6.855 12.961 1 97.19 307 GLY B N 1
ATOM 6442 C CA . GLY B 1 307 ? 21.875 6.613 12.805 1 97.19 307 GLY B CA 1
ATOM 6443 C C . GLY B 1 307 ? 22.734 7.816 13.172 1 97.19 307 GLY B C 1
ATOM 6444 O O . GLY B 1 307 ? 23.953 7.727 13.188 1 97.19 307 GLY B O 1
ATOM 6445 N N . LEU B 1 308 ? 22.156 8.984 13.516 1 98 308 LEU B N 1
ATOM 6446 C CA . LEU B 1 308 ? 22.875 10.211 13.875 1 98 308 LEU B CA 1
ATOM 6447 C C . LEU B 1 308 ? 23.156 10.25 15.375 1 98 308 LEU B C 1
ATOM 6449 O O . LEU B 1 308 ? 22.469 9.57 16.156 1 98 308 LEU B O 1
ATOM 6453 N N . GLU B 1 309 ? 24.172 11.016 15.766 1 97.81 309 GLU B N 1
ATOM 6454 C CA . GLU B 1 309 ? 24.438 11.203 17.188 1 97.81 309 GLU B CA 1
ATOM 6455 C C . GLU B 1 309 ? 23.328 12 17.859 1 97.81 309 GLU B C 1
ATOM 6457 O O . GLU B 1 309 ? 22.875 13.023 17.328 1 97.81 309 GLU B O 1
ATOM 6462 N N . GLU B 1 310 ? 22.891 11.508 18.953 1 97.5 310 GLU B N 1
ATOM 6463 C CA . GLU B 1 310 ? 21.766 12.133 19.656 1 97.5 310 GLU B CA 1
ATOM 6464 C C . GLU B 1 310 ? 22.141 13.523 20.172 1 97.5 310 GLU B C 1
ATOM 6466 O O . GLU B 1 310 ? 23.203 13.695 20.797 1 97.5 310 GLU B O 1
ATOM 6471 N N . VAL B 1 311 ? 21.375 14.492 19.844 1 97 311 VAL B N 1
ATOM 6472 C CA . VAL B 1 311 ? 21.469 15.844 20.375 1 97 311 VAL B CA 1
ATOM 6473 C C . VAL B 1 311 ? 20.125 16.281 20.922 1 97 311 VAL B C 1
ATOM 6475 O O . VAL B 1 311 ? 19.188 16.562 20.156 1 97 311 VAL B O 1
ATOM 6478 N N . LYS B 1 312 ? 20.016 16.5 22.219 1 94.25 312 LYS B N 1
ATOM 6479 C CA . LYS B 1 312 ? 18.781 16.906 22.875 1 94.25 312 LYS B CA 1
ATOM 6480 C C . LYS B 1 312 ? 18.766 18.406 23.156 1 94.25 312 LYS B C 1
ATOM 6482 O O . LYS B 1 312 ? 19.812 19.031 23.234 1 94.25 312 LYS B O 1
ATOM 6487 N N . TRP B 1 313 ? 17.547 18.922 23.297 1 91.31 313 TRP B N 1
ATOM 6488 C CA . TRP B 1 313 ? 17.328 20.328 23.609 1 91.31 313 TRP B CA 1
ATOM 6489 C C . TRP B 1 313 ? 16.484 20.484 24.875 1 91.31 313 TRP B C 1
ATOM 6491 O O . TRP B 1 313 ? 15.547 19.719 25.094 1 91.31 313 TRP B O 1
ATOM 6501 N N . ASP B 1 314 ? 16.719 21.484 25.625 1 83.5 314 ASP B N 1
ATOM 6502 C CA . ASP B 1 314 ? 15.953 21.75 26.844 1 83.5 314 ASP B CA 1
ATOM 6503 C C . ASP B 1 314 ? 14.492 22.062 26.516 1 83.5 314 ASP B C 1
ATOM 6505 O O . ASP B 1 314 ? 13.594 21.703 27.281 1 83.5 314 ASP B O 1
ATOM 6509 N N . ASP B 1 315 ? 14.266 22.719 25.391 1 78.62 315 ASP B N 1
ATOM 6510 C CA . ASP B 1 315 ? 12.922 23.125 24.984 1 78.62 315 ASP B CA 1
ATOM 6511 C C . ASP B 1 315 ? 12.398 22.266 23.844 1 78.62 315 ASP B C 1
ATOM 6513 O O . ASP B 1 315 ? 11.711 22.75 22.953 1 78.62 315 ASP B O 1
ATOM 6517 N N . ASP B 1 316 ? 12.609 21.125 23.984 1 76.5 316 ASP B N 1
ATOM 6518 C CA . ASP B 1 316 ? 12.141 20.203 22.953 1 76.5 316 ASP B CA 1
ATOM 6519 C C . ASP B 1 316 ? 10.617 20.219 22.859 1 76.5 316 ASP B C 1
ATOM 6521 O O . ASP B 1 316 ? 9.93 20.609 23.797 1 76.5 316 ASP B O 1
ATOM 6525 N N . VAL B 1 317 ? 10.039 20.094 21.672 1 67.75 317 VAL B N 1
ATOM 6526 C CA . VAL B 1 317 ? 8.625 20.266 21.359 1 67.75 317 VAL B CA 1
ATOM 6527 C C . VAL B 1 317 ? 7.793 19.234 22.109 1 67.75 317 VAL B C 1
ATOM 6529 O O . VAL B 1 317 ? 6.578 19.141 21.922 1 67.75 317 VAL B O 1
ATOM 6532 N N . LYS B 1 318 ? 8.336 18.688 23 1 68.12 318 LYS B N 1
ATOM 6533 C CA . LYS B 1 318 ? 7.5 17.703 23.703 1 68.12 318 LYS B CA 1
ATOM 6534 C C . LYS B 1 318 ? 6.766 18.344 24.875 1 68.12 318 LYS B C 1
ATOM 6536 O O . LYS B 1 318 ? 6.785 19.562 25.031 1 68.12 318 LYS B O 1
ATOM 6541 N N . ASN B 1 319 ? 6.176 17.531 25.922 1 72.06 319 ASN B N 1
ATOM 6542 C CA . ASN B 1 319 ? 4.863 17.406 26.531 1 72.06 319 ASN B CA 1
ATOM 6543 C C . ASN B 1 319 ? 4.633 18.453 27.609 1 72.06 319 ASN B C 1
ATOM 6545 O O . ASN B 1 319 ? 3.582 19.094 27.656 1 72.06 319 ASN B O 1
ATOM 6549 N N . ASN B 1 320 ? 5.41 18.906 28.484 1 84.88 320 ASN B N 1
ATOM 6550 C CA . ASN B 1 320 ? 5.031 19.766 29.609 1 84.88 320 ASN B CA 1
ATOM 6551 C C . ASN B 1 320 ? 5.621 21.172 29.453 1 84.88 320 ASN B C 1
ATOM 6553 O O . ASN B 1 320 ? 6.801 21.328 29.141 1 84.88 320 ASN B O 1
ATOM 6557 N N . ARG B 1 321 ? 4.758 22.234 29.469 1 91.31 321 ARG B N 1
ATOM 6558 C CA . ARG B 1 321 ? 5.121 23.656 29.438 1 91.31 321 ARG B CA 1
ATOM 6559 C C . ARG B 1 321 ? 4.602 24.375 30.688 1 91.31 321 ARG B C 1
ATOM 6561 O O . ARG B 1 321 ? 3.463 24.156 31.109 1 91.31 321 ARG B O 1
ATOM 6568 N N . ASP B 1 322 ? 5.449 25.047 31.344 1 94.06 322 ASP B N 1
ATOM 6569 C CA . ASP B 1 322 ? 5.113 25.844 32.531 1 94.06 322 ASP B CA 1
ATOM 6570 C C . ASP B 1 322 ? 5.633 27.266 32.375 1 94.06 322 ASP B C 1
ATOM 6572 O O . ASP B 1 322 ? 6.82 27.531 32.562 1 94.06 322 ASP B O 1
ATOM 6576 N N . TYR B 1 323 ? 4.73 28.219 32.094 1 96 323 TYR B N 1
ATOM 6577 C CA . TYR B 1 323 ? 5.102 29.609 31.875 1 96 323 TYR B CA 1
ATOM 6578 C C . TYR B 1 323 ? 4.711 30.469 33.062 1 96 323 TYR B C 1
ATOM 6580 O O . TYR B 1 323 ? 3.529 30.578 33.406 1 96 323 TYR B O 1
ATOM 6588 N N . ARG B 1 324 ? 5.695 31.078 33.688 1 97 324 ARG B N 1
ATOM 6589 C CA . ARG B 1 324 ? 5.512 32.188 34.625 1 97 324 ARG B CA 1
ATOM 6590 C C . ARG B 1 324 ? 5.816 33.531 33.969 1 97 324 ARG B C 1
ATOM 6592 O O . ARG B 1 324 ? 6.973 33.938 33.906 1 97 324 ARG B O 1
ATOM 6599 N N . PHE B 1 325 ? 4.766 34.25 33.625 1 97.62 325 PHE B N 1
ATOM 6600 C CA . PHE B 1 325 ? 4.914 35.375 32.719 1 97.62 325 PHE B CA 1
ATOM 6601 C C . PHE B 1 325 ? 5.758 36.469 33.375 1 97.62 325 PHE B C 1
ATOM 6603 O O . PHE B 1 325 ? 6.488 37.188 32.656 1 97.62 325 PHE B O 1
ATOM 6610 N N . SER B 1 326 ? 5.73 36.625 34.656 1 96.44 326 SER B N 1
ATOM 6611 C CA . SER B 1 326 ? 6.457 37.688 35.344 1 96.44 326 SER B CA 1
ATOM 6612 C C . SER B 1 326 ? 7.965 37.469 35.25 1 96.44 326 SER B C 1
ATOM 6614 O O . SER B 1 326 ? 8.742 38.406 35.469 1 96.44 326 SER B O 1
ATOM 6616 N N . SER B 1 327 ? 8.328 36.312 34.969 1 96.12 327 SER B N 1
ATOM 6617 C CA . SER B 1 327 ? 9.75 36 34.938 1 96.12 327 SER B CA 1
ATOM 6618 C C . SER B 1 327 ? 10.242 35.844 33.5 1 96.12 327 SER B C 1
ATOM 6620 O O . SER B 1 327 ? 11.406 35.5 33.25 1 96.12 327 SER B O 1
ATOM 6622 N N . MET B 1 328 ? 9.406 36.062 32.594 1 95.06 328 MET B N 1
ATOM 6623 C CA . MET B 1 328 ? 9.766 35.875 31.203 1 95.06 328 MET B CA 1
ATOM 6624 C C . MET B 1 328 ? 10.25 37.188 30.594 1 95.06 328 MET B C 1
ATOM 6626 O O . MET B 1 328 ? 9.719 38.25 30.906 1 95.06 328 MET B O 1
ATOM 6630 N N . ASP B 1 329 ? 11.242 37.031 29.719 1 94.56 329 ASP B N 1
ATOM 6631 C CA . ASP B 1 329 ? 11.758 38.219 29.016 1 94.56 329 ASP B CA 1
ATOM 6632 C C . ASP B 1 329 ? 11.031 38.406 27.688 1 94.56 329 ASP B C 1
ATOM 6634 O O . ASP B 1 329 ? 10.945 39.531 27.188 1 94.56 329 ASP B O 1
ATOM 6638 N N . LYS B 1 330 ? 10.625 37.344 27.141 1 94.88 330 LYS B N 1
ATOM 6639 C CA . LYS B 1 330 ? 9.914 37.406 25.859 1 94.88 330 LYS B CA 1
ATOM 6640 C C . LYS B 1 330 ? 8.898 36.25 25.766 1 94.88 330 LYS B C 1
ATOM 6642 O O . LYS B 1 330 ? 9.047 35.219 26.422 1 94.88 330 LYS B O 1
ATOM 6647 N N . ILE B 1 331 ? 7.902 36.531 25 1 94.75 331 ILE B N 1
ATOM 6648 C CA . ILE B 1 331 ? 6.953 35.469 24.672 1 94.75 331 ILE B CA 1
ATOM 6649 C C . ILE B 1 331 ? 7.598 34.469 23.719 1 94.75 331 ILE B C 1
ATOM 6651 O O . ILE B 1 331 ? 8.188 34.844 22.719 1 94.75 331 ILE B O 1
ATOM 6655 N N . GLY B 1 332 ? 7.605 33.25 24 1 92.88 332 GLY B N 1
ATOM 6656 C CA . GLY B 1 332 ? 8.266 32.219 23.219 1 92.88 332 GLY B CA 1
ATOM 6657 C C . GLY B 1 332 ? 7.688 32.062 21.828 1 92.88 332 GLY B C 1
ATOM 6658 O O . GLY B 1 332 ? 6.516 32.375 21.594 1 92.88 332 GLY B O 1
ATOM 6659 N N . PRO B 1 333 ? 8.492 31.547 20.891 1 94.19 333 PRO B N 1
ATOM 6660 C CA . PRO B 1 333 ? 8.062 31.438 19.5 1 94.19 333 PRO B CA 1
ATOM 6661 C C . PRO B 1 333 ? 6.969 30.375 19.297 1 94.19 333 PRO B C 1
ATOM 6663 O O . PRO B 1 333 ? 6.359 30.312 18.234 1 94.19 333 PRO B O 1
ATOM 6666 N N . GLU B 1 334 ? 6.746 29.547 20.312 1 94.25 334 GLU B N 1
ATOM 6667 C CA . GLU B 1 334 ? 5.754 28.484 20.219 1 94.25 334 GLU B CA 1
ATOM 6668 C C . GLU B 1 334 ? 4.34 29.031 20.406 1 94.25 334 GLU B C 1
ATOM 6670 O O . GLU B 1 334 ? 3.361 28.344 20.094 1 94.25 334 GLU B O 1
ATOM 6675 N N . PHE B 1 335 ? 4.211 30.234 20.969 1 96 335 PHE B N 1
ATOM 6676 C CA . PHE B 1 335 ? 2.898 30.844 21.156 1 96 335 PHE B CA 1
ATOM 6677 C C . PHE B 1 335 ? 2.336 31.328 19.812 1 96 335 PHE B C 1
ATOM 6679 O O . PHE B 1 335 ? 3.078 31.812 18.969 1 96 335 PHE B O 1
ATOM 6686 N N . VAL B 1 336 ? 1.035 31.219 19.688 1 96.69 336 VAL B N 1
ATOM 6687 C CA . VAL B 1 336 ? 0.374 31.672 18.469 1 96.69 336 VAL B CA 1
ATOM 6688 C C . VAL B 1 336 ? -0.796 32.594 18.812 1 96.69 336 VAL B C 1
ATOM 6690 O O . VAL B 1 336 ? -1.406 32.438 19.875 1 96.69 336 VAL B O 1
ATOM 6693 N N . THR B 1 337 ? -1.087 33.531 17.969 1 96.56 337 THR B N 1
ATOM 6694 C CA . THR B 1 337 ? -2.285 34.344 18.016 1 96.56 337 THR B CA 1
ATOM 6695 C C . THR B 1 337 ? -3.191 34.062 16.828 1 96.56 337 THR B C 1
ATOM 6697 O O . THR B 1 337 ? -2.803 33.344 15.906 1 96.56 337 THR B O 1
ATOM 6700 N N . LEU B 1 338 ? -4.438 34.5 16.891 1 95.56 338 LEU B N 1
ATOM 6701 C CA . LEU B 1 338 ? -5.363 34.375 15.766 1 95.56 338 LEU B CA 1
ATOM 6702 C C . LEU B 1 338 ? -5.266 35.625 14.859 1 95.56 338 LEU B C 1
ATOM 6704 O O . LEU B 1 338 ? -5.637 36.719 15.258 1 95.56 338 LEU B O 1
ATOM 6708 N N . ARG B 1 339 ? -4.691 35.312 13.641 1 95.38 339 ARG B N 1
ATOM 6709 C CA . ARG B 1 339 ? -4.469 36.375 12.664 1 95.38 339 ARG B CA 1
ATOM 6710 C C . ARG B 1 339 ? -3.41 37.375 13.156 1 95.38 339 ARG B C 1
ATOM 6712 O O . ARG B 1 339 ? -2.516 37 13.914 1 95.38 339 ARG B O 1
ATOM 6719 N N . ASN B 1 340 ? -3.332 38.594 12.578 1 89.12 340 ASN B N 1
ATOM 6720 C CA . ASN B 1 340 ? -2.211 39.5 12.828 1 89.12 340 ASN B CA 1
ATOM 6721 C C . ASN B 1 340 ? -2.209 40 14.266 1 89.12 340 ASN B C 1
ATOM 6723 O O . ASN B 1 340 ? -3.271 40.188 14.867 1 89.12 340 ASN B O 1
ATOM 6727 N N . GLU B 1 341 ? -1.022 40.031 14.781 1 82.5 341 GLU B N 1
ATOM 6728 C CA . GLU B 1 341 ? -0.854 40.625 16.109 1 82.5 341 GLU B CA 1
ATOM 6729 C C . GLU B 1 341 ? -0.838 42.156 16.031 1 82.5 341 GLU B C 1
ATOM 6731 O O . GLU B 1 341 ? -0.336 42.719 15.062 1 82.5 341 GLU B O 1
ATOM 6736 N N . GLN B 1 342 ? -1.621 42.75 16.891 1 80.25 342 GLN B N 1
ATOM 6737 C CA . GLN B 1 342 ? -1.518 44.219 17.031 1 80.25 342 GLN B CA 1
ATOM 6738 C C . GLN B 1 342 ? -0.437 44.594 18.031 1 80.25 342 GLN B C 1
ATOM 6740 O O . GLN B 1 342 ? -0.374 44.031 19.125 1 80.25 342 GLN B O 1
ATOM 6745 N N . GLU B 1 343 ? 0.396 45.469 17.547 1 84 343 GLU B N 1
ATOM 6746 C CA . GLU B 1 343 ? 1.496 45.906 18.406 1 84 343 GLU B CA 1
ATOM 6747 C C . GLU B 1 343 ? 0.989 46.375 19.766 1 84 343 GLU B C 1
ATOM 6749 O O . GLU B 1 343 ? -0.001 47.094 19.859 1 84 343 GLU B O 1
ATOM 6754 N N . GLY B 1 344 ? 1.63 45.875 20.812 1 89.5 344 GLY B N 1
ATOM 6755 C CA . GLY B 1 344 ? 1.329 46.312 22.156 1 89.5 344 GLY B CA 1
ATOM 6756 C C . GLY B 1 344 ? 0.21 45.531 22.812 1 89.5 344 GLY B C 1
ATOM 6757 O O . GLY B 1 344 ? -0.069 45.719 24 1 89.5 344 GLY B O 1
ATOM 6758 N N . ARG B 1 345 ? -0.386 44.688 22.125 1 95 345 ARG B N 1
ATOM 6759 C CA . ARG B 1 345 ? -1.505 43.906 22.672 1 95 345 ARG B CA 1
ATOM 6760 C C . ARG B 1 345 ? -1.048 43 23.812 1 95 345 ARG B C 1
ATOM 6762 O O . ARG B 1 345 ? -1.775 42.812 24.797 1 95 345 ARG B O 1
ATOM 6769 N N . TYR B 1 346 ? 0.136 42.438 23.703 1 96.44 346 TYR B N 1
ATOM 6770 C CA . TYR B 1 346 ? 0.701 41.531 24.688 1 96.44 346 TYR B CA 1
ATOM 6771 C C . TYR B 1 346 ? 2.008 42.094 25.25 1 96.44 346 TYR B C 1
ATOM 6773 O O . TYR B 1 346 ? 2.998 42.219 24.531 1 96.44 346 TYR B O 1
ATOM 6781 N N . THR B 1 347 ? 2.086 42.375 26.484 1 96.75 347 THR B N 1
ATOM 6782 C CA . THR B 1 347 ? 3.287 42.906 27.109 1 96.75 347 THR B CA 1
ATOM 6783 C C . THR B 1 347 ? 3.605 42.188 28.406 1 96.75 347 THR B C 1
ATOM 6785 O O . THR B 1 347 ? 2.719 41.938 29.234 1 96.75 347 THR B O 1
ATOM 6788 N N . LEU B 1 348 ? 4.82 41.781 28.547 1 97.62 348 LEU B N 1
ATOM 6789 C CA . LEU B 1 348 ? 5.273 41.156 29.781 1 97.62 348 LEU B CA 1
ATOM 6790 C C . LEU B 1 348 ? 5.656 42.219 30.828 1 97.62 348 LEU B C 1
ATOM 6792 O O . LEU B 1 348 ? 6.242 43.25 30.484 1 97.62 348 LEU B O 1
ATOM 6796 N N . SER B 1 349 ? 5.238 41.969 32.031 1 96.88 349 SER B N 1
ATOM 6797 C CA . SER B 1 349 ? 5.562 42.844 33.156 1 96.88 349 SER B CA 1
ATOM 6798 C C . SER B 1 349 ? 5.863 42.031 34.406 1 96.88 349 SER B C 1
ATOM 6800 O O . SER B 1 349 ? 5.742 40.812 34.406 1 96.88 349 SER B O 1
ATOM 6802 N N . LYS B 1 350 ? 6.223 42.719 35.469 1 96.69 350 LYS B N 1
ATOM 6803 C CA . LYS B 1 350 ? 6.5 42.062 36.75 1 96.69 350 LYS B CA 1
ATOM 6804 C C . LYS B 1 350 ? 5.238 41.438 37.344 1 96.69 350 LYS B C 1
ATOM 6806 O O . LYS B 1 350 ? 5.32 40.531 38.156 1 96.69 350 LYS B O 1
ATOM 6811 N N . ASP B 1 351 ? 4.141 41.969 36.875 1 96.31 351 ASP B N 1
ATOM 6812 C CA . ASP B 1 351 ? 2.875 41.438 37.406 1 96.31 351 ASP B CA 1
ATOM 6813 C C . ASP B 1 351 ? 2.391 40.25 36.562 1 96.31 351 ASP B C 1
ATOM 6815 O O . ASP B 1 351 ? 1.485 39.531 36.969 1 96.31 351 ASP B O 1
ATOM 6819 N N . GLY B 1 352 ? 3.014 40.094 35.438 1 98.06 352 GLY B N 1
ATOM 6820 C CA . GLY B 1 352 ? 2.605 39.031 34.531 1 98.06 352 GLY B CA 1
ATOM 6821 C C . GLY B 1 352 ? 2.482 39.5 33.094 1 98.06 352 GLY B C 1
ATOM 6822 O O . GLY B 1 352 ? 3.16 40.469 32.688 1 98.06 352 GLY B O 1
ATOM 6823 N N . LEU B 1 353 ? 1.714 38.75 32.312 1 98.5 353 LEU B N 1
ATOM 6824 C CA . LEU B 1 353 ? 1.403 39.156 30.938 1 98.5 353 LEU B CA 1
ATOM 6825 C C . LEU B 1 353 ? 0.217 40.094 30.891 1 98.5 353 LEU B C 1
ATOM 6827 O O . LEU B 1 353 ? -0.904 39.719 31.25 1 98.5 353 LEU B O 1
ATOM 6831 N N . VAL B 1 354 ? 0.428 41.312 30.5 1 98.12 354 VAL B N 1
ATOM 6832 C CA . VAL B 1 354 ? -0.636 42.281 30.281 1 98.12 354 VAL B CA 1
ATOM 6833 C C . VAL B 1 354 ? -1.216 42.125 28.891 1 98.12 354 VAL B C 1
ATOM 6835 O O . VAL B 1 354 ? -0.53 42.344 27.891 1 98.12 354 VAL B O 1
ATOM 6838 N N . MET B 1 355 ? -2.447 41.688 28.828 1 97.69 355 MET B N 1
ATOM 6839 C CA . MET B 1 355 ? -3.164 41.469 27.578 1 97.69 355 MET B CA 1
ATOM 6840 C C . MET B 1 355 ? -4.25 42.531 27.391 1 97.69 355 MET B C 1
ATOM 6842 O O . MET B 1 355 ? -5.234 42.562 28.125 1 97.69 355 MET B O 1
ATOM 6846 N N . LYS B 1 356 ? -4.039 43.406 26.391 1 97.44 356 LYS B N 1
ATOM 6847 C CA . LYS B 1 356 ? -5.098 44.344 26.078 1 97.44 356 LYS B CA 1
ATOM 6848 C C . LYS B 1 356 ? -6.32 43.625 25.5 1 97.44 356 LYS B C 1
ATOM 6850 O O . LYS B 1 356 ? -6.199 42.812 24.594 1 97.44 356 LYS B O 1
ATOM 6855 N N . ALA B 1 357 ? -7.461 43.938 26.078 1 96.88 357 ALA B N 1
ATOM 6856 C CA . ALA B 1 357 ? -8.688 43.25 25.719 1 96.88 357 ALA B CA 1
ATOM 6857 C C . ALA B 1 357 ? -9.242 43.75 24.391 1 96.88 357 ALA B C 1
ATOM 6859 O O . ALA B 1 357 ? -9.203 44.938 24.109 1 96.88 357 ALA B O 1
ATOM 6860 N N . SER B 1 358 ? -9.664 42.844 23.641 1 96.19 358 SER B N 1
ATOM 6861 C CA . SER B 1 358 ? -10.273 43.156 22.344 1 96.19 358 SER B CA 1
ATOM 6862 C C . SER B 1 358 ? -11.773 43.406 22.5 1 96.19 358 SER B C 1
ATOM 6864 O O . SER B 1 358 ? -12.438 42.75 23.297 1 96.19 358 SER B O 1
ATOM 6866 N N . LYS B 1 359 ? -12.312 44.281 21.625 1 95.31 359 LYS B N 1
ATOM 6867 C CA . LYS B 1 359 ? -13.766 44.438 21.562 1 95.31 359 LYS B CA 1
ATOM 6868 C C . LYS B 1 359 ? -14.414 43.219 20.891 1 95.31 359 LYS B C 1
ATOM 6870 O O . LYS B 1 359 ? -15.625 43.031 20.984 1 95.31 359 LYS B O 1
ATOM 6875 N N . LEU B 1 360 ? -13.602 42.469 20.172 1 93.56 360 LEU B N 1
ATOM 6876 C CA . LEU B 1 360 ? -14.086 41.281 19.469 1 93.56 360 LEU B CA 1
ATOM 6877 C C . LEU B 1 360 ? -13.914 40.031 20.328 1 93.56 360 LEU B C 1
ATOM 6879 O O . LEU B 1 360 ? -12.812 39.75 20.812 1 93.56 360 LEU B O 1
ATOM 6883 N N . PRO B 1 361 ? -14.977 39.312 20.469 1 94.44 361 PRO B N 1
ATOM 6884 C CA . PRO B 1 361 ? -14.867 38.062 21.234 1 94.44 361 PRO B CA 1
ATOM 6885 C C . PRO B 1 361 ? -14.07 37 20.516 1 94.44 361 PRO B C 1
ATOM 6887 O O . PRO B 1 361 ? -13.922 37.062 19.297 1 94.44 361 PRO B O 1
ATOM 6890 N N . VAL B 1 362 ? -13.578 36 21.219 1 95.19 362 VAL B N 1
ATOM 6891 C CA . VAL B 1 362 ? -12.773 34.906 20.672 1 95.19 362 VAL B CA 1
ATOM 6892 C C . VAL B 1 362 ? -13.641 34.031 19.781 1 95.19 362 VAL B C 1
ATOM 6894 O O . VAL B 1 362 ? -13.125 33.25 18.984 1 95.19 362 VAL B O 1
ATOM 6897 N N . THR B 1 363 ? -14.977 34.219 19.75 1 95.38 363 THR B N 1
ATOM 6898 C CA . THR B 1 363 ? -15.93 33.406 19.016 1 95.38 363 THR B CA 1
ATOM 6899 C C . THR B 1 363 ? -16.234 34.031 17.656 1 95.38 363 THR B C 1
ATOM 6901 O O . THR B 1 363 ? -17.047 33.5 16.891 1 95.38 363 THR B O 1
ATOM 6904 N N . GLN B 1 364 ? -15.688 35.125 17.344 1 92.88 364 GLN B N 1
ATOM 6905 C CA . GLN B 1 364 ? -15.922 35.781 16.062 1 92.88 364 GLN B CA 1
ATOM 6906 C C . GLN B 1 364 ? -14.742 35.625 15.117 1 92.88 364 GLN B C 1
ATOM 6908 O O . GLN B 1 364 ? -13.586 35.594 15.555 1 92.88 364 GLN B O 1
ATOM 6913 N N . GLU B 1 365 ? -15.102 35.469 13.812 1 92.06 365 GLU B N 1
ATOM 6914 C CA . GLU B 1 365 ? -14.062 35.406 12.789 1 92.06 365 GLU B CA 1
ATOM 6915 C C . GLU B 1 365 ? -13.414 36.75 12.57 1 92.06 365 GLU B C 1
ATOM 6917 O O . GLU B 1 365 ? -13.672 37.406 11.562 1 92.06 365 GLU B O 1
ATOM 6922 N N . ALA B 1 366 ? -12.594 37.094 13.461 1 91.88 366 ALA B N 1
ATOM 6923 C CA . ALA B 1 366 ? -11.883 38.375 13.492 1 91.88 366 ALA B CA 1
ATOM 6924 C C . ALA B 1 366 ? -10.555 38.25 14.234 1 91.88 366 ALA B C 1
ATOM 6926 O O . ALA B 1 366 ? -9.945 37.156 14.242 1 91.88 366 ALA B O 1
ATOM 6927 N N . ASN B 1 367 ? -10.055 39.344 14.719 1 93.12 367 ASN B N 1
ATOM 6928 C CA . ASN B 1 367 ? -8.773 39.375 15.422 1 93.12 367 ASN B CA 1
ATOM 6929 C C . ASN B 1 367 ? -8.953 39.625 16.922 1 93.12 367 ASN B C 1
ATOM 6931 O O . ASN B 1 367 ? -8.664 40.688 17.406 1 93.12 367 ASN B O 1
ATOM 6935 N N . PRO B 1 368 ? -9.352 38.594 17.625 1 95.88 368 PRO B N 1
ATOM 6936 C CA . PRO B 1 368 ? -9.492 38.719 19.078 1 95.88 368 PRO B CA 1
ATOM 6937 C C . PRO B 1 368 ? -8.148 38.781 19.797 1 95.88 368 PRO B C 1
ATOM 6939 O O . PRO B 1 368 ? -7.105 38.531 19.188 1 95.88 368 PRO B O 1
ATOM 6942 N N . SER B 1 369 ? -8.18 39.219 21.078 1 97.31 369 SER B N 1
ATOM 6943 C CA . SER B 1 369 ? -7.008 39.031 21.922 1 97.31 369 SER B CA 1
ATOM 6944 C C . SER B 1 369 ? -6.906 37.562 22.391 1 97.31 369 SER B C 1
ATOM 6946 O O . SER B 1 369 ? -7.656 37.156 23.266 1 97.31 369 SER B O 1
ATOM 6948 N N . TYR B 1 370 ? -6.055 36.844 21.828 1 97.5 370 TYR B N 1
ATOM 6949 C CA . TYR B 1 370 ? -5.863 35.438 22.062 1 97.5 370 TYR B CA 1
ATOM 6950 C C . TYR B 1 370 ? -4.391 35.062 21.969 1 97.5 370 TYR B C 1
ATOM 6952 O O . TYR B 1 370 ? -3.684 35.5 21.062 1 97.5 370 TYR B O 1
ATOM 6960 N N . LEU B 1 371 ? -3.869 34.344 22.875 1 97.56 371 LEU B N 1
ATOM 6961 C CA . LEU B 1 371 ? -2.521 33.781 22.906 1 97.56 371 LEU B CA 1
ATOM 6962 C C . LEU B 1 371 ? -2.547 32.312 23.344 1 97.56 371 LEU B C 1
ATOM 6964 O O . LEU B 1 371 ? -2.965 32 24.453 1 97.56 371 LEU B O 1
ATOM 6968 N N . GLY B 1 372 ? -2.115 31.453 22.453 1 96.56 372 GLY B N 1
ATOM 6969 C CA . GLY B 1 372 ? -2.256 30.047 22.812 1 96.56 372 GLY B CA 1
ATOM 6970 C C . GLY B 1 372 ? -1.141 29.188 22.266 1 96.56 372 GLY B C 1
ATOM 6971 O O . GLY B 1 372 ? -0.164 29.688 21.703 1 96.56 372 GLY B O 1
ATOM 6972 N N . LEU B 1 373 ? -1.217 27.891 22.547 1 96.25 373 LEU B N 1
ATOM 6973 C CA . LEU B 1 373 ? -0.314 26.844 22.078 1 96.25 373 LEU B CA 1
ATOM 6974 C C . LEU B 1 373 ? -1.07 25.781 21.297 1 96.25 373 LEU B C 1
ATOM 6976 O O . LEU B 1 373 ? -2.264 25.562 21.516 1 96.25 373 LEU B O 1
ATOM 6980 N N . ARG B 1 374 ? -0.392 25.125 20.406 1 96.38 374 ARG B N 1
ATOM 6981 C CA . ARG B 1 374 ? -0.947 23.953 19.766 1 96.38 374 ARG B CA 1
ATOM 6982 C C . ARG B 1 374 ? -1.148 22.812 20.766 1 96.38 374 ARG B C 1
ATOM 6984 O O . ARG B 1 374 ? -0.269 22.547 21.594 1 96.38 374 ARG B O 1
ATOM 6991 N N . VAL B 1 375 ? -2.32 22.188 20.734 1 96.88 375 VAL B N 1
ATOM 6992 C CA . VAL B 1 375 ? -2.514 20.969 21.516 1 96.88 375 VAL B CA 1
ATOM 6993 C C . VAL B 1 375 ? -1.717 19.812 20.891 1 96.88 375 VAL B C 1
ATOM 6995 O O . VAL B 1 375 ? -1.846 19.547 19.703 1 96.88 375 VAL B O 1
ATOM 6998 N N . GLN B 1 376 ? -0.952 19.141 21.703 1 95.56 376 GLN B N 1
ATOM 6999 C CA . GLN B 1 376 ? -0.01 18.172 21.125 1 95.56 376 GLN B CA 1
ATOM 7000 C C . GLN B 1 376 ? -0.326 16.75 21.594 1 95.56 376 GLN B C 1
ATOM 7002 O O . GLN B 1 376 ? 0.295 15.797 21.125 1 95.56 376 GLN B O 1
ATOM 7007 N N . ASN B 1 377 ? -1.309 16.594 22.516 1 95.88 377 ASN B N 1
ATOM 7008 C CA . ASN B 1 377 ? -1.622 15.297 23.109 1 95.88 377 ASN B CA 1
ATOM 7009 C C . ASN B 1 377 ? -3.129 15.078 23.234 1 95.88 377 ASN B C 1
ATOM 7011 O O . ASN B 1 377 ? -3.879 16.031 23.469 1 95.88 377 ASN B O 1
ATOM 7015 N N . HIS B 1 378 ? -3.482 13.836 23.109 1 96.5 378 HIS B N 1
ATOM 7016 C CA . HIS B 1 378 ? -4.891 13.523 23.297 1 96.5 378 HIS B CA 1
ATOM 7017 C C . HIS B 1 378 ? -5.309 13.711 24.75 1 96.5 378 HIS B C 1
ATOM 7019 O O . HIS B 1 378 ? -6.461 14.055 25.031 1 96.5 378 HIS B O 1
ATOM 7025 N N . ALA B 1 379 ? -4.375 13.391 25.594 1 97.12 379 ALA B N 1
ATOM 7026 C CA . ALA B 1 379 ? -4.582 13.641 27.031 1 97.12 379 ALA B CA 1
ATOM 7027 C C . ALA B 1 379 ? -3.725 14.812 27.5 1 97.12 379 ALA B C 1
ATOM 7029 O O . ALA B 1 379 ? -2.498 14.773 27.406 1 97.12 379 ALA B O 1
ATOM 7030 N N . PHE B 1 380 ? -4.383 15.867 28.016 1 97.06 380 PHE B N 1
ATOM 7031 C CA . PHE B 1 380 ? -3.652 17.047 28.469 1 97.06 380 PHE B CA 1
ATOM 7032 C C . PHE B 1 380 ? -4.48 17.844 29.469 1 97.06 380 PHE B C 1
ATOM 7034 O O . PHE B 1 380 ? -5.684 17.625 29.609 1 97.06 380 PHE B O 1
ATOM 7041 N N . LYS B 1 381 ? -3.814 18.672 30.188 1 97.69 381 LYS B N 1
ATOM 7042 C CA . LYS B 1 381 ? -4.402 19.734 31.016 1 97.69 381 LYS B CA 1
ATOM 7043 C C . LYS B 1 381 ? -3.732 21.078 30.75 1 97.69 381 LYS B C 1
ATOM 7045 O O . LYS B 1 381 ? -2.516 21.141 30.562 1 97.69 381 LYS B O 1
ATOM 7050 N N . ALA B 1 382 ? -4.527 22.047 30.688 1 98.44 382 ALA B N 1
ATOM 7051 C CA . ALA B 1 382 ? -4.027 23.422 30.578 1 98.44 382 ALA B CA 1
ATOM 7052 C C . ALA B 1 382 ? -4.574 24.297 31.703 1 98.44 382 ALA B C 1
ATOM 7054 O O . ALA B 1 382 ? -5.742 24.172 32.062 1 98.44 382 ALA B O 1
ATOM 7055 N N . TYR B 1 383 ? -3.736 25.094 32.25 1 98.38 383 TYR B N 1
ATOM 7056 C CA . TYR B 1 383 ? -4.086 26.016 33.312 1 98.38 383 TYR B CA 1
ATOM 7057 C C . TYR B 1 383 ? -3.699 27.453 32.969 1 98.38 383 TYR B C 1
ATOM 7059 O O . TYR B 1 383 ? -2.67 27.688 32.344 1 98.38 383 TYR B O 1
ATOM 7067 N N . ALA B 1 384 ? -4.48 28.359 33.375 1 98.56 384 ALA B N 1
ATOM 7068 C CA . ALA B 1 384 ? -4.145 29.781 33.25 1 98.56 384 ALA B CA 1
ATOM 7069 C C . ALA B 1 384 ? -4.68 30.562 34.469 1 98.56 384 ALA B C 1
ATOM 7071 O O . ALA B 1 384 ? -5.797 30.312 34.906 1 98.56 384 ALA B O 1
ATOM 7072 N N . THR B 1 385 ? -3.908 31.406 35 1 98 385 THR B N 1
ATOM 7073 C CA . THR B 1 385 ? -4.305 32.219 36.156 1 98 385 THR B CA 1
ATOM 7074 C C . THR B 1 385 ? -4.398 33.688 35.75 1 98 385 THR B C 1
ATOM 7076 O O . THR B 1 385 ? -3.488 34.25 35.125 1 98 385 THR B O 1
ATOM 7079 N N . VAL B 1 386 ? -5.496 34.312 36.188 1 97.06 386 VAL B N 1
ATOM 7080 C CA . VAL B 1 386 ? -5.727 35.719 35.812 1 97.06 386 VAL B CA 1
ATOM 7081 C C . VAL B 1 386 ? -6.188 36.5 37.062 1 97.06 386 VAL B C 1
ATOM 7083 O O . VAL B 1 386 ? -6.844 35.938 37.938 1 97.06 386 VAL B O 1
ATOM 7086 N N . ASN B 1 387 ? -5.84 37.719 37.031 1 93.38 387 ASN B N 1
ATOM 7087 C CA . ASN B 1 387 ? -6.371 38.625 38.062 1 93.38 387 ASN B CA 1
ATOM 7088 C C . ASN B 1 387 ? -7.738 39.188 37.656 1 93.38 387 ASN B C 1
ATOM 7090 O O . ASN B 1 387 ? -7.965 39.531 36.5 1 93.38 387 ASN B O 1
ATOM 7094 N N . THR B 1 388 ? -8.633 39.219 38.656 1 91 388 THR B N 1
ATOM 7095 C CA . THR B 1 388 ? -9.984 39.719 38.406 1 91 388 THR B CA 1
ATOM 7096 C C . THR B 1 388 ? -10.414 40.688 39.5 1 91 388 THR B C 1
ATOM 7098 O O . THR B 1 388 ? -10.008 40.562 40.656 1 91 388 THR B O 1
ATOM 7101 N N . THR B 1 389 ? -11.117 41.688 39 1 84.88 389 THR B N 1
ATOM 7102 C CA . THR B 1 389 ? -11.789 42.594 39.906 1 84.88 389 THR B CA 1
ATOM 7103 C C . THR B 1 389 ? -13.258 42.75 39.531 1 84.88 389 THR B C 1
ATOM 7105 O O . THR B 1 389 ? -13.625 42.625 38.375 1 84.88 389 THR B O 1
ATOM 7108 N N . GLU B 1 390 ? -14.047 43 40.531 1 76.38 390 GLU B N 1
ATOM 7109 C CA . GLU B 1 390 ? -15.484 43.156 40.312 1 76.38 390 GLU B CA 1
ATOM 7110 C C . GLU B 1 390 ? -15.773 44.281 39.344 1 76.38 390 GLU B C 1
ATOM 7112 O O . GLU B 1 390 ? -16.781 44.25 38.625 1 76.38 390 GLU B O 1
ATOM 7117 N N . SER B 1 391 ? -14.922 45.156 39.344 1 77.06 391 SER B N 1
ATOM 7118 C CA . SER B 1 391 ? -15.227 46.375 38.625 1 77.06 391 SER B CA 1
ATOM 7119 C C . SER B 1 391 ? -14.75 46.281 37.188 1 77.06 391 SER B C 1
ATOM 7121 O O . SER B 1 391 ? -15.062 47.156 36.344 1 77.06 391 SER B O 1
ATOM 7123 N N . ASP B 1 392 ? -14.125 45.156 36.875 1 85.62 392 ASP B N 1
ATOM 7124 C CA . ASP B 1 392 ? -13.648 45.25 35.5 1 85.62 392 ASP B CA 1
ATOM 7125 C C . ASP B 1 392 ? -14.727 44.781 34.531 1 85.62 392 ASP B C 1
ATOM 7127 O O . ASP B 1 392 ? -15.641 44.031 34.906 1 85.62 392 ASP B O 1
ATOM 7131 N N . ASN B 1 393 ? -14.93 45.344 33.406 1 91.88 393 ASN B N 1
ATOM 7132 C CA . ASN B 1 393 ? -15.867 45.062 32.312 1 91.88 393 ASN B CA 1
ATOM 7133 C C . ASN B 1 393 ? -15.258 44.156 31.25 1 91.88 393 ASN B C 1
ATOM 7135 O O . ASN B 1 393 ? -15.422 44.406 30.062 1 91.88 393 ASN B O 1
ATOM 7139 N N . LEU B 1 394 ? -14.508 43.188 31.781 1 96 394 LEU B N 1
ATOM 7140 C CA . LEU B 1 394 ? -13.828 42.281 30.859 1 96 394 LEU B CA 1
ATOM 7141 C C . LEU B 1 394 ? -14.359 40.844 31 1 96 394 LEU B C 1
ATOM 7143 O O . LEU B 1 394 ? -14.797 40.438 32.062 1 96 394 LEU B O 1
ATOM 7147 N N . THR B 1 395 ? -14.383 40.156 29.922 1 96.62 395 THR B N 1
ATOM 7148 C CA . THR B 1 395 ? -14.438 38.688 29.938 1 96.62 395 THR B CA 1
ATOM 7149 C C . THR B 1 395 ? -13.047 38.094 29.703 1 96.62 395 THR B C 1
ATOM 7151 O O . THR B 1 395 ? -12.383 38.438 28.719 1 96.62 395 THR B O 1
ATOM 7154 N N . LYS B 1 396 ? -12.562 37.312 30.641 1 96.81 396 LYS B N 1
ATOM 7155 C CA . LYS B 1 396 ? -11.266 36.656 30.578 1 96.81 396 LYS B CA 1
ATOM 7156 C C . LYS B 1 396 ? -11.398 35.125 30.75 1 96.81 396 LYS B C 1
ATOM 7158 O O . LYS B 1 396 ? -12.25 34.656 31.5 1 96.81 396 LYS B O 1
ATOM 7163 N N . GLY B 1 397 ? -10.461 34.438 29.984 1 98.19 397 GLY B N 1
ATOM 7164 C CA . GLY B 1 397 ? -10.641 33 30.156 1 98.19 397 GLY B CA 1
ATOM 7165 C C . GLY B 1 397 ? -9.578 32.188 29.453 1 98.19 397 GLY B C 1
ATOM 7166 O O . GLY B 1 397 ? -8.539 32.719 29.062 1 98.19 397 GLY B O 1
ATOM 7167 N N . LEU B 1 398 ? -9.742 30.891 29.516 1 98.81 398 LEU B N 1
ATOM 7168 C CA . LEU B 1 398 ? -9.008 29.828 28.828 1 98.81 398 LEU B CA 1
ATOM 7169 C C . LEU B 1 398 ? -9.891 29.109 27.812 1 98.81 398 LEU B C 1
ATOM 7171 O O . LEU B 1 398 ? -11.055 28.828 28.094 1 98.81 398 LEU B O 1
ATOM 7175 N N . VAL B 1 399 ? -9.359 28.953 26.609 1 98.81 399 VAL B N 1
ATOM 7176 C CA . VAL B 1 399 ? -10.195 28.375 25.562 1 98.81 399 VAL B CA 1
ATOM 7177 C C . VAL B 1 399 ? -9.438 27.266 24.844 1 98.81 399 VAL B C 1
ATOM 7179 O O . VAL B 1 399 ? -8.25 27.406 24.547 1 98.81 399 VAL B O 1
ATOM 7182 N N . LEU B 1 400 ? -10.016 26.094 24.703 1 98.69 400 LEU B N 1
ATOM 7183 C CA . LEU B 1 400 ? -9.664 25.062 23.719 1 98.69 400 LEU B CA 1
ATOM 7184 C C . LEU B 1 400 ? -10.375 25.328 22.391 1 98.69 400 LEU B C 1
ATOM 7186 O O . LEU B 1 400 ? -11.578 25.094 22.281 1 98.69 400 LEU B O 1
ATOM 7190 N N . MET B 1 401 ? -9.594 25.734 21.422 1 97.38 401 MET B N 1
ATOM 7191 C CA . MET B 1 401 ? -10.148 26.312 20.203 1 97.38 401 MET B CA 1
ATOM 7192 C C . MET B 1 401 ? -9.883 25.422 19 1 97.38 401 MET B C 1
ATOM 7194 O O . MET B 1 401 ? -8.734 25.078 18.719 1 97.38 401 MET B O 1
ATOM 7198 N N . GLN B 1 402 ? -10.953 24.969 18.359 1 98 402 GLN B N 1
ATOM 7199 C CA . GLN B 1 402 ? -10.812 24.422 17 1 98 402 GLN B CA 1
ATOM 7200 C C . GLN B 1 402 ? -10.984 25.516 15.961 1 98 402 GLN B C 1
ATOM 7202 O O . GLN B 1 402 ? -10.125 25.703 15.094 1 98 402 GLN B O 1
ATOM 7207 N N . ASN B 1 403 ? -12.062 26.172 16.016 1 97.25 403 ASN B N 1
ATOM 7208 C CA . ASN B 1 403 ? -12.328 27.406 15.281 1 97.25 403 ASN B CA 1
ATOM 7209 C C . ASN B 1 403 ? -13.414 28.234 15.953 1 97.25 403 ASN B C 1
ATOM 7211 O O . ASN B 1 403 ? -13.852 27.922 17.062 1 97.25 403 ASN B O 1
ATOM 7215 N N . GLU B 1 404 ? -13.844 29.328 15.367 1 96.38 404 GLU B N 1
ATOM 7216 C CA . GLU B 1 404 ? -14.727 30.297 16.016 1 96.38 404 GLU B CA 1
ATOM 7217 C C . GLU B 1 404 ? -16.094 29.688 16.297 1 96.38 404 GLU B C 1
ATOM 7219 O O . GLU B 1 404 ? -16.797 30.141 17.203 1 96.38 404 GLU B O 1
ATOM 7224 N N . GLY B 1 405 ? -16.422 28.719 15.547 1 97.5 405 GLY B N 1
ATOM 7225 C CA . GLY B 1 405 ? -17.719 28.078 15.727 1 97.5 405 GLY B CA 1
ATOM 7226 C C . GLY B 1 405 ? -17.672 26.875 16.641 1 97.5 405 GLY B C 1
ATOM 7227 O O . GLY B 1 405 ? -18.703 26.328 17.016 1 97.5 405 GLY B O 1
ATOM 7228 N N . PHE B 1 406 ? -16.484 26.453 17.078 1 98.38 406 PHE B N 1
ATOM 7229 C CA . PHE B 1 406 ? -16.297 25.219 17.844 1 98.38 406 PHE B CA 1
ATOM 7230 C C . PHE B 1 406 ? -15.188 25.375 18.875 1 98.38 406 PHE B C 1
ATOM 7232 O O . PHE B 1 406 ? -14.016 25.484 18.516 1 98.38 406 PHE B O 1
ATOM 7239 N N . SER B 1 407 ? -15.57 25.375 20.203 1 98.56 407 SER B N 1
ATOM 7240 C CA . SER B 1 407 ? -14.586 25.562 21.266 1 98.56 407 SER B CA 1
ATOM 7241 C C . SER B 1 407 ? -15.141 25.109 22.609 1 98.56 407 SER B C 1
ATOM 7243 O O . SER B 1 407 ? -16.344 24.922 22.766 1 98.56 407 SER B O 1
ATOM 7245 N N . LEU B 1 408 ? -14.32 24.781 23.469 1 98.81 408 LEU B N 1
ATOM 7246 C CA . LEU B 1 408 ? -14.586 24.641 24.906 1 98.81 408 LEU B CA 1
ATOM 7247 C C . LEU B 1 408 ? -13.867 25.734 25.688 1 98.81 408 LEU B C 1
ATOM 7249 O O . LEU B 1 408 ? -12.648 25.875 25.609 1 98.81 408 LEU B O 1
ATOM 7253 N N . ARG B 1 409 ? -14.617 26.562 26.438 1 98.56 409 ARG B N 1
ATOM 7254 C CA . ARG B 1 409 ? -13.961 27.656 27.156 1 98.56 409 ARG B CA 1
ATOM 7255 C C . ARG B 1 409 ? -14.453 27.734 28.594 1 98.56 409 ARG B C 1
ATOM 7257 O O . ARG B 1 409 ? -15.547 27.266 28.906 1 98.56 409 ARG B O 1
ATOM 7264 N N . VAL B 1 410 ? -13.672 28.188 29.438 1 98.75 410 VAL B N 1
ATOM 7265 C CA . VAL B 1 410 ? -13.992 28.609 30.797 1 98.75 410 VAL B CA 1
ATOM 7266 C C . VAL B 1 410 ? -13.562 30.062 30.984 1 98.75 410 VAL B C 1
ATOM 7268 O O . VAL B 1 410 ? -12.438 30.438 30.641 1 98.75 410 VAL B O 1
ATOM 7271 N N . GLU B 1 411 ? -14.5 30.859 31.438 1 98.19 411 GLU B N 1
ATOM 7272 C CA . GLU B 1 411 ? -14.242 32.281 31.484 1 98.19 411 GLU B CA 1
ATOM 7273 C C . GLU B 1 411 ? -14.859 32.938 32.719 1 98.19 411 GLU B C 1
ATOM 7275 O O . GLU B 1 411 ? -15.734 32.344 33.344 1 98.19 411 GLU B O 1
ATOM 7280 N N . VAL B 1 412 ? -14.367 34.062 33.062 1 96.62 412 VAL B N 1
ATOM 7281 C CA . VAL B 1 412 ? -14.914 34.875 34.156 1 96.62 412 VAL B CA 1
ATOM 7282 C C . VAL B 1 412 ? -15.383 36.219 33.656 1 96.62 412 VAL B C 1
ATOM 7284 O O . VAL B 1 412 ? -14.719 36.812 32.812 1 96.62 412 VAL B O 1
ATOM 7287 N N . SER B 1 413 ? -16.547 36.531 33.969 1 93.19 413 SER B N 1
ATOM 7288 C CA . SER B 1 413 ? -17.156 37.844 33.75 1 93.19 413 SER B CA 1
ATOM 7289 C C . SER B 1 413 ? -18.016 38.25 34.938 1 93.19 413 SER B C 1
ATOM 7291 O O . SER B 1 413 ? -18.766 37.438 35.469 1 93.19 413 SER B O 1
ATOM 7293 N N . GLU B 1 414 ? -18.047 39.5 35.344 1 84.5 414 GLU B N 1
ATOM 7294 C CA . GLU B 1 414 ? -18.875 40.031 36.438 1 84.5 414 GLU B CA 1
ATOM 7295 C C . GLU B 1 414 ? -18.922 39.094 37.625 1 84.5 414 GLU B C 1
ATOM 7297 O O . GLU B 1 414 ? -19.984 38.719 38.094 1 84.5 414 GLU B O 1
ATOM 7302 N N . ASN B 1 415 ? -17.969 38.594 38.156 1 84.69 415 ASN B N 1
ATOM 7303 C CA . ASN B 1 415 ? -17.797 37.781 39.375 1 84.69 415 ASN B CA 1
ATOM 7304 C C . ASN B 1 415 ? -18.328 36.375 39.156 1 84.69 415 ASN B C 1
ATOM 7306 O O . ASN B 1 415 ? -18.719 35.719 40.125 1 84.69 415 ASN B O 1
ATOM 7310 N N . LYS B 1 416 ? -18.5 35.969 37.969 1 92.88 416 LYS B N 1
ATOM 7311 C CA . LYS B 1 416 ? -18.984 34.625 37.625 1 92.88 416 LYS B CA 1
ATOM 7312 C C . LYS B 1 416 ? -18.031 33.906 36.688 1 92.88 416 LYS B C 1
ATOM 7314 O O . LYS B 1 416 ? -17.578 34.5 35.688 1 92.88 416 LYS B O 1
ATOM 7319 N N . ALA B 1 417 ? -17.75 32.688 37.125 1 96.12 417 ALA B N 1
ATOM 7320 C CA . ALA B 1 417 ? -17.031 31.797 36.219 1 96.12 417 ALA B CA 1
ATOM 7321 C C . ALA B 1 417 ? -17.984 30.844 35.5 1 96.12 417 ALA B C 1
ATOM 7323 O O . ALA B 1 417 ? -18.859 30.25 36.125 1 96.12 417 ALA B O 1
ATOM 7324 N N . SER B 1 418 ? -17.891 30.75 34.188 1 97.75 418 SER B N 1
ATOM 7325 C CA . SER B 1 418 ? -18.75 29.891 33.375 1 97.75 418 SER B CA 1
ATOM 7326 C C . SER B 1 418 ? -17.922 29.047 32.406 1 97.75 418 SER B C 1
ATOM 7328 O O . SER B 1 418 ? -16.938 29.516 31.828 1 97.75 418 SER B O 1
ATOM 7330 N N . ALA B 1 419 ? -18.312 27.812 32.344 1 98.5 419 ALA B N 1
ATOM 7331 C CA . ALA B 1 419 ? -17.797 26.938 31.281 1 98.5 419 ALA B CA 1
ATOM 7332 C C . ALA B 1 419 ? -18.812 26.797 30.141 1 98.5 419 ALA B C 1
ATOM 7334 O O . ALA B 1 419 ? -20 26.641 30.391 1 98.5 419 ALA B O 1
ATOM 7335 N N . LEU B 1 420 ? -18.312 26.922 28.891 1 98.5 420 LEU B N 1
ATOM 7336 C CA . LEU B 1 420 ? -19.188 26.891 27.734 1 98.5 420 LEU B CA 1
ATOM 7337 C C . LEU B 1 420 ? -18.641 25.969 26.656 1 98.5 420 LEU B C 1
ATOM 7339 O O . LEU B 1 420 ? -17.453 25.969 26.375 1 98.5 420 LEU B O 1
ATOM 7343 N N . LEU B 1 421 ? -19.469 25.125 26.141 1 98.62 421 LEU B N 1
ATOM 7344 C CA . LEU B 1 421 ? -19.172 24.391 24.906 1 98.62 421 LEU B CA 1
ATOM 7345 C C . LEU B 1 421 ? -19.844 25.062 23.719 1 98.62 421 LEU B C 1
ATOM 7347 O O . LEU B 1 421 ? -21.047 25.297 23.719 1 98.62 421 LEU B O 1
ATOM 7351 N N . ARG B 1 422 ? -19.031 25.469 22.812 1 98.38 422 ARG B N 1
ATOM 7352 C CA . ARG B 1 422 ? -19.531 26.078 21.578 1 98.38 422 ARG B CA 1
ATOM 7353 C C . ARG B 1 422 ? -19.547 25.094 20.438 1 98.38 422 ARG B C 1
ATOM 7355 O O . ARG B 1 422 ? -18.531 24.469 20.125 1 98.38 422 ARG B O 1
ATOM 7362 N N . GLN B 1 423 ? -20.672 24.875 19.812 1 97.88 423 GLN B N 1
ATOM 7363 C CA . GLN B 1 423 ? -20.875 24.016 18.641 1 97.88 423 GLN B CA 1
ATOM 7364 C C . GLN B 1 423 ? -21.734 24.719 17.594 1 97.88 423 GLN B C 1
ATOM 7366 O O . GLN B 1 423 ? -22.781 25.281 17.906 1 97.88 423 GLN B O 1
ATOM 7371 N N . ASP B 1 424 ? -21.266 24.719 16.391 1 97 424 ASP B N 1
ATOM 7372 C CA . ASP B 1 424 ? -21.969 25.328 15.266 1 97 424 ASP B CA 1
ATOM 7373 C C . ASP B 1 424 ? -22.344 26.781 15.578 1 97 424 ASP B C 1
ATOM 7375 O O . ASP B 1 424 ? -23.469 27.219 15.32 1 97 424 ASP B O 1
ATOM 7379 N N . GLY B 1 425 ? -21.484 27.391 16.297 1 97.06 425 GLY B N 1
ATOM 7380 C CA . GLY B 1 425 ? -21.641 28.828 16.547 1 97.06 425 GLY B CA 1
ATOM 7381 C C . GLY B 1 425 ? -22.516 29.125 17.75 1 97.06 425 GLY B C 1
ATOM 7382 O O . GLY B 1 425 ? -22.75 30.281 18.078 1 97.06 425 GLY B O 1
ATOM 7383 N N . ALA B 1 426 ? -22.984 28.109 18.375 1 97.81 426 ALA B N 1
ATOM 7384 C CA . ALA B 1 426 ? -23.875 28.312 19.516 1 97.81 426 ALA B CA 1
ATOM 7385 C C . ALA B 1 426 ? -23.203 27.859 20.812 1 97.81 426 ALA B C 1
ATOM 7387 O O . ALA B 1 426 ? -22.641 26.766 20.891 1 97.81 426 ALA B O 1
ATOM 7388 N N . ASP B 1 427 ? -23.344 28.703 21.844 1 97.88 427 ASP B N 1
ATOM 7389 C CA . ASP B 1 427 ? -22.781 28.406 23.156 1 97.88 427 ASP B CA 1
ATOM 7390 C C . ASP B 1 427 ? -23.781 27.656 24.031 1 97.88 427 ASP B C 1
ATOM 7392 O O . ASP B 1 427 ? -24.969 27.984 24.016 1 97.88 427 ASP B O 1
ATOM 7396 N N . LYS B 1 428 ? -23.344 26.656 24.641 1 98 428 LYS B N 1
ATOM 7397 C CA . LYS B 1 428 ? -24.094 25.984 25.703 1 98 428 LYS B CA 1
ATOM 7398 C C . LYS B 1 428 ? -23.328 26.047 27.031 1 98 428 LYS B C 1
ATOM 7400 O O . LYS B 1 428 ? -22.188 25.625 27.109 1 98 428 LYS B O 1
ATOM 7405 N N . ILE B 1 429 ? -23.953 26.656 28.094 1 98.12 429 ILE B N 1
ATOM 7406 C CA . ILE B 1 429 ? -23.344 26.688 29.422 1 98.12 429 ILE B CA 1
ATOM 7407 C C . ILE B 1 429 ? -23.344 25.281 30.031 1 98.12 429 ILE B C 1
ATOM 7409 O O . ILE B 1 429 ? -24.406 24.656 30.125 1 98.12 429 ILE B O 1
ATOM 7413 N N . ILE B 1 430 ? -22.219 24.875 30.438 1 97.5 430 ILE B N 1
ATOM 7414 C CA . ILE B 1 430 ? -22.156 23.516 30.969 1 97.5 430 ILE B CA 1
ATOM 7415 C C . ILE B 1 430 ? -21.891 23.562 32.469 1 97.5 430 ILE B C 1
ATOM 7417 O O . ILE B 1 430 ? -21.938 22.531 33.156 1 97.5 430 ILE B O 1
ATOM 7421 N N . GLY B 1 431 ? -21.562 24.672 33 1 97.5 431 GLY B N 1
ATOM 7422 C CA . GLY B 1 431 ? -21.375 24.906 34.438 1 97.5 431 GLY B CA 1
ATOM 7423 C C . GLY B 1 431 ? -21.078 26.344 34.75 1 97.5 431 GLY B C 1
ATOM 7424 O O . GLY B 1 431 ? -20.594 27.109 33.906 1 97.5 431 GLY B O 1
ATOM 7425 N N . GLN B 1 432 ? -21.422 26.734 35.969 1 96.94 432 GLN B N 1
ATOM 7426 C CA . GLN B 1 432 ? -21.172 28.109 36.438 1 96.94 432 GLN B CA 1
ATOM 7427 C C . GLN B 1 432 ? -20.969 28.141 37.938 1 96.94 432 GLN B C 1
ATOM 7429 O O . GLN B 1 432 ? -21.516 27.312 38.688 1 96.94 432 GLN B O 1
ATOM 7434 N N . THR B 1 433 ? -20.219 29.062 38.406 1 95.69 433 THR B N 1
ATOM 7435 C CA . THR B 1 433 ? -20.016 29.297 39.812 1 95.69 433 THR B CA 1
ATOM 7436 C C . THR B 1 433 ? -19.625 30.75 40.094 1 95.69 433 THR B C 1
ATOM 7438 O O . THR B 1 433 ? -19.141 31.438 39.188 1 95.69 433 THR B O 1
ATOM 7441 N N . GLU B 1 434 ? -19.844 31.25 41.281 1 93.25 434 GLU B N 1
ATOM 7442 C CA . GLU B 1 434 ? -19.422 32.594 41.688 1 93.25 434 GLU B CA 1
ATOM 7443 C C . GLU B 1 434 ? -17.922 32.625 42 1 93.25 434 GLU B C 1
ATOM 7445 O O . GLU B 1 434 ? -17.391 31.641 42.531 1 93.25 434 GLU B O 1
ATOM 7450 N N . VAL B 1 435 ? -17.344 33.688 41.594 1 91.75 435 VAL B N 1
ATOM 7451 C CA . VAL B 1 435 ? -15.938 33.875 41.906 1 91.75 435 VAL B CA 1
ATOM 7452 C C . VAL B 1 435 ? -15.75 35.219 42.625 1 91.75 435 VAL B C 1
ATOM 7454 O O . VAL B 1 435 ? -16.469 36.188 42.375 1 91.75 435 VAL B O 1
ATOM 7457 N N . LYS B 1 436 ? -14.773 35.25 43.562 1 87.25 436 LYS B N 1
ATOM 7458 C CA . LYS B 1 436 ? -14.438 36.469 44.281 1 87.25 436 LYS B CA 1
ATOM 7459 C C . LYS B 1 436 ? -13.32 37.25 43.562 1 87.25 436 LYS B C 1
ATOM 7461 O O . LYS B 1 436 ? -12.625 36.688 42.719 1 87.25 436 LYS B O 1
ATOM 7466 N N . ASP B 1 437 ? -13.234 38.531 43.969 1 88.62 437 ASP B N 1
ATOM 7467 C CA . ASP B 1 437 ? -12.109 39.312 43.469 1 88.62 437 ASP B CA 1
ATOM 7468 C C . ASP B 1 437 ? -10.773 38.656 43.844 1 88.62 437 ASP B C 1
ATOM 7470 O O . ASP B 1 437 ? -10.641 38.094 44.938 1 88.62 437 ASP B O 1
ATOM 7474 N N . GLY B 1 438 ? -9.867 38.75 42.938 1 90.75 438 GLY B N 1
ATOM 7475 C CA . GLY B 1 438 ? -8.547 38.156 43.156 1 90.75 438 GLY B CA 1
ATOM 7476 C C . GLY B 1 438 ? -8.055 37.312 42 1 90.75 438 GLY B C 1
ATOM 7477 O O . GLY B 1 438 ? -8.336 37.625 40.844 1 90.75 438 GLY B O 1
ATOM 7478 N N . SER B 1 439 ? -7.293 36.375 42.406 1 93.44 439 SER B N 1
ATOM 7479 C CA . SER B 1 439 ? -6.691 35.5 41.406 1 93.44 439 SER B CA 1
ATOM 7480 C C . SER B 1 439 ? -7.59 34.281 41.125 1 93.44 439 SER B C 1
ATOM 7482 O O . SER B 1 439 ? -8.039 33.594 42.031 1 93.44 439 SER B O 1
ATOM 7484 N N . VAL B 1 440 ? -7.91 34.094 39.844 1 95.44 440 VAL B N 1
ATOM 7485 C CA . VAL B 1 440 ? -8.68 32.938 39.406 1 95.44 440 VAL B CA 1
ATOM 7486 C C . VAL B 1 440 ? -7.82 32.094 38.469 1 95.44 440 VAL B C 1
ATOM 7488 O O . VAL B 1 440 ? -7.188 32.594 37.562 1 95.44 440 VAL B O 1
ATOM 7491 N N . THR B 1 441 ? -7.762 30.781 38.75 1 97.75 441 THR B N 1
ATOM 7492 C CA . THR B 1 441 ? -7.07 29.828 37.906 1 97.75 441 THR B CA 1
ATOM 7493 C C . THR B 1 441 ? -8.07 28.969 37.125 1 97.75 441 THR B C 1
ATOM 7495 O O . THR B 1 441 ? -8.891 28.281 37.75 1 97.75 441 THR B O 1
ATOM 7498 N N . PHE B 1 442 ? -7.965 29.078 35.781 1 98.5 442 PHE B N 1
ATOM 7499 C CA . PHE B 1 442 ? -8.781 28.25 34.906 1 98.5 442 PHE B CA 1
ATOM 7500 C C . PHE B 1 442 ? -8.102 26.906 34.656 1 98.5 442 PHE B C 1
ATOM 7502 O O . PHE B 1 442 ? -6.875 26.797 34.719 1 98.5 442 PHE B O 1
ATOM 7509 N N . VAL B 1 443 ? -8.898 25.875 34.375 1 98.62 443 VAL B N 1
ATOM 7510 C CA . VAL B 1 443 ? -8.359 24.578 33.969 1 98.62 443 VAL B CA 1
ATOM 7511 C C . VAL B 1 443 ? -9.227 23.984 32.844 1 98.62 443 VAL B C 1
ATOM 7513 O O . VAL B 1 443 ? -10.461 24.047 32.938 1 98.62 443 VAL B O 1
ATOM 7516 N N . ILE B 1 444 ? -8.664 23.547 31.766 1 98.81 444 ILE B N 1
ATOM 7517 C CA . ILE B 1 444 ? -9.281 22.719 30.734 1 98.81 444 ILE B CA 1
ATOM 7518 C C . ILE B 1 444 ? -8.531 21.391 30.625 1 98.81 444 ILE B C 1
ATOM 7520 O O . ILE B 1 444 ? -7.297 21.375 30.578 1 98.81 444 ILE B O 1
ATOM 7524 N N . LYS B 1 445 ? -9.289 20.359 30.656 1 98.44 445 LYS B N 1
ATOM 7525 C CA . LYS B 1 445 ? -8.758 19 30.531 1 98.44 445 LYS B CA 1
ATOM 7526 C C . LYS B 1 445 ? -9.312 18.312 29.297 1 98.44 445 LYS B C 1
ATOM 7528 O O . LYS B 1 445 ? -10.508 18.375 29.031 1 98.44 445 LYS B O 1
ATOM 7533 N N . GLY B 1 446 ? -8.406 17.734 28.5 1 97.69 446 GLY B N 1
ATOM 7534 C CA . GLY B 1 446 ? -8.781 16.812 27.438 1 97.69 446 GLY B CA 1
ATOM 7535 C C . GLY B 1 446 ? -8.305 15.398 27.688 1 97.69 446 GLY B C 1
ATOM 7536 O O . GLY B 1 446 ? -7.203 15.188 28.203 1 97.69 446 GLY B O 1
ATOM 7537 N N . ASP B 1 447 ? -9.086 14.422 27.359 1 97.88 447 ASP B N 1
ATOM 7538 C CA . ASP B 1 447 ? -8.758 13 27.438 1 97.88 447 ASP B CA 1
ATOM 7539 C C . ASP B 1 447 ? -9.469 12.219 26.328 1 97.88 447 ASP B C 1
ATOM 7541 O O . ASP B 1 447 ? -10.586 11.742 26.516 1 97.88 447 ASP B O 1
A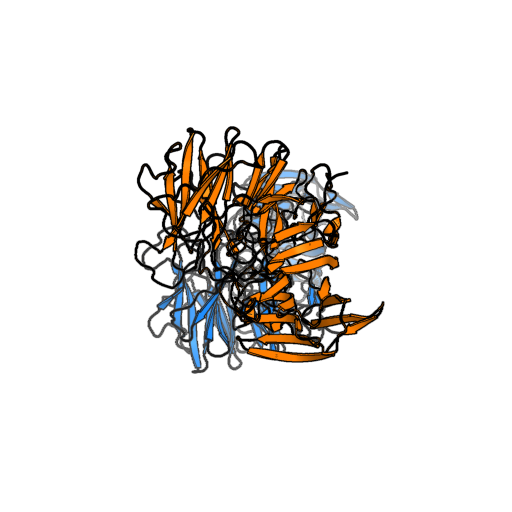TOM 7545 N N . GLY B 1 448 ? -8.711 12.008 25.281 1 96.81 448 GLY B N 1
ATOM 7546 C CA . GLY B 1 448 ? -9.375 11.469 24.109 1 96.81 448 GLY B CA 1
ATOM 7547 C C . GLY B 1 448 ? -10.43 12.406 23.547 1 96.81 448 GLY B C 1
ATOM 7548 O O . GLY B 1 448 ? -10.125 13.539 23.156 1 96.81 448 GLY B O 1
ATOM 7549 N N . LEU B 1 449 ? -11.664 11.914 23.594 1 98.12 449 LEU B N 1
ATOM 7550 C CA . LEU B 1 449 ? -12.758 12.711 23.047 1 98.12 449 LEU B CA 1
ATOM 7551 C C . LEU B 1 449 ? -13.602 13.305 24.172 1 98.12 449 LEU B C 1
ATOM 7553 O O . LEU B 1 449 ? -14.719 13.773 23.922 1 98.12 449 LEU B O 1
ATOM 7557 N N . LYS B 1 450 ? -13.023 13.281 25.344 1 98.31 450 LYS B N 1
ATOM 7558 C CA . LYS B 1 450 ? -13.68 13.883 26.516 1 98.31 450 LYS B CA 1
ATOM 7559 C C . LYS B 1 450 ? -12.992 15.18 26.922 1 98.31 450 LYS B C 1
ATOM 7561 O O . LYS B 1 450 ? -11.766 15.289 26.859 1 98.31 450 LYS B O 1
ATOM 7566 N N . GLY B 1 451 ? -13.82 16.188 27.234 1 98.31 451 GLY B N 1
ATOM 7567 C CA . GLY B 1 451 ? -13.328 17.469 27.719 1 98.31 451 GLY B CA 1
ATOM 7568 C C . GLY B 1 451 ? -14.008 17.938 28.984 1 98.31 451 GLY B C 1
ATOM 7569 O O . GLY B 1 451 ? -15.164 17.594 29.234 1 98.31 451 GLY B O 1
ATOM 7570 N N . GLN B 1 452 ? -13.281 18.609 29.734 1 98.44 452 GLN B N 1
ATOM 7571 C CA . GLN B 1 452 ? -13.812 19.266 30.922 1 98.44 452 GLN B CA 1
ATOM 7572 C C . GLN B 1 452 ? -13.148 20.625 31.156 1 98.44 452 GLN B C 1
ATOM 7574 O O . GLN B 1 452 ? -12 20.828 30.75 1 98.44 452 GLN B O 1
ATOM 7579 N N . ALA B 1 453 ? -13.898 21.5 31.734 1 98.69 453 ALA B N 1
ATOM 7580 C CA . ALA B 1 453 ? -13.398 22.828 32.094 1 98.69 453 ALA B CA 1
ATOM 7581 C C . ALA B 1 453 ? -13.836 23.219 33.5 1 98.69 453 ALA B C 1
ATOM 7583 O O . ALA B 1 453 ? -14.867 22.75 34 1 98.69 453 ALA B O 1
ATOM 7584 N N . GLY B 1 454 ? -13.062 24 34.125 1 98.44 454 GLY B N 1
ATOM 7585 C CA . GLY B 1 454 ? -13.375 24.453 35.469 1 98.44 454 GLY B CA 1
ATOM 7586 C C . GLY B 1 454 ? -12.391 25.484 36 1 98.44 454 GLY B C 1
ATOM 7587 O O . GLY B 1 454 ? -11.742 26.188 35.219 1 98.44 454 GLY B O 1
ATOM 7588 N N . ILE B 1 455 ? -12.422 25.688 37.281 1 97.81 455 ILE B N 1
ATOM 7589 C CA . ILE B 1 455 ? -11.508 26.594 37.969 1 97.81 455 ILE B CA 1
ATOM 7590 C C . ILE B 1 455 ? -10.836 25.891 39.156 1 97.81 455 ILE B C 1
ATOM 7592 O O . ILE B 1 455 ? -11.258 24.797 39.531 1 97.81 455 ILE B O 1
ATOM 7596 N N . VAL B 1 456 ? -9.75 26.5 39.531 1 96.44 456 VAL B N 1
ATOM 7597 C CA . VAL B 1 456 ? -9.055 25.984 40.719 1 96.44 456 VAL B CA 1
ATOM 7598 C C . VAL B 1 456 ? -9.391 26.859 41.938 1 96.44 456 VAL B C 1
ATOM 7600 O O . VAL B 1 456 ? -9.211 28.078 41.906 1 96.44 456 VAL B O 1
ATOM 7603 N N . GLU B 1 457 ? -9.844 26.375 42.938 1 88.94 457 GLU B N 1
ATOM 7604 C CA . GLU B 1 457 ? -10.078 27.016 44.219 1 88.94 457 GLU B CA 1
ATOM 7605 C C . GLU B 1 457 ? -9.148 26.453 45.312 1 88.94 457 GLU B C 1
ATOM 7607 O O . GLU B 1 457 ? -9.289 25.297 45.719 1 88.94 457 GLU B O 1
ATOM 7612 N N . GLY B 1 458 ? -8.328 27.266 45.781 1 84.25 458 GLY B N 1
ATOM 7613 C CA . GLY B 1 458 ? -7.277 26.734 46.625 1 84.25 458 GLY B CA 1
ATOM 7614 C C . GLY B 1 458 ? -6.395 25.719 45.938 1 84.25 458 GLY B C 1
ATOM 7615 O O . GLY B 1 458 ? -5.699 26.047 44.969 1 84.25 458 GLY B O 1
ATOM 7616 N N . ASN B 1 459 ? -6.484 24.531 46.375 1 87 459 ASN B N 1
ATOM 7617 C CA . ASN B 1 459 ? -5.688 23.484 45.75 1 87 459 ASN B CA 1
ATOM 7618 C C . ASN B 1 459 ? -6.566 22.422 45.094 1 87 459 ASN B C 1
ATOM 7620 O O . ASN B 1 459 ? -6.09 21.344 44.719 1 87 459 ASN B O 1
ATOM 7624 N N . LYS B 1 460 ? -7.898 22.797 44.938 1 91.81 460 LYS B N 1
ATOM 7625 C CA . LYS B 1 460 ? -8.844 21.812 44.406 1 91.81 460 LYS B CA 1
ATOM 7626 C C . LYS B 1 460 ? -9.406 22.281 43.062 1 91.81 460 LYS B C 1
ATOM 7628 O O . LYS B 1 460 ? -9.828 23.422 42.938 1 91.81 460 LYS B O 1
ATOM 7633 N N . GLU B 1 461 ? -9.289 21.5 42.094 1 95.31 461 GLU B N 1
ATOM 7634 C CA . GLU B 1 461 ? -9.938 21.734 40.812 1 95.31 461 GLU B CA 1
ATOM 7635 C C . GLU B 1 461 ? -11.445 21.547 40.906 1 95.31 461 GLU B C 1
ATOM 7637 O O . GLU B 1 461 ? -11.914 20.469 41.312 1 95.31 461 GLU B O 1
ATOM 7642 N N . VAL B 1 462 ? -12.227 22.516 40.719 1 96.06 462 VAL B N 1
ATOM 7643 C CA . VAL B 1 462 ? -13.672 22.469 40.594 1 96.06 462 VAL B CA 1
ATOM 7644 C C . VAL B 1 462 ? -14.062 22.344 39.125 1 96.06 462 VAL B C 1
ATOM 7646 O O . VAL B 1 462 ? -14.203 23.344 38.406 1 96.06 462 VAL B O 1
ATOM 7649 N N . MET B 1 463 ? -14.305 21.094 38.688 1 97.44 463 MET B N 1
ATOM 7650 C CA . MET B 1 463 ? -14.578 20.812 37.281 1 97.44 463 MET B CA 1
ATOM 7651 C C . MET B 1 463 ? -16.078 20.75 37.031 1 97.44 463 MET B C 1
ATOM 7653 O O . MET B 1 463 ? -16.828 20.219 37.844 1 97.44 463 MET B O 1
ATOM 7657 N N . PHE B 1 464 ? -16.469 21.344 35.938 1 97.5 464 PHE B N 1
ATOM 7658 C CA . PHE B 1 464 ? -17.875 21.297 35.531 1 97.5 464 PHE B CA 1
ATOM 7659 C C . PHE B 1 464 ? -18.156 20.031 34.75 1 97.5 464 PHE B C 1
ATOM 7661 O O . PHE B 1 464 ? -17.391 19.062 34.812 1 97.5 464 PHE B O 1
ATOM 7668 N N . ASP B 1 465 ? -19.328 19.938 34.094 1 97.25 465 ASP B N 1
ATOM 7669 C CA . ASP B 1 465 ? -19.781 18.719 33.406 1 97.25 465 ASP B CA 1
ATOM 7670 C C . ASP B 1 465 ? -18.812 18.312 32.312 1 97.25 465 ASP B C 1
ATOM 7672 O O . ASP B 1 465 ? -18.281 19.172 31.594 1 97.25 465 ASP B O 1
ATOM 7676 N N . GLU B 1 466 ? -18.547 17.062 32.219 1 98.06 466 GLU B N 1
ATOM 7677 C CA . GLU B 1 466 ? -17.781 16.531 31.109 1 98.06 466 GLU B CA 1
ATOM 7678 C C . GLU B 1 466 ? -18.531 16.688 29.797 1 98.06 466 GLU B C 1
ATOM 7680 O O . GLU B 1 466 ? -19.75 16.5 29.75 1 98.06 466 GLU B O 1
ATOM 7685 N N . VAL B 1 467 ? -17.812 16.984 28.719 1 98.38 467 VAL B N 1
ATOM 7686 C CA . VAL B 1 467 ? -18.438 17.156 27.422 1 98.38 467 VAL B CA 1
ATOM 7687 C C . VAL B 1 467 ? -17.734 16.297 26.375 1 98.38 467 VAL B C 1
ATOM 7689 O O . VAL B 1 467 ? -16.609 15.836 26.594 1 98.38 467 VAL B O 1
ATOM 7692 N N . ASP B 1 468 ? -18.391 16.047 25.234 1 98.12 468 ASP B N 1
ATOM 7693 C CA . ASP B 1 468 ? -17.844 15.336 24.078 1 98.12 468 ASP B CA 1
ATOM 7694 C C . ASP B 1 468 ? -17.125 16.297 23.141 1 98.12 468 ASP B C 1
ATOM 7696 O O . ASP B 1 468 ? -17.766 17.078 22.438 1 98.12 468 ASP B O 1
ATOM 7700 N N . ILE B 1 469 ? -15.859 16.219 23.109 1 97.81 469 ILE B N 1
ATOM 7701 C CA . ILE B 1 469 ? -15.141 17.203 22.312 1 97.81 469 ILE B CA 1
ATOM 7702 C C . ILE B 1 469 ? -14.898 16.656 20.906 1 97.81 469 ILE B C 1
ATOM 7704 O O . ILE B 1 469 ? -14.125 17.234 20.141 1 97.81 469 ILE B O 1
ATOM 7708 N N . ARG B 1 470 ? -15.586 15.586 20.469 1 96.12 470 ARG B N 1
ATOM 7709 C CA . ARG B 1 470 ? -15.656 15.234 19.047 1 96.12 470 ARG B CA 1
ATOM 7710 C C . ARG B 1 470 ? -16.078 16.438 18.203 1 96.12 470 ARG B C 1
ATOM 7712 O O . ARG B 1 470 ? -15.664 16.562 17.047 1 96.12 470 ARG B O 1
ATOM 7719 N N . ALA B 1 471 ? -16.812 17.266 18.781 1 97.19 471 ALA B N 1
ATOM 7720 C CA . ALA B 1 471 ? -17.266 18.484 18.125 1 97.19 471 ALA B CA 1
ATOM 7721 C C . ALA B 1 471 ? -16.078 19.328 17.641 1 97.19 471 ALA B C 1
ATOM 7723 O O . ALA B 1 471 ? -16.188 20.062 16.656 1 97.19 471 ALA B O 1
ATOM 7724 N N . LEU B 1 472 ? -14.969 19.219 18.359 1 98.19 472 LEU B N 1
ATOM 7725 C CA . LEU B 1 472 ? -13.789 20.031 18.062 1 98.19 472 LEU B CA 1
ATOM 7726 C C . LEU B 1 472 ? -12.844 19.297 17.109 1 98.19 472 LEU B C 1
ATOM 7728 O O . LEU B 1 472 ? -11.68 19.672 16.984 1 98.19 472 LEU B O 1
ATOM 7732 N N . SER B 1 473 ? -13.352 18.281 16.453 1 97.44 473 SER B N 1
ATOM 7733 C CA . SER B 1 473 ? -12.547 17.516 15.508 1 97.44 473 SER B CA 1
ATOM 7734 C C . SER B 1 473 ? -12.688 18.078 14.094 1 97.44 473 SER B C 1
ATOM 7736 O O . SER B 1 473 ? -13.656 18.781 13.789 1 97.44 473 SER B O 1
ATOM 7738 N N . THR B 1 474 ? -11.695 17.766 13.297 1 96.12 474 THR B N 1
ATOM 7739 C CA . THR B 1 474 ? -11.734 18.125 11.891 1 96.12 474 THR B CA 1
ATOM 7740 C C . THR B 1 474 ? -12.977 17.562 11.219 1 96.12 474 THR B C 1
ATOM 7742 O O . THR B 1 474 ? -13.578 18.203 10.352 1 96.12 474 THR B O 1
ATOM 7745 N N . GLU B 1 475 ? -13.43 16.359 11.562 1 94.94 475 GLU B N 1
ATOM 7746 C CA . GLU B 1 475 ? -14.539 15.656 10.93 1 94.94 475 GLU B CA 1
ATOM 7747 C C . GLU B 1 475 ? -15.867 16.375 11.188 1 94.94 475 GLU B C 1
ATOM 7749 O O . GLU B 1 475 ? -16.781 16.312 10.367 1 94.94 475 GLU B O 1
ATOM 7754 N N . VAL B 1 476 ? -15.93 17.109 12.266 1 97 476 VAL B N 1
ATOM 7755 C CA . VAL B 1 476 ? -17.172 17.766 12.633 1 97 476 VAL B CA 1
ATOM 7756 C C . VAL B 1 476 ? -17.078 19.266 12.344 1 97 476 VAL B C 1
ATOM 7758 O O . VAL B 1 476 ? -17.906 19.828 11.633 1 97 476 VAL B O 1
ATOM 7761 N N . ALA B 1 477 ? -16.016 19.859 12.867 1 97.31 477 ALA B N 1
ATOM 7762 C CA . ALA B 1 477 ? -15.844 21.312 12.797 1 97.31 477 ALA B CA 1
ATOM 7763 C C . ALA B 1 477 ? -15.367 21.75 11.414 1 97.31 477 ALA B C 1
ATOM 7765 O O . ALA B 1 477 ? -15.453 22.922 11.062 1 97.31 477 ALA B O 1
ATOM 7766 N N . GLY B 1 478 ? -14.82 20.781 10.641 1 94.06 478 GLY B N 1
ATOM 7767 C CA . GLY B 1 478 ? -14.273 21.094 9.336 1 94.06 478 GLY B CA 1
ATOM 7768 C C . GLY B 1 478 ? -12.875 21.672 9.398 1 94.06 478 GLY B C 1
ATOM 7769 O O . GLY B 1 478 ? -12.273 21.75 10.469 1 94.06 478 GLY B O 1
ATOM 7770 N N . GLY B 1 479 ? -12.352 21.969 8.227 1 89.81 479 GLY B N 1
ATOM 7771 C CA . GLY B 1 479 ? -11.008 22.516 8.109 1 89.81 479 GLY B CA 1
ATOM 7772 C C . GLY B 1 479 ? -9.914 21.469 8.242 1 89.81 479 GLY B C 1
ATOM 7773 O O . GLY B 1 479 ? -10.18 20.281 8.125 1 89.81 479 GLY B O 1
ATOM 7774 N N . PHE B 1 480 ? -8.695 21.953 8.445 1 88.31 480 PHE B N 1
ATOM 7775 C CA . PHE B 1 480 ? -7.59 21.016 8.523 1 88.31 480 PHE B CA 1
ATOM 7776 C C . PHE B 1 480 ? -6.566 21.453 9.562 1 88.31 480 PHE B C 1
ATOM 7778 O O . PHE B 1 480 ? -5.379 21.141 9.438 1 88.31 480 PHE B O 1
ATOM 7785 N N . VAL B 1 481 ? -7.07 22.328 10.484 1 94.75 481 VAL B N 1
ATOM 7786 C CA . VAL B 1 481 ? -6.199 22.688 11.602 1 94.75 481 VAL B CA 1
ATOM 7787 C C . VAL B 1 481 ? -6.508 21.812 12.812 1 94.75 481 VAL B C 1
ATOM 7789 O O . VAL B 1 481 ? -7.504 21.078 12.82 1 94.75 481 VAL B O 1
ATOM 7792 N N . GLY B 1 482 ? -5.617 21.812 13.766 1 97 482 GLY B N 1
ATOM 7793 C CA . GLY B 1 482 ? -5.852 21.203 15.062 1 97 482 GLY B CA 1
ATOM 7794 C C . GLY B 1 482 ? -6.238 22.203 16.141 1 97 482 GLY B C 1
ATOM 7795 O O . GLY B 1 482 ? -6.23 23.406 15.891 1 97 482 GLY B O 1
ATOM 7796 N N . CYS B 1 483 ? -6.562 21.656 17.25 1 98.12 483 CYS B N 1
ATOM 7797 C CA . CYS B 1 483 ? -6.965 22.531 18.344 1 98.12 483 CYS B CA 1
ATOM 7798 C C . CYS B 1 483 ? -5.762 23.266 18.938 1 98.12 483 CYS B C 1
ATOM 7800 O O . CYS B 1 483 ? -4.656 22.719 18.969 1 98.12 483 CYS B O 1
ATOM 7802 N N . THR B 1 484 ? -6.012 24.422 19.375 1 97.81 484 THR B N 1
ATOM 7803 C CA . THR B 1 484 ? -5.109 25.172 20.25 1 97.81 484 THR B CA 1
ATOM 7804 C C . THR B 1 484 ? -5.766 25.453 21.594 1 97.81 484 THR B C 1
ATOM 7806 O O . THR B 1 484 ? -6.992 25.406 21.719 1 97.81 484 THR B O 1
ATOM 7809 N N . VAL B 1 485 ? -4.965 25.625 22.562 1 98.25 485 VAL B N 1
ATOM 7810 C CA . VAL B 1 485 ? -5.445 26.016 23.891 1 98.25 485 VAL B CA 1
ATOM 7811 C C . VAL B 1 485 ? -4.723 27.281 24.344 1 98.25 485 VAL B C 1
ATOM 7813 O O . VAL B 1 485 ? -3.496 27.359 24.25 1 98.25 485 VAL B O 1
ATOM 7816 N N . GLY B 1 486 ? -5.52 28.266 24.719 1 98.44 486 GLY B N 1
ATOM 7817 C CA . GLY B 1 486 ? -4.863 29.531 25.047 1 98.44 486 GLY B CA 1
ATOM 7818 C C . GLY B 1 486 ? -5.738 30.469 25.844 1 98.44 486 GLY B C 1
ATOM 7819 O O . GLY B 1 486 ? -6.898 30.156 26.125 1 98.44 486 GLY B O 1
ATOM 7820 N N . ILE B 1 487 ? -5.191 31.609 26.297 1 98.69 487 ILE B N 1
ATOM 7821 C CA . ILE B 1 487 ? -5.844 32.625 27.094 1 98.69 487 ILE B CA 1
ATOM 7822 C C . ILE B 1 487 ? -6.418 33.719 26.188 1 98.69 487 ILE B C 1
ATOM 7824 O O . ILE B 1 487 ? -5.922 33.938 25.078 1 98.69 487 ILE B O 1
ATOM 7828 N N . TYR B 1 488 ? -7.504 34.344 26.672 1 98.31 488 TYR B N 1
ATOM 7829 C CA . TYR B 1 488 ? -8.102 35.438 25.906 1 98.31 488 TYR B CA 1
ATOM 7830 C C . TYR B 1 488 ? -8.742 36.469 26.828 1 98.31 488 TYR B C 1
ATOM 7832 O O . TYR B 1 488 ? -9 36.188 28 1 98.31 488 TYR B O 1
ATOM 7840 N N . ALA B 1 489 ? -8.922 37.656 26.312 1 97.62 489 ALA B N 1
ATOM 7841 C CA . ALA B 1 489 ? -9.617 38.719 27 1 97.62 489 ALA B CA 1
ATOM 7842 C C . ALA B 1 489 ? -10.469 39.562 26.031 1 97.62 489 ALA B C 1
ATOM 7844 O O . ALA B 1 489 ? -10 39.938 24.969 1 97.62 489 ALA B O 1
ATOM 7845 N N . SER B 1 490 ? -11.656 39.75 26.422 1 96.88 490 SER B N 1
ATOM 7846 C CA . SER B 1 490 ? -12.586 40.562 25.641 1 96.88 490 SER B CA 1
ATOM 7847 C C . SER B 1 490 ? -13.148 41.688 26.469 1 96.88 490 SER B C 1
ATOM 7849 O O . SER B 1 490 ? -13.453 41.531 27.656 1 96.88 490 SER B O 1
ATOM 7851 N N . ASP B 1 491 ? -13.25 42.812 25.797 1 96.38 491 ASP B N 1
ATOM 7852 C CA . ASP B 1 491 ? -13.82 44 26.469 1 96.38 491 ASP B CA 1
ATOM 7853 C C . ASP B 1 491 ? -15.336 44.031 26.281 1 96.38 491 ASP B C 1
ATOM 7855 O O . ASP B 1 491 ? -15.82 44.156 25.156 1 96.38 491 ASP B O 1
ATOM 7859 N N . ASN B 1 492 ? -16.062 44.094 27.359 1 93.94 492 ASN B N 1
ATOM 7860 C CA . ASN B 1 492 ? -17.516 44.031 27.312 1 93.94 492 ASN B CA 1
ATOM 7861 C C . ASN B 1 492 ? -18.141 45.406 27.031 1 93.94 492 ASN B C 1
ATOM 7863 O O . ASN B 1 492 ? -19.312 45.5 26.703 1 93.94 492 ASN B O 1
ATOM 7867 N N . THR B 1 493 ? -17.422 46.375 27.125 1 93.56 493 THR B N 1
ATOM 7868 C CA . THR B 1 493 ? -17.938 47.719 26.922 1 93.56 493 THR B CA 1
ATOM 7869 C C . THR B 1 493 ? -17.922 48.125 25.453 1 93.56 493 THR B C 1
ATOM 7871 O O . THR B 1 493 ? -18.531 49.094 25.047 1 93.56 493 THR B O 1
ATOM 7874 N N . GLY B 1 494 ? -17.219 47.375 24.719 1 92.62 494 GLY B N 1
ATOM 7875 C CA . GLY B 1 494 ? -17.047 47.688 23.312 1 92.62 494 GLY B CA 1
ATOM 7876 C C . GLY B 1 494 ? -15.766 48.469 23.016 1 92.62 494 GLY B C 1
ATOM 7877 O O . GLY B 1 494 ? -15.469 48.781 21.859 1 92.62 494 GLY B O 1
ATOM 7878 N N . SER B 1 495 ? -14.992 48.719 24.016 1 93.5 495 SER B N 1
ATOM 7879 C CA . SER B 1 495 ? -13.688 49.344 23.812 1 93.5 495 SER B CA 1
ATOM 7880 C C . SER B 1 495 ? -12.68 48.344 23.25 1 93.5 495 SER B C 1
ATOM 7882 O O . SER B 1 495 ? -12.781 47.125 23.516 1 93.5 495 SER B O 1
ATOM 7884 N N . ASP B 1 496 ? -11.852 48.906 22.438 1 94.06 496 ASP B N 1
ATOM 7885 C CA . ASP B 1 496 ? -10.859 48.031 21.828 1 94.06 496 ASP B CA 1
ATOM 7886 C C . ASP B 1 496 ? -9.453 48.406 22.312 1 94.06 496 ASP B C 1
ATOM 7888 O O . ASP B 1 496 ? -8.969 49.5 22.078 1 94.06 496 ASP B O 1
ATOM 7892 N N . LEU B 1 497 ? -8.828 47.469 23.031 1 95.06 497 LEU B N 1
ATOM 7893 C CA . LEU B 1 497 ? -7.418 47.5 23.422 1 95.06 497 LEU B CA 1
ATOM 7894 C C . LEU B 1 497 ? -7.152 48.656 24.391 1 95.06 497 LEU B C 1
ATOM 7896 O O . LEU B 1 497 ? -6.098 49.281 24.344 1 95.06 497 LEU B O 1
ATOM 7900 N N . THR B 1 498 ? -8.062 48.969 25.125 1 94.31 498 THR B N 1
ATOM 7901 C CA . THR B 1 498 ? -7.93 50 26.141 1 94.31 498 THR B CA 1
ATOM 7902 C C . THR B 1 498 ? -7.785 49.406 27.531 1 94.31 498 THR B C 1
ATOM 7904 O O . THR B 1 498 ? -6.883 49.781 28.281 1 94.31 498 THR B O 1
ATOM 7907 N N . ASN B 1 499 ? -8.68 48.531 27.797 1 94.81 499 ASN B N 1
ATOM 7908 C CA . ASN B 1 499 ? -8.617 47.781 29.062 1 94.81 499 ASN B CA 1
ATOM 7909 C C . ASN B 1 499 ? -7.777 46.531 28.922 1 94.81 499 ASN B C 1
ATOM 7911 O O . ASN B 1 499 ? -7.559 46.031 27.812 1 94.81 499 ASN B O 1
ATOM 7915 N N . SER B 1 500 ? -7.246 46.125 30.109 1 96.19 500 SER B N 1
ATOM 7916 C CA . SER B 1 500 ? -6.332 45 30.031 1 96.19 500 SER B CA 1
ATOM 7917 C C . SER B 1 500 ? -6.617 43.969 31.125 1 96.19 500 SER B C 1
ATOM 7919 O O . SER B 1 500 ? -7.125 44.344 32.188 1 96.19 500 SER B O 1
ATOM 7921 N N . ALA B 1 501 ? -6.367 42.781 30.812 1 96.69 501 ALA B N 1
ATOM 7922 C CA . ALA B 1 501 ? -6.285 41.688 31.781 1 96.69 501 ALA B CA 1
ATOM 7923 C C . ALA B 1 501 ? -4.832 41.312 32.062 1 96.69 501 ALA B C 1
ATOM 7925 O O . ALA B 1 501 ? -3.988 41.375 31.156 1 96.69 501 ALA B O 1
ATOM 7926 N N . VAL B 1 502 ? -4.535 40.906 33.281 1 97.62 502 VAL B N 1
ATOM 7927 C CA . VAL B 1 502 ? -3.189 40.469 33.625 1 97.62 502 VAL B CA 1
ATOM 7928 C C . VAL B 1 502 ? -3.199 38.969 33.969 1 97.62 502 VAL B C 1
ATOM 7930 O O . VAL B 1 502 ? -3.719 38.562 35 1 97.62 502 VAL B O 1
ATOM 7933 N N . PHE B 1 503 ? -2.604 38.188 33.125 1 98.5 503 PHE B N 1
ATOM 7934 C CA . PHE B 1 503 ? -2.393 36.781 33.375 1 98.5 503 PHE B CA 1
ATOM 7935 C C . PHE B 1 503 ? -1.039 36.531 34.031 1 98.5 503 PHE B C 1
ATOM 7937 O O . PHE B 1 503 ? -0.033 37.125 33.625 1 98.5 503 PHE B O 1
ATOM 7944 N N . THR B 1 504 ? -0.968 35.625 35 1 98.06 504 THR B N 1
ATOM 7945 C CA . THR B 1 504 ? 0.284 35.438 35.719 1 98.06 504 THR B CA 1
ATOM 7946 C C . THR B 1 504 ? 0.965 34.125 35.281 1 98.06 504 THR B C 1
ATOM 7948 O O . THR B 1 504 ? 2.195 34.062 35.281 1 98.06 504 THR B O 1
ATOM 7951 N N . ASP B 1 505 ? 0.164 33.188 35 1 96.5 505 ASP B N 1
ATOM 7952 C CA . ASP B 1 505 ? 0.723 31.891 34.656 1 96.5 505 ASP B CA 1
ATOM 7953 C C . ASP B 1 505 ? -0.081 31.219 33.562 1 96.5 505 ASP B C 1
ATOM 7955 O O . ASP B 1 505 ? -1.27 31.5 33.375 1 96.5 505 ASP B O 1
ATOM 7959 N N . PHE B 1 506 ? 0.593 30.375 32.781 1 97.56 506 PHE B N 1
ATOM 7960 C CA . PHE B 1 506 ? 0.032 29.453 31.812 1 97.56 506 PHE B CA 1
ATOM 7961 C C . PHE B 1 506 ? 0.793 28.141 31.797 1 97.56 506 PHE B C 1
ATOM 7963 O O . PHE B 1 506 ? 2.023 28.125 31.719 1 97.56 506 PHE B O 1
ATOM 7970 N N . ARG B 1 507 ? 0.035 27 31.938 1 96.88 507 ARG B N 1
ATOM 7971 C CA . ARG B 1 507 ? 0.672 25.703 32 1 96.88 507 ARG B CA 1
ATOM 7972 C C . ARG B 1 507 ? -0.027 24.703 31.078 1 96.88 507 ARG B C 1
ATOM 7974 O O . ARG B 1 507 ? -1.257 24.688 31 1 96.88 507 ARG B O 1
ATOM 7981 N N . TYR B 1 508 ? 0.726 24 30.391 1 96.12 508 TYR B N 1
ATOM 7982 C CA . TYR B 1 508 ? 0.286 22.875 29.578 1 96.12 508 TYR B CA 1
ATOM 7983 C C . TYR B 1 508 ? 0.965 21.594 30.016 1 96.12 508 TYR B C 1
ATOM 7985 O O . TYR B 1 508 ? 2.195 21.5 30.016 1 96.12 508 TYR B O 1
ATOM 7993 N N . GLU B 1 509 ? 0.137 20.5 30.391 1 95.06 509 GLU B N 1
ATOM 7994 C CA . GLU B 1 509 ? 0.644 19.234 30.891 1 95.06 509 GLU B CA 1
ATOM 7995 C C . GLU B 1 509 ? 0.087 18.062 30.078 1 95.06 509 GLU B C 1
ATOM 7997 O O . GLU B 1 509 ? -1.108 18.016 29.781 1 95.06 509 GLU B O 1
ATOM 8002 N N . ALA B 1 510 ? 0.983 17.219 29.75 1 91.31 510 ALA B N 1
ATOM 8003 C CA . ALA B 1 510 ? 0.521 16.016 29.062 1 91.31 510 ALA B CA 1
ATOM 8004 C C . ALA B 1 510 ? 1.261 14.781 29.562 1 91.31 510 ALA B C 1
ATOM 8006 O O . ALA B 1 510 ? 2.402 14.875 30.016 1 91.31 510 ALA B O 1
#

=== Feature glossary ===
Reading guide. The protein is described through the following features:

Foldseek 3Di. A 3Di character summarizes, for each residue, the relative orientation of the Cα frame of its nearest spatial neighbor. Because it encodes fold topology rather than chemistry, 3Di alignments detect remote structural similarity that sequence alignment misses.

Contact-map, Ramachandran, and PAE plots. Plot images: a contact map (which residues are close in 3D, as an N×N binary image), a Ramachandran scatter (backbone torsion angles, revealing secondary-structure composition at a glance), and — for AlphaFold structures — a PAE heatmap (pairwise prediction confidence).

Radius of gyration, Cα contacts, bounding box. Radius of gyration (Rg) is the root-mean-square distance of Cα atoms from their centroid — a single number for overall size and compactness. A globular domain of N residues has Rg ≈ 2.2·N^0.38 Å; an extended or disordered chain has a much larger Rg. The Cα contact count is the number of residue pairs whose Cα atoms are within 8 Å and are more than four positions apart in sequence — a standard proxy for tertiary packing density. The bounding box is the smallest axis-aligned box enclosing all Cα atoms.

Secondary structure (8-state, DSSP). Eight-state secondary structure (DSSP): H is the canonical α-helix, G the tighter 3₁₀-helix, I the wider π-helix; E/B are β-structure, T and S are turns and bends, and '-' is everything else. DSSP derives these from the pattern of main-chain N–H···O=C hydrogen bonds, not from the sequence.

B-factor. B-factor (Debye–Waller factor) reflects atomic displacement in the crystal lattice. It is an experimental observable (units Å²), not a prediction; low values mean the atom is pinned down, high values mean it moves or is heterogeneous across the crystal.

pLDDT. pLDDT is the predicted lDDT-Cα score: AlphaFold's confidence that the local environment of each residue (all inter-atomic distances within 15 Å) is correctly placed. It is a per-residue number between 0 and 100, with higher meaning more reliable.

Nearest PDB structures. Nearest PDB neighbors are the top structural matches found by Foldseek when searching this structure against the entire Protein Data Bank. Each hit reports a TM-score (0 to 1; >0.5 almost always implies the same fold) and an E-value. These are *structural* homologs — they may share no detectable sequence similarity.

Solvent-accessible surface area. Accessible surface area quantifies burial. A residue with SASA near zero is packed into the hydrophobic core; one with SASA >100 Å² sits on the surface. Computed here via the Shrake–Rupley numerical algorithm with a 1.4 Å probe.

Rendered structure images. Structure images are PyMOL renders from six orthogonal camera directions. Cartoon representation draws helices as coils and strands as arrows; sticks shows the backbone as bonds; surface shows the solvent-excluded envelope. Rainbow coloring maps sequence position to hue (blue→red, N→C); chain coloring assigns a distinct color per polypeptide.

Backbone torsions (φ/ψ). φ (phi) and ψ (psi) are the two rotatable backbone dihedrals per residue: φ is the C(i-1)–N–Cα–C torsion, ψ is the N–Cα–C–N(i+1) torsion, both in degrees on (−180°, 180°]. α-helical residues cluster near (−60°, −45°); β-strand residues near (−120°, +130°). A Ramachandran plot is simply a scatter of (φ, ψ) for every residue.

Predicted aligned error. Predicted Aligned Error (PAE) is an AlphaFold confidence matrix: entry (i, j) is the expected error in the position of residue j, in ångströms, when the prediction is superimposed on the true structure at residue i. Low PAE within a block of residues means that block is internally rigid and well-predicted; high PAE between two blocks means their relative placement is uncertain even if each block individually is confident.

mmCIF coordinates. Structure coordinates are given as an mmCIF _atom_site loop: one row per atom with element, residue name, chain id, sequence number, and x/y/z position in Å. Only the four main-chain atoms per residue are included here; side chains are omitted to keep the record compact.

InterPro / GO / CATH / organism. Database cross-references. InterPro integrates a dozen domain/family signature databases into unified entries with residue-range hits. GO terms attach function/process/location labels with evidence codes. CATH codes position the fold in a four-level structural taxonomy. Organism is the NCBI-taxonomy species name.

Secondary structure (3-state, P-SEA). SS3 is a coarse helix/strand/coil call (letters a/b/c) made by the P-SEA algorithm from inter-Cα distances and dihedrals. It is less detailed than DSSP but needs only Cα positions.

Sequence. Sequence gives the chain of amino acids in standard one-letter code (A=alanine, C=cysteine, …, Y=tyrosine), read N→C. It is the only feature that is directly encoded by the gene; all structural features are derived from the folded form of this sequence.